Protein AF-0000000087107786 (afdb_homodimer)

Foldseek 3Di:
DDFLDPDPVVRVLLLQQVLLVVVLQDDPVLSVQLSVQDDPLDLQSLLVSLQVLLVVLQVQLVVCVVVVVLVSNLSSLNNNLNSLCRNNLLPFLLPPSNLVSLVSSVVSLVVSQVSDQFHKDWDWFDDDPQTKIKIKTAAHPVQAADDPDFAAEEEEFEAQEDELSSSCSQCVRVQSNNNHIYMGIADFNYGCSCSPVNGADDQLCLSVVVRVLVVVVVVCVVCVVSRYDQLRYAYEYAERSLLSQLSNLLQCVRRHAEYEREAYDAAQLVLVCVVDPVVVVVCVVVCVQPQVNVQVVQVVVVVVDSVSVSVQSSQCSRHVHDTSVVSSVSSRSNHQFDDPPDDHPCVVVCVVVVLGGSLCSRAHFYEYEHACPEPGDGCVNGVVVSVVSNVNYDPVRYYYYADDDLQQQNYGRSRSNSVNVNVVVVVSSCVSVVRDDDDD/DDFLDPDPVVRVLLLQQVLLVVVLQDDPVLSVQLSVQDDPLDLQSLLVSLQVLLVVLQVQLVVCVVVVVLVSNLSSLNNNLNSLCRNNLLPFLLPPSNLVSLVSSVVSNVVSQVSDQFHKDWDWFDDDPQTKIKIKTAAHPVQAADPPDFAAEEEEFEAQEDELSSSCSQCVRVQSNNNHIYMGIADFNYGCSCSPVNGADDQLCLSVVVRVLVVVVVVCVVCVVSRYDQLRYAYEYAERSLLSQLSNLLQCVRRHAEYEREAYDAAQLVLVCVVDDVVVVVCDVVCVQPQVNVQVVQVVVVVVDSVSVSVQSSQCSRHVHDTSVVSSVSSRSNHQFDDPPDDHPCVVVCVVVVLGGSLCSRAHFYEYEHACPEPGDHCVNGVVVSVVSNVNYDPVRYYYYADDDLQQQNYGRSRSNSVNVNVVVVVSSCVSVVRDDDDD

Organism: NCBI:txid702518

Nearest PDB structures (foldseek):
  3fnb-assembly1_A  TM=9.019E-01  e=5.948E-20  Streptococcus mutans UA159
  3fnb-assembly1_B  TM=9.003E-01  e=1.526E-18  Streptococcus mutans UA159
  8qbh-assembly1_A  TM=8.233E-01  e=2.320E-15  Photorhabdus laumondii subsp. laumondii TTO1
  3our-assembly1_A  TM=7.527E-01  e=6.608E-16  Vibrio vulnificus CMCP6
  8pba-assembly1_B  TM=6.554E-01  e=6.969E-10  Caenorhabditis elegans

Secondary structure (DSSP, 8-state):
---SSSSHHHHHHHHHHHTTGGGTS--HHHHHHHHHH--TT-HHHHHHHHHHHHHHHHHHHHHHHHTT-HHHHHHHHHHHHHHHHHGGGGS-TT-HHHHHHHHHHHHHHHHHHTT-SS-EEEEEEEETTEEEEEEEEPPPGGGS-STT--EEEEEEE--TT--HHHHIIIIITHHHHTT-EEEEE--TTSHHHHHTT-----S-THHHHHHHHHHHHHHHHH-GGG-EEEEEEEEEEETHHHHHHHHHHHH-TTT--EEEEES--SBHHHHHHHHS-HHHHHHHHTTSS-HHHHHHHHHHHHHH-HHHHHHHHHHHHHHT-SSHHHHHHHGGGSBSB--TT---TTHHHHHHTT--BGGGG--S-EEEE--TB-SS--GGGTHHHHHHH-TTS-GGGEEEE--SSGGGT-BGGGTT-HHHHHHHHHHHHHHHHT------/---SSSSHHHHHHHHHHHTTGGGTS--HHHHHHHHHH--TT-HHHHHHHHHHHHHHHHHHHHHHHHTT-HHHHHHHHHHHHHHHHHGGGGS-TT-HHHHHHHHHHHHHHHHHHTT-SS-EEEEEEEETTEEEEEEEEPPPGGGS-STT--EEEEEEE--TT--HHHHIIIIITHHHHTT-EEEEE--TTSHHHHHTT-----S-THHHHHHHHHHHHHHHHH-GGG-EEEEEEEEEEETHHHHHHHHHHHH-TTT--EEEEES--SBHHHHHHHHS-HHHHHHHHTTSS-HHHHHHHHHHHHHH-HHHHHHHHHHHHHHT-SSHHHHHHHGGGSBSB--TT---TTHHHHHHTT--BGGGG--S-EEEE--TB-SS--GGGTHHHHHHH-TTS-GGGEEEE--SSGGGT-BGGGTT-HHHHHHHHHHHHHHHHT------

Structure (mmCIF, N/CA/C/O backbone):
data_AF-0000000087107786-model_v1
#
loop_
_entity.id
_entity.type
_entity.pdbx_description
1 polymer 'Alpha beta hydrolase'
#
loop_
_atom_site.group_PDB
_atom_site.id
_atom_site.type_symbol
_atom_site.label_atom_id
_atom_site.label_alt_id
_atom_site.label_comp_id
_atom_site.label_asym_id
_atom_site.label_entity_id
_atom_site.label_seq_id
_atom_site.pdbx_PDB_ins_code
_atom_site.Cartn_x
_atom_site.Cartn_y
_atom_site.Cartn_z
_atom_site.occupancy
_atom_site.B_iso_or_equiv
_atom_site.auth_seq_id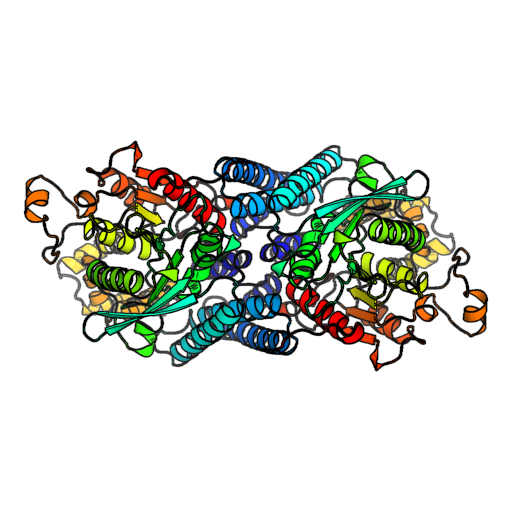
_atom_site.auth_comp_id
_atom_site.auth_asym_id
_atom_site.auth_atom_id
_atom_site.pdbx_PDB_model_num
ATOM 1 N N . MET A 1 1 ? -18.438 6.695 -2.324 1 91 1 MET A N 1
ATOM 2 C CA . MET A 1 1 ? -17.328 5.816 -2.008 1 91 1 MET A CA 1
ATOM 3 C C . MET A 1 1 ? -17.766 4.691 -1.076 1 91 1 MET A C 1
ATOM 5 O O . MET A 1 1 ? -18.797 4.793 -0.416 1 91 1 MET A O 1
ATOM 9 N N . HIS A 1 2 ? -16.953 3.648 -1.031 1 92.06 2 HIS A N 1
ATOM 10 C CA . HIS A 1 2 ? -17.203 2.559 -0.094 1 92.06 2 HIS A CA 1
ATOM 11 C C . HIS A 1 2 ? -16.859 2.969 1.333 1 92.06 2 HIS A C 1
ATOM 13 O O . HIS A 1 2 ? -15.859 3.65 1.562 1 92.06 2 HIS A O 1
ATOM 19 N N . HIS A 1 3 ? -17.719 2.518 2.287 1 92 3 HIS A N 1
ATOM 20 C CA . HIS A 1 3 ? -17.469 2.717 3.711 1 92 3 HIS A CA 1
ATOM 21 C C . HIS A 1 3 ? -17.281 1.384 4.426 1 92 3 HIS A C 1
ATOM 23 O O . HIS A 1 3 ? -18.047 0.443 4.215 1 92 3 HIS A O 1
ATOM 29 N N . PHE A 1 4 ? -16.188 1.304 5.281 1 89.81 4 PHE A N 1
ATOM 30 C CA . PHE A 1 4 ? -15.891 0.112 6.066 1 89.81 4 PHE A CA 1
ATOM 31 C C . PHE A 1 4 ? -16.859 -0.029 7.23 1 89.81 4 PHE A C 1
ATOM 33 O O . PHE A 1 4 ? -17.062 -1.13 7.746 1 89.81 4 PHE A O 1
ATOM 40 N N . PHE A 1 5 ? -17.312 1.065 7.621 1 86.88 5 PHE A N 1
ATOM 41 C CA . PHE A 1 5 ? -18.016 1.132 8.898 1 86.88 5 PHE A CA 1
ATOM 42 C C . PHE A 1 5 ? -19.156 2.135 8.836 1 86.88 5 PHE A C 1
ATOM 44 O O . PHE A 1 5 ? -19.078 3.137 8.117 1 86.88 5 PHE A O 1
ATOM 51 N N . THR A 1 6 ? -20.141 1.901 9.523 1 86.88 6 THR A N 1
ATOM 52 C CA . THR A 1 6 ? -21.344 2.734 9.492 1 86.88 6 THR A CA 1
ATOM 53 C C . THR A 1 6 ? -21.078 4.078 10.164 1 86.88 6 THR A C 1
ATOM 55 O O . THR A 1 6 ? -21.641 5.098 9.766 1 86.88 6 THR A O 1
ATOM 58 N N . SER A 1 7 ? -20.25 4.082 11.141 1 88.88 7 SER A N 1
ATOM 59 C CA . SER A 1 7 ? -19.859 5.324 11.797 1 88.88 7 SER A CA 1
ATOM 60 C C . SER A 1 7 ? -18.891 6.125 10.938 1 88.88 7 SER A C 1
ATOM 62 O O . SER A 1 7 ? -17.797 5.648 10.625 1 88.88 7 SER A O 1
ATOM 64 N N . PRO A 1 8 ? -19.234 7.359 10.586 1 88.75 8 PRO A N 1
ATOM 65 C CA . PRO A 1 8 ? -18.312 8.18 9.797 1 88.75 8 PRO A CA 1
ATOM 66 C C . PRO A 1 8 ? -16.984 8.406 10.492 1 88.75 8 PRO A C 1
ATOM 68 O O . PRO A 1 8 ? -15.938 8.469 9.836 1 88.75 8 PRO A O 1
ATOM 71 N N . PHE A 1 9 ? -17.047 8.5 11.758 1 90 9 PHE A N 1
ATOM 72 C CA . PHE A 1 9 ? -15.82 8.703 12.531 1 90 9 PHE A CA 1
ATOM 73 C C . PHE A 1 9 ? -14.906 7.488 12.422 1 90 9 PHE A C 1
ATOM 75 O O . PHE A 1 9 ? -13.727 7.625 12.102 1 90 9 PHE A O 1
ATOM 82 N N . TYR A 1 10 ? -15.445 6.309 12.656 1 92.62 10 TYR A N 1
ATOM 83 C CA . TYR A 1 10 ? -14.656 5.086 12.539 1 92.62 10 TYR A CA 1
ATOM 84 C C . TYR A 1 10 ? -14.188 4.875 11.109 1 92.62 10 TYR A C 1
ATOM 86 O O . TYR A 1 10 ? -13.039 4.473 10.875 1 92.62 10 TYR A O 1
ATOM 94 N N . ASN A 1 11 ? -15.078 5.199 10.219 1 93.81 11 ASN A N 1
ATOM 95 C CA . ASN A 1 11 ? -14.719 5.023 8.812 1 93.81 11 ASN A CA 1
ATOM 96 C C . ASN A 1 11 ? -13.547 5.918 8.414 1 93.81 11 ASN A C 1
ATOM 98 O O . ASN A 1 11 ? -12.656 5.496 7.672 1 93.81 11 ASN A O 1
ATOM 102 N N . PHE A 1 12 ? -13.539 7.125 8.891 1 93.75 12 PHE A N 1
ATOM 103 C CA . PHE A 1 12 ? -12.461 8.062 8.602 1 93.75 12 PHE A CA 1
ATOM 104 C C . PHE A 1 12 ? -11.133 7.551 9.156 1 93.75 12 PHE A C 1
ATOM 106 O O . PHE A 1 12 ? -10.125 7.543 8.445 1 93.75 12 PHE A O 1
ATOM 113 N N . GLU A 1 13 ? -11.156 7.125 10.344 1 95.44 13 GLU A N 1
ATOM 114 C CA . GLU A 1 13 ? -9.93 6.672 10.992 1 95.44 13 GLU A CA 1
ATOM 115 C C . GLU A 1 13 ? -9.406 5.391 10.352 1 95.44 13 GLU A C 1
ATOM 117 O O . GLU A 1 13 ? -8.188 5.199 10.234 1 95.44 13 GLU A O 1
ATOM 122 N N . LEU A 1 14 ? -10.336 4.551 9.977 1 97.25 14 LEU A N 1
ATOM 123 C CA . LEU A 1 14 ? -9.938 3.33 9.289 1 97.25 14 LEU A CA 1
ATOM 124 C C . LEU A 1 14 ? -9.344 3.648 7.918 1 97.25 14 LEU A C 1
ATOM 126 O O . LEU A 1 14 ? -8.344 3.049 7.516 1 97.25 14 LEU A O 1
ATOM 130 N N . THR A 1 15 ? -9.922 4.609 7.199 1 97.25 15 THR A N 1
ATOM 131 C CA . THR A 1 15 ? -9.383 5.043 5.918 1 97.25 15 THR A CA 1
ATOM 132 C C . THR A 1 15 ? -7.992 5.645 6.094 1 97.25 15 THR A C 1
ATOM 134 O O . THR A 1 15 ? -7.109 5.445 5.258 1 97.25 15 THR A O 1
ATOM 137 N N . ARG A 1 16 ? -7.801 6.363 7.164 1 97.12 16 ARG A N 1
ATOM 138 C CA . ARG A 1 16 ? -6.512 6.953 7.516 1 97.12 16 ARG A CA 1
ATOM 139 C C . ARG A 1 16 ? -5.449 5.875 7.695 1 97.12 16 ARG A C 1
ATOM 141 O O . ARG A 1 16 ? -4.34 5.996 7.172 1 97.12 16 ARG A O 1
ATOM 148 N N . ILE A 1 17 ? -5.789 4.809 8.391 1 98.38 17 ILE A N 1
ATOM 149 C CA . ILE A 1 17 ? -4.852 3.721 8.633 1 98.38 17 ILE A CA 1
ATOM 150 C C . ILE A 1 17 ? -4.555 2.986 7.328 1 98.38 17 ILE A C 1
ATOM 152 O O . ILE A 1 17 ? -3.391 2.799 6.965 1 98.38 17 ILE A O 1
ATOM 156 N N . LEU A 1 18 ? -5.582 2.648 6.574 1 98.5 18 LEU A N 1
ATOM 157 C CA . LEU A 1 18 ? -5.406 1.932 5.316 1 98.5 18 LEU A CA 1
ATOM 158 C C . LEU A 1 18 ? -4.648 2.785 4.305 1 98.5 18 LEU A C 1
ATOM 160 O O . LEU A 1 18 ? -3.873 2.26 3.502 1 98.5 18 LEU A O 1
ATOM 164 N N . GLY A 1 19 ? -4.852 4.059 4.398 1 98.12 19 GLY A N 1
ATOM 165 C CA . GLY A 1 19 ? -4.234 4.996 3.475 1 98.12 19 GLY A CA 1
ATOM 166 C C . GLY A 1 19 ? -2.721 5.02 3.566 1 98.12 19 GLY A C 1
ATOM 167 O O . GLY A 1 19 ? -2.047 5.531 2.672 1 98.12 19 GLY A O 1
ATOM 168 N N . THR A 1 20 ? -2.137 4.422 4.586 1 98.38 20 THR A N 1
ATOM 169 C CA . THR A 1 20 ? -0.688 4.406 4.758 1 98.38 20 THR A CA 1
ATOM 170 C C . THR A 1 20 ? -0.073 3.209 4.039 1 98.38 20 THR A C 1
ATOM 172 O O . THR A 1 20 ? 1.15 3.053 4.016 1 98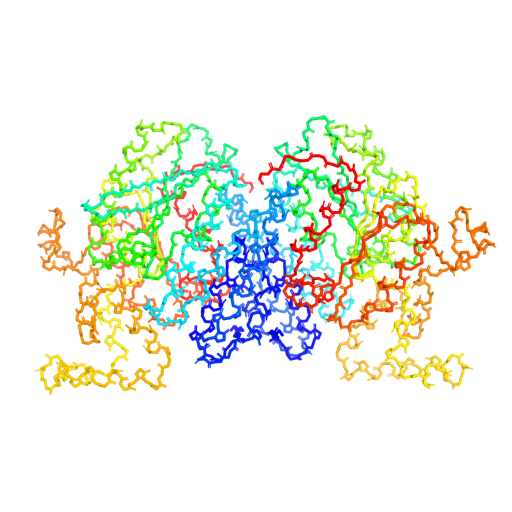.38 20 THR A O 1
ATOM 175 N N . THR A 1 21 ? -0.881 2.393 3.42 1 98.5 21 THR A N 1
ATOM 176 C CA . THR A 1 21 ? -0.417 1.125 2.869 1 98.5 21 THR A CA 1
ATOM 177 C C . THR A 1 21 ? 0.639 1.357 1.792 1 98.5 21 THR A C 1
ATOM 179 O O . THR A 1 21 ? 1.683 0.702 1.788 1 98.5 21 THR A O 1
ATOM 182 N N . ALA A 1 22 ? 0.411 2.309 0.92 1 96.81 22 ALA A N 1
ATOM 183 C CA . ALA A 1 22 ? 1.347 2.562 -0.173 1 96.81 22 ALA A CA 1
ATOM 184 C C . ALA A 1 22 ? 2.695 3.041 0.359 1 96.81 22 ALA A C 1
ATOM 186 O O . ALA A 1 22 ? 3.729 2.842 -0.283 1 96.81 22 ALA A O 1
ATOM 187 N N . ALA A 1 23 ? 2.66 3.584 1.563 1 97.44 23 ALA A N 1
ATOM 188 C CA . ALA A 1 23 ? 3.883 4.098 2.176 1 97.44 23 ALA A CA 1
ATOM 189 C C . ALA A 1 23 ? 4.453 3.105 3.182 1 97.44 23 ALA A C 1
ATOM 191 O O . ALA A 1 23 ? 5.445 3.396 3.857 1 97.44 23 ALA A O 1
ATOM 192 N N . GLY A 1 24 ? 3.816 1.962 3.348 1 97.25 24 GLY A N 1
ATOM 193 C CA . GLY A 1 24 ? 4.379 0.884 4.145 1 97.25 24 GLY A CA 1
ATOM 194 C C . GLY A 1 24 ? 3.775 0.796 5.535 1 97.25 24 GLY A C 1
ATOM 195 O O . GLY A 1 24 ? 4.227 0.004 6.367 1 97.25 24 GLY A O 1
ATOM 196 N N . GLY A 1 25 ? 2.715 1.557 5.777 1 98.44 25 GLY A N 1
ATOM 197 C CA . GLY A 1 25 ? 2.219 1.658 7.141 1 98.44 25 GLY A CA 1
ATOM 198 C C . GLY A 1 25 ? 1.123 0.657 7.453 1 98.44 25 GLY A C 1
ATOM 199 O O . GLY A 1 25 ? 0.653 0.578 8.594 1 98.44 25 GLY A O 1
ATOM 200 N N . CYS A 1 26 ? 0.717 -0.123 6.473 1 98.62 26 CYS A N 1
ATOM 201 C CA . CYS A 1 26 ? -0.386 -1.059 6.66 1 98.62 26 CYS A CA 1
ATOM 202 C C . CYS A 1 26 ? -0.32 -2.189 5.641 1 98.62 26 CYS A C 1
ATOM 204 O O . CYS A 1 26 ? 0.355 -2.068 4.617 1 98.62 26 CYS A O 1
ATOM 206 N N . ASP A 1 27 ? -0.831 -3.299 5.969 1 98.12 27 ASP A N 1
ATOM 207 C CA . ASP A 1 27 ? -1.084 -4.414 5.062 1 98.12 27 ASP A CA 1
ATOM 208 C C . ASP A 1 27 ? -2.578 -4.711 4.965 1 98.12 27 ASP A C 1
ATOM 210 O O . ASP A 1 27 ? -3.283 -4.719 5.977 1 98.12 27 ASP A O 1
ATOM 214 N N . VAL A 1 28 ? -3.049 -5.004 3.834 1 98.44 28 VAL A N 1
ATOM 215 C CA . VAL A 1 28 ? -4.48 -5.074 3.555 1 98.44 28 VAL A CA 1
ATOM 216 C C . VAL A 1 28 ? -5.105 -6.215 4.359 1 98.44 28 VAL A C 1
ATOM 218 O O . VAL A 1 28 ? -6.156 -6.035 4.98 1 98.44 28 VAL A O 1
ATOM 221 N N . ALA A 1 29 ? -4.465 -7.379 4.414 1 98.31 29 ALA A N 1
ATOM 222 C CA . ALA A 1 29 ? -5.035 -8.516 5.129 1 98.31 29 ALA A CA 1
ATOM 223 C C . ALA A 1 29 ? -5.094 -8.242 6.629 1 98.31 29 ALA A C 1
ATOM 225 O O . ALA A 1 29 ? -6.07 -8.602 7.293 1 98.31 29 ALA A O 1
ATOM 226 N N . GLU A 1 30 ? -4.062 -7.656 7.164 1 98.69 30 GLU A N 1
ATOM 227 C CA . GLU A 1 30 ? -4.051 -7.273 8.57 1 98.69 30 GLU A CA 1
ATOM 228 C C . GLU A 1 30 ? -5.16 -6.277 8.883 1 98.69 30 GLU A C 1
ATOM 230 O O . GLU A 1 30 ? -5.832 -6.383 9.914 1 98.69 30 GLU A O 1
ATOM 235 N N . PHE A 1 31 ? -5.34 -5.355 7.953 1 98.75 31 PHE A N 1
ATOM 236 C CA . PHE A 1 31 ? -6.387 -4.352 8.094 1 98.75 31 PHE A CA 1
ATOM 237 C C . PHE A 1 31 ? -7.766 -5.004 8.102 1 98.75 31 PHE A C 1
ATOM 239 O O . PHE A 1 31 ? -8.586 -4.723 8.977 1 98.75 31 PHE A O 1
ATOM 246 N N . LEU A 1 32 ? -8.008 -5.852 7.16 1 98.06 32 LEU A N 1
ATOM 247 C CA . LEU A 1 32 ? -9.32 -6.48 7.043 1 98.06 32 LEU A CA 1
ATOM 248 C C . LEU A 1 32 ? -9.633 -7.328 8.273 1 98.06 32 LEU A C 1
ATOM 250 O O . LEU A 1 32 ? -10.773 -7.371 8.734 1 98.06 32 LEU A O 1
ATOM 254 N N . GLU A 1 33 ? -8.641 -8.039 8.75 1 98.12 33 GLU A N 1
ATOM 255 C CA . GLU A 1 33 ? -8.836 -8.812 9.969 1 98.12 33 GLU A CA 1
ATOM 256 C C . GLU A 1 33 ? -9.188 -7.906 11.148 1 98.12 33 GLU A C 1
ATOM 258 O O . GLU A 1 33 ? -10.117 -8.188 11.898 1 98.12 33 GLU A O 1
ATOM 263 N N . ALA A 1 34 ? -8.469 -6.824 11.312 1 98.62 34 ALA A N 1
ATOM 264 C CA . ALA A 1 34 ? -8.711 -5.895 12.406 1 98.62 34 ALA A CA 1
ATOM 265 C C . ALA A 1 34 ? -10.125 -5.32 12.336 1 98.62 34 ALA A C 1
ATOM 267 O O . ALA A 1 34 ? -10.844 -5.316 13.336 1 98.62 34 ALA A O 1
ATOM 268 N N . VAL A 1 35 ? -10.508 -4.844 11.156 1 97.94 35 VAL A N 1
ATOM 269 C CA . VAL A 1 35 ? -11.812 -4.215 11 1 97.94 35 VAL A CA 1
ATOM 270 C C . VAL A 1 35 ? -12.914 -5.219 11.344 1 97.94 35 VAL A C 1
ATOM 272 O O . VAL A 1 35 ? -13.938 -4.852 11.922 1 97.94 35 VAL A O 1
ATOM 275 N N . GLY A 1 36 ? -12.68 -6.473 11.031 1 96.94 36 GLY A N 1
ATOM 276 C CA . GLY A 1 36 ? -13.656 -7.512 11.32 1 96.94 36 GLY A CA 1
ATOM 277 C C . GLY A 1 36 ? -13.859 -7.734 12.812 1 96.94 36 GLY A C 1
ATOM 278 O O . GLY A 1 36 ? -14.875 -8.297 13.227 1 96.94 36 GLY A O 1
ATOM 279 N N . GLU A 1 37 ? -13 -7.258 13.609 1 97.69 37 GLU A N 1
ATOM 280 C CA . GLU A 1 37 ? -13.047 -7.492 15.047 1 97.69 37 GLU A CA 1
ATOM 281 C C . GLU A 1 37 ? -13.523 -6.246 15.789 1 97.69 37 GLU A C 1
ATOM 283 O O . GLU A 1 37 ? -13.727 -6.285 17 1 97.69 37 GLU A O 1
ATOM 288 N N . ILE A 1 38 ? -13.68 -5.148 15.07 1 97.62 38 ILE A N 1
ATOM 289 C CA . ILE A 1 38 ? -14.023 -3.875 15.695 1 97.62 38 ILE A CA 1
ATOM 290 C C . ILE A 1 38 ? -15.547 -3.738 15.773 1 97.62 38 ILE A C 1
ATOM 292 O O . ILE A 1 38 ? -16.25 -4.023 14.812 1 97.62 38 ILE A O 1
ATOM 296 N N . LYS A 1 39 ? -16.016 -3.361 16.922 1 95.38 39 LYS A N 1
ATOM 297 C CA . LYS A 1 39 ? -17.422 -3.074 17.141 1 95.38 39 LYS A CA 1
ATOM 298 C C . LYS A 1 39 ? -17.672 -1.57 17.219 1 95.38 39 LYS A C 1
ATOM 300 O O . LYS A 1 39 ? -16.844 -0.818 17.719 1 95.38 39 LYS A O 1
ATOM 305 N N . LYS A 1 40 ? -18.781 -1.167 16.797 1 90.5 40 LYS A N 1
ATOM 306 C CA . LYS A 1 40 ? -19.141 0.248 16.734 1 90.5 40 LYS A CA 1
ATOM 307 C C . LYS A 1 40 ? -19.109 0.887 18.109 1 90.5 40 LYS A C 1
ATOM 309 O O . LYS A 1 40 ? -19.703 0.366 19.062 1 90.5 40 LYS A O 1
ATOM 314 N N . HIS A 1 41 ? -18.375 1.937 18.188 1 89.94 41 HIS A N 1
ATOM 315 C CA . HIS A 1 41 ? -18.281 2.766 19.391 1 89.94 41 HIS A CA 1
ATOM 316 C C . HIS A 1 41 ? -17.812 1.953 20.578 1 89.94 41 HIS A C 1
ATOM 318 O O . HIS A 1 41 ? -18.297 2.146 21.703 1 89.94 41 HIS A O 1
ATOM 324 N N . ASP A 1 42 ? -17.031 0.957 20.328 1 94.06 42 ASP A N 1
ATOM 325 C CA . ASP A 1 42 ? -16.375 0.163 21.359 1 94.06 42 ASP A CA 1
ATOM 326 C C . ASP A 1 42 ? -14.859 0.349 21.328 1 94.06 42 ASP A C 1
ATOM 328 O O . ASP A 1 42 ? -14.148 -0.428 20.703 1 94.06 42 ASP A O 1
ATOM 332 N N . PRO A 1 43 ? -14.398 1.259 22.109 1 95.31 43 PRO A N 1
ATOM 333 C CA . PRO A 1 43 ? -12.961 1.559 22.125 1 95.31 43 PRO A CA 1
ATOM 334 C C . PRO A 1 43 ? -12.109 0.338 22.453 1 95.31 43 PRO A C 1
ATOM 336 O O . PRO A 1 43 ? -10.992 0.21 21.953 1 95.31 43 PRO A O 1
ATOM 339 N N . GLU A 1 44 ? -12.625 -0.562 23.25 1 97.69 44 GLU A N 1
ATOM 340 C CA . GLU A 1 44 ? -11.844 -1.725 23.656 1 97.69 44 GLU A CA 1
ATOM 341 C C . GLU A 1 44 ? -11.656 -2.701 22.5 1 97.69 44 GLU A C 1
ATOM 343 O O . GLU A 1 44 ? -10.586 -3.287 22.344 1 97.69 44 GLU A O 1
ATOM 348 N N . SER A 1 45 ? -12.688 -2.904 21.75 1 98.19 45 SER A N 1
ATOM 349 C CA . SER A 1 45 ? -12.539 -3.775 20.578 1 98.19 45 SER A CA 1
ATOM 350 C C . SER A 1 45 ? -11.578 -3.178 19.562 1 98.19 45 SER A C 1
ATOM 352 O O . SER A 1 45 ? -10.812 -3.902 18.922 1 98.19 45 SER A O 1
ATOM 354 N N . TRP A 1 46 ? -11.617 -1.842 19.375 1 98.12 46 TRP A N 1
ATOM 355 C CA . TRP A 1 46 ? -10.656 -1.151 18.531 1 98.12 46 TRP A CA 1
ATOM 356 C C . TRP A 1 46 ? -9.234 -1.393 19 1 98.12 46 TRP A C 1
ATOM 358 O O . TRP A 1 46 ? -8.367 -1.784 18.219 1 98.12 46 TRP A O 1
ATOM 368 N N . TYR A 1 47 ? -9.023 -1.202 20.281 1 98.69 47 TYR A N 1
ATOM 369 C CA . TYR A 1 47 ? -7.703 -1.359 20.875 1 98.69 47 TYR A CA 1
ATOM 370 C C . TYR A 1 47 ? -7.18 -2.777 20.672 1 98.69 47 TYR A C 1
ATOM 372 O O . TYR A 1 47 ? -6.051 -2.971 20.219 1 98.69 47 TYR A O 1
ATOM 380 N N . ARG A 1 48 ? -7.973 -3.762 20.938 1 98.75 48 ARG A N 1
ATOM 381 C CA . ARG A 1 48 ? -7.551 -5.156 20.859 1 98.75 48 ARG A CA 1
ATOM 382 C C . ARG A 1 48 ? -7.219 -5.547 19.422 1 98.75 48 ARG A C 1
ATOM 384 O O . ARG A 1 48 ? -6.246 -6.262 19.188 1 98.75 48 ARG A O 1
ATOM 391 N N . ALA A 1 49 ? -8.039 -5.086 18.516 1 98.69 49 ALA A N 1
ATOM 392 C CA . ALA A 1 49 ? -7.844 -5.43 17.109 1 98.69 49 ALA A CA 1
ATOM 393 C C . ALA A 1 49 ? -6.5 -4.918 16.594 1 98.69 49 ALA A C 1
ATOM 395 O O . ALA A 1 49 ? -5.734 -5.672 15.984 1 98.69 49 ALA A O 1
ATOM 396 N N . TRP A 1 50 ? -6.203 -3.686 16.859 1 98.88 50 TRP A N 1
ATOM 397 C CA . TRP A 1 50 ? -4.977 -3.1 16.328 1 98.88 50 TRP A CA 1
ATOM 398 C C . TRP A 1 50 ? -3.766 -3.523 17.156 1 98.88 50 TRP A C 1
ATOM 400 O O . TRP A 1 50 ? -2.664 -3.67 16.609 1 98.88 50 TRP A O 1
ATOM 410 N N . TRP A 1 51 ? -3.947 -3.732 18.438 1 98.81 51 TRP A N 1
ATOM 411 C CA . TRP A 1 51 ? -2.863 -4.277 19.25 1 98.81 51 TRP A CA 1
ATOM 412 C C . TRP A 1 51 ? -2.426 -5.645 18.734 1 98.81 51 TRP A C 1
ATOM 414 O O . TRP A 1 51 ? -1.23 -5.934 18.656 1 98.81 51 TRP A O 1
ATOM 424 N N . LYS A 1 52 ? -3.361 -6.434 18.438 1 98.69 52 LYS A N 1
ATOM 425 C CA . LYS A 1 52 ? -3.082 -7.758 17.891 1 98.69 52 LYS A CA 1
ATOM 426 C C . LYS A 1 52 ? -2.238 -7.668 16.625 1 98.69 52 LYS A C 1
ATOM 428 O O . LYS A 1 52 ? -1.24 -8.375 16.484 1 98.69 52 LYS A O 1
ATOM 433 N N . GLN A 1 53 ? -2.609 -6.812 15.695 1 98.75 53 GLN A N 1
ATOM 434 C CA . GLN A 1 53 ? -1.852 -6.629 14.461 1 98.75 53 GLN A CA 1
ATOM 435 C C . GLN A 1 53 ? -0.469 -6.051 14.742 1 98.75 53 GLN A C 1
ATOM 437 O O . GLN A 1 53 ? 0.511 -6.426 14.102 1 98.75 53 GLN A O 1
ATOM 442 N N . ALA A 1 54 ? -0.4 -5.121 15.695 1 98.88 54 ALA A N 1
ATOM 443 C CA . ALA A 1 54 ? 0.879 -4.512 16.047 1 98.88 54 ALA A CA 1
ATOM 444 C C . ALA A 1 54 ? 1.85 -5.555 16.594 1 98.88 54 ALA A C 1
ATOM 446 O O . ALA A 1 54 ? 3.012 -5.605 16.188 1 98.88 54 ALA A O 1
ATOM 447 N N . SER A 1 55 ? 1.367 -6.352 17.469 1 98.69 55 SER A N 1
ATOM 448 C CA . SER A 1 55 ? 2.188 -7.391 18.078 1 98.69 55 SER A CA 1
ATOM 449 C C . SER A 1 55 ? 2.676 -8.398 17.031 1 98.69 55 SER A C 1
ATOM 451 O O . SER A 1 55 ? 3.836 -8.812 17.062 1 98.69 55 SER A O 1
ATOM 453 N N . ARG A 1 56 ? 1.839 -8.758 16.219 1 98.19 56 ARG A N 1
ATOM 454 C CA . ARG A 1 56 ? 2.197 -9.688 15.156 1 98.19 56 ARG A CA 1
ATOM 455 C C . ARG A 1 56 ? 3.24 -9.086 14.227 1 98.19 56 ARG A C 1
ATOM 457 O O . ARG A 1 56 ? 4.23 -9.734 13.883 1 98.19 56 ARG A O 1
ATOM 464 N N . ALA A 1 57 ? 2.975 -7.875 13.75 1 98.62 57 ALA A N 1
ATOM 465 C CA . ALA A 1 57 ? 3.93 -7.199 12.875 1 98.62 57 ALA A CA 1
ATOM 466 C C . ALA A 1 57 ? 5.285 -7.047 13.562 1 98.62 57 ALA A C 1
ATOM 468 O O . ALA A 1 57 ? 6.328 -7.137 12.906 1 98.62 57 ALA A O 1
ATOM 469 N N . SER A 1 58 ? 5.238 -6.773 14.859 1 98.81 58 SER A N 1
ATOM 470 C CA . SER A 1 58 ? 6.469 -6.664 15.641 1 98.81 58 SER A CA 1
ATOM 471 C C . SER A 1 58 ? 7.273 -7.961 15.578 1 98.81 58 SER A C 1
ATOM 473 O O . SER A 1 58 ? 8.484 -7.934 15.367 1 98.81 58 SER A O 1
ATOM 475 N N . GLN A 1 59 ? 6.629 -9.055 15.758 1 98.25 59 GLN A N 1
ATOM 476 C CA . GLN A 1 59 ? 7.301 -10.344 15.719 1 98.25 59 GLN A CA 1
ATOM 477 C C . GLN A 1 59 ? 7.848 -10.641 14.32 1 98.25 59 GLN A C 1
ATOM 479 O O . GLN A 1 59 ? 8.977 -11.117 14.18 1 98.25 59 GLN A O 1
ATOM 484 N N . VAL A 1 60 ? 7.066 -10.391 13.336 1 97.81 60 VAL A N 1
ATOM 485 C CA . VAL A 1 60 ? 7.496 -10.586 11.953 1 97.81 60 VAL A CA 1
ATOM 486 C C . VAL A 1 60 ? 8.742 -9.75 11.672 1 97.81 60 VAL A C 1
ATOM 488 O O . VAL A 1 60 ? 9.672 -10.219 11.016 1 97.81 60 VAL A O 1
ATOM 491 N N . ALA A 1 61 ? 8.727 -8.508 12.148 1 98.44 61 ALA A N 1
ATOM 492 C CA . ALA A 1 61 ? 9.852 -7.605 11.945 1 98.44 61 ALA A CA 1
ATOM 493 C C . ALA A 1 61 ? 11.125 -8.164 12.578 1 98.44 61 ALA A C 1
ATOM 495 O O . ALA A 1 61 ? 12.188 -8.148 11.961 1 98.44 61 ALA A O 1
ATOM 496 N N . THR A 1 62 ? 11.008 -8.633 13.773 1 97.88 62 THR A N 1
ATOM 497 C CA . THR A 1 62 ? 12.148 -9.188 14.492 1 97.88 62 THR A CA 1
ATOM 498 C C . THR A 1 62 ? 12.703 -10.414 13.773 1 97.88 62 THR A C 1
ATOM 500 O O . THR A 1 62 ? 13.914 -10.539 13.602 1 97.88 62 THR A O 1
ATOM 503 N N . ASP A 1 63 ? 11.836 -11.281 13.336 1 96.75 63 ASP A N 1
ATOM 504 C CA . ASP A 1 63 ? 12.25 -12.484 12.625 1 96.75 63 ASP A CA 1
ATOM 505 C C . ASP A 1 63 ? 12.938 -12.133 11.305 1 96.75 63 ASP A C 1
ATOM 507 O O . ASP A 1 63 ? 13.984 -12.695 10.977 1 96.75 63 ASP A O 1
ATOM 511 N N . ALA A 1 64 ? 12.328 -11.242 10.539 1 97.19 64 ALA A N 1
ATOM 512 C CA . ALA A 1 64 ? 12.906 -10.828 9.266 1 97.19 64 ALA A CA 1
ATOM 513 C C . ALA A 1 64 ? 14.273 -10.172 9.469 1 97.19 64 ALA A C 1
ATOM 515 O O . ALA A 1 64 ? 15.188 -10.375 8.672 1 97.19 64 ALA A O 1
ATOM 516 N N . SER A 1 65 ? 14.344 -9.367 10.508 1 97.12 65 SER A N 1
ATOM 517 C CA . SER A 1 65 ? 15.609 -8.734 10.836 1 97.12 65 SER A CA 1
ATOM 518 C C . SER A 1 65 ? 16.688 -9.773 11.133 1 97.12 65 SER A C 1
ATOM 520 O O . SER A 1 65 ? 17.812 -9.68 10.633 1 97.12 65 SER A O 1
ATOM 522 N N . ARG A 1 66 ? 16.359 -10.781 11.898 1 95.56 66 ARG A N 1
ATOM 523 C CA . ARG A 1 66 ? 17.281 -11.844 12.266 1 95.56 66 ARG A CA 1
ATOM 524 C C . ARG A 1 66 ? 17.719 -12.641 11.039 1 95.56 66 ARG A C 1
ATOM 526 O O . ARG A 1 66 ? 18.859 -13.117 10.969 1 95.56 66 ARG A O 1
ATOM 533 N N . GLN A 1 67 ? 16.906 -12.719 10.062 1 94.94 67 GLN A N 1
ATOM 534 C CA . GLN A 1 67 ? 17.156 -13.516 8.867 1 94.94 67 GLN A CA 1
ATOM 535 C C . GLN A 1 67 ? 17.844 -12.68 7.789 1 94.94 67 GLN A C 1
ATOM 537 O O . GLN A 1 67 ? 18.125 -13.188 6.699 1 94.94 67 GLN A O 1
ATOM 542 N N . GLY A 1 68 ? 18.031 -11.406 8.031 1 94.88 68 GLY A N 1
ATOM 543 C CA . GLY A 1 68 ? 18.734 -10.531 7.102 1 94.88 68 GLY A CA 1
ATOM 544 C C . GLY A 1 68 ? 17.859 -10.055 5.957 1 94.88 68 GLY A C 1
ATOM 545 O O . GLY A 1 68 ? 18.359 -9.602 4.93 1 94.88 68 GLY A O 1
ATOM 546 N N . LEU A 1 69 ? 16.562 -10.18 6.09 1 96.81 69 LEU A N 1
ATOM 547 C CA . LEU A 1 69 ? 15.625 -9.703 5.07 1 96.81 69 LEU A CA 1
ATOM 548 C C . LEU A 1 69 ? 15.273 -8.234 5.289 1 96.81 69 LEU A C 1
ATOM 550 O O . LEU A 1 69 ? 14.133 -7.906 5.625 1 96.81 69 LEU A O 1
ATOM 554 N N . ALA A 1 70 ? 16.188 -7.359 4.988 1 96.31 70 ALA A N 1
ATOM 555 C CA . ALA A 1 70 ? 16.188 -5.957 5.391 1 96.31 70 ALA A CA 1
ATOM 556 C C . ALA A 1 70 ? 14.914 -5.25 4.914 1 96.31 70 ALA A C 1
ATOM 558 O O . ALA A 1 70 ? 14.234 -4.59 5.703 1 96.31 70 ALA A O 1
ATOM 559 N N . PRO A 1 71 ? 14.539 -5.383 3.594 1 96.31 71 PRO A N 1
ATOM 560 C CA . PRO A 1 71 ? 13.344 -4.648 3.166 1 96.31 71 PRO A CA 1
ATOM 561 C C . PRO A 1 71 ? 12.07 -5.137 3.855 1 96.31 71 PRO A C 1
ATOM 563 O O . PRO A 1 71 ? 11.156 -4.344 4.109 1 96.31 71 PRO A O 1
ATOM 566 N N . LEU A 1 72 ? 11.977 -6.422 4.176 1 97.38 72 LEU A N 1
ATOM 567 C CA . LEU A 1 72 ? 10.797 -6.984 4.832 1 97.38 72 LEU A CA 1
ATOM 568 C C . LEU A 1 72 ? 10.781 -6.617 6.312 1 97.38 72 LEU A C 1
ATOM 570 O O . LEU A 1 72 ? 9.711 -6.41 6.891 1 97.38 72 LEU A O 1
ATOM 574 N N . ALA A 1 73 ? 11.961 -6.574 6.934 1 97.94 73 ALA A N 1
ATOM 575 C CA . ALA A 1 73 ? 12.055 -6.102 8.312 1 97.94 73 ALA A CA 1
ATOM 576 C C . ALA A 1 73 ? 11.586 -4.652 8.43 1 97.94 73 ALA A C 1
ATOM 578 O O . ALA A 1 73 ? 10.766 -4.324 9.289 1 97.94 73 ALA A O 1
ATOM 579 N N . LYS A 1 74 ? 12.07 -3.801 7.543 1 98.06 74 LYS A N 1
ATOM 580 C CA . LYS A 1 74 ? 11.648 -2.402 7.52 1 98.06 74 LYS A CA 1
ATOM 581 C C . LYS A 1 74 ? 10.133 -2.279 7.41 1 98.06 74 LYS A C 1
ATOM 583 O O . LYS A 1 74 ? 9.508 -1.557 8.188 1 98.06 74 LYS A O 1
ATOM 588 N N . ALA A 1 75 ? 9.609 -3.004 6.453 1 98.12 75 ALA A N 1
ATOM 589 C CA . ALA A 1 75 ? 8.164 -2.949 6.203 1 98.12 75 ALA A CA 1
ATOM 590 C C . ALA A 1 75 ? 7.383 -3.365 7.445 1 98.12 75 ALA A C 1
ATOM 592 O O . ALA A 1 75 ? 6.383 -2.73 7.797 1 98.12 75 ALA A O 1
ATOM 593 N N . ALA A 1 76 ? 7.809 -4.41 8.102 1 98.69 76 ALA A N 1
ATOM 594 C CA . ALA A 1 76 ? 7.09 -4.934 9.266 1 98.69 76 ALA A CA 1
ATOM 595 C C . ALA A 1 76 ? 7.227 -3.992 10.461 1 98.69 76 ALA A C 1
ATOM 597 O O . ALA A 1 76 ? 6.266 -3.783 11.203 1 98.69 76 ALA A O 1
ATOM 598 N N . TYR A 1 77 ? 8.398 -3.396 10.648 1 98.88 77 TYR A N 1
ATOM 599 C CA . TYR A 1 77 ? 8.578 -2.432 11.727 1 98.88 77 TYR A CA 1
ATOM 600 C C . TYR A 1 77 ? 7.703 -1.203 11.516 1 98.88 77 TYR A C 1
ATOM 602 O O . TYR A 1 77 ? 7.133 -0.668 12.469 1 98.88 77 TYR A O 1
ATOM 610 N N . LEU A 1 78 ? 7.613 -0.766 10.289 1 98.88 78 LEU A N 1
ATOM 611 C CA . LEU A 1 78 ? 6.773 0.388 9.992 1 98.88 78 LEU A CA 1
ATOM 612 C C . LEU A 1 78 ? 5.309 0.088 10.289 1 98.88 78 LEU A C 1
ATOM 614 O O . LEU A 1 78 ? 4.609 0.917 10.883 1 98.88 78 LEU A O 1
ATOM 618 N N . ARG A 1 79 ? 4.824 -1.09 9.906 1 98.88 79 ARG A N 1
ATOM 619 C CA . ARG A 1 79 ? 3.445 -1.469 10.195 1 98.88 79 ARG A CA 1
ATOM 620 C C . ARG A 1 79 ? 3.207 -1.564 11.703 1 98.88 79 ARG A C 1
ATOM 622 O O . ARG A 1 79 ? 2.199 -1.069 12.203 1 98.88 79 ARG A O 1
ATOM 629 N N . ALA A 1 80 ? 4.188 -2.195 12.375 1 98.94 80 ALA A N 1
ATOM 630 C CA . ALA A 1 80 ? 4.062 -2.293 13.828 1 98.94 80 ALA A CA 1
ATOM 631 C C . ALA A 1 80 ? 3.959 -0.91 14.461 1 98.94 80 ALA A C 1
ATOM 633 O O . ALA A 1 80 ? 3.09 -0.668 15.305 1 98.94 80 ALA A O 1
ATOM 634 N N . SER A 1 81 ? 4.832 -0.053 14.062 1 98.94 81 SER A N 1
ATOM 635 C CA . SER A 1 81 ? 4.816 1.312 14.578 1 98.94 81 SER A CA 1
ATOM 636 C C . SER A 1 81 ? 3.451 1.964 14.375 1 98.94 81 SER A C 1
ATOM 638 O O . SER A 1 81 ? 2.891 2.543 15.312 1 98.94 81 SER A O 1
ATOM 640 N N . ASN A 1 82 ? 2.92 1.866 13.203 1 98.88 82 ASN A N 1
ATOM 641 C CA . ASN A 1 82 ? 1.66 2.525 12.875 1 98.88 82 ASN A CA 1
ATOM 642 C C . ASN A 1 82 ? 0.486 1.888 13.609 1 98.88 82 ASN A C 1
ATOM 644 O O . ASN A 1 82 ? -0.454 2.578 14.008 1 98.88 82 ASN A O 1
ATOM 648 N N . TYR A 1 83 ? 0.525 0.558 13.766 1 98.94 83 TYR A N 1
ATOM 649 C CA . TYR A 1 83 ? -0.545 -0.135 14.477 1 98.94 83 TYR A CA 1
ATOM 650 C C . TYR A 1 83 ? -0.508 0.18 15.969 1 98.94 83 TYR A C 1
ATOM 652 O O . TYR A 1 83 ? -1.555 0.333 16.609 1 98.94 83 TYR A O 1
ATOM 660 N N . TYR A 1 84 ? 0.669 0.284 16.531 1 98.94 84 TYR A N 1
ATOM 661 C CA . TYR A 1 84 ? 0.776 0.701 17.922 1 98.94 84 TYR A CA 1
ATOM 662 C C . TYR A 1 84 ? 0.252 2.119 18.109 1 98.94 84 TYR A C 1
ATOM 664 O O . TYR A 1 84 ? -0.325 2.443 19.141 1 98.94 84 TYR A O 1
ATOM 672 N N . ARG A 1 85 ? 0.47 2.975 17.156 1 98.5 85 ARG A N 1
ATOM 673 C CA . ARG A 1 85 ? -0.1 4.316 17.188 1 98.5 85 ARG A CA 1
ATOM 674 C C . ARG A 1 85 ? -1.622 4.27 17.109 1 98.5 85 ARG A C 1
ATOM 676 O O . ARG A 1 85 ? -2.307 5.031 17.797 1 98.5 85 ARG A O 1
ATOM 683 N N . ALA A 1 86 ? -2.156 3.408 16.281 1 98.5 86 ALA A N 1
ATOM 684 C CA . ALA A 1 86 ? -3.59 3.32 16.016 1 98.5 86 ALA A CA 1
ATOM 685 C C . ALA A 1 86 ? -4.332 2.697 17.188 1 98.5 86 ALA A C 1
ATOM 687 O O . ALA A 1 86 ? -5.477 3.059 17.469 1 98.5 86 ALA A O 1
ATOM 688 N N . ALA A 1 87 ? -3.752 1.785 17.875 1 98.75 87 ALA A N 1
ATOM 689 C CA . ALA A 1 87 ? -4.414 0.938 18.875 1 98.75 87 ALA A CA 1
ATOM 690 C C . ALA A 1 87 ? -5.066 1.777 19.969 1 98.75 87 ALA A C 1
ATOM 692 O O . ALA A 1 87 ? -6.258 1.625 20.25 1 98.75 87 ALA A O 1
ATOM 693 N N . PRO A 1 88 ? -4.406 2.717 20.578 1 97.81 88 PRO A N 1
ATOM 694 C CA . PRO A 1 88 ? -5.016 3.428 21.703 1 97.81 88 PRO A CA 1
ATOM 695 C C . PRO A 1 88 ? -5.883 4.602 21.266 1 97.81 88 PRO A C 1
ATOM 697 O O . PRO A 1 88 ? -6.422 5.328 22.094 1 97.81 88 PRO A O 1
ATOM 700 N N . TYR A 1 89 ? -6.039 4.809 20 1 96.69 89 TYR A N 1
ATOM 701 C CA . TYR A 1 89 ? -6.57 6.055 19.453 1 96.69 89 TYR A CA 1
ATOM 702 C C . TYR A 1 89 ? -7.969 6.332 20 1 96.69 89 TYR A C 1
ATOM 704 O O . TYR A 1 89 ? -8.344 7.488 20.203 1 96.69 89 TYR A O 1
ATOM 712 N N . MET A 1 90 ? -8.781 5.246 20.234 1 95.62 90 MET A N 1
ATOM 713 C CA . MET A 1 90 ? -10.164 5.426 20.656 1 95.62 90 MET A CA 1
ATOM 714 C C . MET A 1 90 ? -10.273 5.438 22.172 1 95.62 90 MET A C 1
ATOM 716 O O . MET A 1 90 ? -11.344 5.719 22.719 1 95.62 90 MET A O 1
ATOM 720 N N . LEU A 1 91 ? -9.211 5.234 22.891 1 95.19 91 LEU A N 1
ATOM 721 C CA . LEU A 1 91 ? -9.211 5.211 24.344 1 95.19 91 LEU A CA 1
ATOM 722 C C . LEU A 1 91 ? -9.188 6.629 24.906 1 95.19 91 LEU A C 1
ATOM 724 O O . LEU A 1 91 ? -8.797 7.57 24.219 1 95.19 91 LEU A O 1
ATOM 728 N N . PRO A 1 92 ? -9.602 6.703 26.172 1 90 92 PRO A N 1
ATOM 729 C CA . PRO A 1 92 ? -9.422 8 26.828 1 90 92 PRO A CA 1
ATOM 730 C C . PRO A 1 92 ? -7.965 8.445 26.875 1 90 92 PRO A C 1
ATOM 732 O O . PRO A 1 92 ? -7.07 7.621 27.078 1 90 92 PRO A O 1
ATOM 735 N N . ALA A 1 93 ? -7.754 9.688 26.812 1 85.69 93 ALA A N 1
ATOM 736 C CA . ALA A 1 93 ? -6.426 10.273 26.641 1 85.69 93 ALA A CA 1
ATOM 737 C C . ALA A 1 93 ? -5.52 9.906 27.812 1 85.69 93 ALA A C 1
ATOM 739 O O . ALA A 1 93 ? -4.305 9.758 27.656 1 85.69 93 ALA A O 1
ATOM 740 N N . LEU A 1 94 ? -6.121 9.703 28.969 1 87 94 LEU A N 1
ATOM 741 C CA . LEU A 1 94 ? -5.305 9.484 30.156 1 87 94 LEU A CA 1
ATOM 742 C C . LEU A 1 94 ? -5.156 7.992 30.453 1 87 94 LEU A C 1
ATOM 744 O O . LEU A 1 94 ? -4.5 7.609 31.422 1 87 94 LEU A O 1
ATOM 748 N N . ASP A 1 95 ? -5.707 7.18 29.578 1 94.19 95 ASP A N 1
ATOM 749 C CA . ASP A 1 95 ? -5.484 5.742 29.719 1 94.19 95 ASP A CA 1
ATOM 750 C C . ASP A 1 95 ? -3.998 5.406 29.625 1 94.19 95 ASP A C 1
ATOM 752 O O . ASP A 1 95 ? -3.293 5.906 28.75 1 94.19 95 ASP A O 1
ATOM 756 N N . ARG A 1 96 ? -3.475 4.578 30.5 1 95.5 96 ARG A N 1
ATOM 757 C CA . ARG A 1 96 ? -2.057 4.242 30.578 1 95.5 96 ARG A CA 1
ATOM 758 C C . ARG A 1 96 ? -1.58 3.582 29.281 1 95.5 96 ARG A C 1
ATOM 760 O O . ARG A 1 96 ? -0.411 3.705 28.922 1 95.5 96 ARG A O 1
ATOM 767 N N . ARG A 1 97 ? -2.48 3.012 28.672 1 97.5 97 ARG A N 1
ATOM 768 C CA . ARG A 1 97 ? -2.135 2.324 27.438 1 97.5 97 ARG A CA 1
ATOM 769 C C . ARG A 1 97 ? -1.762 3.32 26.344 1 97.5 97 ARG A C 1
ATOM 771 O O . ARG A 1 97 ? -1.095 2.961 25.375 1 97.5 97 ARG A O 1
ATOM 778 N N . VAL A 1 98 ? -2.205 4.516 26.359 1 97.12 98 VAL A N 1
ATOM 779 C CA . VAL A 1 98 ? -1.924 5.539 25.344 1 97.12 98 VAL A CA 1
ATOM 780 C C . VAL A 1 98 ? -0.429 5.848 25.328 1 97.12 98 VAL A C 1
ATOM 782 O O . VAL A 1 98 ? 0.205 5.824 24.281 1 97.12 98 VAL A O 1
ATOM 785 N N . LEU A 1 99 ? 0.17 6.102 26.5 1 97.31 99 LEU A N 1
ATOM 786 C CA . LEU A 1 99 ? 1.6 6.387 26.578 1 97.31 99 LEU A CA 1
ATOM 787 C C . LEU A 1 99 ? 2.414 5.156 26.188 1 97.31 99 LEU A C 1
ATOM 789 O O . LEU A 1 99 ? 3.369 5.262 25.406 1 97.31 99 LEU A O 1
ATOM 793 N N . LYS A 1 100 ? 2.051 4.02 26.672 1 98.31 100 LYS A N 1
ATOM 794 C CA . LYS A 1 100 ? 2.771 2.787 26.359 1 98.31 100 LYS A CA 1
ATOM 795 C C . LYS A 1 100 ? 2.805 2.535 24.859 1 98.31 100 LYS A C 1
ATOM 797 O O . LYS A 1 100 ? 3.859 2.232 24.297 1 98.31 100 LYS A O 1
ATOM 802 N N . CYS A 1 101 ? 1.678 2.672 24.219 1 98.5 101 CYS A N 1
ATOM 803 C CA . CYS A 1 101 ? 1.59 2.457 22.781 1 98.5 101 CYS A CA 1
ATOM 804 C C . CYS A 1 101 ? 2.385 3.516 22.031 1 98.5 101 CYS A C 1
ATOM 806 O O . CYS A 1 101 ? 2.99 3.221 20.984 1 98.5 101 CYS A O 1
ATOM 808 N N . GLY A 1 102 ? 2.334 4.762 22.531 1 98.12 102 GLY A N 1
ATOM 809 C CA . GLY A 1 102 ? 3.15 5.797 21.922 1 98.12 102 GLY A CA 1
ATOM 810 C C . GLY A 1 102 ? 4.633 5.48 21.953 1 98.12 102 GLY A C 1
ATOM 811 O O . GLY A 1 102 ? 5.332 5.691 20.953 1 98.12 102 GLY A O 1
ATOM 812 N N . GLU A 1 103 ? 5.094 4.953 23.016 1 98.56 103 GLU A N 1
ATOM 813 C CA . GLU A 1 103 ? 6.5 4.582 23.172 1 98.56 103 GLU A CA 1
ATOM 814 C C . GLU A 1 103 ? 6.855 3.406 22.266 1 98.56 103 GLU A C 1
ATOM 816 O O . GLU A 1 103 ? 7.914 3.4 21.625 1 98.56 103 GLU A O 1
ATOM 821 N N . LEU A 1 104 ? 5.973 2.434 22.203 1 98.81 104 LEU A N 1
ATOM 822 C CA . LEU A 1 104 ? 6.195 1.284 21.328 1 98.81 104 LEU A CA 1
ATOM 823 C C . LEU A 1 104 ? 6.219 1.71 19.859 1 98.81 104 LEU A C 1
ATOM 825 O O . LEU A 1 104 ? 7.031 1.21 19.078 1 98.81 104 LEU A O 1
ATOM 829 N N . SER A 1 105 ? 5.285 2.604 19.516 1 98.88 105 SER A N 1
ATOM 830 C CA . SER A 1 105 ? 5.262 3.133 18.156 1 98.88 105 SER A CA 1
ATOM 831 C C . SER A 1 105 ? 6.586 3.795 17.797 1 98.88 105 SER A C 1
ATOM 833 O O . SER A 1 105 ? 7.16 3.51 16.734 1 98.88 105 SER A O 1
ATOM 835 N N . ALA A 1 106 ? 7.07 4.629 18.672 1 98.62 106 ALA A N 1
ATOM 836 C CA . ALA A 1 106 ? 8.328 5.336 18.453 1 98.62 106 ALA A CA 1
ATOM 837 C C . ALA A 1 106 ? 9.5 4.359 18.359 1 98.62 106 ALA A C 1
ATOM 839 O O . ALA A 1 106 ? 10.391 4.516 17.516 1 98.62 106 ALA A O 1
ATOM 840 N N . GLU A 1 107 ? 9.516 3.4 19.25 1 98.69 107 GLU A N 1
ATOM 841 C CA . GLU A 1 107 ? 10.586 2.408 19.281 1 98.69 107 GLU A CA 1
ATOM 842 C C . GLU A 1 107 ? 10.648 1.611 17.984 1 98.69 107 GLU A C 1
ATOM 844 O O . GLU A 1 107 ? 11.734 1.397 17.438 1 98.69 107 GLU A O 1
ATOM 849 N N . HIS A 1 108 ? 9.539 1.159 17.531 1 98.88 108 HIS A N 1
ATOM 850 C CA . HIS A 1 108 ? 9.508 0.359 16.312 1 98.88 108 HIS A CA 1
ATOM 851 C C . HIS A 1 108 ? 9.852 1.205 15.086 1 98.88 108 HIS A C 1
ATOM 853 O O . HIS A 1 108 ? 10.453 0.71 14.133 1 98.88 108 HIS A O 1
ATOM 859 N N . PHE A 1 109 ? 9.445 2.455 15.109 1 98.88 109 PHE A N 1
ATOM 860 C CA . PHE A 1 109 ? 9.844 3.342 14.023 1 98.88 109 PHE A CA 1
ATOM 861 C C . PHE A 1 109 ? 11.359 3.52 13.992 1 98.88 109 PHE A C 1
ATOM 863 O O . PHE A 1 109 ? 11.977 3.51 12.922 1 98.88 109 PHE A O 1
ATOM 870 N N . GLU A 1 110 ? 11.93 3.701 15.164 1 98.62 110 GLU A N 1
ATOM 871 C CA . GLU A 1 110 ? 13.375 3.822 15.258 1 98.62 110 GLU A CA 1
ATOM 872 C C . GLU A 1 110 ? 14.07 2.604 14.656 1 98.62 110 GLU A C 1
ATOM 874 O O . GLU A 1 110 ? 15.055 2.74 13.93 1 98.62 110 GLU A O 1
ATOM 879 N N . LYS A 1 111 ? 13.602 1.462 14.945 1 98.44 111 LYS A N 1
ATOM 880 C CA . LYS A 1 111 ? 14.164 0.241 14.375 1 98.44 111 LYS A CA 1
ATOM 881 C C . LYS A 1 111 ? 14.023 0.228 12.852 1 98.44 111 LYS A C 1
ATOM 883 O O . LYS A 1 111 ? 14.93 -0.215 12.148 1 98.44 111 LYS A O 1
ATOM 888 N N . ALA A 1 112 ? 12.875 0.674 12.367 1 98.69 112 ALA A N 1
ATOM 889 C CA . ALA A 1 112 ? 12.664 0.729 10.922 1 98.69 112 ALA A CA 1
ATOM 890 C C . ALA A 1 112 ? 13.703 1.619 10.242 1 98.69 112 ALA A C 1
ATOM 892 O O . ALA A 1 112 ? 14.156 1.329 9.133 1 98.69 112 ALA A O 1
ATOM 893 N N . THR A 1 113 ? 14.117 2.727 10.922 1 98.19 113 THR A N 1
ATOM 894 C CA . THR A 1 113 ? 15.039 3.68 10.32 1 98.19 113 THR A CA 1
ATOM 895 C C . THR A 1 113 ? 16.391 3.029 10.062 1 98.19 113 THR A C 1
ATOM 897 O O . THR A 1 113 ? 17.109 3.428 9.141 1 98.19 113 THR A O 1
ATOM 900 N N . GLU A 1 114 ? 16.734 2.002 10.773 1 96.5 114 GLU A N 1
ATOM 901 C CA . GLU A 1 114 ? 18 1.293 10.609 1 96.5 114 GLU A CA 1
ATOM 902 C C . GLU A 1 114 ? 18.062 0.592 9.258 1 96.5 114 GLU A C 1
ATOM 904 O O . GLU A 1 114 ? 19.141 0.277 8.766 1 96.5 114 GLU A O 1
ATOM 909 N N . PHE A 1 115 ? 16.938 0.403 8.695 1 96.38 115 PHE A N 1
ATOM 910 C CA . PHE A 1 115 ? 16.875 -0.336 7.441 1 96.38 115 PHE A CA 1
ATOM 911 C C . PHE A 1 115 ? 16.641 0.608 6.27 1 96.38 115 PHE A C 1
ATOM 913 O O . PHE A 1 115 ? 16.5 0.164 5.129 1 96.38 115 PHE A O 1
ATOM 920 N N . MET A 1 116 ? 16.562 1.923 6.48 1 96.44 116 MET A N 1
ATOM 921 C CA . MET A 1 116 ? 16.344 2.896 5.418 1 96.44 116 MET A CA 1
ATOM 922 C C . MET A 1 116 ? 17.641 3.199 4.672 1 96.44 116 MET A C 1
ATOM 924 O O . MET A 1 116 ? 18.719 3.172 5.262 1 96.44 116 MET A O 1
ATOM 928 N N . GLU A 1 117 ? 17.547 3.479 3.398 1 93.5 117 GLU A N 1
ATOM 929 C CA . GLU A 1 117 ? 18.719 3.758 2.568 1 93.5 117 GLU A CA 1
ATOM 930 C C . GLU A 1 117 ? 19.266 5.152 2.848 1 93.5 117 GLU A C 1
ATOM 932 O O . GLU A 1 117 ? 20.484 5.34 2.904 1 93.5 117 GLU A O 1
ATOM 937 N N . GLY A 1 118 ? 18.359 6.094 2.941 1 96.06 118 GLY A N 1
ATOM 938 C CA . GLY A 1 118 ? 18.797 7.426 3.33 1 96.06 118 GLY A CA 1
ATOM 939 C C . GLY A 1 118 ? 19.094 7.547 4.812 1 96.06 118 GLY A C 1
ATOM 940 O O . GLY A 1 118 ? 18.391 6.953 5.641 1 96.06 118 GLY A O 1
ATOM 941 N N . ARG A 1 119 ? 20.125 8.328 5.09 1 96.25 119 ARG A N 1
ATOM 942 C CA . ARG A 1 119 ? 20.453 8.547 6.496 1 96.25 119 ARG A CA 1
ATOM 943 C C . ARG A 1 119 ? 19.328 9.289 7.215 1 96.25 119 ARG A C 1
ATOM 945 O O . ARG A 1 119 ? 18.734 10.211 6.656 1 96.25 119 ARG A O 1
ATOM 952 N N . VAL A 1 120 ? 19.047 8.859 8.43 1 98.44 120 VAL A N 1
ATOM 953 C CA . VAL A 1 120 ? 18.109 9.539 9.312 1 98.44 120 VAL A CA 1
ATOM 954 C C . VAL A 1 120 ? 18.859 10.148 10.5 1 98.44 120 VAL A C 1
ATOM 956 O O . VAL A 1 120 ? 19.531 9.438 11.242 1 98.44 120 VAL A O 1
ATOM 959 N N . LEU A 1 121 ? 18.75 11.43 10.633 1 97.88 121 LEU A N 1
ATOM 960 C CA . LEU A 1 121 ? 19.406 12.109 11.75 1 97.88 121 LEU A CA 1
ATOM 961 C C . LEU A 1 121 ? 18.406 12.438 12.852 1 97.88 121 LEU A C 1
ATOM 963 O O . LEU A 1 121 ? 17.422 13.141 12.609 1 97.88 121 LEU A O 1
ATOM 967 N N . ASN A 1 122 ? 18.641 11.914 14 1 96.88 122 ASN A N 1
ATOM 968 C CA . ASN A 1 122 ? 17.844 12.297 15.164 1 96.88 122 ASN A CA 1
ATOM 969 C C . ASN A 1 122 ? 18.281 13.656 15.719 1 96.88 122 ASN A C 1
ATOM 971 O O . ASN A 1 122 ? 19.469 13.914 15.867 1 96.88 122 ASN A O 1
ATOM 975 N N . MET A 1 123 ? 17.266 14.43 15.914 1 96.06 123 MET A N 1
ATOM 976 C CA . MET A 1 123 ? 17.531 15.781 16.422 1 96.06 123 MET A CA 1
ATOM 977 C C . MET A 1 123 ? 16.703 16.062 17.656 1 96.06 123 MET A C 1
ATOM 979 O O . MET A 1 123 ? 15.688 15.406 17.906 1 96.06 123 MET A O 1
ATOM 983 N N . THR A 1 124 ? 17.188 17 18.406 1 97.31 124 THR A N 1
ATOM 984 C CA . THR A 1 124 ? 16.422 17.578 19.516 1 97.31 124 THR A CA 1
ATOM 985 C C . THR A 1 124 ? 16.5 19.109 19.484 1 97.31 124 THR A C 1
ATOM 987 O O . THR A 1 124 ? 17.594 19.672 19.547 1 97.31 124 THR A O 1
ATOM 990 N N . PHE A 1 125 ? 15.414 19.688 19.391 1 97.62 125 PHE A N 1
ATOM 991 C CA . PHE A 1 125 ? 15.305 21.141 19.484 1 97.62 125 PHE A CA 1
ATOM 992 C C . PHE A 1 125 ? 14.82 21.562 20.859 1 97.62 125 PHE A C 1
ATOM 994 O O . PHE A 1 125 ? 14.227 20.766 21.594 1 97.62 125 PHE A O 1
ATOM 1001 N N . HIS A 1 126 ? 15.141 22.812 21.234 1 95.94 126 HIS A N 1
ATOM 1002 C CA . HIS A 1 126 ? 14.766 23.281 22.562 1 95.94 126 HIS A CA 1
ATOM 1003 C C . HIS A 1 126 ? 13.969 24.578 22.469 1 95.94 126 HIS A C 1
ATOM 1005 O O . HIS A 1 126 ? 14.461 25.594 21.969 1 95.94 126 HIS A O 1
ATOM 1011 N N . PHE A 1 127 ? 12.82 24.484 22.906 1 96.94 127 PHE A N 1
ATOM 1012 C CA . PHE A 1 127 ? 11.969 25.656 23.109 1 96.94 127 PHE A CA 1
ATOM 1013 C C . PHE A 1 127 ? 11.781 25.938 24.594 1 96.94 127 PHE A C 1
ATOM 1015 O O . PHE A 1 127 ? 10.891 25.375 25.234 1 96.94 127 PHE A O 1
ATOM 1022 N N . GLY A 1 128 ? 12.594 26.828 25.109 1 95.38 128 GLY A N 1
ATOM 1023 C CA . GLY A 1 128 ? 12.68 26.922 26.547 1 95.38 128 GLY A CA 1
ATOM 1024 C C . GLY A 1 128 ? 13.086 25.625 27.219 1 95.38 128 GLY A C 1
ATOM 1025 O O . GLY A 1 128 ? 14.117 25.031 26.859 1 95.38 128 GLY A O 1
ATOM 1026 N N . ASN A 1 129 ? 12.281 25.141 28.031 1 95.06 129 ASN A N 1
ATOM 1027 C CA . ASN A 1 129 ? 12.586 23.891 28.734 1 95.06 129 ASN A CA 1
ATOM 1028 C C . ASN A 1 129 ? 11.945 22.688 28.047 1 95.06 129 ASN A C 1
ATOM 1030 O O . ASN A 1 129 ? 12.125 21.547 28.469 1 95.06 129 ASN A O 1
ATOM 1034 N N . ILE A 1 130 ? 11.312 22.953 26.953 1 97.06 130 ILE A N 1
ATOM 1035 C CA . ILE A 1 130 ? 10.633 21.875 26.25 1 97.06 130 ILE A CA 1
ATOM 1036 C C . ILE A 1 130 ? 11.562 21.266 25.203 1 97.06 130 ILE A C 1
ATOM 1038 O O . ILE A 1 130 ? 12.109 21.984 24.359 1 97.06 130 ILE A O 1
ATOM 1042 N N . GLU A 1 131 ? 11.727 19.984 25.281 1 96.88 131 GLU A N 1
ATOM 1043 C CA . GLU A 1 131 ? 12.477 19.25 24.266 1 96.88 131 GLU A CA 1
ATOM 1044 C C . GLU A 1 131 ? 11.578 18.828 23.109 1 96.88 131 GLU A C 1
ATOM 1046 O O . GLU A 1 131 ? 10.5 18.266 23.328 1 96.88 131 GLU A O 1
ATOM 1051 N N . ILE A 1 132 ? 12.008 19.156 21.938 1 97.81 132 ILE A N 1
ATOM 1052 C CA . ILE A 1 132 ? 11.281 18.828 20.719 1 97.81 132 ILE A CA 1
ATOM 1053 C C . ILE A 1 132 ? 12.07 17.812 19.906 1 97.81 132 ILE A C 1
ATOM 1055 O O . ILE A 1 132 ? 12.984 18.172 19.172 1 97.81 132 ILE A O 1
ATOM 1059 N N . PRO A 1 133 ? 11.68 16.562 20.047 1 98 133 PRO A N 1
ATOM 1060 C CA . PRO A 1 133 ? 12.367 15.562 19.234 1 98 133 PRO A CA 1
ATOM 1061 C C . PRO A 1 133 ? 12.031 15.68 17.75 1 98 133 PRO A C 1
ATOM 1063 O O . PRO A 1 133 ? 10.906 16.031 17.391 1 98 133 PRO A O 1
ATOM 1066 N N . GLY A 1 134 ? 13.008 15.406 16.891 1 98 134 GLY A N 1
ATOM 1067 C CA . GLY A 1 134 ? 12.812 15.43 15.453 1 98 134 GLY A CA 1
ATOM 1068 C C . GLY A 1 134 ? 13.656 14.398 14.734 1 98 134 GLY A C 1
ATOM 1069 O O . GLY A 1 134 ? 14.609 13.859 15.297 1 98 134 GLY A O 1
ATOM 1070 N N . ARG A 1 135 ? 13.219 14 13.594 1 98.31 135 ARG A N 1
ATOM 1071 C CA . ARG A 1 135 ? 13.945 13.125 12.672 1 98.31 135 ARG A CA 1
ATOM 1072 C C . ARG A 1 135 ? 14.078 13.766 11.297 1 98.31 135 ARG A C 1
ATOM 1074 O O . ARG A 1 135 ? 13.078 14.125 10.672 1 98.31 135 ARG A O 1
ATOM 1081 N N . LEU A 1 136 ? 15.32 13.945 10.891 1 98.69 136 LEU A N 1
ATOM 1082 C CA . LEU A 1 136 ? 15.609 14.453 9.555 1 98.69 136 LEU A CA 1
ATOM 1083 C C . LEU A 1 136 ? 15.938 13.32 8.594 1 98.69 136 LEU A C 1
ATOM 1085 O O . LEU A 1 136 ? 16.953 12.641 8.758 1 98.69 136 LEU A O 1
ATOM 1089 N N . PHE A 1 137 ? 15.102 13.109 7.621 1 98.75 137 PHE A N 1
ATOM 1090 C CA . PHE A 1 137 ? 15.312 12.102 6.59 1 98.75 137 PHE A CA 1
ATOM 1091 C C . PHE A 1 137 ? 16.062 12.688 5.402 1 98.75 137 PHE A C 1
ATOM 1093 O O . PHE A 1 137 ? 15.547 13.555 4.699 1 98.75 137 PHE A O 1
ATOM 1100 N N . LEU A 1 138 ? 17.25 12.234 5.172 1 98.56 138 LEU A N 1
ATOM 1101 C CA . LEU A 1 138 ? 18.047 12.703 4.043 1 98.56 138 LEU A CA 1
ATOM 1102 C C . LEU A 1 138 ? 17.828 11.812 2.824 1 98.56 138 LEU A C 1
ATOM 1104 O O . LEU A 1 138 ? 17.594 10.609 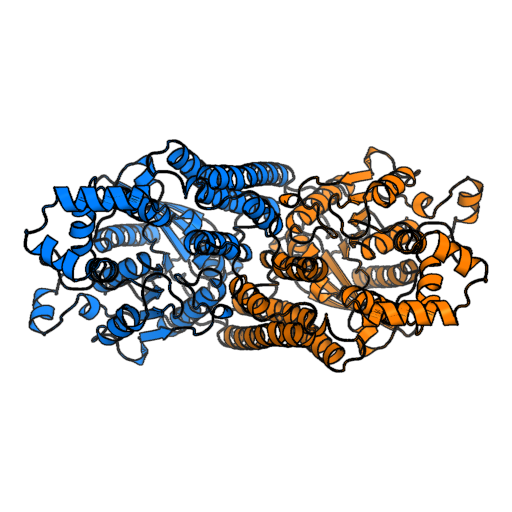2.963 1 98.56 138 LEU A O 1
ATOM 1108 N N . PRO A 1 139 ? 17.828 12.422 1.635 1 98.06 139 PRO A N 1
ATOM 1109 C CA . PRO A 1 139 ? 17.812 11.555 0.452 1 98.06 139 PRO A CA 1
ATOM 1110 C C . PRO A 1 139 ? 19.031 10.648 0.365 1 98.06 139 PRO A C 1
ATOM 1112 O O . PRO A 1 139 ? 20.141 11.062 0.719 1 98.06 139 PRO A O 1
ATOM 1115 N N . PRO A 1 140 ? 18.766 9.391 -0.047 1 95.75 140 PRO A N 1
ATOM 1116 C CA . PRO A 1 140 ? 19.953 8.586 -0.365 1 95.75 140 PRO A CA 1
ATOM 1117 C C . PRO A 1 140 ? 20.844 9.242 -1.413 1 95.75 140 PRO A C 1
ATOM 1119 O O . PRO A 1 140 ? 20.375 10.07 -2.197 1 95.75 140 PRO A O 1
ATOM 1122 N N . GLU A 1 141 ? 22.062 8.859 -1.421 1 93.62 141 GLU A N 1
ATOM 1123 C CA . GLU A 1 141 ? 23.031 9.477 -2.312 1 93.62 141 GLU A CA 1
ATOM 1124 C C . GLU A 1 141 ? 22.562 9.422 -3.764 1 93.62 141 GLU A C 1
ATOM 1126 O O . GLU A 1 141 ? 22.672 10.414 -4.492 1 93.62 141 GLU A O 1
ATOM 1131 N N . ALA A 1 142 ? 21.984 8.32 -4.082 1 91.62 142 ALA A N 1
ATOM 1132 C CA . ALA A 1 142 ? 21.594 8.109 -5.473 1 91.62 142 ALA A CA 1
ATOM 1133 C C . ALA A 1 142 ? 20.391 8.969 -5.84 1 91.62 142 ALA A C 1
ATOM 1135 O O . ALA A 1 142 ? 20.078 9.156 -7.02 1 91.62 142 ALA A O 1
ATOM 1136 N N . LYS A 1 143 ? 19.734 9.578 -4.84 1 95 143 LYS A N 1
ATOM 1137 C CA . LYS A 1 143 ? 18.516 10.328 -5.078 1 95 143 LYS A CA 1
ATOM 1138 C C . LYS A 1 143 ? 18.75 11.828 -4.887 1 95 143 LYS A C 1
ATOM 1140 O O . LYS A 1 143 ? 17.828 12.633 -5.105 1 95 143 LYS A O 1
ATOM 1145 N N . ARG A 1 144 ? 19.922 12.211 -4.488 1 95.5 144 ARG A N 1
ATOM 1146 C CA . ARG A 1 144 ? 20.234 13.625 -4.324 1 95.5 144 ARG A CA 1
ATOM 1147 C C . ARG A 1 144 ? 20.156 14.359 -5.66 1 95.5 144 ARG A C 1
ATOM 1149 O O . ARG A 1 144 ? 20.438 13.773 -6.711 1 95.5 144 ARG A O 1
ATOM 1156 N N . LEU A 1 145 ? 19.75 15.578 -5.539 1 95.75 145 LEU A N 1
ATOM 1157 C CA . LEU A 1 145 ? 19.656 16.375 -6.75 1 95.75 145 LEU A CA 1
ATOM 1158 C C . LEU A 1 145 ? 21.016 16.516 -7.426 1 95.75 145 LEU A C 1
ATOM 1160 O O . LEU A 1 145 ? 22.062 16.516 -6.754 1 95.75 145 LEU A O 1
ATOM 1164 N N . ARG A 1 146 ? 20.984 16.688 -8.719 1 91.31 146 ARG A N 1
ATOM 1165 C CA . ARG A 1 146 ? 22.203 16.703 -9.516 1 91.31 146 ARG A CA 1
ATOM 1166 C C . ARG A 1 146 ? 22.609 18.141 -9.859 1 91.31 146 ARG A C 1
ATOM 1168 O O . ARG A 1 146 ? 21.953 19.094 -9.422 1 91.31 146 ARG A O 1
ATOM 1175 N N . ASN A 1 147 ? 23.719 18.234 -10.562 1 91 147 ASN A N 1
ATOM 1176 C CA . ASN A 1 147 ? 24.219 19.5 -11.07 1 91 147 ASN A CA 1
ATOM 1177 C C . ASN A 1 147 ? 24.5 20.484 -9.938 1 91 147 ASN A C 1
ATOM 1179 O O . ASN A 1 147 ? 24.078 21.641 -10 1 91 147 ASN A O 1
ATOM 1183 N N . GLU A 1 148 ? 24.984 20.031 -8.859 1 89 148 GLU A N 1
ATOM 1184 C CA . GLU A 1 148 ? 25.5 20.812 -7.742 1 89 148 GLU A CA 1
ATOM 1185 C C . GLU A 1 148 ? 24.375 21.469 -6.961 1 89 148 GLU A C 1
ATOM 1187 O O . GLU A 1 148 ? 24.609 22.406 -6.203 1 89 148 GLU A O 1
ATOM 1192 N N . GLN A 1 149 ? 23.281 20.938 -7.258 1 94.5 149 GLN A N 1
ATOM 1193 C CA . GLN A 1 149 ? 22.172 21.438 -6.438 1 94.5 149 GLN A CA 1
ATOM 1194 C C . GLN A 1 149 ? 22.266 20.891 -5.012 1 94.5 149 GLN A C 1
ATOM 1196 O O . GLN A 1 149 ? 22.625 19.734 -4.801 1 94.5 149 GLN A O 1
ATOM 1201 N N . LYS A 1 150 ? 22 21.766 -4.102 1 97.44 150 LYS A N 1
ATOM 1202 C CA . LYS A 1 150 ? 21.953 21.359 -2.699 1 97.44 150 LYS A CA 1
ATOM 1203 C C . LYS A 1 150 ? 20.641 20.672 -2.371 1 97.44 150 LYS A C 1
ATOM 1205 O O . LYS A 1 150 ? 19.797 20.469 -3.252 1 97.44 150 LYS A O 1
ATOM 1210 N N . THR A 1 151 ? 20.5 20.188 -1.146 1 98.31 151 THR A N 1
ATOM 1211 C CA . THR A 1 151 ? 19.328 19.438 -0.729 1 98.31 151 THR A CA 1
ATOM 1212 C C . THR A 1 151 ? 18.25 20.359 -0.153 1 98.31 151 THR A C 1
ATOM 1214 O O . THR A 1 151 ? 18.406 20.875 0.957 1 98.31 151 THR A O 1
ATOM 1217 N N . PRO A 1 152 ? 17.188 20.578 -0.912 1 98.69 152 PRO A N 1
ATOM 1218 C CA . PRO A 1 152 ? 16.094 21.344 -0.31 1 98.69 152 PRO A CA 1
ATOM 1219 C C . PRO A 1 152 ? 15.469 20.641 0.89 1 98.69 152 PRO A C 1
ATOM 1221 O O . PRO A 1 152 ? 15.617 19.422 1.041 1 98.69 152 PRO A O 1
ATOM 1224 N N . LEU A 1 153 ? 14.797 21.438 1.729 1 98.81 153 LEU A N 1
ATOM 1225 C CA . LEU A 1 153 ? 14.273 20.891 2.975 1 98.81 153 LEU A CA 1
ATOM 1226 C C . LEU A 1 153 ? 12.773 21.141 3.086 1 98.81 153 LEU A C 1
ATOM 1228 O O . LEU A 1 153 ? 12.312 22.266 2.846 1 98.81 153 LEU A O 1
ATOM 1232 N N . LEU A 1 154 ? 12.039 20.109 3.393 1 98.88 154 LEU A N 1
ATOM 1233 C CA . LEU A 1 154 ? 10.625 20.219 3.74 1 98.88 154 LEU A CA 1
ATOM 1234 C C . LEU A 1 154 ? 10.406 19.922 5.219 1 98.88 154 LEU A C 1
ATOM 1236 O O . LEU A 1 154 ? 10.688 18.828 5.684 1 98.88 154 LEU A O 1
ATOM 1240 N N . ILE A 1 155 ? 9.969 20.875 5.953 1 98.81 155 ILE A N 1
ATOM 1241 C CA . ILE A 1 155 ? 9.586 20.703 7.352 1 98.81 155 ILE A CA 1
ATOM 1242 C C . ILE A 1 155 ? 8.109 20.344 7.438 1 98.81 155 ILE A C 1
ATOM 1244 O O . ILE A 1 155 ? 7.242 21.141 7.082 1 98.81 155 ILE A O 1
ATOM 1248 N N . ASN A 1 156 ? 7.844 19.141 7.891 1 98.19 156 ASN A N 1
ATOM 1249 C CA . ASN A 1 156 ? 6.484 18.625 7.996 1 98.19 156 ASN A CA 1
ATOM 1250 C C . ASN A 1 156 ? 5.848 19 9.336 1 98.19 156 ASN A C 1
ATOM 1252 O O . ASN A 1 156 ? 6.195 18.422 10.367 1 98.19 156 ASN A O 1
ATOM 1256 N N . CYS A 1 157 ? 4.859 19.828 9.312 1 95.25 157 CYS A N 1
ATOM 1257 C CA . CYS A 1 157 ? 4.18 20.297 10.516 1 95.25 157 CYS A CA 1
ATOM 1258 C C . CYS A 1 157 ? 3.018 19.375 10.875 1 95.25 157 CYS A C 1
ATOM 1260 O O . CYS A 1 157 ? 2.057 19.25 10.117 1 95.25 157 CYS A O 1
ATOM 1262 N N . GLY A 1 158 ? 3.098 18.797 12 1 93.81 158 GLY A N 1
ATOM 1263 C CA . GLY A 1 158 ? 2.039 17.906 12.461 1 93.81 158 GLY A CA 1
ATOM 1264 C C . GLY A 1 158 ? 0.804 18.656 12.938 1 93.81 158 GLY A C 1
ATOM 1265 O O . GLY A 1 158 ? 0.905 19.766 13.453 1 93.81 158 GLY A O 1
ATOM 1266 N N . GLY A 1 159 ? -0.304 18.047 12.758 1 89.94 159 GLY A N 1
ATOM 1267 C CA . GLY A 1 159 ? -1.551 18.578 13.273 1 89.94 159 GLY A CA 1
ATOM 1268 C C . GLY A 1 159 ? -1.832 18.172 14.711 1 89.94 159 GLY A C 1
ATOM 1269 O O . GLY A 1 159 ? -0.911 17.844 15.453 1 89.94 159 GLY A O 1
ATOM 1270 N N . ALA A 1 160 ? -3.115 18.203 15.156 1 84.12 160 ALA A N 1
ATOM 1271 C CA . ALA A 1 160 ? -3.52 18.047 16.547 1 84.12 160 ALA A CA 1
ATOM 1272 C C . ALA A 1 160 ? -3.238 16.625 17.031 1 84.12 160 ALA A C 1
ATOM 1274 O O . ALA A 1 160 ? -2.803 16.422 18.172 1 84.12 160 ALA A O 1
ATOM 1275 N N . ASP A 1 161 ? -3.477 15.641 16.234 1 87.31 161 ASP A N 1
ATOM 1276 C CA . ASP A 1 161 ? -3.322 14.273 16.734 1 87.31 161 ASP A CA 1
ATOM 1277 C C . ASP A 1 161 ? -2.271 13.516 15.922 1 87.31 161 ASP A C 1
ATOM 1279 O O . ASP A 1 161 ? -2.275 12.281 15.891 1 87.31 161 ASP A O 1
ATOM 1283 N N . SER A 1 162 ? -1.402 14.281 15.398 1 91.5 162 SER A N 1
ATOM 1284 C CA . SER A 1 162 ? -0.357 13.672 14.586 1 91.5 162 SER A CA 1
ATOM 1285 C C . SER A 1 162 ? 0.833 13.25 15.445 1 91.5 162 SER A C 1
ATOM 1287 O O . SER A 1 162 ? 1.011 13.75 16.562 1 91.5 162 SER A O 1
ATOM 1289 N N . THR A 1 163 ? 1.612 12.336 15 1 97.12 163 THR A N 1
ATOM 1290 C CA . THR A 1 163 ? 2.926 11.977 15.523 1 97.12 163 THR A CA 1
ATOM 1291 C C . THR A 1 163 ? 3.984 12.047 14.43 1 97.12 163 THR A C 1
ATOM 1293 O O . THR A 1 163 ? 3.67 11.914 13.242 1 97.12 163 THR A O 1
ATOM 1296 N N . MET A 1 164 ? 5.223 12.297 14.852 1 97.06 164 MET A N 1
ATOM 1297 C CA . MET A 1 164 ? 6.281 12.398 13.852 1 97.06 164 MET A CA 1
ATOM 1298 C C . MET A 1 164 ? 6.434 11.094 13.086 1 97.06 164 MET A C 1
ATOM 1300 O O . MET A 1 164 ? 6.801 11.102 11.906 1 97.06 164 MET A O 1
ATOM 1304 N N . GLU A 1 165 ? 6.031 9.945 13.719 1 98.06 165 GLU A N 1
ATOM 1305 C CA . GLU A 1 165 ? 6.09 8.656 13.039 1 98.06 165 GLU A CA 1
ATOM 1306 C C . GLU A 1 165 ? 5.051 8.562 11.93 1 98.06 165 GLU A C 1
ATOM 1308 O O . GLU A 1 165 ? 5.352 8.102 10.82 1 98.06 165 GLU A O 1
ATOM 1313 N N . GLU A 1 166 ? 3.863 9.039 12.203 1 97.44 166 GLU A N 1
ATOM 1314 C CA . GLU A 1 166 ? 2.805 8.992 11.203 1 97.44 166 GLU A CA 1
ATOM 1315 C C . GLU A 1 166 ? 3.111 9.922 10.031 1 97.44 166 GLU A C 1
ATOM 1317 O O . GLU A 1 166 ? 2.789 9.609 8.883 1 97.44 166 GLU A O 1
ATOM 1322 N N . LEU A 1 167 ? 3.693 11.055 10.328 1 97.81 167 LEU A N 1
ATOM 1323 C CA . LEU A 1 167 ? 3.992 12.047 9.305 1 97.81 167 LEU A CA 1
ATOM 1324 C C . LEU A 1 167 ? 4.934 11.477 8.242 1 97.81 167 LEU A C 1
ATOM 1326 O O . LEU A 1 167 ? 4.973 11.961 7.113 1 97.81 167 LEU A O 1
ATOM 1330 N N . TYR A 1 168 ? 5.707 10.469 8.648 1 98.44 168 TYR A N 1
ATOM 1331 C CA . TYR A 1 168 ? 6.602 9.797 7.715 1 98.44 168 TYR A CA 1
ATOM 1332 C C . TYR A 1 168 ? 5.836 9.289 6.504 1 98.44 168 TYR A C 1
ATOM 1334 O O . TYR A 1 168 ? 6.336 9.344 5.375 1 98.44 168 TYR A O 1
ATOM 1342 N N . PHE A 1 169 ? 4.652 8.805 6.652 1 97.69 169 PHE A N 1
ATOM 1343 C CA . PHE A 1 169 ? 3.896 8.141 5.598 1 97.69 169 PHE A CA 1
ATOM 1344 C C . PHE A 1 169 ? 3.328 9.156 4.617 1 97.69 169 PHE A C 1
ATOM 1346 O O . PHE A 1 169 ? 2.857 8.797 3.537 1 97.69 169 PHE A O 1
ATOM 1353 N N . VAL A 1 170 ? 3.367 10.461 4.918 1 95.62 170 VAL A N 1
ATOM 1354 C CA . VAL A 1 170 ? 2.818 11.5 4.051 1 95.62 170 VAL A CA 1
ATOM 1355 C C . VAL A 1 170 ? 3.908 12.023 3.119 1 95.62 170 VAL A C 1
ATOM 1357 O O . VAL A 1 170 ? 3.883 11.766 1.914 1 95.62 170 VAL A O 1
ATOM 1360 N N . PHE A 1 171 ? 4.977 12.633 3.732 1 97.19 171 PHE A N 1
ATOM 1361 C CA . PHE A 1 171 ? 6.027 13.227 2.914 1 97.19 171 PHE A CA 1
ATOM 1362 C C . PHE A 1 171 ? 7.363 12.539 3.164 1 97.19 171 PHE A C 1
ATOM 1364 O O . PHE A 1 171 ? 8.289 12.656 2.357 1 97.19 171 PHE A O 1
ATOM 1371 N N . GLY A 1 172 ? 7.492 11.82 4.25 1 97.19 172 GLY A N 1
ATOM 1372 C CA . GLY A 1 172 ? 8.766 11.25 4.664 1 97.19 172 GLY A CA 1
ATOM 1373 C C . GLY A 1 172 ? 9.242 10.133 3.754 1 97.19 172 GLY A C 1
ATOM 1374 O O . GLY A 1 172 ? 10.453 9.898 3.641 1 97.19 172 GLY A O 1
ATOM 1375 N N . THR A 1 173 ? 8.328 9.453 3.119 1 96.81 173 THR A N 1
ATOM 1376 C CA . THR A 1 173 ? 8.688 8.359 2.23 1 96.81 173 THR A CA 1
ATOM 1377 C C . THR A 1 173 ? 9.086 8.883 0.855 1 96.81 173 THR A C 1
ATOM 1379 O O . THR A 1 173 ? 10.094 8.445 0.286 1 96.81 173 THR A O 1
ATOM 1382 N N . LEU A 1 174 ? 8.406 9.891 0.343 1 97.19 174 LEU A N 1
ATOM 1383 C CA . LEU A 1 174 ? 8.555 10.281 -1.054 1 97.19 174 LEU A CA 1
ATOM 1384 C C . LEU A 1 174 ? 9.5 11.477 -1.183 1 97.19 174 LEU A C 1
ATOM 1386 O O . LEU A 1 174 ? 10.195 11.617 -2.189 1 97.19 174 LEU A O 1
ATOM 1390 N N . GLY A 1 175 ? 9.539 12.336 -0.211 1 98.38 175 GLY A N 1
ATOM 1391 C CA . GLY A 1 175 ? 10.422 13.484 -0.264 1 98.38 175 GLY A CA 1
ATOM 1392 C C . GLY A 1 175 ? 11.875 13.117 -0.532 1 98.38 175 GLY A C 1
ATOM 1393 O O . GLY A 1 175 ? 12.453 13.555 -1.528 1 98.38 175 GLY A O 1
ATOM 1394 N N . PRO A 1 176 ? 12.43 12.266 0.298 1 98.38 176 PRO A N 1
ATOM 1395 C CA . PRO A 1 176 ? 13.82 11.859 0.09 1 98.38 176 PRO A CA 1
ATOM 1396 C C . PRO A 1 176 ? 14.039 11.164 -1.255 1 98.38 176 PRO A C 1
ATOM 1398 O O . PRO A 1 176 ? 15.102 11.328 -1.871 1 98.38 176 PRO A O 1
ATOM 1401 N N . GLU A 1 177 ? 13.031 10.453 -1.733 1 97.06 177 GLU A N 1
ATOM 1402 C CA . GLU A 1 177 ? 13.133 9.805 -3.039 1 97.06 177 GLU A CA 1
ATOM 1403 C C . GLU A 1 177 ? 13.188 10.836 -4.16 1 97.06 177 GLU A C 1
ATOM 1405 O O . GLU A 1 177 ? 13.641 10.531 -5.27 1 97.06 177 GLU A O 1
ATOM 1410 N N . LEU A 1 178 ? 12.742 12.023 -3.844 1 97.56 178 LEU A N 1
ATOM 1411 C CA . LEU A 1 178 ? 12.719 13.094 -4.828 1 97.56 178 LEU A CA 1
ATOM 1412 C C . LEU A 1 178 ? 13.859 14.078 -4.59 1 97.56 178 LEU A C 1
ATOM 1414 O O . LEU A 1 178 ? 13.906 15.148 -5.203 1 97.56 178 LEU A O 1
ATOM 1418 N N . GLY A 1 179 ? 14.711 13.773 -3.617 1 97.69 179 GLY A N 1
ATOM 1419 C CA . GLY A 1 179 ? 15.914 14.57 -3.4 1 97.69 179 GLY A CA 1
ATOM 1420 C C . GLY A 1 179 ? 15.734 15.641 -2.336 1 97.69 179 GLY A C 1
ATOM 1421 O O . GLY A 1 179 ? 16.625 16.469 -2.131 1 97.69 179 GLY A O 1
ATOM 1422 N N . TYR A 1 180 ? 14.594 15.625 -1.669 1 98.62 180 TYR A N 1
ATOM 1423 C CA . TYR A 1 180 ? 14.352 16.531 -0.558 1 98.62 180 TYR A CA 1
ATOM 1424 C C . TYR A 1 180 ? 14.75 15.898 0.768 1 98.62 180 TYR A C 1
ATOM 1426 O O . TYR A 1 180 ? 14.594 14.695 0.958 1 98.62 180 TYR A O 1
ATOM 1434 N N . ALA A 1 181 ? 15.281 16.641 1.656 1 98.81 181 ALA A N 1
ATOM 1435 C CA . ALA A 1 181 ? 15.25 16.266 3.064 1 98.81 181 ALA A CA 1
ATOM 1436 C C . ALA A 1 181 ? 13.891 16.562 3.686 1 98.81 181 ALA A C 1
ATOM 1438 O O . ALA A 1 181 ? 13.227 17.531 3.307 1 98.81 181 ALA A O 1
ATOM 1439 N N . VAL A 1 182 ? 13.461 15.727 4.594 1 98.81 182 VAL A N 1
ATOM 1440 C CA . VAL A 1 182 ? 12.188 15.93 5.27 1 98.81 182 VAL A CA 1
ATOM 1441 C C . VAL A 1 182 ? 12.383 15.859 6.781 1 98.81 182 VAL A C 1
ATOM 1443 O O . VAL A 1 182 ? 12.961 14.898 7.293 1 98.81 182 VAL A O 1
ATOM 1446 N N . LEU A 1 183 ? 11.938 16.844 7.43 1 98.88 183 LEU A N 1
ATOM 1447 C CA . LEU A 1 183 ? 12.008 16.875 8.883 1 98.88 183 LEU A CA 1
ATOM 1448 C C . LEU A 1 183 ? 10.633 16.656 9.5 1 98.88 183 LEU A C 1
ATOM 1450 O O . LEU A 1 183 ? 9.688 17.375 9.203 1 98.88 183 LEU A O 1
ATOM 1454 N N . ASN A 1 184 ? 10.5 15.641 10.281 1 98.62 184 ASN A N 1
ATOM 1455 C CA . ASN A 1 184 ? 9.359 15.438 11.172 1 98.62 184 ASN A CA 1
ATOM 1456 C C . ASN A 1 184 ? 9.727 15.719 12.625 1 98.62 184 ASN A C 1
ATOM 1458 O O . ASN A 1 184 ? 10.844 15.43 13.055 1 98.62 184 ASN A O 1
ATOM 1462 N N . PHE A 1 185 ? 8.797 16.25 13.375 1 98.25 185 PHE A N 1
ATOM 1463 C CA . PHE A 1 185 ? 9.055 16.531 14.781 1 98.25 185 PHE A CA 1
ATOM 1464 C C . PHE A 1 185 ? 7.758 16.547 15.578 1 98.25 185 PHE A C 1
ATOM 1466 O O . PHE A 1 185 ? 6.668 16.609 15 1 98.25 185 PHE A O 1
ATOM 1473 N N . ASP A 1 186 ? 7.879 16.422 16.859 1 97.94 186 ASP A N 1
ATOM 1474 C CA . ASP A 1 186 ? 6.762 16.578 17.797 1 97.94 186 ASP A CA 1
ATOM 1475 C C . ASP A 1 186 ? 7.004 17.734 18.75 1 97.94 186 ASP A C 1
ATOM 1477 O O . ASP A 1 186 ? 7.883 17.656 19.609 1 97.94 186 ASP A O 1
ATOM 1481 N N . GLY A 1 187 ? 6.238 18.766 18.547 1 97.19 187 GLY A N 1
ATOM 1482 C CA . GLY A 1 187 ? 6.262 19.875 19.484 1 97.19 187 GLY A CA 1
ATOM 1483 C C . GLY A 1 187 ? 5.168 19.797 20.531 1 97.19 187 GLY A C 1
ATOM 1484 O O . GLY A 1 187 ? 4.547 18.75 20.719 1 97.19 187 GLY A O 1
ATOM 1485 N N . PRO A 1 188 ? 5 20.906 21.266 1 97 188 PRO A N 1
ATOM 1486 C CA . PRO A 1 188 ? 3.91 20.953 22.25 1 97 188 PRO A CA 1
ATOM 1487 C C . PRO A 1 188 ? 2.568 20.531 21.641 1 97 188 PRO A C 1
ATOM 1489 O O . PRO A 1 188 ? 2.193 21.016 20.578 1 97 188 PRO A O 1
ATOM 1492 N N . GLY A 1 189 ? 1.905 19.641 22.375 1 96.44 189 GLY A N 1
ATOM 1493 C CA . GLY A 1 189 ? 0.597 19.188 21.938 1 96.44 189 GLY A CA 1
ATOM 1494 C C . GLY A 1 189 ? 0.663 17.984 21.016 1 96.44 189 GLY A C 1
ATOM 1495 O O . GLY A 1 189 ? -0.371 17.453 20.609 1 96.44 189 GLY A O 1
ATOM 1496 N N . GLN A 1 190 ? 1.919 17.469 20.781 1 96.5 190 GLN A N 1
ATOM 1497 C CA . GLN A 1 190 ? 2.049 16.438 19.75 1 96.5 190 GLN A CA 1
ATOM 1498 C C . GLN A 1 190 ? 2.869 15.258 20.25 1 96.5 190 GLN A C 1
ATOM 1500 O O . GLN A 1 190 ? 3.838 15.445 21 1 96.5 190 GLN A O 1
ATOM 1505 N N . GLY A 1 191 ? 2.469 14.062 19.859 1 96 191 GLY A N 1
ATOM 1506 C CA . GLY A 1 191 ? 3.256 12.859 20.078 1 96 191 GLY A CA 1
ATOM 1507 C C . GLY A 1 191 ? 3.635 12.648 21.531 1 96 191 GLY A C 1
ATOM 1508 O O . GLY A 1 191 ? 2.809 12.844 22.422 1 96 191 GLY A O 1
ATOM 1509 N N . LEU A 1 192 ? 4.867 12.242 21.75 1 96 192 LEU A N 1
ATOM 1510 C CA . LEU A 1 192 ? 5.348 11.922 23.094 1 96 192 LEU A CA 1
ATOM 1511 C C . LEU A 1 192 ? 5.613 13.188 23.891 1 96 192 LEU A C 1
ATOM 1513 O O . LEU A 1 192 ? 5.633 13.156 25.125 1 96 192 LEU A O 1
ATOM 1517 N N . THR A 1 193 ? 5.809 14.297 23.188 1 97.12 193 THR A N 1
ATOM 1518 C CA . THR A 1 193 ? 5.957 15.57 23.875 1 97.12 193 THR A CA 1
ATOM 1519 C C . THR A 1 193 ? 4.699 15.898 24.672 1 97.12 193 THR A C 1
ATOM 1521 O O . THR A 1 193 ? 4.781 16.469 25.766 1 97.12 193 THR A O 1
ATOM 1524 N N . LEU A 1 194 ? 3.586 15.531 24.156 1 96.44 194 LEU A N 1
ATOM 1525 C CA . LEU A 1 194 ? 2.33 15.672 24.891 1 96.44 194 LEU A CA 1
ATOM 1526 C C . LEU A 1 194 ? 2.115 14.492 25.828 1 96.44 194 LEU A C 1
ATOM 1528 O O . LEU A 1 194 ? 1.977 14.672 27.047 1 96.44 194 LEU A O 1
ATOM 1532 N N . LYS A 1 195 ? 2.133 13.25 25.297 1 95.38 195 LYS A N 1
ATOM 1533 C CA . LYS A 1 195 ? 1.705 12.047 26 1 95.38 195 LYS A CA 1
ATOM 1534 C C . LYS A 1 195 ? 2.635 11.734 27.156 1 95.38 195 LYS A C 1
ATOM 1536 O O . LYS A 1 195 ? 2.188 11.258 28.203 1 95.38 195 LYS A O 1
ATOM 1541 N N . ARG A 1 196 ? 3.863 11.961 26.969 1 96 196 ARG A N 1
ATOM 1542 C CA . ARG A 1 196 ? 4.859 11.602 27.984 1 96 196 ARG A CA 1
ATOM 1543 C C . ARG A 1 196 ? 5.242 12.812 28.828 1 96 196 ARG A C 1
ATOM 1545 O O . ARG A 1 196 ? 5.312 12.719 30.047 1 96 196 ARG A O 1
ATOM 1552 N N . ASP A 1 197 ? 5.41 13.984 28.203 1 96.12 197 ASP A N 1
ATOM 1553 C CA . ASP A 1 197 ? 5.977 15.141 28.891 1 96.12 197 ASP A CA 1
ATOM 1554 C C . ASP A 1 197 ? 4.883 16.109 29.344 1 96.12 197 ASP A C 1
ATOM 1556 O O . ASP A 1 197 ? 5.133 17 30.141 1 96.12 197 ASP A O 1
ATOM 1560 N N . GLY A 1 198 ? 3.734 16.016 28.766 1 94.94 198 GLY A N 1
ATOM 1561 C CA . GLY A 1 198 ? 2.584 16.766 29.234 1 94.94 198 GLY A CA 1
ATOM 1562 C C . GLY A 1 198 ? 2.543 18.188 28.719 1 94.94 198 GLY A C 1
ATOM 1563 O O . GLY A 1 198 ? 1.912 19.062 29.328 1 94.94 198 GLY A O 1
ATOM 1564 N N . GLU A 1 199 ? 3.24 18.453 27.641 1 96.88 199 GLU A N 1
ATOM 1565 C CA . GLU A 1 199 ? 3.268 19.797 27.078 1 96.88 199 GLU A CA 1
ATOM 1566 C C . GLU A 1 199 ? 2.092 20.031 26.141 1 96.88 199 GLU A C 1
ATOM 1568 O O . GLU A 1 199 ? 2.039 19.438 25.047 1 96.88 199 GLU A O 1
ATOM 1573 N N . PRO A 1 200 ? 1.166 20.906 26.406 1 96.12 200 PRO A N 1
ATOM 1574 C CA . PRO A 1 200 ? -0.014 21.094 25.562 1 96.12 200 PRO A CA 1
ATOM 1575 C C . PRO A 1 200 ? 0.282 21.938 24.312 1 96.12 200 PRO A C 1
ATOM 1577 O O . PRO A 1 200 ? 1.308 22.609 24.266 1 96.12 200 PRO A O 1
ATOM 1580 N N . MET A 1 201 ? -0.625 21.906 23.453 1 96.19 201 MET A N 1
ATOM 1581 C CA . MET A 1 201 ? -0.513 22.672 22.219 1 96.19 201 MET A CA 1
ATOM 1582 C C . MET A 1 201 ? -0.61 24.172 22.5 1 96.19 201 MET A C 1
ATOM 1584 O O . MET A 1 201 ? -1.256 24.578 23.469 1 96.19 201 MET A O 1
ATOM 1588 N N . ARG A 1 202 ? 0.005 24.906 21.703 1 94.19 202 ARG A N 1
ATOM 1589 C CA . ARG A 1 202 ? -0.05 26.359 21.797 1 94.19 202 ARG A CA 1
ATOM 1590 C C . ARG A 1 202 ? -0.508 26.984 20.484 1 94.19 202 ARG A C 1
ATOM 1592 O O . ARG A 1 202 ? -0.196 26.469 19.406 1 94.19 202 ARG A O 1
ATOM 1599 N N . PRO A 1 203 ? -1.212 28.094 20.531 1 92.88 203 PRO A N 1
ATOM 1600 C CA . PRO A 1 203 ? -1.755 28.719 19.328 1 92.88 203 PRO A CA 1
ATOM 1601 C C . PRO A 1 203 ? -0.687 29.422 18.5 1 92.88 203 PRO A C 1
ATOM 1603 O O . PRO A 1 203 ? -0.838 29.562 17.281 1 92.88 203 PRO A O 1
ATOM 1606 N N . ASP A 1 204 ? 0.406 29.922 19.156 1 94.38 204 ASP A N 1
ATOM 1607 C CA . ASP A 1 204 ? 1.479 30.625 18.453 1 94.38 204 ASP A CA 1
ATOM 1608 C C . ASP A 1 204 ? 2.602 29.656 18.062 1 94.38 204 ASP A C 1
ATOM 1610 O O . ASP A 1 204 ? 3.773 29.922 18.359 1 94.38 204 ASP A O 1
ATOM 1614 N N . TYR A 1 205 ? 2.195 28.656 17.344 1 95.69 205 TYR A N 1
ATOM 1615 C CA . TYR A 1 205 ? 3.105 27.547 17.031 1 95.69 205 TYR A CA 1
ATOM 1616 C C . TYR A 1 205 ? 4.266 28.031 16.172 1 95.69 205 TYR A C 1
ATOM 1618 O O . TYR A 1 205 ? 5.285 27.344 16.062 1 95.69 205 TYR A O 1
ATOM 1626 N N . GLU A 1 206 ? 4.195 29.234 15.492 1 96.56 206 GLU A N 1
ATOM 1627 C CA . GLU A 1 206 ? 5.301 29.797 14.734 1 96.56 206 GLU A CA 1
ATOM 1628 C C . GLU A 1 206 ? 6.527 30.016 15.617 1 96.56 206 GLU A C 1
ATOM 1630 O O . GLU A 1 206 ? 7.66 29.969 15.133 1 96.56 206 GLU A O 1
ATOM 1635 N N . LYS A 1 207 ? 6.312 30.203 16.906 1 96.25 207 LYS A N 1
ATOM 1636 C CA . LYS A 1 207 ? 7.441 30.359 17.812 1 96.25 207 LYS A CA 1
ATOM 1637 C C . LYS A 1 207 ? 8.211 29.047 17.953 1 96.25 207 LYS A C 1
ATOM 1639 O O . LYS A 1 207 ? 9.445 29.047 18.031 1 96.25 207 LYS A O 1
ATOM 1644 N N . VAL A 1 208 ? 7.461 28 18.016 1 97.19 208 VAL A N 1
ATOM 1645 C CA . VAL A 1 208 ? 8.078 26.672 18.062 1 97.19 208 VAL A CA 1
ATOM 1646 C C . VAL A 1 208 ? 8.875 26.422 16.781 1 97.19 208 VAL A C 1
ATOM 1648 O O . VAL A 1 208 ? 10.016 25.969 16.828 1 97.19 208 VAL A O 1
ATOM 1651 N N . LEU A 1 209 ? 8.273 26.766 15.648 1 97.88 209 LEU A N 1
ATOM 1652 C CA . LEU A 1 209 ? 8.93 26.516 14.367 1 97.88 209 LEU A CA 1
ATOM 1653 C C . LEU A 1 209 ? 10.141 27.438 14.195 1 97.88 209 LEU A C 1
ATOM 1655 O O . LEU A 1 209 ? 11.125 27.047 13.562 1 97.88 209 LEU A O 1
ATOM 1659 N N . SER A 1 210 ? 10.078 28.672 14.758 1 97.25 210 SER A N 1
ATOM 1660 C CA . SER A 1 210 ? 11.266 29.516 14.742 1 97.25 210 SER A CA 1
ATOM 1661 C C . SER A 1 210 ? 12.438 28.828 15.43 1 97.25 210 SER A C 1
ATOM 1663 O O . SER A 1 210 ? 13.57 28.906 14.953 1 97.25 210 SER A O 1
ATOM 1665 N N . CYS A 1 211 ? 12.141 28.172 16.5 1 97.5 211 CYS A N 1
ATOM 1666 C CA . CYS A 1 211 ? 13.172 27.422 17.219 1 97.5 211 CYS A CA 1
ATOM 1667 C C . CYS A 1 211 ? 13.68 26.25 16.391 1 97.5 211 CYS A C 1
ATOM 1669 O O . CYS A 1 211 ? 14.875 25.969 16.359 1 97.5 211 CYS A O 1
ATOM 1671 N N . VAL A 1 212 ? 12.781 25.547 15.773 1 98.38 212 VAL A N 1
ATOM 1672 C CA . VAL A 1 212 ? 13.133 24.438 14.906 1 98.38 212 VAL A CA 1
ATOM 1673 C C . VAL A 1 212 ? 14.023 24.938 13.766 1 98.38 212 VAL A C 1
ATOM 1675 O O . VAL A 1 212 ? 15.031 24.297 13.438 1 98.38 212 VAL A O 1
ATOM 1678 N N . LEU A 1 213 ? 13.664 26.062 13.148 1 98.44 213 LEU A N 1
ATOM 1679 C CA . LEU A 1 213 ? 14.453 26.656 12.07 1 98.44 213 LEU A CA 1
ATOM 1680 C C . LEU A 1 213 ? 15.852 27.031 12.562 1 98.44 213 LEU A C 1
ATOM 1682 O O . LEU A 1 213 ? 16.844 26.812 11.867 1 98.44 213 LEU A O 1
ATOM 1686 N N . ASP A 1 214 ? 15.93 27.625 13.789 1 98.25 214 ASP A N 1
ATOM 1687 C CA . ASP A 1 214 ? 17.234 27.906 14.375 1 98.25 214 ASP A CA 1
ATOM 1688 C C . ASP A 1 214 ? 18.094 26.641 14.438 1 98.25 214 ASP A C 1
ATOM 1690 O O . ASP A 1 214 ? 19.281 26.672 14.125 1 98.25 214 ASP A O 1
ATOM 1694 N N . GLY A 1 215 ? 17.438 25.609 14.852 1 97.88 215 GLY A N 1
ATOM 1695 C CA . GLY A 1 215 ? 18.141 24.344 14.945 1 97.88 215 GLY A CA 1
ATOM 1696 C C . GLY A 1 215 ? 18.609 23.828 13.602 1 97.88 215 GLY A C 1
ATOM 1697 O O . GLY A 1 215 ? 19.688 23.234 13.5 1 97.88 215 GLY A O 1
ATOM 1698 N N . ILE A 1 216 ? 17.875 24.016 12.57 1 98.06 216 ILE A N 1
ATOM 1699 C CA . ILE A 1 216 ? 18.219 23.578 11.227 1 98.06 216 ILE A CA 1
ATOM 1700 C C . ILE A 1 216 ? 19.422 24.375 10.727 1 98.06 216 ILE A C 1
ATOM 1702 O O . ILE A 1 216 ? 20.328 23.812 10.102 1 98.06 216 ILE A O 1
ATOM 1706 N N . TRP A 1 217 ? 19.406 25.688 10.945 1 97.94 217 TRP A N 1
ATOM 1707 C CA . TRP A 1 217 ? 20.547 26.516 10.57 1 97.94 217 TRP A CA 1
ATOM 1708 C C . TRP A 1 217 ? 21.812 26.062 11.273 1 97.94 217 TRP A C 1
ATOM 1710 O O . TRP A 1 217 ? 22.891 26.016 10.672 1 97.94 217 TRP A O 1
ATOM 1720 N N . ALA A 1 218 ? 21.672 25.719 12.531 1 97.69 218 ALA A N 1
ATOM 1721 C CA . ALA A 1 218 ? 22.812 25.203 13.281 1 97.69 218 ALA A CA 1
ATOM 1722 C C . ALA A 1 218 ? 23.281 23.859 12.734 1 97.69 218 ALA A C 1
ATOM 1724 O O . ALA A 1 218 ? 24.484 23.625 12.602 1 97.69 218 ALA A O 1
ATOM 1725 N N . LEU A 1 219 ? 22.344 23.031 12.422 1 96.94 219 LEU A N 1
ATOM 1726 C CA . LEU A 1 219 ? 22.641 21.703 11.898 1 96.94 219 LEU A CA 1
ATOM 1727 C C . LEU A 1 219 ? 23.375 21.797 10.57 1 96.94 219 LEU A C 1
ATOM 1729 O O . LEU A 1 219 ? 24.297 21.016 10.305 1 96.94 219 LEU A O 1
ATOM 1733 N N . ALA A 1 220 ? 22.891 22.688 9.719 1 96.94 220 ALA A N 1
ATOM 1734 C CA . ALA A 1 220 ? 23.516 22.844 8.406 1 96.94 220 ALA A CA 1
ATOM 1735 C C . ALA A 1 220 ? 25 23.172 8.531 1 96.94 220 ALA A C 1
ATOM 1737 O O . ALA A 1 220 ? 25.797 22.75 7.703 1 96.94 220 ALA A O 1
ATOM 1738 N N . LYS A 1 221 ? 25.344 23.906 9.547 1 96.75 221 LYS A N 1
ATOM 1739 C CA . LYS A 1 221 ? 26.75 24.25 9.812 1 96.75 221 LYS A CA 1
ATOM 1740 C C . LYS A 1 221 ? 27.5 23.047 10.367 1 96.75 221 LYS A C 1
ATOM 1742 O O . LYS A 1 221 ? 28.672 22.828 10.008 1 96.75 221 LYS A O 1
ATOM 1747 N N . GLU A 1 222 ? 26.891 22.344 11.195 1 96.62 222 GLU A N 1
ATOM 1748 C CA . GLU A 1 222 ? 27.516 21.219 11.891 1 96.62 222 GLU A CA 1
ATOM 1749 C C . GLU A 1 222 ? 27.656 20.016 10.969 1 96.62 222 GLU A C 1
ATOM 1751 O O . GLU A 1 222 ? 28.562 19.188 11.148 1 96.62 222 GLU A O 1
ATOM 1756 N N . ARG A 1 223 ? 26.75 19.922 10.07 1 95.88 223 ARG A N 1
ATOM 1757 C CA . ARG A 1 223 ? 26.719 18.75 9.188 1 95.88 223 ARG A CA 1
ATOM 1758 C C . ARG A 1 223 ? 26.688 19.172 7.723 1 95.88 223 ARG A C 1
ATOM 1760 O O . ARG A 1 223 ? 25.688 18.969 7.031 1 95.88 223 ARG A O 1
ATOM 1767 N N . PRO A 1 224 ? 27.812 19.562 7.23 1 95.19 224 PRO A N 1
ATOM 1768 C CA . PRO A 1 224 ? 27.859 19.984 5.824 1 95.19 224 PRO A CA 1
ATOM 1769 C C . PRO A 1 224 ? 27.609 18.828 4.859 1 95.19 224 PRO A C 1
ATOM 1771 O O . PRO A 1 224 ? 27.219 19.062 3.709 1 95.19 224 PRO A O 1
ATOM 1774 N N . ASP A 1 225 ? 27.719 17.656 5.383 1 93.69 225 ASP A N 1
ATOM 1775 C CA . ASP A 1 225 ? 27.5 16.469 4.559 1 93.69 225 ASP A CA 1
ATOM 1776 C C . ASP A 1 225 ? 26.031 16.297 4.211 1 93.69 225 ASP A C 1
ATOM 1778 O O . ASP A 1 225 ? 25.688 15.625 3.238 1 93.69 225 ASP A O 1
ATOM 1782 N N . ALA A 1 226 ? 25.172 16.922 4.961 1 95.88 226 ALA A N 1
ATOM 1783 C CA . ALA A 1 226 ? 23.734 16.891 4.637 1 95.88 226 ALA A CA 1
ATOM 1784 C C . ALA A 1 226 ? 23.438 17.781 3.434 1 95.88 226 ALA A C 1
ATOM 1786 O O . ALA A 1 226 ? 22.406 17.609 2.775 1 95.88 226 ALA A O 1
ATOM 1787 N N . ASN A 1 227 ? 24.297 18.734 3.213 1 97.25 227 ASN A N 1
ATOM 1788 C CA . ASN A 1 227 ? 24.234 19.625 2.064 1 97.25 227 ASN A CA 1
ATOM 1789 C C . ASN A 1 227 ? 22.875 20.328 1.974 1 97.25 227 ASN A C 1
ATOM 1791 O O . ASN A 1 227 ? 22.297 20.422 0.892 1 97.25 227 ASN A O 1
ATOM 1795 N N . LEU A 1 228 ? 22.375 20.734 3.094 1 98.31 228 LEU A N 1
ATOM 1796 C CA . LEU A 1 228 ? 21.062 21.359 3.143 1 98.31 228 LEU A CA 1
ATOM 1797 C C . LEU A 1 228 ? 21.078 22.719 2.439 1 98.31 228 LEU A C 1
ATOM 1799 O O . LEU A 1 228 ? 22.047 23.469 2.574 1 98.31 228 LEU A O 1
ATOM 1803 N N . ASP A 1 229 ? 20.078 22.969 1.671 1 98.44 229 ASP A N 1
ATOM 1804 C CA . ASP A 1 229 ? 19.906 24.25 1.009 1 98.44 229 ASP A CA 1
ATOM 1805 C C . ASP A 1 229 ? 19.062 25.203 1.859 1 98.44 229 ASP A C 1
ATOM 1807 O O . ASP A 1 229 ? 17.828 25.156 1.814 1 98.44 229 ASP A O 1
ATOM 1811 N N . LEU A 1 230 ? 19.656 26.094 2.504 1 98.31 230 LEU A N 1
ATOM 1812 C CA . LEU A 1 230 ? 18.969 26.969 3.443 1 98.31 230 LEU A CA 1
ATOM 1813 C C . LEU A 1 230 ? 18.172 28.031 2.703 1 98.31 230 LEU A C 1
ATOM 1815 O O . LEU A 1 230 ? 17.328 28.719 3.301 1 98.31 230 LEU A O 1
ATOM 1819 N N . ASP A 1 231 ? 18.328 28.172 1.4 1 98 231 ASP A N 1
ATOM 1820 C CA . ASP A 1 231 ? 17.516 29.078 0.593 1 98 231 ASP A CA 1
ATOM 1821 C C . ASP A 1 231 ? 16.25 28.406 0.094 1 98 231 ASP A C 1
ATOM 1823 O O . ASP A 1 231 ? 15.359 29.062 -0.445 1 98 231 ASP A O 1
ATOM 1827 N N . ARG A 1 232 ? 16.156 27.125 0.254 1 98.5 232 ARG A N 1
ATOM 1828 C CA . ARG A 1 232 ? 15.008 26.359 -0.218 1 98.5 232 ARG A CA 1
ATOM 1829 C C . ARG A 1 232 ? 14.414 25.516 0.906 1 98.5 232 ARG A C 1
ATOM 1831 O O . ARG A 1 232 ? 14.227 24.297 0.745 1 98.5 232 ARG A O 1
ATOM 1838 N N . VAL A 1 233 ? 14.094 26.156 1.992 1 98.81 233 VAL A N 1
ATOM 1839 C CA . VAL A 1 233 ? 13.414 25.562 3.143 1 98.81 233 VAL A CA 1
ATOM 1840 C C . VAL A 1 233 ? 11.914 25.797 3.039 1 98.81 233 VAL A C 1
ATOM 1842 O O . VAL A 1 233 ? 11.461 26.938 2.945 1 98.81 233 VAL A O 1
ATOM 1845 N N . CYS A 1 234 ? 11.141 24.703 3.059 1 98.81 234 CYS A N 1
ATOM 1846 C CA . CYS A 1 234 ? 9.688 24.766 2.918 1 98.81 234 CYS A CA 1
ATOM 1847 C C . CYS A 1 234 ? 8.992 24.203 4.152 1 98.81 234 CYS A C 1
ATOM 1849 O O . CYS A 1 234 ? 9.57 23.391 4.875 1 98.81 234 CYS A O 1
ATOM 1851 N N . VAL A 1 235 ? 7.781 24.672 4.383 1 98.88 235 VAL A N 1
ATOM 1852 C CA . VAL A 1 235 ? 6.949 24.125 5.449 1 98.88 235 VAL A CA 1
ATOM 1853 C C . VAL A 1 235 ? 5.668 23.547 4.855 1 98.88 235 VAL A C 1
ATOM 1855 O O . VAL A 1 235 ? 5.125 24.078 3.887 1 98.88 235 VAL A O 1
ATOM 1858 N N . ALA A 1 236 ? 5.254 22.422 5.395 1 98.81 236 ALA A N 1
ATOM 1859 C CA . ALA A 1 236 ? 4.027 21.75 4.953 1 98.81 236 ALA A CA 1
ATOM 1860 C C . ALA A 1 236 ? 3.254 21.188 6.137 1 98.81 236 ALA A C 1
ATOM 1862 O O . ALA A 1 236 ? 3.848 20.812 7.152 1 98.81 236 ALA A O 1
ATOM 1863 N N . GLY A 1 237 ? 1.974 21.125 5.969 1 97.94 237 GLY A N 1
ATOM 1864 C CA . GLY A 1 237 ? 1.154 20.5 6.996 1 97.94 237 GLY A CA 1
ATOM 1865 C C . GLY A 1 237 ? -0.272 20.234 6.547 1 97.94 237 GLY A C 1
ATOM 1866 O O . GLY A 1 237 ? -0.724 20.797 5.547 1 97.94 237 GLY A O 1
ATOM 1867 N N . ILE A 1 238 ? -0.921 19.344 7.25 1 96.56 238 ILE A N 1
ATOM 1868 C CA . ILE A 1 238 ? -2.299 18.969 6.965 1 96.56 238 ILE A CA 1
ATOM 1869 C C . ILE A 1 238 ? -3.205 19.391 8.117 1 96.56 238 ILE A C 1
ATOM 1871 O O . ILE A 1 238 ? -2.871 19.203 9.289 1 96.56 238 ILE A O 1
ATOM 1875 N N . SER A 1 239 ? -4.398 19.953 7.82 1 94.31 239 SER A N 1
ATOM 1876 C CA . SER A 1 239 ? -5.391 20.359 8.805 1 94.31 239 SER A CA 1
ATOM 1877 C C . SER A 1 239 ? -4.816 21.375 9.781 1 94.31 239 SER A C 1
ATOM 1879 O O . SER A 1 239 ? -4.305 22.422 9.367 1 94.31 239 SER A O 1
ATOM 1881 N N . MET A 1 240 ? -4.734 21.031 11.047 1 94.38 240 MET A N 1
ATOM 1882 C CA . MET A 1 240 ? -4.086 21.922 12 1 94.38 240 MET A CA 1
ATOM 1883 C C . MET A 1 240 ? -2.633 22.188 11.609 1 94.38 240 MET A C 1
ATOM 1885 O O . MET A 1 240 ? -2.109 23.281 11.82 1 94.38 240 MET A O 1
ATOM 1889 N N . GLY A 1 241 ? -2.039 21.188 10.992 1 96.75 241 GLY A N 1
ATOM 1890 C CA . GLY A 1 241 ? -0.697 21.375 10.461 1 96.75 241 GLY A CA 1
ATOM 1891 C C . GLY A 1 241 ? -0.628 22.422 9.359 1 96.75 241 GLY A C 1
ATOM 1892 O O . GLY A 1 241 ? 0.375 23.125 9.227 1 96.75 241 GLY A O 1
ATOM 1893 N N . GLY A 1 242 ? -1.687 22.453 8.539 1 97.06 242 GLY A N 1
ATOM 1894 C CA . GLY A 1 242 ? -1.768 23.5 7.531 1 97.06 242 GLY A CA 1
ATOM 1895 C C . GLY A 1 242 ? -1.859 24.906 8.125 1 97.06 242 GLY A C 1
ATOM 1896 O O . GLY A 1 242 ? -1.272 25.844 7.594 1 97.06 242 GLY A O 1
ATOM 1897 N N . TYR A 1 243 ? -2.592 25.047 9.234 1 96.06 243 TYR A N 1
ATOM 1898 C CA . TYR A 1 243 ? -2.654 26.281 10.016 1 96.06 243 TYR A CA 1
ATOM 1899 C C . TYR A 1 243 ? -1.273 26.672 10.523 1 96.06 243 TYR A C 1
ATOM 1901 O O . TYR A 1 243 ? -0.856 27.812 10.375 1 96.06 243 TYR A O 1
ATOM 1909 N N . ILE A 1 244 ? -0.587 25.719 11.023 1 97.38 244 ILE A N 1
ATOM 1910 C CA . ILE A 1 244 ? 0.739 25.938 11.586 1 97.38 244 ILE A CA 1
ATOM 1911 C C . ILE A 1 244 ? 1.709 26.359 10.484 1 97.38 244 ILE A C 1
ATOM 1913 O O . ILE A 1 244 ? 2.516 27.266 10.68 1 97.38 244 ILE A O 1
ATOM 1917 N N . ALA A 1 245 ? 1.613 25.719 9.367 1 98.56 245 ALA A N 1
ATOM 1918 C CA . ALA A 1 245 ? 2.488 26.031 8.242 1 98.56 245 ALA A CA 1
ATOM 1919 C C . ALA A 1 245 ? 2.301 27.484 7.793 1 98.56 245 ALA A C 1
ATOM 1921 O O . ALA A 1 245 ? 3.277 28.203 7.559 1 98.56 245 ALA A O 1
ATOM 1922 N N . LEU A 1 246 ? 1.067 27.906 7.699 1 98.12 246 LEU A N 1
ATOM 1923 C CA . LEU A 1 246 ? 0.772 29.266 7.258 1 98.12 246 LEU A CA 1
ATOM 1924 C C . LEU A 1 246 ? 1.28 30.281 8.266 1 98.12 246 LEU A C 1
ATOM 1926 O O . LEU A 1 246 ? 1.866 31.297 7.887 1 98.12 246 LEU A O 1
ATOM 1930 N N . ARG A 1 247 ? 1.065 30.047 9.508 1 97.19 247 ARG A N 1
ATOM 1931 C CA . ARG A 1 247 ? 1.55 30.953 10.531 1 97.19 247 ARG A CA 1
ATOM 1932 C C . ARG A 1 247 ? 3.072 31.031 10.531 1 97.19 247 ARG A C 1
ATOM 1934 O O . ARG A 1 247 ? 3.65 32.094 10.742 1 97.19 247 ARG A O 1
ATOM 1941 N N . THR A 1 248 ? 3.684 29.906 10.297 1 97.88 248 THR A N 1
ATOM 1942 C CA . THR A 1 248 ? 5.141 29.859 10.227 1 97.88 248 THR A CA 1
ATOM 1943 C C . THR A 1 248 ? 5.648 30.672 9.039 1 97.88 248 THR A C 1
ATOM 1945 O O . THR A 1 248 ? 6.602 31.438 9.164 1 97.88 248 THR A O 1
ATOM 1948 N N . ALA A 1 249 ? 5.035 30.484 7.887 1 98.19 249 ALA A N 1
ATOM 1949 C CA . ALA A 1 249 ? 5.418 31.234 6.695 1 98.19 249 ALA A CA 1
ATOM 1950 C C . ALA A 1 249 ? 5.273 32.75 6.93 1 98.19 249 ALA A C 1
ATOM 1952 O O . ALA A 1 249 ? 6.086 33.531 6.441 1 98.19 249 ALA A O 1
ATOM 1953 N N . ALA A 1 250 ? 4.281 33.125 7.656 1 96.5 250 ALA A N 1
ATOM 1954 C CA . ALA A 1 250 ? 4.047 34.531 7.973 1 96.5 250 ALA A CA 1
ATOM 1955 C C . ALA A 1 250 ? 5.117 35.062 8.914 1 96.5 250 ALA A C 1
ATOM 1957 O O . ALA A 1 250 ? 5.582 36.219 8.758 1 96.5 250 ALA A O 1
ATOM 1958 N N . ALA A 1 251 ? 5.52 34.281 9.844 1 95.81 251 ALA A N 1
ATOM 1959 C CA . ALA A 1 251 ? 6.43 34.719 10.898 1 95.81 251 ALA A CA 1
ATOM 1960 C C . ALA A 1 251 ? 7.879 34.688 10.406 1 95.81 251 ALA A C 1
ATOM 1962 O O . ALA A 1 251 ? 8.727 35.406 10.938 1 95.81 251 ALA A O 1
ATOM 1963 N N . GLU A 1 252 ? 8.141 33.844 9.398 1 96.69 252 GLU A N 1
ATOM 1964 C CA . GLU A 1 252 ? 9.516 33.656 8.953 1 96.69 252 GLU A CA 1
ATOM 1965 C C . GLU A 1 252 ? 9.648 33.906 7.453 1 96.69 252 GLU A C 1
ATOM 1967 O O . GLU A 1 252 ? 10.109 33.031 6.719 1 96.69 252 GLU A O 1
ATOM 1972 N N . PRO A 1 253 ? 9.336 35.094 6.988 1 95 253 PRO A N 1
ATOM 1973 C CA . PRO A 1 253 ? 9.312 35.344 5.547 1 95 253 PRO A CA 1
ATOM 1974 C C . PRO A 1 253 ? 10.695 35.25 4.91 1 95 253 PRO A C 1
ATOM 1976 O O . PRO A 1 253 ? 10.812 34.969 3.711 1 95 253 PRO A O 1
ATOM 1979 N N . SER A 1 254 ? 11.773 35.438 5.691 1 96.31 254 SER A N 1
ATOM 1980 C CA . SER A 1 254 ? 13.125 35.406 5.129 1 96.31 254 SER A CA 1
ATOM 1981 C C . SER A 1 254 ? 13.664 33.969 5.066 1 96.31 254 SER A C 1
ATOM 1983 O O . SER A 1 254 ? 14.578 33.688 4.285 1 96.31 254 SER A O 1
ATOM 1985 N N . ARG A 1 255 ? 13.086 33.062 5.852 1 98.25 255 ARG A N 1
ATOM 1986 C CA . ARG A 1 255 ? 13.68 31.734 5.945 1 98.25 255 ARG A CA 1
ATOM 1987 C C . ARG A 1 255 ? 12.812 30.688 5.254 1 98.25 255 ARG A C 1
ATOM 1989 O O . ARG A 1 255 ? 13.305 29.641 4.84 1 98.25 255 ARG A O 1
ATOM 1996 N N . VAL A 1 256 ? 11.508 30.938 5.145 1 98.62 256 VAL A N 1
ATOM 1997 C CA . VAL A 1 256 ? 10.609 29.984 4.512 1 98.62 256 VAL A CA 1
ATOM 1998 C C . VAL A 1 256 ? 10.445 30.328 3.031 1 98.62 256 VAL A C 1
ATOM 2000 O O . VAL A 1 256 ? 9.938 31.391 2.684 1 98.62 256 VAL A O 1
ATOM 2003 N N . ALA A 1 257 ? 10.828 29.359 2.219 1 98.81 257 ALA A N 1
ATOM 2004 C CA . ALA A 1 257 ? 10.883 29.609 0.782 1 98.81 257 ALA A CA 1
ATOM 2005 C C . ALA A 1 257 ? 9.562 29.25 0.108 1 98.81 257 ALA A C 1
ATOM 2007 O O . ALA A 1 257 ? 9.266 29.734 -0.987 1 98.81 257 ALA A O 1
ATOM 2008 N N . ALA A 1 258 ? 8.773 28.406 0.683 1 98.88 258 ALA A N 1
ATOM 2009 C CA . ALA A 1 258 ? 7.465 28 0.178 1 98.88 258 ALA A CA 1
ATOM 2010 C C . ALA A 1 258 ? 6.633 27.328 1.274 1 98.88 258 ALA A C 1
ATOM 2012 O O . ALA A 1 258 ? 7.18 26.844 2.266 1 98.88 258 ALA A O 1
ATOM 2013 N N . CYS A 1 259 ? 5.312 27.328 1.063 1 98.88 259 CYS A N 1
ATOM 2014 C CA . CYS A 1 259 ? 4.395 26.797 2.068 1 98.88 259 CYS A CA 1
ATOM 2015 C C . CYS A 1 259 ? 3.32 25.922 1.423 1 98.88 259 CYS A C 1
ATOM 2017 O O . CYS A 1 259 ? 2.689 26.328 0.447 1 98.88 259 CYS A O 1
ATOM 2019 N N . ILE A 1 260 ? 3.174 24.719 1.921 1 98.88 260 ILE A N 1
ATOM 2020 C CA . ILE A 1 260 ? 2.088 23.828 1.549 1 98.88 260 ILE A CA 1
ATOM 2021 C C . ILE A 1 260 ? 1.093 23.719 2.701 1 98.88 260 ILE A C 1
ATOM 2023 O O . ILE A 1 260 ? 1.42 23.172 3.764 1 98.88 260 ILE A O 1
ATOM 2027 N N . SER A 1 261 ? -0.066 24.156 2.5 1 98.44 261 SER A N 1
ATOM 2028 C CA . SER A 1 261 ? -1.133 24.094 3.494 1 98.44 261 SER A CA 1
ATOM 2029 C C . SER A 1 261 ? -2.281 23.203 3.008 1 98.44 261 SER A C 1
ATOM 2031 O O . SER A 1 261 ? -3.164 23.672 2.287 1 98.44 261 SER A O 1
ATOM 2033 N N . ALA A 1 262 ? -2.326 22 3.551 1 97.06 262 ALA A N 1
ATOM 2034 C CA . ALA A 1 262 ? -3.314 21.031 3.084 1 97.06 262 ALA A CA 1
ATOM 2035 C C . ALA A 1 262 ? -4.547 21.016 3.986 1 97.06 262 ALA A C 1
ATOM 2037 O O . ALA A 1 262 ? -4.457 20.672 5.164 1 97.06 262 ALA A O 1
ATOM 2038 N N . ASP A 1 263 ? -5.648 21.406 3.457 1 95.25 263 ASP A N 1
ATOM 2039 C CA . ASP A 1 263 ? -6.938 21.406 4.145 1 95.25 263 ASP A CA 1
ATOM 2040 C C . ASP A 1 263 ? -6.844 22.141 5.484 1 95.25 263 ASP A C 1
ATOM 2042 O O . ASP A 1 263 ? -7.238 21.594 6.52 1 95.25 263 ASP A O 1
ATOM 2046 N N . PRO A 1 264 ? -6.438 23.344 5.461 1 95.19 264 PRO A N 1
ATOM 2047 C CA . PRO A 1 264 ? -6.176 24.062 6.715 1 95.19 264 PRO A CA 1
ATOM 2048 C C . PRO A 1 264 ? -7.457 24.531 7.402 1 95.19 264 PRO A C 1
ATOM 2050 O O . PRO A 1 264 ? -8.5 24.641 6.758 1 95.19 264 PRO A O 1
ATOM 2053 N N . LEU A 1 265 ? -7.262 24.766 8.672 1 90.94 265 LEU A N 1
ATOM 2054 C CA . LEU A 1 265 ? -8.273 25.5 9.414 1 90.94 265 LEU A CA 1
ATOM 2055 C C . LEU A 1 265 ? -8.008 27 9.367 1 90.94 265 LEU A C 1
ATOM 2057 O O . LEU A 1 265 ? -6.852 27.422 9.406 1 90.94 265 LEU A O 1
ATOM 2061 N N . TYR A 1 266 ? -9.07 27.734 9.234 1 93.25 266 TYR A N 1
ATOM 2062 C CA . TYR A 1 266 ? -8.953 29.188 9.219 1 93.25 266 TYR A CA 1
ATOM 2063 C C . TYR A 1 266 ? -9.117 29.766 10.617 1 93.25 266 TYR A C 1
ATOM 2065 O O . TYR A 1 266 ? -8.305 30.594 11.055 1 93.25 266 TYR A O 1
ATOM 2073 N N . ASP A 1 267 ? -10.133 29.328 11.258 1 92.31 267 ASP A N 1
ATOM 2074 C CA . ASP A 1 267 ? -10.5 29.781 12.594 1 92.31 267 ASP A CA 1
ATOM 2075 C C . ASP A 1 267 ? -11.234 28.672 13.359 1 92.31 267 ASP A C 1
ATOM 2077 O O . ASP A 1 267 ? -12.367 28.312 13.008 1 92.31 267 ASP A O 1
ATOM 2081 N N . MET A 1 268 ? -10.602 28.266 14.453 1 90.88 268 MET A N 1
ATOM 2082 C CA . MET A 1 268 ? -11.156 27.125 15.172 1 90.88 268 MET A CA 1
ATOM 2083 C C . MET A 1 268 ? -12.43 27.516 15.906 1 90.88 268 MET A C 1
ATOM 2085 O O . MET A 1 268 ? -13.336 26.688 16.062 1 90.88 268 MET A O 1
ATOM 2089 N N . TRP A 1 269 ? -12.461 28.688 16.375 1 88.06 269 TRP A N 1
ATOM 2090 C CA . TRP A 1 269 ? -13.672 29.172 17.047 1 88.06 269 TRP A CA 1
ATOM 2091 C C . TRP A 1 269 ? -14.852 29.172 16.078 1 88.06 269 TRP A C 1
ATOM 2093 O O . TRP A 1 269 ? -15.93 28.672 16.391 1 88.06 269 TRP A O 1
ATOM 2103 N N . GLU A 1 270 ? -14.617 29.719 14.945 1 84.62 270 GLU A N 1
ATOM 2104 C CA . GLU A 1 270 ? -15.672 29.75 13.93 1 84.62 270 GLU A CA 1
ATOM 2105 C C . GLU A 1 270 ? -16.125 28.328 13.57 1 84.62 270 GLU A C 1
ATOM 2107 O O . GLU A 1 270 ? -17.328 28.094 13.391 1 84.62 270 GLU A O 1
ATOM 2112 N N . LEU A 1 271 ? -15.172 27.469 13.445 1 83.25 271 LEU A N 1
ATOM 2113 C CA . LEU A 1 271 ? -15.477 26.078 13.125 1 83.25 271 LEU A CA 1
ATOM 2114 C C . LEU A 1 271 ? -16.328 25.438 14.227 1 83.25 271 LEU A C 1
ATOM 2116 O O . LEU A 1 271 ? -17.297 24.75 13.938 1 83.25 271 LEU A O 1
ATOM 2120 N N . ALA A 1 272 ? -16 25.672 15.43 1 83.25 272 ALA A N 1
ATOM 2121 C CA . ALA A 1 272 ? -16.719 25.109 16.578 1 83.25 272 ALA A CA 1
ATOM 2122 C C . ALA A 1 272 ? -18.141 25.688 16.656 1 83.25 272 ALA A C 1
ATOM 2124 O O . ALA A 1 272 ? -19.078 24.969 17 1 83.25 272 ALA A O 1
ATOM 2125 N N . MET A 1 273 ? -18.281 26.875 16.359 1 80.69 273 MET A N 1
ATOM 2126 C CA . MET A 1 273 ? -19.578 27.547 16.484 1 80.69 273 MET A CA 1
ATOM 2127 C C . MET A 1 273 ? -20.547 27 15.438 1 80.69 273 MET A C 1
ATOM 2129 O O . MET A 1 273 ? -21.766 26.984 15.672 1 80.69 273 MET A O 1
ATOM 2133 N N . THR A 1 274 ? -19.969 26.625 14.336 1 75.62 274 THR A N 1
ATOM 2134 C CA . THR A 1 274 ? -20.844 26.094 13.297 1 75.62 274 THR A CA 1
ATOM 2135 C C . THR A 1 274 ? -21.406 24.734 13.703 1 75.62 274 THR A C 1
ATOM 2137 O O . THR A 1 274 ? -22.422 24.281 13.164 1 75.62 274 THR A O 1
ATOM 2140 N N . ARG A 1 275 ? -20.812 24.109 14.672 1 75.88 275 ARG A N 1
ATOM 2141 C CA . ARG A 1 275 ? -21.25 22.781 15.086 1 75.88 275 ARG A CA 1
ATOM 2142 C C . ARG A 1 275 ? -22.219 22.844 16.25 1 75.88 275 ARG A C 1
ATOM 2144 O O . ARG A 1 275 ? -22.812 21.828 16.641 1 75.88 275 ARG A O 1
ATOM 2151 N N . LEU A 1 276 ? -22.359 24.031 16.812 1 76.19 276 LEU A N 1
ATOM 2152 C CA . LEU A 1 276 ? -23.297 24.266 17.891 1 76.19 276 LEU A CA 1
ATOM 2153 C C . LEU A 1 276 ? -24.484 25.094 17.422 1 76.19 276 LEU A C 1
ATOM 2155 O O . LEU A 1 276 ? -24.328 25.922 16.516 1 76.19 276 LEU A O 1
ATOM 2159 N N . PRO A 1 277 ? -25.656 24.766 18.016 1 75.25 277 PRO A N 1
ATOM 2160 C CA . PRO A 1 277 ? -26.766 25.625 17.656 1 75.25 277 PRO A CA 1
ATOM 2161 C C . PRO A 1 277 ? -26.516 27.094 17.969 1 75.25 277 PRO A C 1
ATOM 2163 O O . PRO A 1 277 ? -25.984 27.422 19.047 1 75.25 277 PRO A O 1
ATOM 2166 N N . GLY A 1 278 ? -26.797 27.906 17 1 77.12 278 GLY A N 1
ATOM 2167 C CA . GLY A 1 278 ? -26.516 29.312 17.109 1 77.12 278 GLY A CA 1
ATOM 2168 C C . GLY A 1 278 ? -27.109 29.953 18.359 1 77.12 278 GLY A C 1
ATOM 2169 O O . GLY A 1 278 ? -26.453 30.734 19.031 1 77.12 278 GLY A O 1
ATOM 2170 N N . TRP A 1 279 ? -28.297 29.625 18.594 1 78.56 279 TRP A N 1
ATOM 2171 C CA . TRP A 1 279 ? -28.969 30.188 19.766 1 78.56 279 TRP A CA 1
ATOM 2172 C C . TRP A 1 279 ? -28.234 29.781 21.047 1 78.56 279 TRP A C 1
ATOM 2174 O O . TRP A 1 279 ? -28.141 30.562 21.984 1 78.56 279 TRP A O 1
ATOM 2184 N N . TYR A 1 280 ? -27.75 28.656 21.094 1 81.12 280 TYR A N 1
ATOM 2185 C CA . TYR A 1 280 ? -27.047 28.141 22.25 1 81.12 280 TYR A CA 1
ATOM 2186 C C . TYR A 1 280 ? -25.719 28.859 22.469 1 81.12 280 TYR A C 1
ATOM 2188 O O . TYR A 1 280 ? -25.391 29.234 23.594 1 81.12 280 TYR A O 1
ATOM 2196 N N . VAL A 1 281 ? -25.109 29.094 21.406 1 80.62 281 VAL A N 1
ATOM 2197 C CA . VAL A 1 281 ? -23.828 29.812 21.438 1 80.62 281 VAL A CA 1
ATOM 2198 C C . VAL A 1 281 ? -24.047 31.234 21.922 1 80.62 281 VAL A C 1
ATOM 2200 O O . VAL A 1 281 ? -23.297 31.734 22.766 1 80.62 281 VAL A O 1
ATOM 2203 N N . ARG A 1 282 ? -25.016 31.812 21.375 1 79.38 282 ARG A N 1
ATOM 2204 C CA . ARG A 1 282 ? -25.312 33.188 21.75 1 79.38 282 ARG A CA 1
ATOM 2205 C C . ARG A 1 282 ? -25.656 33.281 23.234 1 79.38 282 ARG A C 1
ATOM 2207 O O . ARG A 1 282 ? -25.203 34.219 23.906 1 79.38 282 ARG A O 1
ATOM 2214 N N . MET A 1 283 ? -26.391 32.438 23.672 1 82.81 283 MET A N 1
ATOM 2215 C CA . MET A 1 283 ? -26.812 32.438 25.062 1 82.81 283 MET A CA 1
ATOM 2216 C C . MET A 1 283 ? -25.641 32.188 25.984 1 82.81 283 MET A C 1
ATOM 2218 O O . MET A 1 283 ? -25.562 32.75 27.094 1 82.81 283 MET A O 1
ATOM 2222 N N . TRP A 1 284 ? -24.797 31.422 25.578 1 85.75 284 TRP A N 1
ATOM 2223 C CA . TRP A 1 284 ? -23.625 31.109 26.375 1 85.75 284 TRP A CA 1
ATOM 2224 C C . TRP A 1 284 ? -22.672 32.312 26.422 1 85.75 284 TRP A C 1
ATOM 2226 O O . TRP A 1 284 ? -22.203 32.688 27.5 1 85.75 284 TRP A O 1
ATOM 2236 N N . LEU A 1 285 ? -22.453 32.938 25.328 1 81.19 285 LEU A N 1
ATOM 2237 C CA . LEU A 1 285 ? -21.531 34.062 25.219 1 81.19 285 LEU A CA 1
ATOM 2238 C C . LEU A 1 285 ? -22.078 35.281 25.938 1 81.19 285 LEU A C 1
ATOM 2240 O O . LEU A 1 285 ? -21.312 36.125 26.438 1 81.19 285 LEU A O 1
ATOM 2244 N N . SER A 1 286 ? -23.359 35.312 25.953 1 84.25 286 SER A N 1
ATOM 2245 C CA . SER A 1 286 ? -23.984 36.438 26.625 1 84.25 286 SER A CA 1
ATOM 2246 C C . SER A 1 286 ? -24.047 36.25 28.125 1 84.25 286 SER A C 1
ATOM 2248 O O . SER A 1 286 ? -24.406 37.156 28.875 1 84.25 286 SER A O 1
ATOM 2250 N N . GLY A 1 287 ? -23.719 35.094 28.531 1 83.69 287 GLY A N 1
ATOM 2251 C CA . GLY A 1 287 ? -23.672 34.812 29.953 1 83.69 287 GLY A CA 1
ATOM 2252 C C . GLY A 1 287 ? -24.969 34.25 30.5 1 83.69 287 GLY A C 1
ATOM 2253 O O . GLY A 1 287 ? -25.062 33.906 31.672 1 83.69 287 GLY A O 1
ATOM 2254 N N . TRP A 1 288 ? -25.922 34.156 29.672 1 84.88 288 TRP A N 1
ATOM 2255 C CA . TRP A 1 288 ? -27.203 33.594 30.109 1 84.88 288 TRP A CA 1
ATOM 2256 C C . TRP A 1 288 ? -27.078 32.125 30.453 1 84.88 288 TRP A C 1
ATOM 2258 O O . TRP A 1 288 ? -27.797 31.609 31.312 1 84.88 288 TRP A O 1
ATOM 2268 N N . ILE A 1 289 ? -26.312 31.547 29.688 1 84.06 289 ILE A N 1
ATOM 2269 C CA . ILE A 1 289 ? -25.938 30.172 30 1 84.06 289 ILE A CA 1
ATOM 2270 C C . ILE A 1 289 ? -24.578 30.156 30.688 1 84.06 289 ILE A C 1
ATOM 2272 O O . ILE A 1 289 ? -23.594 30.672 30.141 1 84.06 289 ILE A O 1
ATOM 2276 N N . SER A 1 290 ? -24.531 29.641 31.859 1 86.56 290 SER A N 1
ATOM 2277 C CA . SER A 1 290 ? -23.281 29.609 32.625 1 86.56 290 SER A CA 1
ATOM 2278 C C . SER A 1 290 ? -22.328 28.562 32.094 1 86.56 290 SER A C 1
ATOM 2280 O O . SER A 1 290 ? -22.75 27.625 31.391 1 86.56 290 SER A O 1
ATOM 2282 N N . ASP A 1 291 ? -21.094 28.75 32.406 1 87.31 291 ASP A N 1
ATOM 2283 C CA . ASP A 1 291 ? -20.094 27.75 32.062 1 87.31 291 ASP A CA 1
ATOM 2284 C C . ASP A 1 291 ? -20.453 26.391 32.625 1 87.31 291 ASP A C 1
ATOM 2286 O O . ASP A 1 291 ? -20.219 25.359 32 1 87.31 291 ASP A O 1
ATOM 2290 N N . GLY A 1 292 ? -20.953 26.422 33.844 1 87.12 292 GLY A N 1
ATOM 2291 C CA . GLY A 1 292 ? -21.359 25.172 34.469 1 87.12 292 GLY A CA 1
ATOM 2292 C C . GLY A 1 292 ? -22.406 24.422 33.688 1 87.12 292 GLY A C 1
ATOM 2293 O O . GLY A 1 292 ? -22.328 23.203 33.562 1 87.12 292 GLY A O 1
ATOM 2294 N N . PHE A 1 293 ? -23.344 25.172 33.281 1 86.75 293 PHE A N 1
ATOM 2295 C CA . PHE A 1 293 ? -24.406 24.547 32.5 1 86.75 293 PHE A CA 1
ATOM 2296 C C . PHE A 1 293 ? -23.875 24.062 31.141 1 86.75 293 PHE A C 1
ATOM 2298 O O . PHE A 1 293 ? -24.266 23 30.656 1 86.75 293 PHE A O 1
ATOM 2305 N N . PHE A 1 294 ? -23.125 24.875 30.547 1 87.5 294 PHE A N 1
ATOM 2306 C CA . PHE A 1 294 ? -22.484 24.469 29.297 1 87.5 294 PHE A CA 1
ATOM 2307 C C . PHE A 1 294 ? -21.703 23.188 29.484 1 87.5 294 PHE A C 1
ATOM 2309 O O . PHE A 1 294 ? -21.828 22.25 28.672 1 87.5 294 PHE A O 1
ATOM 2316 N N . ASP A 1 295 ? -20.953 23.125 30.484 1 89.88 295 ASP A N 1
ATOM 2317 C CA . ASP A 1 295 ? -20.156 21.938 30.797 1 89.88 295 ASP A CA 1
ATOM 2318 C C . ASP A 1 295 ? -21.047 20.719 31.016 1 89.88 295 ASP A C 1
ATOM 2320 O O . ASP A 1 295 ? -20.75 19.625 30.531 1 89.88 295 ASP A O 1
ATOM 2324 N N . TRP A 1 296 ? -22.016 20.984 31.75 1 86.62 296 TRP A N 1
ATOM 2325 C CA . TRP A 1 296 ? -22.953 19.891 32.031 1 86.62 296 TRP A CA 1
ATOM 2326 C C . TRP A 1 296 ? -23.594 19.391 30.734 1 86.62 296 TRP A C 1
ATOM 2328 O O . TRP A 1 296 ? -23.703 18.172 30.531 1 86.62 296 TRP A O 1
ATOM 2338 N N . SER A 1 297 ? -24.031 20.266 29.922 1 86.62 297 SER A N 1
ATOM 2339 C CA . SER A 1 297 ? -24.656 19.906 28.656 1 86.62 297 SER A CA 1
ATOM 2340 C C . SER A 1 297 ? -23.703 19.125 27.75 1 86.62 297 SER A C 1
ATOM 2342 O O . SER A 1 297 ? -24.094 18.141 27.125 1 86.62 297 SER A O 1
ATOM 2344 N N . CYS A 1 298 ? -22.516 19.594 27.703 1 84.81 298 CYS A N 1
ATOM 2345 C CA . CYS A 1 298 ? -21.5 18.906 26.906 1 84.81 298 CYS A CA 1
ATOM 2346 C C . CYS A 1 298 ? -21.219 17.516 27.469 1 84.81 298 CYS A C 1
ATOM 2348 O O . CYS A 1 298 ? -21.156 16.547 26.719 1 84.81 298 CYS A O 1
ATOM 2350 N N . ASN A 1 299 ? -21.094 17.484 28.734 1 87.19 299 ASN A N 1
ATOM 2351 C CA . ASN A 1 299 ? -20.828 16.203 29.391 1 87.19 299 ASN A CA 1
ATOM 2352 C C . ASN A 1 299 ? -21.969 15.211 29.156 1 87.19 299 ASN A C 1
ATOM 2354 O O . ASN A 1 299 ? -21.734 14.016 28.984 1 87.19 299 ASN A O 1
ATOM 2358 N N . SER A 1 300 ? -23.141 15.719 29.141 1 87 300 SER A N 1
ATOM 2359 C CA . SER A 1 300 ? -24.297 14.875 28.875 1 87 300 SER A CA 1
ATOM 2360 C C . SER A 1 300 ? -24.266 14.336 27.453 1 87 300 SER A C 1
ATOM 2362 O O . SER A 1 300 ? -24.547 13.156 27.219 1 87 300 SER A O 1
ATOM 2364 N N . HIS A 1 301 ? -24 15.188 26.578 1 84.69 301 HIS A N 1
ATOM 2365 C CA . HIS A 1 301 ? -23.906 14.766 25.188 1 84.69 301 HIS A CA 1
ATOM 2366 C C . HIS A 1 301 ? -22.766 13.773 24.969 1 84.69 301 HIS A C 1
ATOM 2368 O O . HIS A 1 301 ? -22.906 12.82 24.203 1 84.69 301 HIS A O 1
ATOM 2374 N N . MET A 1 302 ? -21.734 14.023 25.609 1 84.44 302 MET A N 1
ATOM 2375 C CA . MET A 1 302 ? -20.562 13.141 25.531 1 84.44 302 MET A CA 1
ATOM 2376 C C . MET A 1 302 ? -20.906 11.75 26.031 1 84.44 302 MET A C 1
ATOM 2378 O O . MET A 1 302 ? -20.391 10.75 25.531 1 84.44 302 MET A O 1
ATOM 2382 N N . SER A 1 303 ? -21.719 11.703 26.984 1 85.38 303 SER A N 1
ATOM 2383 C CA . SER A 1 303 ? -22.094 10.414 27.547 1 85.38 303 SER A CA 1
ATOM 2384 C C . SER A 1 303 ? -22.953 9.609 26.578 1 85.38 303 SER A C 1
ATOM 2386 O O . SER A 1 303 ? -23.031 8.383 26.672 1 85.38 303 SER A O 1
ATOM 2388 N N . LEU A 1 304 ? -23.547 10.312 25.578 1 84.62 304 LEU A N 1
ATOM 2389 C CA . LEU A 1 304 ? -24.5 9.664 24.688 1 84.62 304 LEU A CA 1
ATOM 2390 C C . LEU A 1 304 ? -23.891 9.445 23.297 1 84.62 304 LEU A C 1
ATOM 2392 O O . LEU A 1 304 ? -24.422 8.664 22.5 1 84.62 304 LEU A O 1
ATOM 2396 N N . ASP A 1 305 ? -22.812 10.117 23.109 1 87.31 305 ASP A N 1
ATOM 2397 C CA . ASP A 1 305 ? -22.25 10.094 21.75 1 87.31 305 ASP A CA 1
ATOM 2398 C C . ASP A 1 305 ? -20.734 9.93 21.812 1 87.31 305 ASP A C 1
ATOM 2400 O O . ASP A 1 305 ? -20 10.883 22.094 1 87.31 305 ASP A O 1
ATOM 2404 N N . PHE A 1 306 ? -20.266 8.859 21.297 1 88.12 306 PHE A N 1
ATOM 2405 C CA . PHE A 1 306 ? -18.859 8.5 21.422 1 88.12 306 PHE A CA 1
ATOM 2406 C C . PHE A 1 306 ? -17.984 9.461 20.625 1 88.12 306 PHE A C 1
ATOM 2408 O O . PHE A 1 306 ? -17 9.977 21.156 1 88.12 306 PHE A O 1
ATOM 2415 N N . PRO A 1 307 ? -18.328 9.781 19.406 1 85.38 307 PRO A N 1
ATOM 2416 C CA . PRO A 1 307 ? -17.469 10.703 18.656 1 85.38 307 PRO A CA 1
ATOM 2417 C C . PRO A 1 307 ? -17.297 12.047 19.359 1 85.38 307 PRO A C 1
ATOM 2419 O O . PRO A 1 307 ? -16.188 12.586 19.406 1 85.38 307 PRO A O 1
ATOM 2422 N N . THR A 1 308 ? -18.344 12.516 19.875 1 86 308 THR A N 1
ATOM 2423 C CA . THR A 1 308 ? -18.281 13.781 20.609 1 86 308 THR A CA 1
ATOM 2424 C C . THR A 1 308 ? -17.406 13.641 21.859 1 86 308 THR A C 1
ATOM 2426 O O . THR A 1 308 ? -16.625 14.539 22.172 1 86 308 THR A O 1
ATOM 2429 N N . LYS A 1 309 ? -17.609 12.602 22.547 1 87.88 309 LYS A N 1
ATOM 2430 C CA . LYS A 1 309 ? -16.797 12.344 23.734 1 87.88 309 LYS A CA 1
ATOM 2431 C C . LYS A 1 309 ? -15.312 12.305 23.359 1 87.88 309 LYS A C 1
ATOM 2433 O O . LYS A 1 309 ? -14.484 12.93 24.031 1 87.88 309 LYS A O 1
ATOM 2438 N N . TRP A 1 310 ? -15.023 11.602 22.344 1 89.44 310 TRP A N 1
ATOM 2439 C CA . TRP A 1 310 ? -13.641 11.477 21.906 1 89.44 310 TRP A CA 1
ATOM 2440 C C . TRP A 1 310 ? -13.07 12.836 21.5 1 89.44 310 TRP A C 1
ATOM 2442 O O . TRP A 1 310 ? -11.953 13.188 21.906 1 89.44 310 TRP A O 1
ATOM 2452 N N . GLU A 1 311 ? -13.781 13.617 20.75 1 86.31 311 GLU A N 1
ATOM 2453 C CA . GLU A 1 311 ? -13.328 14.914 20.266 1 86.31 311 GLU A CA 1
ATOM 2454 C C . GLU A 1 311 ? -13.031 15.875 21.406 1 86.31 311 GLU A C 1
ATOM 2456 O O . GLU A 1 311 ? -11.992 16.531 21.422 1 86.31 311 GLU A O 1
ATOM 2461 N N . PHE A 1 312 ? -13.914 15.883 22.344 1 86 312 PHE A N 1
ATOM 2462 C CA . PHE A 1 312 ? -13.75 16.812 23.453 1 86 312 PHE A CA 1
ATOM 2463 C C . PHE A 1 312 ? -12.617 16.359 24.375 1 86 312 PHE A C 1
ATOM 2465 O O . PHE A 1 312 ? -11.789 17.172 24.797 1 86 312 PHE A O 1
ATOM 2472 N N . THR A 1 313 ? -12.586 15.117 24.641 1 87.69 313 THR A N 1
ATOM 2473 C CA . THR A 1 313 ? -11.562 14.633 25.562 1 87.69 313 THR A CA 1
ATOM 2474 C C . THR A 1 313 ? -10.18 14.75 24.938 1 87.69 313 THR A C 1
ATOM 2476 O O . THR A 1 313 ? -9.211 15.117 25.625 1 87.69 313 THR A O 1
ATOM 2479 N N . THR A 1 314 ? -10.133 14.484 23.703 1 89.81 314 THR A N 1
ATOM 2480 C CA . THR A 1 314 ? -8.859 14.602 23 1 89.81 314 THR A CA 1
ATOM 2481 C C . THR A 1 314 ? -8.414 16.062 22.906 1 89.81 314 THR A C 1
ATOM 2483 O O . THR A 1 314 ? -7.25 16.375 23.156 1 89.81 314 THR A O 1
ATOM 2486 N N . THR A 1 315 ? -9.344 16.859 22.578 1 90.88 315 THR A N 1
ATOM 2487 C CA . THR A 1 315 ? -9.016 18.281 22.453 1 90.88 315 THR A CA 1
ATOM 2488 C C . THR A 1 315 ? -8.617 18.859 23.797 1 90.88 315 THR A C 1
ATOM 2490 O O . THR A 1 315 ? -7.699 19.688 23.875 1 90.88 315 THR A O 1
ATOM 2493 N N . MET A 1 316 ? -9.312 18.484 24.844 1 91.38 316 MET A N 1
ATOM 2494 C CA . MET A 1 316 ? -8.961 18.922 26.188 1 91.38 316 MET A CA 1
ATOM 2495 C C . MET A 1 316 ? -7.535 18.5 26.547 1 91.38 316 MET A C 1
ATOM 2497 O O . MET A 1 316 ? -6.773 19.281 27.109 1 91.38 316 MET A O 1
ATOM 2501 N N . HIS A 1 317 ? -7.242 17.328 26.141 1 92.56 317 HIS A N 1
ATOM 2502 C CA . HIS A 1 317 ? -5.902 16.828 26.406 1 92.56 317 HIS A CA 1
ATOM 2503 C C . HIS A 1 317 ? -4.852 17.578 25.609 1 92.56 317 HIS A C 1
ATOM 2505 O O . HIS A 1 317 ? -3.842 18.031 26.156 1 92.56 317 HIS A O 1
ATOM 2511 N N . VAL A 1 318 ? -5.066 17.797 24.344 1 93.94 318 VAL A N 1
ATOM 2512 C CA . VAL A 1 318 ? -4.117 18.438 23.438 1 93.94 318 VAL A CA 1
ATOM 2513 C C . VAL A 1 318 ? -3.902 19.891 23.844 1 93.94 318 VAL A C 1
ATOM 2515 O O . VAL A 1 318 ? -2.777 20.391 23.797 1 93.94 318 VAL A O 1
ATOM 2518 N N . MET A 1 319 ? -4.969 20.484 24.312 1 93.38 319 MET A N 1
ATOM 2519 C CA . MET A 1 319 ? -4.891 21.922 24.594 1 93.38 319 MET A CA 1
ATOM 2520 C C . MET A 1 319 ? -4.676 22.156 26.094 1 93.38 319 MET A C 1
ATOM 2522 O O . MET A 1 319 ? -4.59 23.312 26.531 1 93.38 319 MET A O 1
ATOM 2526 N N . GLY A 1 320 ? -4.648 21.094 26.891 1 92.88 320 GLY A N 1
ATOM 2527 C CA . GLY A 1 320 ? -4.371 21.219 28.312 1 92.88 320 GLY A CA 1
ATOM 2528 C C . GLY A 1 320 ? -5.504 21.875 29.078 1 92.88 320 GLY A C 1
ATOM 2529 O O . GLY A 1 320 ? -5.262 22.672 30 1 92.88 320 GLY A O 1
ATOM 2530 N N . GLN A 1 321 ? -6.684 21.609 28.625 1 91.5 321 GLN A N 1
ATOM 2531 C CA . GLN A 1 321 ? -7.859 22.141 29.312 1 91.5 321 GLN A CA 1
ATOM 2532 C C . GLN A 1 321 ? -8.617 21.031 30.031 1 91.5 321 GLN A C 1
ATOM 2534 O O . GLN A 1 321 ? -8.469 19.859 29.703 1 91.5 321 GLN A O 1
ATOM 2539 N N . ARG A 1 322 ? -9.414 21.406 31 1 90.44 322 ARG A N 1
ATOM 2540 C CA . ARG A 1 322 ? -10.07 20.391 31.828 1 90.44 322 ARG A CA 1
ATOM 2541 C C . ARG A 1 322 ? -11.578 20.406 31.594 1 90.44 322 ARG A C 1
ATOM 2543 O O . ARG A 1 322 ? -12.258 19.406 31.859 1 90.44 322 ARG A O 1
ATOM 2550 N N . LYS A 1 323 ? -12.07 21.562 31.109 1 91.94 323 LYS A N 1
ATOM 2551 C CA . LYS A 1 323 ? -13.516 21.703 30.953 1 91.94 323 LYS A CA 1
ATOM 2552 C C . LYS A 1 323 ? -13.875 22.062 29.516 1 91.94 323 LYS A C 1
ATOM 2554 O O . LYS A 1 323 ? -13.125 22.797 28.844 1 91.94 323 LYS A O 1
ATOM 2559 N N . PRO A 1 324 ? -15.07 21.594 29.078 1 89.25 324 PRO A N 1
ATOM 2560 C CA . PRO A 1 324 ? -15.508 21.891 27.703 1 89.25 324 PRO A CA 1
ATOM 2561 C C . PRO A 1 324 ? -15.594 23.391 27.438 1 89.25 324 PRO A C 1
ATOM 2563 O O . PRO A 1 324 ? -15.188 23.844 26.359 1 89.25 324 PRO A O 1
ATOM 2566 N N . ALA A 1 325 ? -16.062 24.094 28.328 1 88.19 325 ALA A N 1
ATOM 2567 C CA . ALA A 1 325 ? -16.203 25.531 28.141 1 88.19 325 ALA A CA 1
ATOM 2568 C C . ALA A 1 325 ? -14.836 26.188 27.922 1 88.19 325 ALA A C 1
ATOM 2570 O O . ALA A 1 325 ? -14.695 27.094 27.109 1 88.19 325 ALA A O 1
ATOM 2571 N N . ASP A 1 326 ? -13.891 25.75 28.672 1 90.69 326 ASP A N 1
ATOM 2572 C CA . ASP A 1 326 ? -12.539 26.281 28.547 1 90.69 326 ASP A CA 1
ATOM 2573 C C . ASP A 1 326 ? -11.93 25.938 27.188 1 90.69 326 ASP A C 1
ATOM 2575 O O . ASP A 1 326 ? -11.203 26.734 26.594 1 90.69 326 ASP A O 1
ATOM 2579 N N . VAL A 1 327 ? -12.227 24.781 26.703 1 89.56 327 VAL A N 1
ATOM 2580 C CA . VAL A 1 327 ? -11.719 24.359 25.406 1 89.56 327 VAL A CA 1
ATOM 2581 C C . VAL A 1 327 ? -12.289 25.25 24.297 1 89.56 327 VAL A C 1
ATOM 2583 O O . VAL A 1 327 ? -11.555 25.703 23.422 1 89.56 327 VAL A O 1
ATOM 2586 N N . VAL A 1 328 ? -13.508 25.438 24.359 1 87.56 328 VAL A N 1
ATOM 2587 C CA . VAL A 1 328 ? -14.164 26.234 23.328 1 87.56 328 VAL A CA 1
ATOM 2588 C C . VAL A 1 328 ? -13.633 27.672 23.359 1 87.56 328 VAL A C 1
ATOM 2590 O O . VAL A 1 328 ? -13.438 28.281 22.312 1 87.56 328 VAL A O 1
ATOM 2593 N N . ARG A 1 329 ? -13.383 28.172 24.516 1 88.38 329 ARG A N 1
ATOM 2594 C CA . ARG A 1 329 ? -12.789 29.5 24.625 1 88.38 329 ARG A CA 1
ATOM 2595 C C . ARG A 1 329 ? -11.367 29.516 24.078 1 88.38 329 A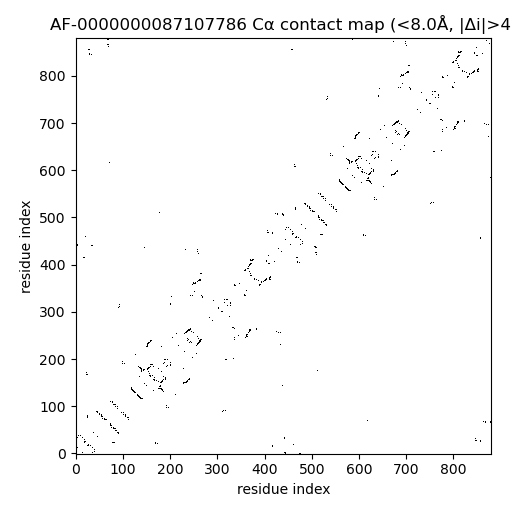RG A C 1
ATOM 2597 O O . ARG A 1 329 ? -10.945 30.5 23.469 1 88.38 329 ARG A O 1
ATOM 2604 N N . GLU A 1 330 ? -10.68 28.422 24.375 1 91 330 GLU A N 1
ATOM 2605 C CA . GLU A 1 330 ? -9.312 28.297 23.891 1 91 330 GLU A CA 1
ATOM 2606 C C . GLU A 1 330 ? -9.273 28.312 22.359 1 91 330 GLU A C 1
ATOM 2608 O O . GLU A 1 330 ? -8.305 28.781 21.766 1 91 330 GLU A O 1
ATOM 2613 N N . PHE A 1 331 ? -10.328 27.891 21.672 1 92.06 331 PHE A N 1
ATOM 2614 C CA . PHE A 1 331 ? -10.406 27.844 20.219 1 92.06 331 PHE A CA 1
ATOM 2615 C C . PHE A 1 331 ? -10.25 29.25 19.625 1 92.06 331 PHE A C 1
ATOM 2617 O O . PHE A 1 331 ? -9.766 29.406 18.5 1 92.06 331 PHE A O 1
ATOM 2624 N N . ARG A 1 332 ? -10.586 30.234 20.375 1 89.31 332 ARG A N 1
ATOM 2625 C CA . ARG A 1 332 ? -10.508 31.609 19.891 1 89.31 332 ARG A CA 1
ATOM 2626 C C . ARG A 1 332 ? -9.062 32 19.609 1 89.31 332 ARG A C 1
ATOM 2628 O O . ARG A 1 332 ? -8.812 32.906 18.797 1 89.31 332 ARG A O 1
ATOM 2635 N N . ARG A 1 333 ? -8.234 31.281 20.266 1 93.19 333 ARG A N 1
ATOM 2636 C CA . ARG A 1 333 ? -6.824 31.641 20.125 1 93.19 333 ARG A CA 1
ATOM 2637 C C . ARG A 1 333 ? -6.203 30.984 18.906 1 93.19 333 ARG A C 1
ATOM 2639 O O . ARG A 1 333 ? -5.109 31.359 18.469 1 93.19 333 ARG A O 1
ATOM 2646 N N . TYR A 1 334 ? -6.852 30.078 18.266 1 93.88 334 TYR A N 1
ATOM 2647 C CA . TYR A 1 334 ? -6.371 29.391 17.078 1 93.88 334 TYR A CA 1
ATOM 2648 C C . TYR A 1 334 ? -7.027 29.953 15.82 1 93.88 334 TYR A C 1
ATOM 2650 O O . TYR A 1 334 ? -7.988 29.391 15.305 1 93.88 334 TYR A O 1
ATOM 2658 N N . SER A 1 335 ? -6.465 31.016 15.359 1 93 335 SER A N 1
ATOM 2659 C CA . SER A 1 335 ? -7.031 31.75 14.242 1 93 335 SER A CA 1
ATOM 2660 C C . SER A 1 335 ? -5.938 32.344 13.352 1 93 335 SER A C 1
ATOM 2662 O O . SER A 1 335 ? -4.852 32.656 13.836 1 93 335 SER A O 1
ATOM 2664 N N . LEU A 1 336 ? -6.238 32.469 12.078 1 94.69 336 LEU A N 1
ATOM 2665 C CA . LEU A 1 336 ? -5.336 33.156 11.156 1 94.69 336 LEU A CA 1
ATOM 2666 C C . LEU A 1 336 ? -5.605 34.656 11.133 1 94.69 336 LEU A C 1
ATOM 2668 O O . LEU A 1 336 ? -4.914 35.406 10.445 1 94.69 336 LEU A O 1
ATOM 2672 N N . ARG A 1 337 ? -6.535 35.031 11.977 1 90.44 337 ARG A N 1
ATOM 2673 C CA . ARG A 1 337 ? -6.773 36.469 12.18 1 90.44 337 ARG A CA 1
ATOM 2674 C C . ARG A 1 337 ? -5.766 37.062 13.164 1 90.44 337 ARG A C 1
ATOM 2676 O O . ARG A 1 337 ? -5.191 36.312 13.984 1 90.44 337 ARG A O 1
ATOM 2683 N N . TRP A 1 338 ? -5.652 38.312 13.07 1 87.25 338 TRP A N 1
ATOM 2684 C CA . TRP A 1 338 ? -4.797 39 14.039 1 87.25 338 TRP A CA 1
ATOM 2685 C C . TRP A 1 338 ? -5.352 38.844 15.453 1 87.25 338 TRP A C 1
ATOM 2687 O O . TRP A 1 338 ? -6.559 38.969 15.664 1 87.25 338 TRP A O 1
ATOM 2697 N N . ARG A 1 339 ? -4.449 38.5 16.328 1 82.31 339 ARG A N 1
ATOM 2698 C CA . ARG A 1 339 ? -4.781 38.469 17.75 1 82.31 339 ARG A CA 1
ATOM 2699 C C . ARG A 1 339 ? -3.988 39.531 18.5 1 82.31 339 ARG A C 1
ATOM 2701 O O . ARG A 1 339 ? -2.881 39.875 18.109 1 82.31 339 ARG A O 1
ATOM 2708 N N . PRO A 1 340 ? -4.566 39.906 19.609 1 76.06 340 PRO A N 1
ATOM 2709 C CA . PRO A 1 340 ? -3.846 40.938 20.391 1 76.06 340 PRO A CA 1
ATOM 2710 C C . PRO A 1 340 ? -2.461 40.438 20.828 1 76.06 340 PRO A C 1
ATOM 2712 O O . PRO A 1 340 ? -1.521 41.25 20.875 1 76.06 340 PRO A O 1
ATOM 2715 N N . ASP A 1 341 ? -2.307 39.156 21 1 76.44 341 ASP A N 1
ATOM 2716 C CA . ASP A 1 341 ? -1.056 38.625 21.531 1 76.44 341 ASP A CA 1
ATOM 2717 C C . ASP A 1 341 ? -0.112 38.188 20.406 1 76.44 341 ASP A C 1
ATOM 2719 O O . ASP A 1 341 ? 0.996 37.719 20.672 1 76.44 341 ASP A O 1
ATOM 2723 N N . ASP A 1 342 ? -0.488 38.469 19.219 1 78.38 342 ASP A N 1
ATOM 2724 C CA . ASP A 1 342 ? 0.381 38.125 18.094 1 78.38 342 ASP A CA 1
ATOM 2725 C C . ASP A 1 342 ? 1.59 39.031 18.031 1 78.38 342 ASP A C 1
ATOM 2727 O O . ASP A 1 342 ? 1.449 40.25 18.125 1 78.38 342 ASP A O 1
ATOM 2731 N N . ASP A 1 343 ? 2.775 38.469 18.094 1 73.94 343 ASP A N 1
ATOM 2732 C CA . ASP A 1 343 ? 4.02 39.219 1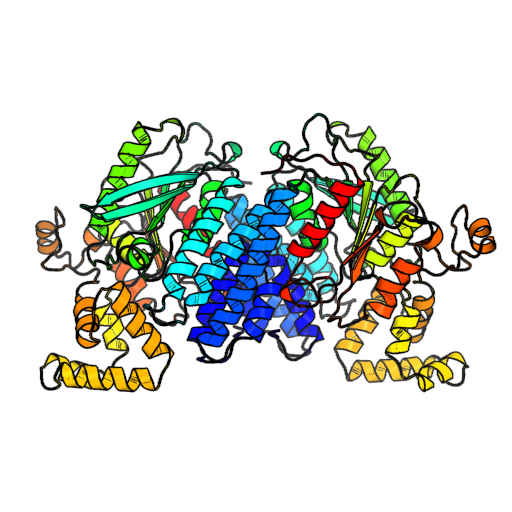8.016 1 73.94 343 ASP A CA 1
ATOM 2733 C C . ASP A 1 343 ? 4.707 39.031 16.672 1 73.94 343 ASP A C 1
ATOM 2735 O O . ASP A 1 343 ? 5.613 38.219 16.531 1 73.94 343 ASP A O 1
ATOM 2739 N N . PHE A 1 344 ? 4.199 39.656 15.688 1 74.88 344 PHE A N 1
ATOM 2740 C CA . PHE A 1 344 ? 4.801 39.656 14.359 1 74.88 344 PHE A CA 1
ATOM 2741 C C . PHE A 1 344 ? 5.453 41 14.047 1 74.88 344 PHE A C 1
ATOM 2743 O O . PHE A 1 344 ? 4.961 42.031 14.477 1 74.88 344 PHE A O 1
ATOM 2750 N N . LYS A 1 345 ? 6.711 41 13.633 1 65.31 345 LYS A N 1
ATOM 2751 C CA . LYS A 1 345 ? 7.527 42.188 13.453 1 65.31 345 LYS A CA 1
ATOM 2752 C C . LYS A 1 345 ? 6.73 43.312 12.773 1 65.31 345 LYS A C 1
ATOM 2754 O O . LYS A 1 345 ? 6.77 44.469 13.211 1 65.31 345 LYS A O 1
ATOM 2759 N N . ASP A 1 346 ? 6.023 43.094 11.695 1 61.81 346 ASP A N 1
ATOM 2760 C CA . ASP A 1 346 ? 5.398 44.156 10.906 1 61.81 346 ASP A CA 1
ATOM 2761 C C . ASP A 1 346 ? 3.887 44.188 11.125 1 61.81 346 ASP A C 1
ATOM 2763 O O . ASP A 1 346 ? 3.141 44.625 10.258 1 61.81 346 ASP A O 1
ATOM 2767 N N . LYS A 1 347 ? 3.5 43.719 12.203 1 68.25 347 LYS A N 1
ATOM 2768 C CA . LYS A 1 347 ? 2.068 43.625 12.469 1 68.25 347 LYS A CA 1
ATOM 2769 C C . LYS A 1 347 ? 1.407 45 12.406 1 68.25 347 LYS A C 1
ATOM 2771 O O . LYS A 1 347 ? 0.384 45.156 11.734 1 68.25 347 LYS A O 1
ATOM 2776 N N . ASP A 1 348 ? 1.94 45.906 13.109 1 58.09 348 ASP A N 1
ATOM 2777 C CA . ASP A 1 348 ? 1.33 47.25 13.242 1 58.09 348 ASP A CA 1
ATOM 2778 C C . ASP A 1 348 ? 1.222 47.938 11.891 1 58.09 348 ASP A C 1
ATOM 2780 O O . ASP A 1 348 ? 0.185 48.5 11.562 1 58.09 348 ASP A O 1
ATOM 2784 N N . VAL A 1 349 ? 2.275 47.719 11.195 1 58.59 349 VAL A N 1
ATOM 2785 C CA . VAL A 1 349 ? 2.301 48.344 9.883 1 58.59 349 VAL A CA 1
ATOM 2786 C C . VAL A 1 349 ? 1.257 47.688 8.977 1 58.59 349 VAL A C 1
ATOM 2788 O O . VAL A 1 349 ? 0.559 48.375 8.227 1 58.59 349 VAL A O 1
ATOM 2791 N N . ASP A 1 350 ? 1.108 46.469 9.094 1 63.47 350 ASP A N 1
ATOM 2792 C CA . ASP A 1 350 ? 0.185 45.719 8.25 1 63.47 350 ASP A CA 1
ATOM 2793 C C . ASP A 1 350 ? -1.264 45.969 8.656 1 63.47 350 ASP A C 1
ATOM 2795 O O . ASP A 1 350 ? -2.143 46.094 7.805 1 63.47 350 ASP A O 1
ATOM 2799 N N . GLU A 1 351 ? -1.405 46 9.875 1 60.84 351 GLU A N 1
ATOM 2800 C CA . GLU A 1 351 ? -2.754 46.312 10.352 1 60.84 351 GLU A CA 1
ATOM 2801 C C . GLU A 1 351 ? -3.209 47.688 9.891 1 60.84 351 GLU A C 1
ATOM 2803 O O . GLU A 1 351 ? -4.355 47.875 9.477 1 60.84 351 GLU A O 1
ATOM 2808 N N . GLU A 1 352 ? -2.271 48.5 10.008 1 56.03 352 GLU A N 1
ATOM 2809 C CA . GLU A 1 352 ? -2.555 49.875 9.578 1 56.03 352 GLU A CA 1
ATOM 2810 C C . GLU A 1 352 ? -2.869 49.938 8.086 1 56.03 352 GLU A C 1
ATOM 2812 O O . GLU A 1 352 ? -3.682 50.75 7.645 1 56.03 352 GLU A O 1
ATOM 2817 N N . ARG A 1 353 ? -2.178 49.062 7.43 1 56.56 353 ARG A N 1
ATOM 2818 C CA . ARG A 1 353 ? -2.352 49.062 5.98 1 56.56 353 ARG A CA 1
ATOM 2819 C C . ARG A 1 353 ? -3.572 48.25 5.574 1 56.56 353 ARG A C 1
ATOM 2821 O O . ARG A 1 353 ? -3.773 47.969 4.391 1 56.56 353 ARG A O 1
ATOM 2828 N N . GLY A 1 354 ? -4.281 47.781 6.602 1 56.84 354 GLY A N 1
ATOM 2829 C CA . GLY A 1 354 ? -5.531 47.094 6.301 1 56.84 354 GLY A CA 1
ATOM 2830 C C . GLY A 1 354 ? -5.391 45.562 6.277 1 56.84 354 GLY A C 1
ATOM 2831 O O . GLY A 1 354 ? -6.277 44.875 5.785 1 56.84 354 GLY A O 1
ATOM 2832 N N . GLY A 1 355 ? -4.191 45.219 6.668 1 61.28 355 GLY A N 1
ATOM 2833 C CA . GLY A 1 355 ? -4.059 43.75 6.684 1 61.28 355 GLY A CA 1
ATOM 2834 C C . GLY A 1 355 ? -4.855 43.094 7.789 1 61.28 355 GLY A C 1
ATOM 2835 O O . GLY A 1 355 ? -4.59 43.312 8.977 1 61.28 355 GLY A O 1
ATOM 2836 N N . ALA A 1 356 ? -5.977 42.438 7.422 1 66.38 356 ALA A N 1
ATOM 2837 C CA . ALA A 1 356 ? -6.973 41.969 8.375 1 66.38 356 ALA A CA 1
ATOM 2838 C C . ALA A 1 356 ? -6.527 40.656 9.016 1 66.38 356 ALA A C 1
ATOM 2840 O O . ALA A 1 356 ? -6.98 40.312 10.109 1 66.38 356 ALA A O 1
ATOM 2841 N N . THR A 1 357 ? -5.375 40.062 8.414 1 90.5 357 THR A N 1
ATOM 2842 C CA . THR A 1 357 ? -5.043 38.75 8.953 1 90.5 357 THR A CA 1
ATOM 2843 C C . THR A 1 357 ? -3.541 38.5 8.875 1 90.5 357 THR A C 1
ATOM 2845 O O . THR A 1 357 ? -2.807 39.281 8.258 1 90.5 357 THR A O 1
ATOM 2848 N N . ILE A 1 358 ? -3.062 37.562 9.547 1 92.75 358 ILE A N 1
ATOM 2849 C CA . ILE A 1 358 ? -1.651 37.188 9.57 1 92.75 358 ILE A CA 1
ATOM 2850 C C . ILE A 1 358 ? -1.199 36.781 8.172 1 92.75 358 ILE A C 1
ATOM 2852 O O . ILE A 1 358 ? -0.006 36.812 7.863 1 92.75 358 ILE A O 1
ATOM 2856 N N . LEU A 1 359 ? -2.102 36.469 7.285 1 95.31 359 LEU A N 1
ATOM 2857 C CA . LEU A 1 359 ? -1.802 35.969 5.941 1 95.31 359 LEU A CA 1
ATOM 2858 C C . LEU A 1 359 ? -1.184 37.062 5.086 1 95.31 359 LEU A C 1
ATOM 2860 O O . LEU A 1 359 ? -0.52 36.781 4.09 1 95.31 359 LEU A O 1
ATOM 2864 N N . SER A 1 360 ? -1.402 38.312 5.445 1 92.5 360 SER A N 1
ATOM 2865 C CA . SER A 1 360 ? -0.81 39.438 4.727 1 92.5 360 SER A CA 1
ATOM 2866 C C . SER A 1 360 ? 0.702 39.469 4.922 1 92.5 360 SER A C 1
ATOM 2868 O O . SER A 1 360 ? 1.41 40.156 4.168 1 92.5 360 SER A O 1
ATOM 2870 N N . GLN A 1 361 ? 1.185 38.688 5.926 1 93.31 361 GLN A N 1
ATOM 2871 C CA . GLN A 1 361 ? 2.617 38.688 6.203 1 93.31 361 GLN A CA 1
ATOM 2872 C C . GLN A 1 361 ? 3.322 37.594 5.398 1 93.31 361 GLN A C 1
ATOM 2874 O O . GLN A 1 361 ? 4.555 37.531 5.387 1 93.31 361 GLN A O 1
ATOM 2879 N N . VAL A 1 362 ? 2.602 36.75 4.75 1 96.25 362 VAL A N 1
ATOM 2880 C CA . VAL A 1 362 ? 3.188 35.688 3.957 1 96.25 362 VAL A CA 1
ATOM 2881 C C . VAL A 1 362 ? 3.746 36.25 2.652 1 96.25 362 VAL A C 1
ATOM 2883 O O . VAL A 1 362 ? 3.072 37 1.965 1 96.25 362 VAL A O 1
ATOM 2886 N N . ARG A 1 363 ? 4.977 35.844 2.32 1 95.44 363 ARG A N 1
ATOM 2887 C CA . ARG A 1 363 ? 5.645 36.375 1.134 1 95.44 363 ARG A CA 1
ATOM 2888 C C . ARG A 1 363 ? 6.039 35.25 0.184 1 95.44 363 ARG A C 1
ATOM 2890 O O . ARG A 1 363 ? 6.223 35.469 -1.014 1 95.44 363 ARG A O 1
ATOM 2897 N N . CYS A 1 364 ? 6.191 34.062 0.675 1 98.25 364 CYS A N 1
ATOM 2898 C CA . CYS A 1 364 ? 6.652 32.938 -0.119 1 98.25 364 CYS A CA 1
ATOM 2899 C C . CYS A 1 364 ? 5.504 32.344 -0.922 1 98.25 364 CYS A C 1
ATOM 2901 O O . CYS A 1 364 ? 4.336 32.625 -0.662 1 98.25 364 CYS A O 1
ATOM 2903 N N . PRO A 1 365 ? 5.797 31.516 -1.99 1 98.75 365 PRO A N 1
ATOM 2904 C CA . PRO A 1 365 ? 4.746 30.781 -2.697 1 98.75 365 PRO A CA 1
ATOM 2905 C C . PRO A 1 365 ? 3.957 29.859 -1.778 1 98.75 365 PRO A C 1
ATOM 2907 O O . PRO A 1 365 ? 4.523 29.25 -0.861 1 98.75 365 PRO A O 1
ATOM 2910 N N . VAL A 1 366 ? 2.613 29.734 -2.088 1 98.88 366 VAL A N 1
ATOM 2911 C CA . VAL A 1 366 ? 1.755 28.938 -1.211 1 98.88 366 VAL A CA 1
ATOM 2912 C C . VAL A 1 366 ? 0.844 28.047 -2.047 1 98.88 366 VAL A C 1
ATOM 2914 O O . VAL A 1 366 ? 0.225 28.516 -3.01 1 98.88 366 VAL A O 1
ATOM 2917 N N . LEU A 1 367 ? 0.819 26.766 -1.74 1 98.81 367 LEU A N 1
ATOM 2918 C CA . LEU A 1 367 ? -0.214 25.844 -2.203 1 98.81 367 LEU A CA 1
ATOM 2919 C C . LEU A 1 367 ? -1.231 25.578 -1.101 1 98.81 367 LEU A C 1
ATOM 2921 O O . LEU A 1 367 ? -0.867 25.125 -0.011 1 98.81 367 LEU A O 1
ATOM 2925 N N . VAL A 1 368 ? -2.463 25.875 -1.323 1 98.38 368 VAL A N 1
ATOM 2926 C CA . VAL A 1 368 ? -3.537 25.578 -0.383 1 98.38 368 VAL A CA 1
ATOM 2927 C C . VAL A 1 368 ? -4.484 24.547 -0.994 1 98.38 368 VAL A C 1
ATOM 2929 O O . VAL A 1 368 ? -4.898 24.688 -2.148 1 98.38 368 VAL A O 1
ATOM 2932 N N . THR A 1 369 ? -4.762 23.5 -0.238 1 97.62 369 THR A N 1
ATOM 2933 C CA . THR A 1 369 ? -5.711 22.516 -0.742 1 97.62 369 THR A CA 1
ATOM 2934 C C . THR A 1 369 ? -6.992 22.531 0.087 1 97.62 369 THR A C 1
ATOM 2936 O O . THR A 1 369 ? -7.02 23.062 1.192 1 97.62 369 THR A O 1
ATOM 2939 N N . GLY A 1 370 ? -8.039 21.984 -0.492 1 95.88 370 GLY A N 1
ATOM 2940 C CA . GLY A 1 370 ? -9.312 21.812 0.192 1 95.88 370 GLY A CA 1
ATOM 2941 C C . GLY A 1 370 ? -9.922 20.438 -0.013 1 95.88 370 GLY A C 1
ATOM 2942 O O . GLY A 1 370 ? -9.609 19.766 -0.994 1 95.88 370 GLY A O 1
ATOM 2943 N N . ALA A 1 371 ? -10.711 20.031 0.952 1 93.94 371 ALA A N 1
ATOM 2944 C CA . ALA A 1 371 ? -11.445 18.766 0.872 1 93.94 371 ALA A CA 1
ATOM 2945 C C . ALA A 1 371 ? -12.906 19.016 0.508 1 93.94 371 ALA A C 1
ATOM 2947 O O . ALA A 1 371 ? -13.688 19.5 1.332 1 93.94 371 ALA A O 1
ATOM 2948 N N . SER A 1 372 ? -13.312 18.578 -0.64 1 92.69 372 SER A N 1
ATOM 2949 C CA . SER A 1 372 ? -14.68 18.812 -1.088 1 92.69 372 SER A CA 1
ATOM 2950 C C . SER A 1 372 ? -15.664 17.875 -0.394 1 92.69 372 SER A C 1
ATOM 2952 O O . SER A 1 372 ? -16.859 18.141 -0.359 1 92.69 372 SER A O 1
ATOM 2954 N N . GLN A 1 373 ? -15.18 16.828 0.126 1 89.38 373 GLN A N 1
ATOM 2955 C CA . GLN A 1 373 ? -15.984 15.898 0.903 1 89.38 373 GLN A CA 1
ATOM 2956 C C . GLN A 1 373 ? -15.461 15.773 2.33 1 89.38 373 GLN A C 1
ATOM 2958 O O . GLN A 1 373 ? -15.227 14.664 2.814 1 89.38 373 GLN A O 1
ATOM 2963 N N . ALA A 1 374 ? -15.461 16.922 2.928 1 79.81 374 ALA A N 1
ATOM 2964 C CA . ALA A 1 374 ? -14.875 17.016 4.262 1 79.81 374 ALA A CA 1
ATOM 2965 C C . ALA A 1 374 ? -15.883 16.641 5.34 1 79.81 374 ALA A C 1
ATOM 2967 O O . ALA A 1 374 ? -17.094 16.812 5.152 1 79.81 374 ALA A O 1
ATOM 2968 N N . ILE A 1 375 ? -15.352 16.156 6.352 1 70.06 375 ILE A N 1
ATOM 2969 C CA . ILE A 1 375 ? -16.203 15.898 7.508 1 70.06 375 ILE A CA 1
ATOM 2970 C C . ILE A 1 375 ? -16.109 17.062 8.492 1 70.06 375 ILE A C 1
ATOM 2972 O O . ILE A 1 375 ? -16.922 17.188 9.406 1 70.06 375 ILE A O 1
ATOM 2976 N N . TYR A 1 376 ? -15.148 17.984 8.234 1 66.5 376 TYR A N 1
ATOM 2977 C CA . TYR A 1 376 ? -14.945 19.031 9.227 1 66.5 376 TYR A CA 1
ATOM 2978 C C . TYR A 1 376 ? -15.195 20.406 8.625 1 66.5 376 TYR A C 1
ATOM 2980 O O . TYR A 1 376 ? -15.969 21.203 9.164 1 66.5 376 TYR A O 1
ATOM 2988 N N . GLN A 1 377 ? -14.484 20.734 7.609 1 69.44 377 GLN A N 1
ATOM 2989 C CA . GLN A 1 377 ? -14.57 22.094 7.082 1 69.44 377 GLN A CA 1
ATOM 2990 C C . GLN A 1 377 ? -14.641 22.094 5.559 1 69.44 377 GLN A C 1
ATOM 2992 O O . GLN A 1 377 ? -13.781 21.516 4.895 1 69.44 377 GLN A O 1
ATOM 2997 N N . LEU A 1 378 ? -15.562 22.859 5.133 1 75.81 378 LEU A N 1
ATOM 2998 C CA . LEU A 1 378 ? -15.727 22.984 3.688 1 75.81 378 LEU A CA 1
ATOM 2999 C C . LEU A 1 378 ? -14.773 24.016 3.117 1 75.81 378 LEU A C 1
ATOM 3001 O O . LEU A 1 378 ? -14.422 24.984 3.797 1 75.81 378 LEU A O 1
ATOM 3005 N N . PRO A 1 379 ? -14.391 23.859 1.863 1 81.69 379 PRO A N 1
ATOM 3006 C CA . PRO A 1 379 ? -13.352 24.672 1.237 1 81.69 379 PRO A CA 1
ATOM 3007 C C . PRO A 1 379 ? -13.711 26.156 1.193 1 81.69 379 PRO A C 1
ATOM 3009 O O . PRO A 1 379 ? -12.828 27.016 1.284 1 81.69 379 PRO A O 1
ATOM 3012 N N . ASP A 1 380 ? -14.867 26.484 1.075 1 79.44 380 ASP A N 1
ATOM 3013 C CA . ASP A 1 380 ? -15.25 27.891 0.978 1 79.44 380 ASP A CA 1
ATOM 3014 C C . ASP A 1 380 ? -14.914 28.641 2.264 1 79.44 380 ASP A C 1
ATOM 3016 O O . ASP A 1 380 ? -14.484 29.797 2.221 1 79.44 380 ASP A O 1
ATOM 3020 N N . ALA A 1 381 ? -14.992 27.984 3.328 1 79.69 381 ALA A N 1
ATOM 3021 C CA . ALA A 1 381 ? -14.836 28.625 4.633 1 79.69 381 ALA A CA 1
ATOM 3022 C C . ALA A 1 381 ? -13.359 28.688 5.031 1 79.69 381 ALA A C 1
ATOM 3024 O O . ALA A 1 381 ? -12.992 29.438 5.934 1 79.69 381 ALA A O 1
ATOM 3025 N N . SER A 1 382 ? -12.578 28.016 4.316 1 89.69 382 SER A N 1
ATOM 3026 C CA . SER A 1 382 ? -11.172 27.984 4.719 1 89.69 382 SER A CA 1
ATOM 3027 C C . SER A 1 382 ? -10.25 28.188 3.523 1 89.69 382 SER A C 1
ATOM 3029 O O . SER A 1 382 ? -9.734 29.281 3.311 1 89.69 382 SER A O 1
ATOM 3031 N N . THR A 1 383 ? -10.32 27.312 2.586 1 93.25 383 THR A N 1
ATOM 3032 C CA . THR A 1 383 ? -9.367 27.266 1.483 1 93.25 383 THR A CA 1
ATOM 3033 C C . THR A 1 383 ? -9.461 28.516 0.629 1 93.25 383 THR A C 1
ATOM 3035 O O . THR A 1 383 ? -8.461 29.203 0.409 1 93.25 383 THR A O 1
ATOM 3038 N N . GLN A 1 384 ? -10.625 28.859 0.203 1 93.44 384 GLN A N 1
ATOM 3039 C CA . GLN A 1 384 ? -10.805 30.016 -0.68 1 93.44 384 GLN A CA 1
ATOM 3040 C C . GLN A 1 384 ? -10.555 31.312 0.064 1 93.44 384 GLN A C 1
ATOM 3042 O O . GLN A 1 384 ? -9.977 32.25 -0.493 1 93.44 384 GLN A O 1
ATOM 3047 N N . ARG A 1 385 ? -10.984 31.375 1.262 1 93.06 385 ARG A N 1
ATOM 3048 C CA . ARG A 1 385 ? -10.75 32.562 2.084 1 93.06 385 ARG A CA 1
ATOM 3049 C C . ARG A 1 385 ? -9.258 32.812 2.275 1 93.06 385 ARG A C 1
ATOM 3051 O O . ARG A 1 385 ? -8.797 33.938 2.176 1 93.06 385 ARG A O 1
ATOM 3058 N N . ILE A 1 386 ? -8.547 31.766 2.557 1 96.25 386 ILE A N 1
ATOM 3059 C CA . ILE A 1 386 ? -7.102 31.875 2.742 1 96.25 386 ILE A CA 1
ATOM 3060 C C . ILE A 1 386 ? -6.453 32.375 1.459 1 96.25 386 ILE A C 1
ATOM 3062 O O . ILE A 1 386 ? -5.637 33.312 1.495 1 96.25 386 ILE A O 1
ATOM 3066 N N . MET A 1 387 ? -6.859 31.844 0.35 1 95.62 387 M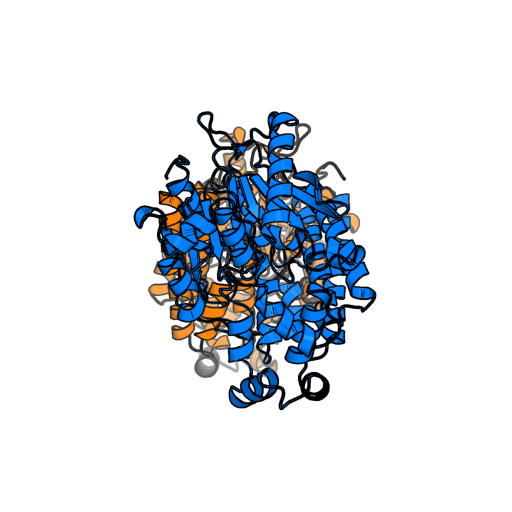ET A N 1
ATOM 3067 C CA . MET A 1 387 ? -6.312 32.25 -0.938 1 95.62 387 MET A CA 1
ATOM 3068 C C . MET A 1 387 ? -6.555 33.75 -1.179 1 95.62 387 MET A C 1
ATOM 3070 O O . MET A 1 387 ? -5.668 34.469 -1.654 1 95.62 387 MET A O 1
ATOM 3074 N N . ASP A 1 388 ? -7.711 34.188 -0.825 1 94.06 388 ASP A N 1
ATOM 3075 C CA . ASP A 1 388 ? -8.094 35.594 -1.031 1 94.06 388 ASP A CA 1
ATOM 3076 C C . ASP A 1 388 ? -7.297 36.531 -0.117 1 94.06 388 ASP A C 1
ATOM 3078 O O . ASP A 1 388 ? -7.023 37.656 -0.476 1 94.06 388 ASP A O 1
ATOM 3082 N N . GLU A 1 389 ? -6.914 36 1.037 1 94.56 389 GLU A N 1
ATOM 3083 C CA . GLU A 1 389 ? -6.297 36.844 2.051 1 94.56 389 GLU A CA 1
ATOM 3084 C C . GLU A 1 389 ? -4.777 36.812 1.964 1 94.56 389 GLU A C 1
ATOM 3086 O O . GLU A 1 389 ? -4.082 37.5 2.715 1 94.56 389 GLU A O 1
ATOM 3091 N N . LEU A 1 390 ? -4.266 35.938 1.049 1 95.69 390 LEU A N 1
ATOM 3092 C CA . LEU A 1 390 ? -2.848 36 0.71 1 95.69 390 LEU A CA 1
ATOM 3093 C C . LEU A 1 390 ? -2.549 37.156 -0.236 1 95.69 390 LEU A C 1
ATOM 3095 O O . LEU A 1 390 ? -2.107 36.938 -1.367 1 95.69 390 LEU A O 1
ATOM 3099 N N . VAL A 1 391 ? -2.582 38.344 0.223 1 92.94 391 VAL A N 1
ATOM 3100 C CA . VAL A 1 391 ? -2.676 39.562 -0.608 1 92.94 391 VAL A CA 1
ATOM 3101 C C . VAL A 1 391 ? -1.292 39.938 -1.133 1 92.94 391 VAL A C 1
ATOM 3103 O O . VAL A 1 391 ? -1.172 40.594 -2.166 1 92.94 391 VAL A O 1
ATOM 3106 N N . HIS A 1 392 ? -0.232 39.531 -0.471 1 92.94 392 HIS A N 1
ATOM 3107 C CA . HIS A 1 392 ? 1.104 39.906 -0.912 1 92.94 392 HIS A CA 1
ATOM 3108 C C . HIS A 1 392 ? 1.787 38.781 -1.662 1 92.94 392 HIS A C 1
ATOM 3110 O O . HIS A 1 392 ? 2.977 38.875 -1.98 1 92.94 392 HIS A O 1
ATOM 3116 N N . VAL A 1 393 ? 1.118 37.688 -1.833 1 96 393 VAL A N 1
ATOM 3117 C CA . VAL A 1 393 ? 1.593 36.594 -2.676 1 96 393 VAL A CA 1
ATOM 3118 C C . VAL A 1 393 ? 1.005 36.75 -4.078 1 96 393 VAL A C 1
ATOM 3120 O O . VAL A 1 393 ? -0.217 36.75 -4.246 1 96 393 VAL A O 1
ATOM 3123 N N . SER A 1 394 ? 1.824 36.875 -5.09 1 96 394 SER A N 1
ATOM 3124 C CA . SER A 1 394 ? 1.355 37.094 -6.457 1 96 394 SER A CA 1
ATOM 3125 C C . SER A 1 394 ? 0.59 35.875 -6.98 1 96 394 SER A C 1
ATOM 3127 O O . SER A 1 394 ? 0.738 34.781 -6.461 1 96 394 SER A O 1
ATOM 3129 N N . LEU A 1 395 ? -0.201 36.031 -7.961 1 95.31 395 LEU A N 1
ATOM 3130 C CA . LEU A 1 395 ? -1.088 35 -8.508 1 95.31 395 LEU A CA 1
ATOM 3131 C C . LEU A 1 395 ? -0.289 33.812 -9.031 1 95.31 395 LEU A C 1
ATOM 3133 O O . LEU A 1 395 ? -0.74 32.656 -8.93 1 95.31 395 LEU A O 1
ATOM 3137 N N . GLU A 1 396 ? 0.859 34.062 -9.531 1 95.94 396 GLU A N 1
ATOM 3138 C CA . GLU A 1 396 ? 1.68 33 -10.102 1 95.94 396 GLU A CA 1
ATOM 3139 C C . GLU A 1 396 ? 2.334 32.156 -9.008 1 95.94 396 GLU A C 1
ATOM 3141 O O . GLU A 1 396 ? 2.803 31.062 -9.273 1 95.94 396 GLU A O 1
ATOM 3146 N N . LYS A 1 397 ? 2.35 32.688 -7.762 1 97.81 397 LYS A N 1
ATOM 3147 C CA . LYS A 1 397 ? 3.033 32 -6.66 1 97.81 397 LYS A CA 1
ATOM 3148 C C . LYS A 1 397 ? 2.033 31.344 -5.719 1 97.81 397 LYS A C 1
ATOM 3150 O O . LYS A 1 397 ? 2.426 30.719 -4.73 1 97.81 397 LYS A O 1
ATOM 3155 N N . LYS A 1 398 ? 0.804 31.484 -5.953 1 97.12 398 LYS A N 1
ATOM 3156 C CA . LYS A 1 398 ? -0.164 30.781 -5.117 1 97.12 398 LYS A CA 1
ATOM 3157 C C . LYS A 1 398 ? -1.055 29.859 -5.961 1 97.12 398 LYS A C 1
ATOM 3159 O O . LYS A 1 398 ? -1.409 30.203 -7.09 1 97.12 398 LYS A O 1
ATOM 3164 N N . GLU A 1 399 ? -1.329 28.719 -5.527 1 98 399 GLU A N 1
ATOM 3165 C CA . GLU A 1 399 ? -2.119 27.688 -6.191 1 98 399 GLU A CA 1
ATOM 3166 C C . GLU A 1 399 ? -3.133 27.062 -5.234 1 98 399 GLU A C 1
ATOM 3168 O O . GLU A 1 399 ? -2.861 26.922 -4.039 1 98 399 GLU A O 1
ATOM 3173 N N . VAL A 1 400 ? -4.32 26.797 -5.762 1 97.69 400 VAL A N 1
ATOM 3174 C CA . VAL A 1 400 ? -5.367 26.125 -5 1 97.69 400 VAL A CA 1
ATOM 3175 C C . VAL A 1 400 ? -5.688 24.781 -5.641 1 97.69 400 VAL A C 1
ATOM 3177 O O . VAL A 1 400 ? -5.711 24.656 -6.871 1 97.69 400 VAL A O 1
ATOM 3180 N N . TRP A 1 401 ? -5.832 23.734 -4.871 1 97.25 401 TRP A N 1
ATOM 3181 C CA . TRP A 1 401 ? -6.191 22.391 -5.34 1 97.25 401 TRP A CA 1
ATOM 3182 C C . TRP A 1 401 ? -7.328 21.812 -4.504 1 97.25 401 TRP A C 1
ATOM 3184 O O . TRP A 1 401 ? -7.141 21.5 -3.328 1 97.25 401 TRP A O 1
ATOM 3194 N N . ILE A 1 402 ? -8.5 21.703 -5.051 1 96.56 402 ILE A N 1
ATOM 3195 C CA . ILE A 1 402 ? -9.688 21.141 -4.398 1 96.56 402 ILE A CA 1
ATOM 3196 C C . ILE A 1 402 ? -10.258 20 -5.242 1 96.56 402 ILE A C 1
ATOM 3198 O O . ILE A 1 402 ? -11.141 20.219 -6.07 1 96.56 402 ILE A O 1
ATOM 3202 N N . PRO A 1 403 ? -9.812 18.797 -4.969 1 95.44 403 PRO A N 1
ATOM 3203 C CA . PRO A 1 403 ? -10.312 17.672 -5.754 1 95.44 403 PRO A CA 1
ATOM 3204 C C . PRO A 1 403 ? -11.805 17.422 -5.539 1 95.44 403 PRO A C 1
ATOM 3206 O O . PRO A 1 403 ? -12.305 17.578 -4.418 1 95.44 403 PRO A O 1
ATOM 3209 N N . GLU A 1 404 ? -12.453 16.906 -6.555 1 93.5 404 GLU A N 1
ATOM 3210 C CA . GLU A 1 404 ? -13.898 16.734 -6.52 1 93.5 404 GLU A CA 1
ATOM 3211 C C . GLU A 1 404 ? -14.273 15.312 -6.098 1 93.5 404 GLU A C 1
ATOM 3213 O O . GLU A 1 404 ? -15.367 15.086 -5.578 1 93.5 404 GLU A O 1
ATOM 3218 N N . THR A 1 405 ? -13.391 14.383 -6.383 1 95.31 405 THR A N 1
ATOM 3219 C CA . THR A 1 405 ? -13.742 13 -6.117 1 95.31 405 THR A CA 1
ATOM 3220 C C . THR A 1 405 ? -12.812 12.398 -5.062 1 95.31 405 THR A C 1
ATOM 3222 O O . THR A 1 405 ? -11.703 12.891 -4.855 1 95.31 405 THR A O 1
ATOM 3225 N N . VAL A 1 406 ? -13.281 11.352 -4.461 1 95.19 406 VAL A N 1
ATOM 3226 C CA . VAL A 1 406 ? -12.531 10.68 -3.402 1 95.19 406 VAL A CA 1
ATOM 3227 C C . VAL A 1 406 ? -11.203 10.172 -3.953 1 95.19 406 VAL A C 1
ATOM 3229 O O . VAL A 1 406 ? -10.156 10.359 -3.334 1 95.19 406 VAL A O 1
ATOM 3232 N N . GLY A 1 407 ? -11.25 9.578 -5.09 1 95.75 407 GLY A N 1
ATOM 3233 C CA . GLY A 1 407 ? -10.047 9.023 -5.684 1 95.75 407 GLY A CA 1
ATOM 3234 C C . GLY A 1 407 ? -8.977 10.062 -5.949 1 95.75 407 GLY A C 1
ATOM 3235 O O . GLY A 1 407 ? -7.781 9.742 -5.938 1 95.75 407 GLY A O 1
ATOM 3236 N N . GLU A 1 408 ? -9.367 11.281 -6.074 1 95 408 GLU A N 1
ATOM 3237 C CA . GLU A 1 408 ? -8.43 12.359 -6.363 1 95 408 GLU A CA 1
ATOM 3238 C C . GLU A 1 408 ? -7.957 13.039 -5.078 1 95 408 GLU A C 1
ATOM 3240 O O . GLU A 1 408 ? -7.047 13.867 -5.109 1 95 408 GLU A O 1
ATOM 3245 N N . GLY A 1 409 ? -8.594 12.734 -3.973 1 96 409 GLY A N 1
ATOM 3246 C CA . GLY A 1 409 ? -8.156 13.305 -2.709 1 96 409 GLY A CA 1
ATOM 3247 C C . GLY A 1 409 ? -9.164 14.258 -2.1 1 96 409 GLY A C 1
ATOM 3248 O O . GLY A 1 409 ? -8.797 15.273 -1.51 1 96 409 GLY A O 1
ATOM 3249 N N . ALA A 1 410 ? -10.453 13.984 -2.211 1 95.75 410 ALA A N 1
ATOM 3250 C CA . ALA A 1 410 ? -11.508 14.891 -1.766 1 95.75 410 ALA A CA 1
ATOM 3251 C C . ALA A 1 410 ? -11.758 14.75 -0.267 1 95.75 410 ALA A C 1
ATOM 3253 O O . ALA A 1 410 ? -12.406 15.602 0.343 1 95.75 410 ALA A O 1
ATOM 3254 N N . LEU A 1 411 ? -11.219 13.727 0.36 1 94.56 411 LEU A N 1
ATOM 3255 C CA . LEU A 1 411 ? -11.477 13.5 1.778 1 94.56 411 LEU A CA 1
ATOM 3256 C C . LEU A 1 411 ? -10.609 14.414 2.639 1 94.56 411 LEU A C 1
ATOM 3258 O O . LEU A 1 411 ? -9.547 14.859 2.203 1 94.56 411 LEU A O 1
ATOM 3262 N N . THR A 1 412 ? -11.055 14.672 3.828 1 92.19 412 THR A N 1
ATOM 3263 C CA . THR A 1 412 ? -10.32 15.477 4.801 1 92.19 412 THR A CA 1
ATOM 3264 C C . THR A 1 412 ? -8.906 14.945 4.988 1 92.19 412 THR A C 1
ATOM 3266 O O . THR A 1 412 ? -8.703 13.742 5.188 1 92.19 412 THR A O 1
ATOM 3269 N N . GLY A 1 413 ? -7.961 15.875 4.879 1 93.44 413 GLY A N 1
ATOM 3270 C CA . GLY A 1 413 ? -6.574 15.508 5.098 1 93.44 413 GLY A CA 1
ATOM 3271 C C . GLY A 1 413 ? -5.996 14.672 3.969 1 93.44 413 GLY A C 1
ATOM 3272 O O . GLY A 1 413 ? -4.914 14.102 4.105 1 93.44 413 GLY A O 1
ATOM 3273 N N . LYS A 1 414 ? -6.84 14.539 2.863 1 96.19 414 LYS A N 1
ATOM 3274 C CA . LYS A 1 414 ? -6.426 13.734 1.72 1 96.19 414 LYS A CA 1
ATOM 3275 C C . LYS A 1 414 ? -6.184 12.281 2.133 1 96.19 414 LYS A C 1
ATOM 3277 O O . LYS A 1 414 ? -5.34 11.602 1.546 1 96.19 414 LYS A O 1
ATOM 3282 N N . VAL A 1 415 ? -6.844 11.797 3.176 1 95.19 415 VAL A N 1
ATOM 3283 C CA . VAL A 1 415 ? -6.652 10.422 3.617 1 95.19 415 VAL A CA 1
ATOM 3284 C C . VAL A 1 415 ? -6.949 9.461 2.467 1 95.19 415 VAL A C 1
ATOM 3286 O O . VAL A 1 415 ? -7.898 9.672 1.708 1 95.19 415 VAL A O 1
ATOM 3289 N N . GLY A 1 416 ? -6.09 8.5 2.344 1 96 416 GLY A N 1
ATOM 3290 C CA . GLY A 1 416 ? -6.242 7.52 1.278 1 96 416 GLY A CA 1
ATOM 3291 C C . GLY A 1 416 ? -5.609 7.961 -0.03 1 96 416 GLY A C 1
ATOM 3292 O O . GLY A 1 416 ? -5.406 7.148 -0.932 1 96 416 GLY A O 1
ATOM 3293 N N . ALA A 1 417 ? -5.246 9.266 -0.158 1 97.38 417 ALA A N 1
ATOM 3294 C CA . ALA A 1 417 ? -4.719 9.797 -1.414 1 97.38 417 ALA A CA 1
ATOM 3295 C C . ALA A 1 417 ? -3.434 10.578 -1.183 1 97.38 417 ALA A C 1
ATOM 3297 O O . ALA A 1 417 ? -3.23 11.641 -1.777 1 97.38 417 ALA A O 1
ATOM 3298 N N . TRP A 1 418 ? -2.584 10.117 -0.382 1 96.31 418 TRP A N 1
ATOM 3299 C CA . TRP A 1 418 ? -1.386 10.867 -0.026 1 96.31 418 TRP A CA 1
ATOM 3300 C C . TRP A 1 418 ? -0.371 10.844 -1.164 1 96.31 418 TRP A C 1
ATOM 3302 O O . TRP A 1 418 ? 0.517 11.703 -1.229 1 96.31 418 TRP A O 1
ATOM 3312 N N . ASN A 1 419 ? -0.472 9.875 -2.115 1 94.69 419 ASN A N 1
ATOM 3313 C CA . ASN A 1 419 ? 0.342 9.961 -3.322 1 94.69 419 ASN A CA 1
ATOM 3314 C C . ASN A 1 419 ? -0.041 11.172 -4.172 1 94.69 419 ASN A C 1
ATOM 3316 O O . ASN A 1 419 ? 0.825 11.828 -4.758 1 94.69 419 ASN A O 1
ATOM 3320 N N . SER A 1 420 ? -1.345 11.414 -4.242 1 96.38 420 SER A N 1
ATOM 3321 C CA . SER A 1 420 ? -1.817 12.594 -4.965 1 96.38 420 SER A CA 1
ATOM 3322 C C . SER A 1 420 ? -1.352 13.875 -4.293 1 96.38 420 SER A C 1
ATOM 3324 O O . SER A 1 420 ? -0.927 14.82 -4.965 1 96.38 420 SER A O 1
ATOM 3326 N N . LEU A 1 421 ? -1.457 13.898 -3.006 1 97.56 421 LEU A N 1
ATOM 3327 C CA . LEU A 1 421 ? -0.985 15.062 -2.268 1 97.56 421 LEU A CA 1
ATOM 3328 C C . LEU A 1 421 ? 0.506 15.281 -2.494 1 97.56 421 LEU A C 1
ATOM 3330 O O . LEU A 1 421 ? 0.943 16.406 -2.713 1 97.56 421 LEU A O 1
ATOM 3334 N N . ALA A 1 422 ? 1.291 14.234 -2.461 1 97.31 422 ALA A N 1
ATOM 3335 C CA . ALA A 1 422 ? 2.729 14.336 -2.697 1 97.31 422 ALA A CA 1
ATOM 3336 C C . ALA A 1 422 ? 3.016 14.836 -4.109 1 97.31 422 ALA A C 1
ATOM 3338 O O . ALA A 1 422 ? 3.898 15.68 -4.305 1 97.31 422 ALA A O 1
ATOM 3339 N N . THR A 1 423 ? 2.275 14.32 -5.031 1 96.75 423 THR A N 1
ATOM 3340 C CA . THR A 1 423 ? 2.471 14.727 -6.418 1 96.75 423 THR A CA 1
ATOM 3341 C C . THR A 1 423 ? 2.24 16.234 -6.574 1 96.75 423 THR A C 1
ATOM 3343 O O . THR A 1 423 ? 3.074 16.938 -7.148 1 96.75 423 THR A O 1
ATOM 3346 N N . LYS A 1 424 ? 1.122 16.688 -6.062 1 97.5 424 LYS A N 1
ATOM 3347 C CA . LYS A 1 424 ? 0.808 18.109 -6.145 1 97.5 424 LYS A CA 1
ATOM 3348 C C . LYS A 1 424 ? 1.838 18.953 -5.395 1 97.5 424 LYS A C 1
ATOM 3350 O O . LYS A 1 424 ? 2.25 20 -5.867 1 97.5 424 LYS A O 1
ATOM 3355 N N . THR A 1 425 ? 2.252 18.469 -4.266 1 98.31 425 THR A N 1
ATOM 3356 C CA . THR A 1 425 ? 3.18 19.188 -3.39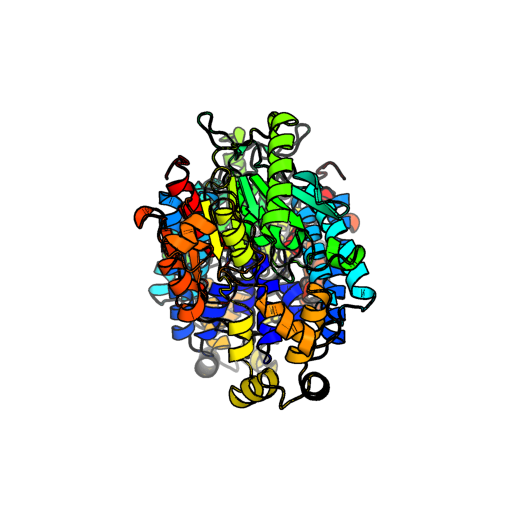5 1 98.31 425 THR A CA 1
ATOM 3357 C C . THR A 1 425 ? 4.539 19.344 -4.07 1 98.31 425 THR A C 1
ATOM 3359 O O . THR A 1 425 ? 5.039 20.453 -4.215 1 98.31 425 THR A O 1
ATOM 3362 N N . PHE A 1 426 ? 5.109 18.25 -4.527 1 98.19 426 PHE A N 1
ATOM 3363 C CA . PHE A 1 426 ? 6.48 18.312 -5.012 1 98.19 426 PHE A CA 1
ATOM 3364 C C . PHE A 1 426 ? 6.535 18.922 -6.41 1 98.19 426 PHE A C 1
ATOM 3366 O O . PHE A 1 426 ? 7.527 19.547 -6.785 1 98.19 426 PHE A O 1
ATOM 3373 N N . ALA A 1 427 ? 5.449 18.781 -7.199 1 97.31 427 ALA A N 1
ATOM 3374 C CA . ALA A 1 427 ? 5.371 19.516 -8.461 1 97.31 427 ALA A CA 1
ATOM 3375 C C . ALA A 1 427 ? 5.383 21.016 -8.219 1 97.31 427 ALA A C 1
ATOM 3377 O O . ALA A 1 427 ? 6.082 21.766 -8.914 1 97.31 427 ALA A O 1
ATOM 3378 N N . PHE A 1 428 ? 4.602 21.453 -7.266 1 98.25 428 PHE A N 1
ATOM 3379 C CA . PHE A 1 428 ? 4.523 22.875 -6.914 1 98.25 428 PHE A CA 1
ATOM 3380 C C . PHE A 1 428 ? 5.867 23.375 -6.402 1 98.25 428 PHE A C 1
ATOM 3382 O O . PHE A 1 428 ? 6.34 24.438 -6.824 1 98.25 428 PHE A O 1
ATOM 3389 N N . LEU A 1 429 ? 6.473 22.625 -5.492 1 98.44 429 LEU A N 1
ATOM 3390 C CA . LEU A 1 429 ? 7.738 23.047 -4.891 1 98.44 429 LEU A CA 1
ATOM 3391 C C . LEU A 1 429 ? 8.844 23.109 -5.941 1 98.44 429 LEU A C 1
ATOM 3393 O O . LEU A 1 429 ? 9.625 24.062 -5.953 1 98.44 429 LEU A O 1
ATOM 3397 N N . ASP A 1 430 ? 8.898 22.094 -6.801 1 97.69 430 ASP A N 1
ATOM 3398 C CA . ASP A 1 430 ? 9.914 22.109 -7.848 1 97.69 430 ASP A CA 1
ATOM 3399 C C . ASP A 1 430 ? 9.805 23.359 -8.711 1 97.69 430 ASP A C 1
ATOM 3401 O O . ASP A 1 430 ? 10.812 23.984 -9.039 1 97.69 430 ASP A O 1
ATOM 3405 N N . LYS A 1 431 ? 8.578 23.672 -9.062 1 96.88 431 LYS A N 1
ATOM 3406 C CA . LYS A 1 431 ? 8.328 24.844 -9.906 1 96.88 431 LYS A CA 1
ATOM 3407 C C . LYS A 1 431 ? 8.734 26.125 -9.195 1 96.88 431 LYS A C 1
ATOM 3409 O O . LYS A 1 431 ? 9.445 26.953 -9.758 1 96.88 431 LYS A O 1
ATOM 3414 N N . GLN A 1 432 ? 8.344 26.297 -7.965 1 98.06 432 GLN A N 1
ATOM 3415 C CA . GLN A 1 432 ? 8.508 27.562 -7.238 1 98.06 432 GLN A CA 1
ATOM 3416 C C . GLN A 1 432 ? 9.945 27.734 -6.758 1 98.06 432 GLN A C 1
ATOM 3418 O O . GLN A 1 432 ? 10.445 28.859 -6.66 1 98.06 432 GLN A O 1
ATOM 3423 N N . LEU A 1 433 ? 10.648 26.562 -6.484 1 97.69 433 LEU A N 1
ATOM 3424 C CA . LEU A 1 433 ? 12 26.625 -5.945 1 97.69 433 LEU A CA 1
ATOM 3425 C C . LEU A 1 433 ? 13.039 26.531 -7.062 1 97.69 433 LEU A C 1
ATOM 3427 O O . LEU A 1 433 ? 14.242 26.641 -6.812 1 97.69 433 LEU A O 1
ATOM 3431 N N . GLY A 1 434 ? 12.594 26.281 -8.258 1 96.06 434 GLY A N 1
ATOM 3432 C CA . GLY A 1 434 ? 13.5 26.188 -9.391 1 96.06 434 GLY A CA 1
ATOM 3433 C C . GLY A 1 434 ? 14.336 24.922 -9.383 1 96.06 434 GLY A C 1
ATOM 3434 O O . GLY A 1 434 ? 15.523 24.953 -9.711 1 96.06 434 GLY A O 1
ATOM 3435 N N . ILE A 1 435 ? 13.719 23.891 -8.883 1 95.62 435 ILE A N 1
ATOM 3436 C CA . ILE A 1 435 ? 14.406 22.594 -8.906 1 95.62 435 ILE A CA 1
ATOM 3437 C C . ILE A 1 435 ? 14.375 22.016 -10.312 1 95.62 435 ILE A C 1
ATOM 3439 O O . ILE A 1 435 ? 13.305 21.875 -10.906 1 95.62 435 ILE A O 1
ATOM 3443 N N . ASN A 1 436 ? 15.477 21.719 -10.867 1 88.75 436 ASN A N 1
ATOM 3444 C CA . ASN A 1 436 ? 15.586 21.156 -12.211 1 88.75 436 ASN A CA 1
ATOM 3445 C C . ASN A 1 436 ? 15.773 19.641 -12.18 1 88.75 436 ASN A C 1
ATOM 3447 O O . ASN A 1 436 ? 16.703 19.141 -11.547 1 88.75 436 ASN A O 1
ATOM 3451 N N . ARG A 1 437 ? 14.836 18.969 -12.75 1 90.69 437 ARG A N 1
ATOM 3452 C CA . ARG A 1 437 ? 14.914 17.516 -12.867 1 90.69 437 ARG A CA 1
ATOM 3453 C C . ARG A 1 437 ? 14.82 17.094 -14.328 1 90.69 437 ARG A C 1
ATOM 3455 O O . ARG A 1 437 ? 14.156 17.75 -15.133 1 90.69 437 ARG A O 1
ATOM 3462 N N . PRO A 1 438 ? 15.555 15.992 -14.648 1 82.62 438 PRO A N 1
ATOM 3463 C CA . PRO A 1 438 ? 15.391 15.469 -16.016 1 82.62 438 PRO A CA 1
ATOM 3464 C C . PRO A 1 438 ? 13.984 14.93 -16.266 1 82.62 438 PRO A C 1
ATOM 3466 O O . PRO A 1 438 ? 13.383 14.312 -15.383 1 82.62 438 PRO A O 1
ATOM 3469 N N . SER A 1 439 ? 13.453 15.414 -17.422 1 79.56 439 SER A N 1
ATOM 3470 C CA . SER A 1 439 ? 12.148 14.914 -17.844 1 79.56 439 SER A CA 1
ATOM 3471 C C . SER A 1 439 ? 12.289 13.727 -18.781 1 79.56 439 SER A C 1
ATOM 3473 O O . SER A 1 439 ? 13.32 13.57 -19.453 1 79.56 439 SER A O 1
ATOM 3475 N N . ARG A 1 440 ? 11.352 12.742 -18.688 1 73.38 440 ARG A N 1
ATOM 3476 C CA . ARG A 1 440 ? 11.312 11.625 -19.625 1 73.38 440 ARG A CA 1
ATOM 3477 C C . ARG A 1 440 ? 10.039 11.656 -20.469 1 73.38 440 ARG A C 1
ATOM 3479 O O . ARG A 1 440 ? 8.992 12.117 -20 1 73.38 440 ARG A O 1
ATOM 3486 N N . MET B 1 1 ? -13.297 -11.422 9.125 1 91.56 1 MET B N 1
ATOM 3487 C CA . MET B 1 1 ? -12.688 -10.289 8.43 1 91.56 1 MET B CA 1
ATOM 3488 C C . MET B 1 1 ? -13.758 -9.391 7.824 1 91.56 1 MET B C 1
ATOM 3490 O O . MET B 1 1 ? -14.906 -9.812 7.641 1 91.56 1 MET B O 1
ATOM 3494 N N . HIS B 1 2 ? -13.367 -8.164 7.512 1 92.62 2 HIS B N 1
ATOM 3495 C CA . HIS B 1 2 ? -14.266 -7.25 6.82 1 92.62 2 HIS B CA 1
ATOM 3496 C C . HIS B 1 2 ? -14.43 -7.641 5.355 1 92.62 2 HIS B C 1
ATOM 3498 O O . HIS B 1 2 ? -13.469 -8.039 4.703 1 92.62 2 HIS B O 1
ATOM 3504 N N . HIS B 1 3 ? -15.672 -7.5 4.859 1 92.38 3 HIS B N 1
ATOM 3505 C CA . HIS B 1 3 ? -15.984 -7.715 3.449 1 92.38 3 HIS B CA 1
ATOM 3506 C C . HIS B 1 3 ? -16.484 -6.43 2.793 1 92.38 3 HIS B C 1
ATOM 3508 O O . HIS B 1 3 ? -17.312 -5.719 3.352 1 92.38 3 HIS B O 1
ATOM 3514 N N . PHE B 1 4 ? -15.906 -6.105 1.588 1 90 4 PHE B N 1
ATOM 3515 C CA . PHE B 1 4 ? -16.297 -4.926 0.822 1 90 4 PHE B CA 1
ATOM 3516 C C . PHE B 1 4 ? -17.656 -5.129 0.16 1 90 4 PHE B C 1
ATOM 3518 O O . PHE B 1 4 ? -18.344 -4.16 -0.155 1 90 4 PHE B O 1
ATOM 3525 N N . PHE B 1 5 ? -17.906 -6.324 -0.08 1 87.44 5 PHE B N 1
ATOM 3526 C CA . PHE B 1 5 ? -19.031 -6.656 -0.949 1 87.44 5 PHE B CA 1
ATOM 3527 C C . PHE B 1 5 ? -19.734 -7.93 -0.477 1 87.44 5 PHE B C 1
ATOM 3529 O O . PHE B 1 5 ? -19.078 -8.82 0.072 1 87.44 5 PHE B O 1
ATOM 3536 N N . THR B 1 6 ? -20.922 -8.016 -0.696 1 86.81 6 THR B N 1
ATOM 3537 C CA . THR B 1 6 ? -21.719 -9.141 -0.228 1 86.81 6 THR B CA 1
ATOM 3538 C C . THR B 1 6 ? -21.406 -10.398 -1.033 1 86.81 6 THR B C 1
ATOM 3540 O O . THR B 1 6 ? -21.453 -11.516 -0.503 1 86.81 6 THR B O 1
ATOM 3543 N N . SER B 1 7 ? -21.094 -10.227 -2.271 1 88.94 7 SER B N 1
ATOM 3544 C CA . SER B 1 7 ? -20.672 -11.352 -3.105 1 88.94 7 SER B CA 1
ATOM 3545 C C . SER B 1 7 ? -19.25 -11.797 -2.768 1 88.94 7 SER B C 1
ATOM 3547 O O . SER B 1 7 ? -18.312 -11.023 -2.902 1 88.94 7 SER B O 1
ATOM 3549 N N . PRO B 1 8 ? -19.078 -13.062 -2.387 1 88.75 8 PRO B N 1
ATOM 3550 C CA . PRO B 1 8 ? -17.719 -13.547 -2.088 1 88.75 8 PRO B CA 1
ATOM 3551 C C . PRO B 1 8 ? -16.781 -13.438 -3.285 1 88.75 8 PRO B C 1
ATOM 3553 O O . PRO B 1 8 ? -15.586 -13.172 -3.115 1 88.75 8 PRO B O 1
ATOM 3556 N N . PHE B 1 9 ? -17.328 -13.617 -4.418 1 90 9 PHE B N 1
ATOM 3557 C CA . PHE B 1 9 ? -16.531 -13.523 -5.633 1 90 9 PHE B CA 1
ATOM 3558 C C . PHE B 1 9 ? -16.016 -12.102 -5.836 1 90 9 PHE B C 1
ATOM 3560 O O . PHE B 1 9 ? -14.828 -11.883 -6.043 1 90 9 PHE B O 1
ATOM 3567 N N . TYR B 1 10 ? -16.906 -11.125 -5.758 1 92.62 10 TYR B N 1
ATOM 3568 C CA . TYR B 1 10 ? -16.516 -9.734 -5.898 1 92.62 10 TYR B CA 1
ATOM 3569 C C . TYR B 1 10 ? -15.57 -9.312 -4.773 1 92.62 10 TYR B C 1
ATOM 3571 O O . TYR B 1 10 ? -14.594 -8.594 -5.008 1 92.62 10 TYR B O 1
ATOM 3579 N N . ASN B 1 11 ? -15.898 -9.82 -3.613 1 93.75 11 ASN B N 1
ATOM 3580 C CA . ASN B 1 11 ? -15.055 -9.469 -2.473 1 93.75 11 ASN B CA 1
ATOM 3581 C C . ASN B 1 11 ? -13.633 -9.984 -2.648 1 93.75 11 ASN B C 1
ATOM 3583 O O . ASN B 1 11 ? -12.672 -9.289 -2.301 1 93.75 11 ASN B O 1
ATOM 3587 N N . PHE B 1 12 ? -13.484 -11.164 -3.16 1 93.69 12 PHE B N 1
ATOM 3588 C CA . PHE B 1 12 ? -12.172 -11.75 -3.396 1 93.69 12 PHE B CA 1
ATOM 3589 C C . PHE B 1 12 ? -11.383 -10.93 -4.406 1 93.69 12 PHE B C 1
ATOM 3591 O O . PHE B 1 12 ? -10.219 -10.602 -4.176 1 93.69 12 PHE B O 1
ATOM 3598 N N . GLU B 1 13 ? -12 -10.594 -5.453 1 95.44 13 GLU B N 1
ATOM 3599 C CA . GLU B 1 13 ? -11.328 -9.859 -6.516 1 95.44 13 GLU B CA 1
ATOM 3600 C C . GLU B 1 13 ? -10.961 -8.445 -6.066 1 95.44 13 GLU B C 1
ATOM 3602 O O . GLU B 1 13 ? -9.906 -7.926 -6.438 1 95.44 13 GLU B O 1
ATOM 3607 N N . LEU B 1 14 ? -11.844 -7.879 -5.289 1 97.25 14 LEU B N 1
ATOM 3608 C CA . LEU B 1 14 ? -11.555 -6.559 -4.746 1 97.25 14 LEU B CA 1
ATOM 3609 C C . LEU B 1 14 ? -10.391 -6.617 -3.764 1 97.25 14 LEU B C 1
ATOM 3611 O O . LEU B 1 14 ? -9.523 -5.742 -3.771 1 97.25 14 LEU B O 1
ATOM 3615 N N . THR B 1 15 ? -10.344 -7.652 -2.932 1 97.25 15 THR B N 1
ATOM 3616 C CA . THR B 1 15 ? -9.227 -7.848 -2.012 1 97.25 15 THR B CA 1
ATOM 3617 C C . THR B 1 15 ? -7.926 -8.055 -2.775 1 97.25 15 THR B C 1
ATOM 3619 O O . THR B 1 15 ? -6.871 -7.566 -2.361 1 97.25 15 THR B O 1
ATOM 3622 N N . ARG B 1 16 ? -7.996 -8.75 -3.877 1 97.12 16 ARG B N 1
ATOM 3623 C CA . ARG B 1 16 ? -6.859 -8.984 -4.758 1 97.12 16 ARG B CA 1
ATOM 3624 C C . ARG B 1 16 ? -6.301 -7.672 -5.293 1 97.12 16 ARG B C 1
ATOM 3626 O O . ARG B 1 16 ? -5.086 -7.453 -5.277 1 97.12 16 ARG B O 1
ATOM 3633 N N . ILE B 1 17 ? -7.168 -6.789 -5.719 1 98.44 17 ILE B N 1
ATOM 3634 C CA . ILE B 1 17 ? -6.75 -5.504 -6.266 1 98.44 17 ILE B CA 1
ATOM 3635 C C . ILE B 1 17 ? -6.16 -4.637 -5.156 1 98.44 17 ILE B C 1
ATOM 3637 O O . ILE B 1 17 ? -5.051 -4.113 -5.289 1 98.44 17 ILE B O 1
ATOM 3641 N N . LEU B 1 18 ? -6.844 -4.543 -4.023 1 98.5 18 LEU B N 1
ATOM 3642 C CA . LEU B 1 18 ? -6.375 -3.729 -2.91 1 98.5 18 LEU B CA 1
ATOM 3643 C C . LEU B 1 18 ? -5.066 -4.277 -2.352 1 98.5 18 LEU B C 1
ATOM 3645 O O . LEU B 1 18 ? -4.207 -3.512 -1.908 1 98.5 18 LEU B O 1
ATOM 3649 N N . GLY B 1 19 ? -4.926 -5.559 -2.428 1 98.12 19 GLY B N 1
ATOM 3650 C CA . GLY B 1 19 ? -3.756 -6.238 -1.896 1 98.12 19 GLY B CA 1
ATOM 3651 C C . GLY B 1 19 ? -2.471 -5.848 -2.6 1 98.12 19 GLY B C 1
ATOM 3652 O O . GLY B 1 19 ? -1.376 -6.102 -2.092 1 98.12 19 GLY B O 1
ATOM 3653 N N . THR B 1 20 ? -2.545 -5.18 -3.73 1 98.38 20 THR B N 1
ATOM 3654 C CA . THR B 1 20 ? -1.357 -4.777 -4.477 1 98.38 20 THR B CA 1
ATOM 3655 C C . THR B 1 20 ? -0.854 -3.418 -4.004 1 98.38 20 THR B C 1
ATOM 3657 O O . THR B 1 20 ? 0.18 -2.936 -4.473 1 98.38 20 THR B O 1
ATOM 3660 N N . THR B 1 21 ? -1.525 -2.82 -3.064 1 98.5 21 THR B N 1
ATOM 3661 C CA . THR B 1 21 ? -1.243 -1.442 -2.676 1 98.5 21 THR B CA 1
ATOM 3662 C C . THR B 1 21 ? 0.18 -1.312 -2.141 1 98.5 21 THR B C 1
ATOM 3664 O O . THR B 1 21 ? 0.912 -0.398 -2.523 1 98.5 21 THR B O 1
ATOM 3667 N N . ALA B 1 22 ? 0.592 -2.244 -1.317 1 96.88 22 ALA B N 1
ATOM 3668 C CA . ALA B 1 22 ? 1.921 -2.166 -0.716 1 96.88 22 ALA B CA 1
ATOM 3669 C C . ALA B 1 22 ? 3.01 -2.287 -1.777 1 96.88 22 ALA B C 1
ATOM 3671 O O . ALA B 1 22 ? 4.117 -1.775 -1.6 1 96.88 22 ALA B O 1
ATOM 3672 N N . ALA B 1 23 ? 2.637 -2.887 -2.885 1 97.5 23 ALA B N 1
ATOM 3673 C CA . ALA B 1 23 ? 3.594 -3.084 -3.971 1 97.5 23 ALA B CA 1
ATOM 3674 C C . ALA B 1 23 ? 3.408 -2.033 -5.062 1 97.5 23 ALA B C 1
ATOM 3676 O O . ALA B 1 23 ? 4.074 -2.082 -6.098 1 97.5 23 ALA B O 1
ATOM 3677 N N . GLY B 1 24 ? 2.477 -1.126 -4.891 1 97.19 24 GLY B N 1
ATOM 3678 C CA . GLY B 1 24 ? 2.344 0.015 -5.785 1 97.19 24 GLY B CA 1
ATOM 3679 C C . GLY B 1 24 ? 1.228 -0.147 -6.797 1 97.19 24 GLY B C 1
ATOM 3680 O O . GLY B 1 24 ? 1.066 0.688 -7.691 1 97.19 24 GLY B O 1
ATOM 3681 N N . GLY B 1 25 ? 0.411 -1.18 -6.625 1 98.44 25 GLY B N 1
ATOM 3682 C CA . GLY B 1 25 ? -0.551 -1.495 -7.668 1 98.44 25 GLY B CA 1
ATOM 3683 C C . GLY B 1 25 ? -1.906 -0.851 -7.449 1 98.44 25 GLY B C 1
ATOM 3684 O O . GLY B 1 25 ? -2.801 -0.971 -8.289 1 98.44 25 GLY B O 1
ATOM 3685 N N . CYS B 1 26 ? -2.076 -0.153 -6.344 1 98.62 26 CYS B N 1
ATOM 3686 C CA . CYS B 1 26 ? -3.367 0.433 -6.008 1 98.62 26 CYS B CA 1
ATOM 3687 C C . CYS B 1 26 ? -3.201 1.598 -5.039 1 98.62 26 CYS B C 1
ATOM 3689 O O . CYS B 1 26 ? -2.162 1.728 -4.391 1 98.62 26 CYS B O 1
ATOM 3691 N N . ASP B 1 27 ? -4.086 2.502 -5.062 1 98.12 27 ASP B N 1
ATOM 3692 C CA . ASP B 1 27 ? -4.242 3.555 -4.062 1 98.12 27 ASP B CA 1
ATOM 3693 C C . ASP B 1 27 ? -5.586 3.436 -3.344 1 98.12 27 ASP B C 1
ATOM 3695 O O . ASP B 1 27 ? -6.613 3.186 -3.977 1 98.12 27 ASP B O 1
ATOM 3699 N N . VAL B 1 28 ? -5.613 3.652 -2.104 1 98.44 28 VAL B N 1
ATOM 3700 C CA . VAL B 1 28 ? -6.766 3.348 -1.261 1 98.44 28 VAL B CA 1
ATOM 3701 C C . VAL B 1 28 ? -7.949 4.219 -1.669 1 98.44 28 VAL B C 1
ATOM 3703 O O . VAL B 1 28 ? -9.07 3.727 -1.814 1 98.44 28 VAL B O 1
ATOM 3706 N N . ALA B 1 29 ? -7.723 5.516 -1.91 1 98.31 29 ALA B N 1
ATOM 3707 C CA . ALA B 1 29 ? -8.828 6.41 -2.262 1 98.31 29 ALA B CA 1
ATOM 3708 C C . ALA B 1 29 ? -9.422 6.043 -3.617 1 98.31 29 ALA B C 1
ATOM 3710 O O . ALA B 1 29 ? -10.641 6.078 -3.799 1 98.31 29 ALA B O 1
ATOM 3711 N N . GLU B 1 30 ? -8.586 5.73 -4.562 1 98.69 30 GLU B N 1
ATOM 3712 C CA . GLU B 1 30 ? -9.047 5.281 -5.875 1 98.69 30 GLU B CA 1
ATOM 3713 C C . GLU B 1 30 ? -9.867 4 -5.762 1 98.69 30 GLU B C 1
ATOM 3715 O O . GLU B 1 30 ? -10.906 3.861 -6.414 1 98.69 30 GLU B O 1
ATOM 3720 N N . PHE B 1 31 ? -9.391 3.115 -4.898 1 98.75 31 PHE B N 1
ATOM 3721 C CA . PHE B 1 31 ? -10.086 1.855 -4.656 1 98.75 31 PHE B CA 1
ATOM 3722 C C . PHE B 1 31 ? -11.461 2.102 -4.059 1 98.75 31 PHE B C 1
ATOM 3724 O O . PHE B 1 31 ? -12.461 1.556 -4.539 1 98.75 31 PHE B O 1
ATOM 3731 N N . LEU B 1 32 ? -11.523 2.908 -3.053 1 98 32 LEU B N 1
ATOM 3732 C CA . LEU B 1 32 ? -12.789 3.158 -2.371 1 98 32 LEU B CA 1
ATOM 3733 C C . LEU B 1 32 ? -13.797 3.814 -3.311 1 98 32 LEU B C 1
ATOM 3735 O O . LEU B 1 32 ? -14.992 3.514 -3.258 1 98 32 LEU B O 1
ATOM 3739 N N . GLU B 1 33 ? -13.328 4.734 -4.105 1 98.12 33 GLU B N 1
ATOM 3740 C CA . GLU B 1 33 ? -14.211 5.352 -5.094 1 98.12 33 GLU B CA 1
ATOM 3741 C C . GLU B 1 33 ? -14.75 4.312 -6.078 1 98.12 33 GLU B C 1
ATOM 3743 O O . GLU B 1 33 ? -15.945 4.281 -6.363 1 98.12 33 GLU B O 1
ATOM 3748 N N . ALA B 1 34 ? -13.883 3.467 -6.586 1 98.62 34 ALA B N 1
ATOM 3749 C CA . ALA B 1 34 ? -14.289 2.439 -7.543 1 98.62 34 ALA B CA 1
ATOM 3750 C C . ALA B 1 34 ? -15.336 1.506 -6.934 1 98.62 34 ALA B C 1
ATOM 3752 O O . ALA B 1 34 ? -16.375 1.243 -7.547 1 98.62 34 ALA B O 1
ATOM 3753 N N . VAL B 1 35 ? -15.062 1.01 -5.727 1 97.94 35 VAL B N 1
ATOM 3754 C CA . VAL B 1 35 ? -15.961 0.062 -5.078 1 97.94 35 VAL B CA 1
ATOM 3755 C C . VAL B 1 35 ? -17.328 0.704 -4.887 1 97.94 35 VAL B C 1
ATOM 3757 O O . VAL B 1 35 ? -18.359 0.036 -5.02 1 97.94 35 VAL B O 1
ATOM 3760 N N . GLY B 1 36 ? -17.344 1.992 -4.629 1 96.94 36 GLY B N 1
ATOM 3761 C CA . GLY B 1 36 ? -18.594 2.705 -4.438 1 96.94 36 GLY B CA 1
ATOM 3762 C C . GLY B 1 36 ? -19.438 2.773 -5.691 1 96.94 36 GLY B C 1
ATOM 3763 O O . GLY B 1 36 ? -20.656 3.021 -5.621 1 96.94 36 GLY B O 1
ATOM 3764 N N . GLU B 1 37 ? -18.891 2.496 -6.797 1 97.69 37 GLU B N 1
ATOM 3765 C CA . GLU B 1 37 ? -19.578 2.621 -8.07 1 97.69 37 GLU B CA 1
ATOM 3766 C C . GLU B 1 37 ? -19.953 1.253 -8.633 1 97.69 37 GLU B C 1
ATOM 3768 O O . GLU B 1 37 ? -20.641 1.16 -9.656 1 97.69 37 GLU B O 1
ATOM 3773 N N . ILE B 1 38 ? -19.5 0.203 -7.98 1 97.62 38 ILE B N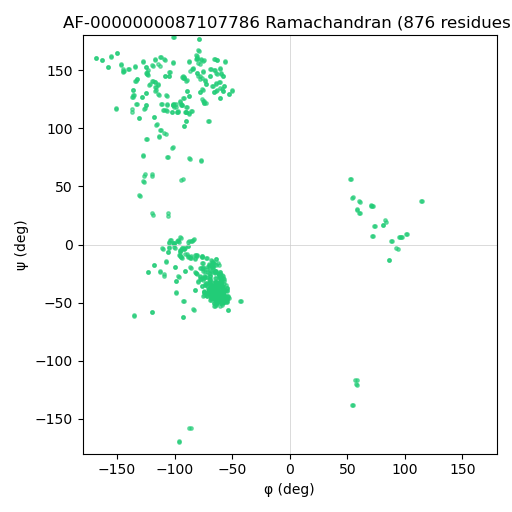 1
ATOM 3774 C CA . ILE B 1 38 ? -19.703 -1.153 -8.477 1 97.62 38 ILE B CA 1
ATOM 3775 C C . ILE B 1 38 ? -21.016 -1.708 -7.945 1 97.62 38 ILE B C 1
ATOM 3777 O O . ILE B 1 38 ? -21.328 -1.564 -6.758 1 97.62 38 ILE B O 1
ATOM 3781 N N . LYS B 1 39 ? -21.781 -2.268 -8.82 1 95.31 39 LYS B N 1
ATOM 3782 C CA . LYS B 1 39 ? -23.031 -2.947 -8.461 1 95.31 39 LYS B CA 1
ATOM 3783 C C . LYS B 1 39 ? -22.859 -4.461 -8.516 1 95.31 39 LYS B C 1
ATOM 3785 O O . LYS B 1 39 ? -22.141 -4.984 -9.367 1 95.31 39 LYS B O 1
ATOM 3790 N N . LYS B 1 40 ? -23.547 -5.133 -7.707 1 90.38 40 LYS B N 1
ATOM 3791 C CA . LYS B 1 40 ? -23.438 -6.582 -7.594 1 90.38 40 LYS B CA 1
ATOM 3792 C C . LYS B 1 40 ? -23.797 -7.27 -8.906 1 90.38 40 LYS B C 1
ATOM 3794 O O . LYS B 1 40 ? -24.844 -6.988 -9.492 1 90.38 40 LYS B O 1
ATOM 3799 N N . HIS B 1 41 ? -22.906 -8.078 -9.344 1 90 41 HIS B N 1
ATOM 3800 C CA . HIS B 1 41 ? -23.094 -8.914 -10.523 1 90 41 HIS B CA 1
ATOM 3801 C C . HIS B 1 41 ? -23.391 -8.07 -11.758 1 90 41 HIS B C 1
ATOM 3803 O O . HIS B 1 41 ? -24.219 -8.453 -12.586 1 90 41 HIS B O 1
ATOM 3809 N N . ASP B 1 42 ? -22.875 -6.883 -11.773 1 94.12 42 ASP B N 1
ATOM 3810 C CA . ASP B 1 42 ? -22.953 -6.004 -12.93 1 94.12 42 ASP B CA 1
ATOM 3811 C C . ASP B 1 42 ? -21.578 -5.762 -13.539 1 94.12 42 ASP B C 1
ATOM 3813 O O . ASP B 1 42 ? -20.906 -4.785 -13.195 1 94.12 42 ASP B O 1
ATOM 3817 N N . PRO B 1 43 ? -21.234 -6.562 -14.5 1 95.31 43 PRO B N 1
ATOM 3818 C CA . PRO B 1 43 ? -19.906 -6.453 -15.109 1 95.31 43 PRO B CA 1
ATOM 3819 C C . PRO B 1 43 ? -19.625 -5.066 -15.688 1 95.31 43 PRO B C 1
ATOM 3821 O O . PRO B 1 43 ? -18.484 -4.605 -15.672 1 95.31 43 PRO B O 1
ATOM 3824 N N . GLU B 1 44 ? -20.656 -4.387 -16.125 1 97.62 44 GLU B N 1
ATOM 3825 C CA . GLU B 1 44 ? -20.469 -3.08 -16.75 1 97.62 44 GLU B CA 1
ATOM 3826 C C . GLU B 1 44 ? -20.094 -2.023 -15.711 1 97.62 44 GLU B C 1
ATOM 3828 O O . GLU B 1 44 ? -19.25 -1.159 -15.969 1 97.62 44 GLU B O 1
ATOM 3833 N N . SER B 1 45 ? -20.734 -2.074 -14.594 1 98.19 45 SER B N 1
ATOM 3834 C CA . SER B 1 45 ? -20.375 -1.13 -13.547 1 98.19 45 SER B CA 1
ATOM 3835 C C . SER B 1 45 ? -18.953 -1.378 -13.039 1 98.19 45 SER B C 1
ATOM 3837 O O . SER B 1 45 ? -18.234 -0.434 -12.734 1 98.19 45 SER B O 1
ATOM 3839 N N . TRP B 1 46 ? -18.562 -2.662 -12.945 1 98.12 46 TRP B N 1
ATOM 3840 C CA . TRP B 1 46 ? -17.188 -3.01 -12.594 1 98.12 46 TRP B CA 1
ATOM 3841 C C . TRP B 1 46 ? -16.203 -2.416 -13.602 1 98.12 46 TRP B C 1
ATOM 3843 O O . TRP B 1 46 ? -15.234 -1.754 -13.219 1 98.12 46 TRP B O 1
ATOM 3853 N N . TYR B 1 47 ? -16.484 -2.611 -14.859 1 98.69 47 TYR B N 1
ATOM 3854 C CA . TYR B 1 47 ? -15.617 -2.133 -15.93 1 98.69 47 TYR B CA 1
ATOM 3855 C C . TYR B 1 47 ? -15.469 -0.617 -15.883 1 98.69 47 TYR B C 1
ATOM 3857 O O . TYR B 1 47 ? -14.352 -0.093 -15.914 1 98.69 47 TYR B O 1
ATOM 3865 N N . ARG B 1 48 ? -16.547 0.093 -15.742 1 98.69 48 ARG B N 1
ATOM 3866 C CA . ARG B 1 48 ? -16.531 1.553 -15.758 1 98.69 48 ARG B CA 1
ATOM 3867 C C . ARG B 1 48 ? -15.758 2.104 -14.562 1 98.69 48 ARG B C 1
ATOM 3869 O O . ARG B 1 48 ? -15.008 3.07 -14.695 1 98.69 48 ARG B O 1
ATOM 3876 N N . ALA B 1 49 ? -15.969 1.493 -13.422 1 98.69 49 ALA B N 1
ATOM 3877 C CA . ALA B 1 49 ? -15.32 1.959 -12.195 1 98.69 49 ALA B CA 1
ATOM 3878 C C . ALA B 1 49 ? -13.797 1.866 -12.312 1 98.69 49 ALA B C 1
ATOM 3880 O O . ALA B 1 49 ? -13.086 2.832 -12.023 1 98.69 49 ALA B O 1
ATOM 3881 N N . TRP B 1 50 ? -13.312 0.744 -12.758 1 98.88 50 TRP B N 1
ATOM 3882 C CA . TRP B 1 50 ? -11.867 0.548 -12.805 1 98.88 50 TRP B CA 1
ATOM 3883 C C . TRP B 1 50 ? -11.266 1.237 -14.031 1 98.88 50 TRP B C 1
ATOM 3885 O O . TRP B 1 50 ? -10.133 1.71 -13.984 1 98.88 50 TRP B O 1
ATOM 3895 N N . TRP B 1 51 ? -12.008 1.32 -15.117 1 98.81 51 TRP B N 1
ATOM 3896 C CA . TRP B 1 51 ? -11.547 2.092 -16.266 1 98.81 51 TRP B CA 1
ATOM 3897 C C . TRP B 1 51 ? -11.328 3.553 -15.883 1 98.81 51 TRP B C 1
ATOM 3899 O O . TRP B 1 51 ? -10.336 4.164 -16.297 1 98.81 51 TRP B O 1
ATOM 3909 N N . LYS B 1 52 ? -12.234 4.078 -15.18 1 98.62 52 LYS B N 1
ATOM 3910 C CA . LYS B 1 52 ? -12.133 5.457 -14.719 1 98.62 52 LYS B CA 1
ATOM 3911 C C . LYS B 1 52 ? -10.852 5.672 -13.914 1 98.62 52 LYS B C 1
ATOM 3913 O O . LYS B 1 52 ? -10.117 6.637 -14.148 1 98.62 52 LYS B O 1
ATOM 3918 N N . GLN B 1 53 ? -10.562 4.801 -12.969 1 98.75 53 GLN B N 1
ATOM 3919 C CA . GLN B 1 53 ? -9.352 4.902 -12.164 1 98.75 53 GLN B CA 1
ATOM 3920 C C . GLN B 1 53 ? -8.109 4.707 -13.023 1 98.75 53 GLN B C 1
ATOM 3922 O O . GLN B 1 53 ? -7.09 5.371 -12.812 1 98.75 53 GLN B O 1
ATOM 3927 N N . ALA B 1 54 ? -8.18 3.779 -13.984 1 98.88 54 ALA B N 1
ATOM 3928 C CA . ALA B 1 54 ? -7.043 3.525 -14.867 1 98.88 54 ALA B CA 1
ATOM 3929 C C . ALA B 1 54 ? -6.707 4.762 -15.695 1 98.88 54 ALA B C 1
ATOM 3931 O O . ALA B 1 54 ? -5.543 5.156 -15.789 1 98.88 54 ALA B O 1
ATOM 3932 N N . SER B 1 55 ? -7.699 5.352 -16.25 1 98.69 55 SER B N 1
ATOM 3933 C CA . SER B 1 55 ? -7.523 6.539 -17.078 1 98.69 55 SER B CA 1
ATOM 3934 C C . SER B 1 55 ? -6.949 7.695 -16.266 1 98.69 55 SER B C 1
ATOM 3936 O O . SER B 1 55 ? -6.062 8.414 -16.734 1 98.69 55 SER B O 1
ATOM 3938 N N . ARG B 1 56 ? -7.441 7.859 -15.148 1 98.19 56 ARG B N 1
ATOM 3939 C CA . ARG B 1 56 ? -6.953 8.914 -14.273 1 98.19 56 ARG B CA 1
ATOM 3940 C C . ARG B 1 56 ? -5.496 8.672 -13.883 1 98.19 56 ARG B C 1
ATOM 3942 O O . ARG B 1 56 ? -4.676 9.594 -13.938 1 98.19 56 ARG B O 1
ATOM 3949 N N . ALA B 1 57 ? -5.203 7.465 -13.422 1 98.62 57 ALA B N 1
ATOM 3950 C CA . ALA B 1 57 ? -3.828 7.133 -13.062 1 98.62 57 ALA B CA 1
ATOM 3951 C C . ALA B 1 57 ? -2.887 7.32 -14.242 1 98.62 57 ALA B C 1
ATOM 3953 O O . ALA B 1 57 ? -1.737 7.734 -14.078 1 98.62 57 ALA B O 1
ATOM 3954 N N . SER B 1 58 ? -3.381 6.969 -15.422 1 98.81 58 SER B N 1
ATOM 3955 C CA . SER B 1 58 ? -2.6 7.16 -16.641 1 98.81 58 SER B CA 1
ATOM 3956 C C . SER B 1 58 ? -2.234 8.625 -16.844 1 98.81 58 SER B C 1
ATOM 3958 O O . SER B 1 58 ? -1.084 8.945 -17.141 1 98.81 58 SER B O 1
ATOM 3960 N N . GLN B 1 59 ? -3.164 9.484 -16.672 1 98.25 59 GLN B N 1
ATOM 3961 C CA . GLN B 1 59 ? -2.918 10.914 -16.828 1 98.25 59 GLN B CA 1
ATOM 3962 C C . GLN B 1 59 ? -1.954 11.43 -15.766 1 98.25 59 GLN B C 1
ATOM 3964 O O . GLN B 1 59 ? -1.044 12.203 -16.062 1 98.25 59 GLN B O 1
ATOM 3969 N N . VAL B 1 60 ? -2.158 11.031 -14.562 1 97.81 60 VAL B N 1
ATOM 3970 C CA . VAL B 1 60 ? -1.277 11.422 -13.469 1 97.81 60 VAL B CA 1
ATOM 3971 C C . VAL B 1 60 ? 0.153 10.977 -13.773 1 97.81 60 VAL B C 1
ATOM 3973 O O . VAL B 1 60 ? 1.104 11.727 -13.523 1 97.81 60 VAL B O 1
ATOM 3976 N N . ALA B 1 61 ? 0.282 9.758 -14.281 1 98.44 61 ALA B N 1
ATOM 3977 C CA . ALA B 1 61 ? 1.597 9.211 -14.609 1 98.44 61 ALA B CA 1
ATOM 3978 C C . ALA B 1 61 ? 2.291 10.055 -15.672 1 98.44 61 ALA B C 1
ATOM 3980 O O . ALA B 1 61 ? 3.477 10.375 -15.547 1 98.44 61 ALA B O 1
ATOM 3981 N N . THR B 1 62 ? 1.573 10.406 -16.688 1 97.88 62 THR B N 1
ATOM 3982 C CA . THR B 1 62 ? 2.117 11.211 -17.781 1 97.88 62 THR B CA 1
ATOM 3983 C C . THR B 1 62 ? 2.561 12.586 -17.266 1 97.88 62 THR B C 1
ATOM 3985 O O . THR B 1 62 ? 3.648 13.055 -17.609 1 97.88 62 THR B O 1
ATOM 3988 N N . ASP B 1 63 ? 1.748 13.203 -16.453 1 96.75 63 ASP B N 1
ATOM 3989 C CA . ASP B 1 63 ? 2.066 14.516 -15.906 1 96.75 63 ASP B CA 1
ATOM 3990 C C . ASP B 1 63 ? 3.297 14.445 -15.008 1 96.75 63 ASP B C 1
ATOM 3992 O O . ASP B 1 63 ? 4.188 15.289 -15.102 1 96.75 63 ASP B O 1
ATOM 3996 N N . ALA B 1 64 ? 3.328 13.461 -14.117 1 97.19 64 ALA B N 1
ATOM 3997 C CA . ALA B 1 64 ? 4.469 13.297 -13.219 1 97.19 64 ALA B CA 1
ATOM 3998 C C . ALA B 1 64 ? 5.75 13.039 -14.008 1 97.19 64 ALA B C 1
ATOM 4000 O O . ALA B 1 64 ? 6.82 13.531 -13.641 1 97.19 64 ALA B O 1
ATOM 4001 N N . SER B 1 65 ? 5.605 12.227 -15.023 1 97.06 65 SER B N 1
ATOM 4002 C CA . SER B 1 65 ? 6.75 11.945 -15.883 1 97.06 65 SER B CA 1
ATOM 4003 C C . SER B 1 65 ? 7.277 13.219 -16.531 1 97.06 65 SER B C 1
ATOM 4005 O O . SER B 1 65 ? 8.484 13.469 -16.531 1 97.06 65 SER B O 1
ATOM 4007 N N . ARG B 1 66 ? 6.402 14.055 -17.031 1 95.56 66 ARG B N 1
ATOM 4008 C CA . ARG B 1 66 ? 6.77 15.305 -17.688 1 95.56 66 ARG B CA 1
ATOM 4009 C C . ARG B 1 66 ? 7.43 16.266 -16.703 1 95.56 66 ARG B C 1
ATOM 4011 O O . ARG B 1 66 ? 8.312 17.031 -17.078 1 95.56 66 ARG B O 1
ATOM 4018 N N . GLN B 1 67 ? 7.09 16.172 -15.469 1 94.94 67 GLN B N 1
ATOM 4019 C CA . GLN B 1 67 ? 7.586 17.078 -14.438 1 94.94 67 GLN B CA 1
ATOM 4020 C C . GLN B 1 67 ? 8.852 16.531 -13.781 1 94.94 67 GLN B C 1
ATOM 4022 O O . GLN B 1 67 ? 9.406 17.156 -12.883 1 94.94 67 GLN B O 1
ATOM 4027 N N . GLY B 1 68 ? 9.258 15.352 -14.148 1 94.88 68 GLY B N 1
ATOM 4028 C CA . GLY B 1 68 ? 10.492 14.758 -13.641 1 94.88 68 GLY B CA 1
ATOM 4029 C C . GLY B 1 68 ? 10.328 14.125 -12.273 1 94.88 68 GLY B C 1
ATOM 4030 O O . GLY B 1 68 ? 11.312 13.883 -11.578 1 94.88 68 GLY B O 1
ATOM 4031 N N . LEU B 1 69 ? 9.117 13.875 -11.859 1 96.81 69 LEU B N 1
ATOM 4032 C CA . LEU B 1 69 ? 8.852 13.234 -10.578 1 96.81 69 LEU B CA 1
ATOM 4033 C C . LEU B 1 69 ? 8.859 11.711 -10.727 1 96.81 69 LEU B C 1
ATOM 4035 O O . LEU B 1 69 ? 7.824 11.062 -10.586 1 96.81 69 LEU B O 1
ATOM 4039 N N . ALA B 1 70 ? 10.016 11.141 -10.867 1 96.31 70 ALA B N 1
ATOM 4040 C CA . ALA B 1 70 ? 10.234 9.766 -11.32 1 96.31 70 ALA B CA 1
ATOM 4041 C C . ALA B 1 70 ? 9.523 8.766 -10.414 1 96.31 70 ALA B C 1
ATOM 4043 O O . ALA B 1 70 ? 8.789 7.898 -10.891 1 96.31 70 ALA B O 1
ATOM 4044 N N . PRO B 1 71 ? 9.703 8.867 -9.047 1 96.31 71 PRO B N 1
ATOM 4045 C CA . PRO B 1 71 ? 9.039 7.863 -8.211 1 96.31 71 PRO B CA 1
ATOM 4046 C C . PRO B 1 71 ? 7.516 7.938 -8.297 1 96.31 71 PRO B C 1
ATOM 4048 O O . PRO B 1 71 ? 6.836 6.914 -8.195 1 96.31 71 PRO B O 1
ATOM 4051 N N . LEU B 1 72 ? 6.945 9.133 -8.469 1 97.38 72 LEU B N 1
ATOM 4052 C CA . LEU B 1 72 ? 5.5 9.305 -8.555 1 97.38 72 LEU B CA 1
ATOM 4053 C C . LEU B 1 72 ? 4.977 8.859 -9.922 1 97.38 72 LEU B C 1
ATOM 4055 O O . LEU B 1 72 ? 3.867 8.328 -10.016 1 97.38 72 LEU B O 1
ATOM 4059 N N . ALA B 1 73 ? 5.758 9.102 -10.969 1 97.94 73 ALA B N 1
ATOM 4060 C CA . ALA B 1 73 ? 5.406 8.586 -12.297 1 97.94 73 ALA B CA 1
ATOM 4061 C C . ALA B 1 73 ? 5.348 7.059 -12.289 1 97.94 73 ALA B C 1
ATOM 4063 O O . ALA B 1 73 ? 4.375 6.469 -12.766 1 97.94 73 ALA B O 1
ATOM 4064 N N . LYS B 1 74 ? 6.363 6.43 -11.742 1 98.06 74 LYS B N 1
ATOM 4065 C CA . LYS B 1 74 ? 6.398 4.973 -11.633 1 98.06 74 LYS B CA 1
ATOM 4066 C C . LYS B 1 74 ? 5.156 4.445 -10.922 1 98.06 74 LYS B C 1
ATOM 4068 O O . LYS B 1 74 ? 4.492 3.531 -11.414 1 98.06 74 LYS B O 1
ATOM 4073 N N . ALA B 1 75 ? 4.887 5.055 -9.789 1 98.06 75 ALA B N 1
ATOM 4074 C CA . ALA B 1 75 ? 3.754 4.625 -8.977 1 98.06 75 ALA B CA 1
ATOM 4075 C C . ALA B 1 75 ? 2.447 4.734 -9.758 1 98.06 75 ALA B C 1
ATOM 4077 O O . ALA B 1 75 ? 1.61 3.828 -9.711 1 98.06 75 ALA B O 1
ATOM 4078 N N . ALA B 1 76 ? 2.264 5.816 -10.461 1 98.69 76 ALA B N 1
ATOM 4079 C CA . ALA B 1 76 ? 1.021 6.051 -11.195 1 98.69 76 ALA B CA 1
ATOM 4080 C C . ALA B 1 76 ? 0.908 5.113 -12.391 1 98.69 76 ALA B C 1
ATOM 4082 O O . ALA B 1 76 ? -0.175 4.605 -12.688 1 98.69 76 ALA B O 1
ATOM 4083 N N . TYR B 1 77 ? 2.014 4.852 -13.086 1 98.88 77 TYR B N 1
ATOM 4084 C CA . TYR B 1 77 ? 1.996 3.912 -14.195 1 98.88 77 TYR B CA 1
ATOM 4085 C C . TYR B 1 77 ? 1.657 2.504 -13.719 1 98.88 77 TYR B C 1
ATOM 4087 O O . TYR B 1 77 ? 0.917 1.777 -14.383 1 98.88 77 TYR B O 1
ATOM 4095 N N . LEU B 1 78 ? 2.197 2.125 -12.602 1 98.88 78 LEU B N 1
ATOM 4096 C CA . LEU B 1 78 ? 1.905 0.805 -12.055 1 98.88 78 LEU B CA 1
ATOM 4097 C C . LEU B 1 78 ? 0.425 0.673 -11.711 1 98.88 78 LEU B C 1
ATOM 4099 O O . LEU B 1 78 ? -0.196 -0.349 -12.008 1 98.88 78 LEU B O 1
ATOM 4103 N N . ARG B 1 79 ? -0.162 1.7 -11.086 1 98.88 79 ARG B N 1
ATOM 4104 C CA . ARG B 1 79 ? -1.585 1.669 -10.766 1 98.88 79 ARG B CA 1
ATOM 4105 C C . ARG B 1 79 ? -2.432 1.604 -12.031 1 98.88 79 ARG B C 1
ATOM 4107 O O . ARG B 1 79 ? -3.379 0.819 -12.109 1 98.88 79 ARG B O 1
ATOM 4114 N N . ALA B 1 80 ? -2.029 2.436 -13.016 1 98.94 80 ALA B N 1
ATOM 4115 C CA . ALA B 1 80 ? -2.762 2.406 -14.281 1 98.94 80 ALA B CA 1
ATOM 4116 C C . ALA B 1 80 ? -2.73 1.012 -14.898 1 98.94 80 ALA B C 1
ATOM 4118 O O . ALA B 1 80 ? -3.764 0.49 -15.32 1 98.94 80 ALA B O 1
ATOM 4119 N N . SER B 1 81 ? -1.57 0.446 -14.938 1 98.94 81 SER B N 1
ATOM 4120 C CA . SER B 1 81 ? -1.419 -0.899 -15.484 1 98.94 81 SER B CA 1
ATOM 4121 C C . SER B 1 81 ? -2.346 -1.887 -14.781 1 98.94 81 SER B C 1
ATOM 4123 O O . SER B 1 81 ? -3.053 -2.654 -15.438 1 98.94 81 SER B O 1
ATOM 4125 N N . ASN B 1 82 ? -2.361 -1.867 -13.492 1 98.88 82 ASN B N 1
ATOM 4126 C CA . ASN B 1 82 ? -3.145 -2.828 -12.719 1 98.88 82 ASN B CA 1
ATOM 4127 C C . ASN B 1 82 ? -4.645 -2.58 -12.875 1 98.88 82 ASN B C 1
ATOM 4129 O O . ASN B 1 82 ? -5.434 -3.525 -12.891 1 98.88 82 ASN B O 1
ATOM 4133 N N . TYR B 1 83 ? -5.039 -1.295 -12.945 1 98.94 83 TYR B N 1
ATOM 4134 C CA . TYR B 1 83 ? -6.449 -0.965 -13.109 1 98.94 83 TYR B CA 1
ATOM 4135 C C . TYR B 1 83 ? -6.938 -1.346 -14.5 1 98.94 83 TYR B C 1
ATOM 4137 O O . TYR B 1 83 ? -8.07 -1.817 -14.664 1 98.94 83 TYR B O 1
ATOM 4145 N N . TYR B 1 84 ? -6.113 -1.157 -15.5 1 98.94 84 TYR B N 1
ATOM 4146 C CA . TYR B 1 84 ? -6.473 -1.611 -16.844 1 98.94 84 TYR B CA 1
ATOM 4147 C C . TYR B 1 84 ? -6.617 -3.129 -16.875 1 98.94 84 TYR B C 1
ATOM 4149 O O . TYR B 1 84 ? -7.461 -3.658 -17.609 1 98.94 84 TYR B O 1
ATOM 4157 N N . ARG B 1 85 ? -5.797 -3.834 -16.156 1 98.5 85 ARG B N 1
ATOM 4158 C CA . ARG B 1 85 ? -5.938 -5.281 -16.031 1 98.5 85 ARG B CA 1
ATOM 4159 C C . ARG B 1 85 ? -7.246 -5.648 -15.344 1 98.5 85 ARG B C 1
ATOM 4161 O O . ARG B 1 85 ? -7.914 -6.605 -15.734 1 98.5 85 ARG B O 1
ATOM 4168 N N . ALA B 1 86 ? -7.613 -4.918 -14.32 1 98.5 86 ALA B N 1
ATOM 4169 C CA . ALA B 1 86 ? -8.773 -5.215 -13.484 1 98.5 86 ALA B CA 1
ATOM 4170 C C . ALA B 1 86 ? -10.078 -4.891 -14.219 1 98.5 86 ALA B C 1
ATOM 4172 O O . ALA B 1 86 ? -11.086 -5.57 -14.023 1 98.5 86 ALA B O 1
ATOM 4173 N N . ALA B 1 87 ? -10.102 -3.898 -15.016 1 98.75 87 ALA B N 1
ATOM 4174 C CA . ALA B 1 87 ? -11.32 -3.326 -15.594 1 98.75 87 ALA B CA 1
ATOM 4175 C C . ALA B 1 87 ? -12.102 -4.379 -16.375 1 98.75 87 ALA B C 1
ATOM 4177 O O . ALA B 1 87 ? -13.297 -4.578 -16.141 1 98.75 87 ALA B O 1
ATOM 4178 N N . PRO B 1 88 ? -11.516 -5.129 -17.266 1 97.81 88 PRO B N 1
ATOM 4179 C CA . PRO B 1 88 ? -12.305 -6.047 -18.078 1 97.81 88 PRO B CA 1
ATOM 4180 C C . PRO B 1 88 ? -12.555 -7.387 -17.391 1 97.81 88 PRO B C 1
ATOM 4182 O O . PRO B 1 88 ? -13.164 -8.281 -17.984 1 97.81 88 PRO B O 1
ATOM 4185 N N . TYR B 1 89 ? -12.133 -7.559 -16.203 1 96.62 89 TYR B N 1
ATOM 4186 C CA . TYR B 1 89 ? -12.031 -8.867 -15.562 1 96.62 89 TYR B CA 1
ATOM 4187 C C . TYR B 1 89 ? -13.391 -9.547 -15.5 1 96.62 89 TYR B C 1
ATOM 4189 O O . TYR B 1 89 ? -13.484 -10.773 -15.609 1 96.62 89 TYR B O 1
ATOM 4197 N N . MET B 1 90 ? -14.492 -8.734 -15.312 1 95.56 90 MET B N 1
ATOM 4198 C CA . MET B 1 90 ? -15.82 -9.312 -15.141 1 95.56 90 MET B CA 1
ATOM 4199 C C . MET B 1 90 ? -16.531 -9.445 -16.484 1 95.56 90 MET B C 1
ATOM 4201 O O . MET B 1 90 ? -17.609 -10.039 -16.562 1 95.56 90 MET B O 1
ATOM 4205 N N . LEU B 1 91 ? -15.945 -9 -17.547 1 95.12 91 LEU B N 1
ATOM 4206 C CA . LEU B 1 91 ? -16.547 -9.07 -18.875 1 95.12 91 LEU B CA 1
ATOM 4207 C C . LEU B 1 91 ? -16.375 -10.453 -19.484 1 95.12 91 LEU B C 1
ATOM 4209 O O . LEU B 1 91 ? -15.492 -11.211 -19.078 1 95.12 91 LEU B O 1
ATOM 4213 N N . PRO B 1 92 ? -17.219 -10.711 -20.469 1 89.75 92 PRO B N 1
ATOM 4214 C CA . PRO B 1 92 ? -16.984 -11.945 -21.219 1 89.75 92 PRO B CA 1
ATOM 4215 C C . PRO B 1 92 ? -15.617 -11.984 -21.891 1 89.75 92 PRO B C 1
ATOM 4217 O O . PRO B 1 92 ? -15.141 -10.953 -22.375 1 89.75 92 PRO B O 1
ATOM 4220 N N . ALA B 1 93 ? -15.062 -13.109 -21.984 1 85.56 93 ALA B N 1
ATOM 4221 C CA . ALA B 1 93 ? -13.68 -13.305 -22.422 1 85.56 93 ALA B CA 1
ATOM 4222 C C . ALA B 1 93 ? -13.469 -12.773 -23.828 1 85.56 93 ALA B C 1
ATOM 4224 O O . ALA B 1 93 ? -12.383 -12.297 -24.156 1 85.56 93 ALA B O 1
ATOM 4225 N N . LEU B 1 94 ? -14.523 -12.805 -24.625 1 86.94 94 LEU B N 1
ATOM 4226 C CA . LEU B 1 94 ? -14.352 -12.445 -26.031 1 86.94 94 LEU B CA 1
ATOM 4227 C C . LEU B 1 94 ? -14.75 -10.992 -26.266 1 86.94 94 LEU B C 1
ATOM 4229 O O . LEU B 1 94 ? -14.688 -10.508 -27.406 1 86.94 94 LEU B O 1
ATOM 4233 N N . ASP B 1 95 ? -15.102 -10.312 -25.203 1 94.12 95 ASP B N 1
ATOM 4234 C CA . ASP B 1 95 ? -15.359 -8.883 -25.312 1 94.12 95 ASP B CA 1
ATOM 4235 C C . ASP B 1 95 ? -14.117 -8.141 -25.828 1 94.12 95 ASP B C 1
ATOM 4237 O O . ASP B 1 95 ? -13.008 -8.375 -25.344 1 94.12 95 ASP B O 1
ATOM 4241 N N . ARG B 1 96 ? -14.242 -7.258 -26.781 1 95.5 96 ARG B N 1
ATOM 4242 C CA . ARG B 1 96 ? -13.125 -6.555 -27.422 1 95.5 96 ARG B CA 1
ATOM 4243 C C . ARG B 1 96 ? -12.367 -5.711 -26.391 1 95.5 96 ARG B C 1
ATOM 4245 O O . ARG B 1 96 ? -11.164 -5.488 -26.547 1 95.5 96 ARG B O 1
ATOM 4252 N N . ARG B 1 97 ? -13.062 -5.375 -25.422 1 97.5 97 ARG B N 1
ATOM 4253 C CA . ARG B 1 97 ? -12.445 -4.547 -24.406 1 97.5 97 ARG B CA 1
ATOM 4254 C C . ARG B 1 97 ? -11.398 -5.332 -23.609 1 97.5 97 ARG B C 1
ATOM 4256 O O . ARG B 1 97 ? -10.516 -4.746 -22.984 1 97.5 97 ARG B O 1
ATOM 4263 N N . VAL B 1 98 ? -11.469 -6.598 -23.531 1 97.12 98 VAL B N 1
ATOM 4264 C CA . VAL B 1 98 ? -10.531 -7.441 -22.797 1 97.12 98 VAL B CA 1
ATOM 4265 C C . VAL B 1 98 ? -9.141 -7.328 -23.406 1 97.12 98 VAL B C 1
ATOM 4267 O O . VAL B 1 98 ? -8.164 -7.07 -22.703 1 97.12 98 VAL B O 1
ATOM 4270 N N . LEU B 1 99 ? -9.016 -7.48 -24.734 1 97.31 99 LEU B N 1
ATOM 4271 C CA . LEU B 1 99 ? -7.727 -7.363 -25.391 1 97.31 99 LEU B CA 1
ATOM 4272 C C . LEU B 1 99 ? -7.191 -5.938 -25.297 1 97.31 99 LEU B C 1
ATOM 4274 O O . LEU B 1 99 ? -6.016 -5.73 -24.984 1 97.31 99 LEU B O 1
ATOM 4278 N N . LYS B 1 100 ? -8.031 -4.977 -25.531 1 98.25 100 LYS B N 1
ATOM 4279 C CA . LYS B 1 100 ? -7.613 -3.578 -25.469 1 98.25 100 LYS B CA 1
ATOM 4280 C C . LYS B 1 100 ? -7.039 -3.236 -24.094 1 98.25 100 LYS B C 1
ATOM 4282 O O . LYS B 1 100 ? -5.977 -2.621 -23.984 1 98.25 100 LYS B O 1
ATOM 4287 N N . CYS B 1 101 ? -7.727 -3.633 -23.062 1 98.5 101 CYS B N 1
ATOM 4288 C CA . CYS B 1 101 ? -7.273 -3.365 -21.703 1 98.5 101 CYS B CA 1
ATOM 4289 C C . CYS B 1 101 ? -5.98 -4.113 -21.406 1 98.5 101 CYS B C 1
ATOM 4291 O O . CYS B 1 101 ? -5.117 -3.604 -20.688 1 98.5 101 CYS B O 1
ATOM 4293 N N . GLY B 1 102 ? -5.883 -5.355 -21.922 1 98.12 102 GLY B N 1
ATOM 4294 C CA . GLY B 1 102 ? -4.641 -6.09 -21.75 1 98.12 102 GLY B CA 1
ATOM 4295 C C . GLY B 1 102 ? -3.445 -5.379 -22.359 1 98.12 102 GLY B C 1
ATOM 4296 O O . GLY B 1 102 ? -2.373 -5.328 -21.766 1 98.12 102 GLY B O 1
ATOM 4297 N N . GLU B 1 103 ? -3.627 -4.816 -23.5 1 98.56 103 GLU B N 1
ATOM 4298 C CA . GLU B 1 103 ? -2.564 -4.086 -24.188 1 98.56 103 GLU B CA 1
ATOM 4299 C C . GLU B 1 103 ? -2.207 -2.805 -23.438 1 98.56 103 GLU B C 1
ATOM 4301 O O . GLU B 1 103 ? -1.028 -2.471 -23.297 1 98.56 103 GLU B O 1
ATOM 4306 N N . LEU B 1 104 ? -3.219 -2.111 -22.969 1 98.81 104 LEU B N 1
ATOM 4307 C CA . LEU B 1 104 ? -2.984 -0.896 -22.188 1 98.81 104 LEU B CA 1
ATOM 4308 C C . LEU B 1 104 ? -2.25 -1.21 -20.891 1 98.81 104 LEU B C 1
ATOM 4310 O O . LEU B 1 104 ? -1.362 -0.46 -20.484 1 98.81 104 LEU B O 1
ATOM 4314 N N . SER B 1 105 ? -2.668 -2.307 -20.234 1 98.88 105 SER B N 1
ATOM 4315 C CA . SER B 1 105 ? -1.991 -2.74 -19.031 1 98.88 105 SER B CA 1
ATOM 4316 C C . SER B 1 105 ? -0.508 -2.988 -19.281 1 98.88 105 SER B C 1
ATOM 4318 O O . SER B 1 105 ? 0.344 -2.494 -18.531 1 98.88 105 SER B O 1
ATOM 4320 N N . ALA B 1 106 ? -0.215 -3.709 -20.328 1 98.62 106 ALA B N 1
ATOM 4321 C CA . ALA B 1 106 ? 1.166 -4.027 -20.672 1 98.62 106 ALA B CA 1
ATOM 4322 C C . ALA B 1 106 ? 1.951 -2.766 -21.031 1 98.62 106 ALA B C 1
ATOM 4324 O O . ALA B 1 106 ? 3.109 -2.619 -20.625 1 98.62 106 ALA B O 1
ATOM 4325 N N . GLU B 1 107 ? 1.348 -1.89 -21.781 1 98.69 107 GLU B N 1
ATOM 4326 C CA . GLU B 1 107 ? 1.993 -0.647 -22.188 1 98.69 107 GLU B CA 1
ATOM 4327 C C . GLU B 1 107 ? 2.357 0.213 -20.984 1 98.69 107 GLU B C 1
ATOM 4329 O O . GLU B 1 107 ? 3.465 0.749 -20.906 1 98.69 107 GLU B O 1
ATOM 4334 N N . HIS B 1 108 ? 1.446 0.372 -20.078 1 98.88 108 HIS B N 1
ATOM 4335 C CA . HIS B 1 108 ? 1.696 1.206 -18.922 1 98.88 108 HIS B CA 1
ATOM 4336 C C . HIS B 1 108 ? 2.725 0.563 -17.984 1 98.88 108 HIS B C 1
ATOM 4338 O O . HIS B 1 108 ? 3.506 1.263 -17.344 1 98.88 108 HIS B O 1
ATOM 4344 N N . PHE B 1 109 ? 2.709 -0.755 -17.922 1 98.88 109 PHE B N 1
ATOM 4345 C CA . PHE B 1 109 ? 3.744 -1.43 -17.141 1 98.88 109 PHE B CA 1
ATOM 4346 C C . PHE B 1 109 ? 5.121 -1.184 -17.75 1 98.88 109 PHE B C 1
ATOM 4348 O O . PHE B 1 109 ? 6.086 -0.94 -17.031 1 98.88 109 PHE B O 1
ATOM 4355 N N . GLU B 1 110 ? 5.188 -1.269 -19.062 1 98.62 110 GLU B N 1
ATOM 4356 C CA . GLU B 1 110 ? 6.449 -0.994 -19.75 1 98.62 110 GLU B CA 1
ATOM 4357 C C . GLU B 1 110 ? 6.965 0.403 -19.406 1 98.62 110 GLU B C 1
ATOM 4359 O O . GLU B 1 110 ? 8.156 0.585 -19.156 1 98.62 110 GLU B O 1
ATOM 4364 N N . LYS B 1 111 ? 6.121 1.351 -19.406 1 98.44 111 LYS B N 1
ATOM 4365 C CA . LYS B 1 111 ? 6.508 2.711 -19.047 1 98.44 111 LYS B CA 1
ATOM 4366 C C . LYS B 1 111 ? 7 2.779 -17.609 1 98.44 111 LYS B C 1
ATOM 4368 O O . LYS B 1 111 ? 7.957 3.498 -17.312 1 98.44 111 LYS B O 1
ATOM 4373 N N . ALA B 1 112 ? 6.328 2.064 -16.719 1 98.69 112 ALA B N 1
ATOM 4374 C CA . ALA B 1 112 ? 6.746 2.043 -15.328 1 98.69 112 ALA B CA 1
ATOM 4375 C C . ALA B 1 112 ? 8.172 1.514 -15.188 1 98.69 112 ALA B C 1
ATOM 4377 O O . ALA B 1 112 ? 8.938 1.981 -14.336 1 98.69 112 ALA B O 1
ATOM 4378 N N . THR B 1 113 ? 8.555 0.52 -16.031 1 98.19 113 THR B N 1
ATOM 4379 C CA . THR B 1 113 ? 9.867 -0.108 -15.914 1 98.19 113 THR B CA 1
ATOM 4380 C C . THR B 1 113 ? 10.977 0.9 -16.203 1 98.19 113 THR B C 1
ATOM 4382 O O . THR B 1 113 ? 12.094 0.767 -15.68 1 98.19 113 THR B O 1
ATOM 4385 N N . GLU B 1 114 ? 10.695 1.938 -16.922 1 96.56 114 GLU B N 1
ATOM 4386 C CA . GLU B 1 114 ? 11.672 2.971 -17.25 1 96.56 114 GLU B CA 1
ATOM 4387 C C . GLU B 1 114 ? 12.094 3.744 -16 1 96.56 114 GLU B C 1
ATOM 4389 O O . GLU B 1 114 ? 13.156 4.371 -15.984 1 96.56 114 GLU B O 1
ATOM 4394 N N . PHE B 1 115 ? 11.297 3.654 -15.023 1 96.38 115 PHE B N 1
ATOM 4395 C CA . PHE B 1 115 ? 11.555 4.426 -13.812 1 96.38 115 PHE B CA 1
ATOM 4396 C C . PHE B 1 115 ? 12.094 3.523 -12.703 1 96.38 115 PHE B C 1
ATOM 4398 O O . PHE B 1 115 ? 12.305 3.979 -11.578 1 96.38 115 PHE B O 1
ATOM 4405 N N . MET B 1 116 ? 12.289 2.225 -12.945 1 96.5 116 MET B N 1
ATOM 4406 C CA . MET B 1 116 ? 12.789 1.293 -11.938 1 96.5 116 MET B CA 1
ATOM 4407 C C . MET B 1 116 ? 14.305 1.401 -11.812 1 96.5 116 MET B C 1
ATOM 4409 O O . MET B 1 116 ? 15 1.683 -12.789 1 96.5 116 MET B O 1
ATOM 4413 N N . GLU B 1 117 ? 14.828 1.193 -10.625 1 93.62 117 GLU B N 1
ATOM 4414 C CA . GLU B 1 117 ? 16.266 1.295 -10.367 1 93.62 117 GLU B CA 1
ATOM 4415 C C . GLU B 1 117 ? 17.016 0.091 -10.93 1 93.62 117 GLU B C 1
ATOM 4417 O O . GLU B 1 117 ? 18.094 0.238 -11.492 1 93.62 117 GLU B O 1
ATOM 4422 N N . GLY B 1 118 ? 16.422 -1.07 -10.703 1 96.19 118 GLY B N 1
ATOM 4423 C CA . GLY B 1 118 ? 17.016 -2.254 -11.312 1 96.19 118 GLY B CA 1
ATOM 4424 C C . GLY B 1 118 ? 16.688 -2.379 -12.797 1 96.19 118 GLY B C 1
ATOM 4425 O O . GLY B 1 118 ? 15.586 -2.049 -13.227 1 96.19 118 GLY B O 1
ATOM 4426 N N . ARG B 1 119 ? 17.703 -2.857 -13.516 1 96.25 119 ARG B N 1
ATOM 4427 C CA . ARG B 1 119 ? 17.484 -3.059 -14.945 1 96.25 119 ARG B CA 1
ATOM 4428 C C . ARG B 1 119 ? 16.422 -4.121 -15.188 1 96.25 119 ARG B C 1
ATOM 4430 O O . ARG B 1 119 ? 16.375 -5.141 -14.492 1 96.25 119 ARG B O 1
ATOM 4437 N N . VAL B 1 120 ? 15.547 -3.865 -16.141 1 98.44 120 VAL B N 1
ATOM 4438 C CA . VAL B 1 120 ? 14.555 -4.836 -16.609 1 98.44 120 VAL B CA 1
ATOM 4439 C C . VAL B 1 120 ? 14.891 -5.281 -18.031 1 98.44 120 VAL B C 1
ATOM 4441 O O . VAL B 1 120 ? 14.984 -4.453 -18.938 1 98.44 120 VAL B O 1
ATOM 4444 N N . LEU B 1 121 ? 15.094 -6.543 -18.188 1 97.88 121 LEU B N 1
ATOM 4445 C CA . LEU B 1 121 ? 15.398 -7.086 -19.516 1 97.88 121 LEU B CA 1
ATOM 4446 C C . LEU B 1 121 ? 14.164 -7.734 -20.125 1 97.88 121 LEU B C 1
ATOM 4448 O O . LEU B 1 121 ? 13.594 -8.664 -19.547 1 97.88 121 LEU B O 1
ATOM 4452 N N . ASN B 1 122 ? 13.758 -7.242 -21.234 1 96.88 122 ASN B N 1
ATOM 4453 C CA . ASN B 1 122 ? 12.695 -7.898 -22 1 96.88 122 ASN B CA 1
ATOM 4454 C C . ASN B 1 122 ? 13.219 -9.109 -22.766 1 96.88 122 ASN B C 1
ATOM 4456 O O . ASN B 1 122 ? 14.266 -9.039 -23.406 1 96.88 122 ASN B O 1
ATOM 4460 N N . MET B 1 123 ? 12.469 -10.141 -22.578 1 96 123 MET B N 1
ATOM 4461 C CA . MET B 1 123 ? 12.859 -11.391 -23.219 1 96 123 MET B CA 1
ATOM 4462 C C . MET B 1 123 ? 11.703 -11.969 -24.031 1 96 123 MET B C 1
ATOM 4464 O O . MET B 1 123 ? 10.547 -11.633 -23.797 1 96 123 MET B O 1
ATOM 4468 N N . THR B 1 124 ? 12.078 -12.781 -24.969 1 97.25 124 THR B N 1
ATOM 4469 C CA . THR B 1 124 ? 11.125 -13.617 -25.703 1 97.25 124 THR B CA 1
ATOM 4470 C C . THR B 1 124 ? 11.617 -15.055 -25.797 1 97.25 124 THR B C 1
ATOM 4472 O O . THR B 1 124 ? 12.703 -15.305 -26.328 1 97.25 124 THR B O 1
ATOM 4475 N N . PHE B 1 125 ? 10.867 -15.898 -25.297 1 97.56 125 PHE B N 1
ATOM 4476 C CA . PHE B 1 125 ? 11.141 -17.328 -25.422 1 97.56 125 PHE B CA 1
ATOM 4477 C C . PHE B 1 125 ? 10.273 -17.953 -26.5 1 97.56 125 PHE B C 1
ATOM 4479 O O . PHE B 1 125 ? 9.234 -17.391 -26.875 1 97.56 125 PHE B O 1
ATOM 4486 N N . HIS B 1 126 ? 10.742 -19.094 -27.031 1 95.88 126 HIS B N 1
ATOM 4487 C CA . HIS B 1 126 ? 10.008 -19.719 -28.109 1 95.88 126 HIS B CA 1
ATOM 4488 C C . HIS B 1 126 ? 9.695 -21.172 -27.797 1 95.88 126 HIS B C 1
ATOM 4490 O O . HIS B 1 126 ? 10.609 -21.984 -27.594 1 95.88 126 HIS B O 1
ATOM 4496 N N . PHE B 1 127 ? 8.5 -21.438 -27.703 1 96.88 127 PHE B N 1
ATOM 4497 C CA . PHE B 1 127 ? 7.992 -22.812 -27.609 1 96.88 127 PHE B CA 1
ATOM 4498 C C . PHE B 1 127 ? 7.305 -23.219 -28.906 1 96.88 127 PHE B C 1
ATOM 4500 O O . PHE B 1 127 ? 6.113 -22.953 -29.094 1 96.88 127 PHE B O 1
ATOM 4507 N N . GLY B 1 128 ? 8.055 -23.875 -29.75 1 95.31 128 GLY B N 1
ATOM 4508 C CA . GLY B 1 128 ? 7.559 -24.031 -31.109 1 95.31 128 GLY B CA 1
ATOM 4509 C C . GLY B 1 128 ? 7.285 -22.719 -31.812 1 95.31 128 GLY B C 1
ATOM 4510 O O . GLY B 1 128 ? 8.164 -21.844 -31.875 1 95.31 128 GLY B O 1
ATOM 4511 N N . ASN B 1 129 ? 6.117 -22.516 -32.219 1 95 129 ASN B N 1
ATOM 4512 C CA . ASN B 1 129 ? 5.75 -21.281 -32.906 1 95 129 ASN B CA 1
ATOM 4513 C C . ASN B 1 129 ? 5.145 -20.266 -31.938 1 95 129 ASN B C 1
ATOM 4515 O O . ASN B 1 129 ? 4.812 -19.141 -32.344 1 95 129 ASN B O 1
ATOM 4519 N N . ILE B 1 130 ? 5.102 -20.625 -30.703 1 97.06 130 ILE B N 1
ATOM 4520 C CA . ILE B 1 130 ? 4.5 -19.734 -29.719 1 97.06 130 ILE B CA 1
ATOM 4521 C C . ILE B 1 130 ? 5.574 -18.844 -29.109 1 97.06 130 ILE B C 1
ATOM 4523 O O . ILE B 1 130 ? 6.594 -19.328 -28.609 1 97.06 130 ILE B O 1
ATOM 4527 N N . GLU B 1 131 ? 5.336 -17.562 -29.172 1 96.81 131 GLU B N 1
ATOM 4528 C CA . GLU B 1 131 ? 6.207 -16.594 -28.516 1 96.81 131 GLU B CA 1
ATOM 4529 C C . GLU B 1 131 ? 5.777 -16.359 -27.062 1 96.81 131 GLU B C 1
ATOM 4531 O O . GLU B 1 131 ? 4.602 -16.141 -26.781 1 96.81 131 GLU B O 1
ATOM 4536 N N . ILE B 1 132 ? 6.711 -16.5 -26.203 1 97.75 132 ILE B N 1
ATOM 4537 C CA . ILE B 1 132 ? 6.488 -16.312 -24.766 1 97.75 132 ILE B CA 1
ATOM 4538 C C . ILE B 1 132 ? 7.23 -15.062 -24.297 1 97.75 132 ILE B C 1
ATOM 4540 O O . ILE B 1 132 ? 8.43 -15.117 -24.016 1 97.75 132 ILE B O 1
ATOM 4544 N N . PRO B 1 133 ? 6.492 -13.969 -24.188 1 97.94 133 PRO B N 1
ATOM 4545 C CA . PRO B 1 133 ? 7.152 -12.773 -23.656 1 97.94 133 PRO B CA 1
ATOM 4546 C C . PRO B 1 133 ? 7.5 -12.891 -22.172 1 97.94 133 PRO B C 1
ATOM 4548 O O . PRO B 1 133 ? 6.766 -13.516 -21.406 1 97.94 133 PRO B O 1
ATOM 4551 N N . GLY B 1 134 ? 8.625 -12.312 -21.781 1 98 134 GLY B N 1
ATOM 4552 C CA . GLY B 1 134 ? 9.062 -12.297 -20.391 1 98 134 GLY B CA 1
ATOM 4553 C C . GLY B 1 134 ? 9.805 -11.031 -20.016 1 98 134 GLY B C 1
ATOM 4554 O O . GLY B 1 134 ? 10.25 -10.281 -20.891 1 98 134 GLY B O 1
ATOM 4555 N N . ARG B 1 135 ? 9.773 -10.703 -18.781 1 98.31 135 ARG B N 1
ATOM 4556 C CA . ARG B 1 135 ? 10.539 -9.609 -18.188 1 98.31 135 ARG B CA 1
ATOM 4557 C C . ARG B 1 135 ? 11.391 -10.109 -17.016 1 98.31 135 ARG B C 1
ATOM 4559 O O . ARG B 1 135 ? 10.875 -10.688 -16.062 1 98.31 135 ARG B O 1
ATOM 4566 N N . LEU B 1 136 ? 12.695 -9.922 -17.172 1 98.69 136 LEU B N 1
ATOM 4567 C CA . LEU B 1 136 ? 13.625 -10.258 -16.109 1 98.69 136 LEU B CA 1
ATOM 4568 C C . LEU B 1 136 ? 14 -9.016 -15.305 1 98.69 136 LEU B C 1
ATOM 4570 O O . LEU B 1 136 ? 14.633 -8.094 -15.82 1 98.69 136 LEU B O 1
ATOM 4574 N N . PHE B 1 137 ? 13.609 -8.984 -14.055 1 98.75 137 PHE B N 1
ATOM 4575 C CA . PHE B 1 137 ? 13.938 -7.891 -13.141 1 98.75 137 PHE B CA 1
ATOM 4576 C C . PHE B 1 137 ? 15.234 -8.172 -12.406 1 98.75 137 PHE B C 1
ATOM 4578 O O . PHE B 1 137 ? 15.312 -9.109 -11.609 1 98.75 137 PHE B O 1
ATOM 4585 N N . LEU B 1 138 ? 16.234 -7.402 -12.656 1 98.56 138 LEU B N 1
ATOM 4586 C CA . LEU B 1 138 ? 17.516 -7.566 -11.977 1 98.56 138 LEU B CA 1
ATOM 4587 C C . LEU B 1 138 ? 17.594 -6.695 -10.734 1 98.56 138 LEU B C 1
ATOM 4589 O O . LEU B 1 138 ? 17 -5.609 -10.688 1 98.56 138 LEU B O 1
ATOM 4593 N N . PRO B 1 139 ? 18.234 -7.207 -9.68 1 98 139 PRO B N 1
ATOM 4594 C CA . PRO B 1 139 ? 18.469 -6.312 -8.539 1 98 139 PRO B CA 1
ATOM 4595 C C . PRO B 1 139 ? 19.312 -5.102 -8.906 1 98 139 PRO B C 1
ATOM 4597 O O . PRO B 1 139 ? 20.25 -5.219 -9.703 1 98 139 PRO B O 1
ATOM 4600 N N . PRO B 1 140 ? 18.906 -3.941 -8.344 1 95.69 140 PRO B N 1
ATOM 4601 C CA . PRO B 1 140 ? 19.844 -2.826 -8.484 1 95.69 140 PRO B CA 1
ATOM 4602 C C . PRO B 1 140 ? 21.234 -3.15 -7.934 1 95.69 140 PRO B C 1
ATOM 4604 O O . PRO B 1 140 ? 21.375 -4.023 -7.074 1 95.69 140 PRO B O 1
ATOM 4607 N N . GLU B 1 141 ? 22.188 -2.451 -8.406 1 93.62 141 GLU B N 1
ATOM 4608 C CA . GLU B 1 141 ? 23.578 -2.719 -8.031 1 93.62 141 GLU B CA 1
ATOM 4609 C C . GLU B 1 141 ? 23.734 -2.711 -6.512 1 93.62 141 GLU B C 1
ATOM 4611 O O . GLU B 1 141 ? 24.406 -3.59 -5.953 1 93.62 141 GLU B O 1
ATOM 4616 N N . ALA B 1 142 ? 23.062 -1.792 -5.918 1 91.62 142 ALA B N 1
ATOM 4617 C CA . ALA B 1 142 ? 23.219 -1.611 -4.48 1 91.62 142 ALA B CA 1
ATOM 4618 C C . ALA B 1 142 ? 22.562 -2.748 -3.705 1 91.62 142 ALA B C 1
ATOM 4620 O O . ALA B 1 142 ? 22.828 -2.934 -2.516 1 91.62 142 ALA B O 1
ATOM 4621 N N . LYS B 1 143 ? 21.766 -3.572 -4.387 1 94.94 143 LYS B N 1
ATOM 4622 C CA . LYS B 1 143 ? 21 -4.617 -3.713 1 94.94 143 LYS B CA 1
ATOM 4623 C C . LYS B 1 143 ? 21.531 -6.004 -4.07 1 94.94 143 LYS B C 1
ATOM 4625 O O . LYS B 1 143 ? 21.047 -7.012 -3.549 1 94.94 143 LYS B O 1
ATOM 4630 N N . ARG B 1 144 ? 22.5 -6.07 -4.934 1 95.56 144 ARG B N 1
ATOM 4631 C CA . ARG B 1 144 ? 23.094 -7.355 -5.297 1 95.56 144 ARG B CA 1
ATOM 4632 C C . ARG B 1 144 ? 23.781 -8 -4.094 1 95.56 144 ARG B C 1
ATOM 4634 O O . ARG B 1 144 ? 24.281 -7.301 -3.211 1 95.56 144 ARG B O 1
ATOM 4641 N N . LEU B 1 145 ? 23.719 -9.281 -4.113 1 95.75 145 LEU B N 1
ATOM 4642 C CA . LEU B 1 145 ? 24.344 -10.016 -3.02 1 95.75 145 LEU B CA 1
ATOM 4643 C C . LEU B 1 145 ? 25.844 -9.727 -2.965 1 95.75 145 LEU B C 1
ATOM 4645 O O . LEU B 1 145 ? 26.469 -9.477 -3.998 1 95.75 145 LEU B O 1
ATOM 4649 N N . ARG B 1 146 ? 26.375 -9.812 -1.771 1 91.31 146 ARG B N 1
ATOM 4650 C CA . ARG B 1 146 ? 27.766 -9.453 -1.548 1 91.31 146 ARG B CA 1
ATOM 4651 C C . ARG B 1 146 ? 28.656 -10.703 -1.473 1 91.31 146 ARG B C 1
ATOM 4653 O O . ARG B 1 146 ? 28.172 -11.82 -1.649 1 91.31 146 ARG B O 1
ATOM 4660 N N . ASN B 1 147 ? 29.938 -10.438 -1.297 1 91.06 147 ASN B N 1
ATOM 4661 C CA . ASN B 1 147 ? 30.922 -11.492 -1.112 1 91.06 147 ASN B CA 1
ATOM 4662 C C . ASN B 1 147 ? 30.984 -12.43 -2.312 1 91.06 147 ASN B C 1
ATOM 4664 O O . ASN B 1 147 ? 30.953 -13.656 -2.152 1 91.06 147 ASN B O 1
ATOM 4668 N N . GLU B 1 148 ? 30.828 -11.93 -3.477 1 89.12 148 GLU B N 1
ATOM 4669 C CA . GLU B 1 148 ? 31.047 -12.602 -4.754 1 89.12 148 GLU B CA 1
ATOM 4670 C C . GLU B 1 148 ? 29.922 -13.594 -5.047 1 89.12 148 GLU B C 1
ATOM 4672 O O . GLU B 1 148 ? 30.078 -14.484 -5.891 1 89.12 148 GLU B O 1
ATOM 4677 N N . GLN B 1 149 ? 28.953 -13.367 -4.305 1 94.56 149 GLN B N 1
ATOM 4678 C CA . GLN B 1 149 ? 27.797 -14.188 -4.633 1 94.56 149 GLN B CA 1
ATOM 4679 C C . GLN B 1 149 ? 27.141 -13.734 -5.938 1 94.56 149 GLN B C 1
ATOM 4681 O O . GLN B 1 149 ? 27.047 -12.531 -6.203 1 94.56 149 GLN B O 1
ATOM 4686 N N . LYS B 1 150 ? 26.781 -14.703 -6.711 1 97.44 150 LYS B N 1
ATOM 4687 C CA . LYS B 1 150 ? 26.047 -14.406 -7.945 1 97.44 150 LYS B CA 1
ATOM 4688 C C . LYS B 1 150 ? 24.578 -14.125 -7.668 1 97.44 150 LYS B C 1
ATOM 4690 O O . LYS B 1 150 ? 24.156 -14.109 -6.512 1 97.44 150 LYS B O 1
ATOM 4695 N N . THR B 1 151 ? 23.828 -13.773 -8.695 1 98.31 151 THR B N 1
ATOM 4696 C CA . THR B 1 151 ? 22.438 -13.391 -8.555 1 98.31 151 THR B CA 1
ATOM 4697 C C . THR B 1 151 ? 21.516 -14.609 -8.695 1 98.31 151 THR B C 1
ATOM 4699 O O . THR B 1 151 ? 21.344 -15.125 -9.797 1 98.31 151 THR B O 1
ATOM 4702 N N . PRO B 1 152 ? 20.969 -15.062 -7.582 1 98.69 152 PRO B N 1
ATOM 4703 C CA . PRO B 1 152 ? 19.984 -16.125 -7.727 1 98.69 152 PRO B CA 1
ATOM 4704 C C . PRO B 1 152 ? 18.75 -15.695 -8.523 1 98.69 152 PRO B C 1
ATOM 4706 O O . PRO B 1 152 ? 18.484 -14.5 -8.648 1 98.69 152 PRO B O 1
ATOM 4709 N N . LEU B 1 153 ? 18.047 -16.688 -9.055 1 98.81 153 LEU B N 1
ATOM 4710 C CA . LEU B 1 153 ? 16.922 -16.391 -9.945 1 98.81 153 LEU B CA 1
ATOM 4711 C C . LEU B 1 153 ? 15.641 -17.062 -9.445 1 98.81 153 LEU B C 1
ATOM 4713 O O . LEU B 1 153 ? 15.641 -18.234 -9.102 1 98.81 153 LEU B O 1
ATOM 4717 N N . LEU B 1 154 ? 14.594 -16.281 -9.359 1 98.88 154 LEU B N 1
ATOM 4718 C CA . LEU B 1 154 ? 13.25 -16.797 -9.109 1 98.88 154 LEU B CA 1
ATOM 4719 C C . LEU B 1 154 ? 12.375 -16.672 -10.344 1 98.88 154 LEU B C 1
ATOM 4721 O O . LEU B 1 154 ? 12.133 -15.555 -10.82 1 98.88 154 LEU B O 1
ATOM 4725 N N . ILE B 1 155 ? 11.953 -17.75 -10.891 1 98.81 155 ILE B N 1
ATOM 4726 C CA . ILE B 1 155 ? 11 -17.766 -12 1 98.81 155 ILE B CA 1
ATOM 4727 C C . ILE B 1 155 ? 9.57 -17.828 -11.453 1 98.81 155 ILE B C 1
ATOM 4729 O O . ILE B 1 155 ? 9.188 -18.812 -10.82 1 98.81 155 ILE B O 1
ATOM 4733 N N . ASN B 1 156 ? 8.836 -16.766 -11.695 1 98.19 156 ASN B N 1
ATOM 4734 C CA . ASN B 1 156 ? 7.469 -16.656 -11.203 1 98.19 156 ASN B CA 1
ATOM 4735 C C . ASN B 1 156 ? 6.469 -17.266 -12.188 1 98.19 156 ASN B C 1
ATOM 4737 O O . ASN B 1 156 ? 6.188 -16.688 -13.234 1 98.19 156 ASN B O 1
ATOM 4741 N N . CYS B 1 157 ? 5.848 -18.328 -11.805 1 95.31 157 CYS B N 1
ATOM 4742 C CA . CYS B 1 157 ? 4.887 -19.047 -12.648 1 95.31 157 CYS B CA 1
ATOM 4743 C C . CYS B 1 157 ? 3.479 -18.5 -12.445 1 95.31 157 CYS B C 1
ATOM 4745 O O . CYS B 1 157 ? 2.924 -18.594 -11.352 1 95.31 157 CYS B O 1
ATOM 4747 N N . GLY B 1 158 ? 2.924 -17.984 -13.469 1 93.81 158 GLY B N 1
ATOM 4748 C CA . GLY B 1 158 ? 1.571 -17.453 -13.406 1 93.81 158 GLY B CA 1
ATOM 4749 C C . GLY B 1 158 ? 0.506 -18.531 -13.375 1 93.81 158 GLY B C 1
ATOM 4750 O O . GLY B 1 158 ? 0.687 -19.609 -13.953 1 93.81 158 GLY B O 1
ATOM 4751 N N . GLY B 1 159 ? -0.549 -18.234 -12.734 1 90.06 159 GLY B N 1
ATOM 4752 C CA . GLY B 1 159 ? -1.695 -19.141 -12.719 1 90.06 159 GLY B CA 1
ATOM 4753 C C . GLY B 1 159 ? -2.637 -18.906 -13.891 1 90.06 159 GLY B C 1
ATOM 4754 O O . GLY B 1 159 ? -2.23 -18.391 -14.93 1 90.06 159 GLY B O 1
ATOM 4755 N N . ALA B 1 160 ? -3.928 -19.328 -13.766 1 84.38 160 ALA B N 1
ATOM 4756 C CA . ALA B 1 160 ? -4.895 -19.359 -14.859 1 84.38 160 ALA B CA 1
ATOM 4757 C C . ALA B 1 160 ? -5.234 -17.953 -15.344 1 84.38 160 ALA B C 1
ATOM 4759 O O . ALA B 1 160 ? -5.367 -17.719 -16.547 1 84.38 160 ALA B O 1
ATOM 4760 N N . ASP B 1 161 ? -5.398 -17.016 -14.461 1 87.5 161 ASP B N 1
ATOM 4761 C CA . ASP B 1 161 ? -5.836 -15.695 -14.891 1 87.5 161 ASP B CA 1
ATOM 4762 C C . ASP B 1 161 ? -4.797 -14.625 -14.547 1 87.5 161 ASP B C 1
ATOM 4764 O O . ASP B 1 161 ? -5.125 -13.438 -14.453 1 87.5 161 ASP B O 1
ATOM 4768 N N . SER B 1 162 ? -3.623 -15.102 -14.461 1 91.62 162 SER B N 1
ATOM 4769 C CA . SER B 1 162 ? -2.551 -14.172 -14.117 1 91.62 162 SER B CA 1
ATOM 4770 C C . SER B 1 162 ? -1.979 -13.5 -15.359 1 91.62 162 SER B C 1
ATOM 4772 O O . SER B 1 162 ? -2.143 -14 -16.469 1 91.62 162 SER B O 1
ATOM 4774 N N . THR B 1 163 ? -1.365 -12.375 -15.227 1 97.12 163 THR B N 1
ATOM 4775 C CA . THR B 1 163 ? -0.537 -11.703 -16.219 1 97.12 163 THR B CA 1
ATOM 4776 C C . THR B 1 163 ? 0.854 -11.414 -15.656 1 97.12 163 THR B C 1
ATOM 4778 O O . THR B 1 163 ? 1.03 -11.305 -14.445 1 97.12 163 THR B O 1
ATOM 4781 N N . MET B 1 164 ? 1.829 -11.344 -16.562 1 97.06 164 MET B N 1
ATOM 4782 C CA . MET B 1 164 ? 3.188 -11.094 -16.094 1 97.06 164 MET B CA 1
ATOM 4783 C C . MET B 1 164 ? 3.277 -9.75 -15.383 1 97.06 164 MET B C 1
ATOM 4785 O O . MET B 1 164 ? 4.078 -9.578 -14.461 1 97.06 164 MET B O 1
ATOM 4789 N N . GLU B 1 165 ? 2.348 -8.789 -15.719 1 98.06 165 GLU B N 1
ATOM 4790 C CA . GLU B 1 165 ? 2.32 -7.492 -15.047 1 98.06 165 GLU B CA 1
ATOM 4791 C C . GLU B 1 165 ? 1.846 -7.625 -13.609 1 98.06 165 GLU B C 1
ATOM 4793 O O . GLU B 1 165 ? 2.432 -7.035 -12.695 1 98.06 165 GLU B O 1
ATOM 4798 N N . GLU B 1 166 ? 0.83 -8.43 -13.406 1 97.38 166 GLU B N 1
ATOM 4799 C CA . GLU B 1 166 ? 0.305 -8.609 -12.055 1 97.38 166 GLU B CA 1
ATOM 4800 C C . GLU B 1 166 ? 1.303 -9.344 -11.172 1 97.38 166 GLU B C 1
ATOM 4802 O O . GLU B 1 166 ? 1.406 -9.062 -9.977 1 97.38 166 GLU B O 1
ATOM 4807 N N . LEU B 1 167 ? 2.002 -10.289 -11.742 1 97.81 167 LEU B N 1
ATOM 4808 C CA . LEU B 1 167 ? 2.951 -11.102 -10.992 1 97.81 167 LEU B CA 1
ATOM 4809 C C . LEU B 1 167 ? 4.043 -10.234 -10.383 1 97.81 167 LEU B C 1
ATOM 4811 O O . LEU B 1 167 ? 4.676 -10.625 -9.391 1 97.81 167 LEU B O 1
ATOM 4815 N N . TYR B 1 168 ? 4.277 -9.086 -11.008 1 98.44 168 TYR B N 1
ATOM 4816 C CA . TYR B 1 168 ? 5.258 -8.141 -10.477 1 98.44 168 TYR B CA 1
ATOM 4817 C C . TYR B 1 168 ? 4.949 -7.785 -9.031 1 98.44 168 TYR B C 1
ATOM 4819 O O . TYR B 1 168 ? 5.859 -7.637 -8.211 1 98.44 168 TYR B O 1
ATOM 4827 N N . PHE B 1 169 ? 3.723 -7.66 -8.656 1 97.75 169 PHE B N 1
ATOM 4828 C CA . PHE B 1 169 ? 3.314 -7.168 -7.344 1 97.75 169 PHE B CA 1
ATOM 4829 C C . PHE B 1 169 ? 3.502 -8.242 -6.277 1 97.75 169 PHE B C 1
ATOM 4831 O O . PHE B 1 169 ? 3.424 -7.953 -5.082 1 97.75 169 PHE B O 1
ATOM 4838 N N . VAL B 1 170 ? 3.775 -9.492 -6.641 1 95.62 170 VAL B N 1
ATOM 4839 C CA . VAL B 1 170 ? 3.936 -10.586 -5.684 1 95.62 170 VAL B CA 1
ATOM 4840 C C . VAL B 1 170 ? 5.41 -10.734 -5.316 1 95.62 170 VAL B C 1
ATOM 4842 O O . VAL B 1 170 ? 5.809 -10.414 -4.195 1 95.62 170 VAL B O 1
ATOM 4845 N N . PHE B 1 171 ? 6.258 -11.062 -6.348 1 97.12 171 PHE B N 1
ATOM 4846 C CA . PHE B 1 171 ? 7.668 -11.297 -6.066 1 97.12 171 PHE B CA 1
ATOM 4847 C C . PHE B 1 171 ? 8.539 -10.281 -6.801 1 97.12 171 PHE B C 1
ATOM 4849 O O . PHE B 1 171 ? 9.711 -10.094 -6.453 1 97.12 171 PHE B O 1
ATOM 4856 N N . GLY B 1 172 ? 8.016 -9.617 -7.801 1 97.19 172 GLY B N 1
ATOM 4857 C CA . GLY B 1 172 ? 8.797 -8.75 -8.664 1 97.19 172 GLY B CA 1
ATOM 4858 C C . GLY B 1 172 ? 9.273 -7.492 -7.965 1 97.19 172 GLY B C 1
ATOM 4859 O O . GLY B 1 172 ? 10.305 -6.922 -8.344 1 97.19 172 GLY B O 1
ATOM 4860 N N . THR B 1 173 ? 8.547 -7.055 -6.969 1 96.75 173 THR B N 1
ATOM 4861 C CA . THR B 1 173 ? 8.914 -5.848 -6.246 1 96.75 173 THR B CA 1
ATOM 4862 C C . THR B 1 173 ? 9.969 -6.156 -5.188 1 96.75 173 THR B C 1
ATOM 4864 O O . THR B 1 173 ? 10.953 -5.422 -5.047 1 96.75 173 THR B O 1
ATOM 4867 N N . LEU B 1 174 ? 9.859 -7.281 -4.504 1 97.19 174 LEU B N 1
ATOM 4868 C CA . LEU B 1 174 ? 10.672 -7.527 -3.316 1 97.19 174 LEU B CA 1
ATOM 4869 C C . LEU B 1 174 ? 11.875 -8.406 -3.652 1 97.19 174 LEU B C 1
ATOM 4871 O O . LEU B 1 174 ? 12.93 -8.289 -3.029 1 97.19 174 LEU B O 1
ATOM 4875 N N . GLY B 1 175 ? 11.75 -9.281 -4.598 1 98.38 175 GLY B N 1
ATOM 4876 C CA . GLY B 1 175 ? 12.859 -10.141 -4.98 1 98.38 175 GLY B CA 1
ATOM 4877 C C . GLY B 1 175 ? 14.125 -9.375 -5.309 1 98.38 175 GLY B C 1
ATOM 4878 O O . GLY B 1 175 ? 15.156 -9.578 -4.664 1 98.38 175 GLY B O 1
ATOM 4879 N N . PRO B 1 176 ? 14.039 -8.461 -6.242 1 98.38 176 PRO B N 1
ATOM 4880 C CA . PRO B 1 176 ? 15.227 -7.676 -6.602 1 98.38 176 PRO B CA 1
ATOM 4881 C C . PRO B 1 176 ? 15.781 -6.871 -5.426 1 98.38 176 PRO B C 1
ATOM 4883 O O . PRO B 1 176 ? 17 -6.699 -5.309 1 98.38 176 PRO B O 1
ATOM 4886 N N . GLU B 1 177 ? 14.898 -6.434 -4.535 1 97.06 177 GLU B N 1
ATOM 4887 C CA . GLU B 1 177 ? 15.344 -5.707 -3.352 1 97.06 177 GLU B CA 1
ATOM 4888 C C . GLU B 1 177 ? 16.125 -6.613 -2.408 1 97.06 177 GLU B C 1
ATOM 4890 O O . GLU B 1 177 ? 16.891 -6.133 -1.563 1 97.06 177 GLU B O 1
ATOM 4895 N N . LEU B 1 178 ? 15.938 -7.891 -2.59 1 97.62 178 LEU B N 1
ATOM 4896 C CA . LEU B 1 178 ? 16.609 -8.867 -1.747 1 97.62 178 LEU B CA 1
ATOM 4897 C C . LEU B 1 178 ? 17.781 -9.516 -2.492 1 97.62 178 LEU B C 1
ATOM 4899 O O . LEU B 1 178 ? 18.359 -10.492 -2.016 1 97.62 178 LEU B O 1
ATOM 4903 N N . GLY B 1 179 ? 18.047 -9.047 -3.703 1 97.69 179 GLY B N 1
ATOM 4904 C CA . GLY B 1 179 ? 19.219 -9.492 -4.438 1 97.69 179 GLY B CA 1
ATOM 4905 C C . GLY B 1 179 ? 18.922 -10.633 -5.398 1 97.69 179 GLY B C 1
ATOM 4906 O O . GLY B 1 179 ? 19.828 -11.203 -5.992 1 97.69 179 GLY B O 1
ATOM 4907 N N . TYR B 1 180 ? 17.656 -10.969 -5.535 1 98.62 180 TYR B N 1
ATOM 4908 C CA . TYR B 1 180 ? 17.234 -11.984 -6.504 1 98.62 180 TYR B CA 1
ATOM 4909 C C . TYR B 1 180 ? 16.875 -11.344 -7.836 1 98.62 180 TYR B C 1
ATOM 4911 O O . TYR B 1 180 ? 16.328 -10.234 -7.875 1 98.62 180 TYR B O 1
ATOM 4919 N N . ALA B 1 181 ? 17.172 -11.977 -8.914 1 98.81 181 ALA B N 1
ATOM 4920 C CA . ALA B 1 181 ? 16.469 -11.695 -10.156 1 98.81 181 ALA B CA 1
ATOM 4921 C C . ALA B 1 181 ? 15.109 -12.391 -10.188 1 98.81 181 ALA B C 1
ATOM 4923 O O . ALA B 1 181 ? 14.953 -13.484 -9.625 1 98.81 181 ALA B O 1
ATOM 4924 N N . VAL B 1 182 ? 14.133 -11.766 -10.781 1 98.81 182 VAL B N 1
ATOM 4925 C CA . VAL B 1 182 ? 12.805 -12.352 -10.891 1 98.81 182 VAL B CA 1
ATOM 4926 C C . VAL B 1 182 ? 12.336 -12.312 -12.344 1 98.81 182 VAL B C 1
ATOM 4928 O O . VAL B 1 182 ? 12.359 -11.266 -12.984 1 98.81 182 VAL B O 1
ATOM 4931 N N . LEU B 1 183 ? 11.953 -13.422 -12.812 1 98.88 183 LEU B N 1
ATOM 4932 C CA . LEU B 1 183 ? 11.43 -13.516 -14.172 1 98.88 183 LEU B CA 1
ATOM 4933 C C . LEU B 1 183 ? 9.922 -13.719 -14.156 1 98.88 183 LEU B C 1
ATOM 4935 O O . LEU B 1 183 ? 9.414 -14.656 -13.539 1 98.88 183 LEU B O 1
ATOM 4939 N N . ASN B 1 184 ? 9.211 -12.836 -14.75 1 98.62 184 ASN B N 1
ATOM 4940 C CA . ASN B 1 184 ? 7.797 -13 -15.086 1 98.62 184 ASN B CA 1
ATOM 4941 C C . ASN B 1 184 ? 7.602 -13.258 -16.578 1 98.62 184 ASN B C 1
ATOM 4943 O O . ASN B 1 184 ? 8.32 -12.711 -17.406 1 98.62 184 ASN B O 1
ATOM 4947 N N . PHE B 1 185 ? 6.625 -14.062 -16.906 1 98.25 185 PHE B N 1
ATOM 4948 C CA . PHE B 1 185 ? 6.355 -14.352 -18.312 1 98.25 185 PHE B CA 1
ATOM 4949 C C . PHE B 1 185 ? 4.902 -14.766 -18.516 1 98.25 185 PHE B C 1
ATOM 4951 O O . PHE B 1 185 ? 4.207 -15.086 -17.547 1 98.25 185 PHE B O 1
ATOM 4958 N N . ASP B 1 186 ? 4.449 -14.695 -19.719 1 97.94 186 ASP B N 1
ATOM 4959 C CA . ASP B 1 186 ? 3.139 -15.203 -20.125 1 97.94 186 ASP B CA 1
ATOM 4960 C C . ASP B 1 186 ? 3.271 -16.312 -21.156 1 97.94 186 ASP B C 1
ATOM 4962 O O . ASP B 1 186 ? 3.67 -16.047 -22.297 1 97.94 186 ASP B O 1
ATOM 4966 N N . GLY B 1 187 ? 2.961 -17.484 -20.734 1 97.19 187 GLY B N 1
ATOM 4967 C CA . GLY B 1 187 ? 2.904 -18.609 -21.656 1 97.19 187 GLY B CA 1
ATOM 4968 C C . GLY B 1 187 ? 1.502 -18.891 -22.156 1 97.19 187 GLY B C 1
ATOM 4969 O O . GLY B 1 187 ? 0.599 -18.062 -22 1 97.19 187 GLY B O 1
ATOM 4970 N N . PRO B 1 188 ? 1.374 -20.047 -22.828 1 97 188 PRO B N 1
ATOM 4971 C CA . PRO B 1 188 ? 0.034 -20.438 -23.266 1 97 188 PRO B CA 1
ATOM 4972 C C . PRO B 1 188 ? -1.001 -20.375 -22.141 1 97 188 PRO B C 1
ATOM 4974 O O . PRO B 1 188 ? -0.757 -20.875 -21.047 1 97 188 PRO B O 1
ATOM 4977 N N . GLY B 1 189 ? -2.123 -19.75 -22.5 1 96.44 189 GLY B N 1
ATOM 4978 C CA . GLY B 1 189 ? -3.207 -19.641 -21.531 1 96.44 189 GLY B CA 1
ATOM 4979 C C . GLY B 1 189 ? -3.102 -18.422 -20.641 1 96.44 189 GLY B C 1
ATOM 4980 O O . GLY B 1 189 ? -3.979 -18.172 -19.812 1 96.44 189 GLY B O 1
ATOM 4981 N N . GLN B 1 190 ? -2.049 -17.562 -20.906 1 96.5 190 GLN B N 1
ATOM 4982 C CA . GLN B 1 190 ? -1.799 -16.484 -19.953 1 96.5 190 GLN B CA 1
ATOM 4983 C C . GLN B 1 190 ? -1.615 -15.156 -20.688 1 96.5 190 GLN B C 1
ATOM 4985 O O . GLN B 1 190 ? -1.025 -15.109 -21.766 1 96.5 190 GLN B O 1
ATOM 4990 N N . GLY B 1 191 ? -2.129 -14.094 -20.078 1 96 191 GLY B N 1
ATOM 4991 C CA . GLY B 1 191 ? -1.864 -12.734 -20.531 1 96 191 GLY B CA 1
ATOM 4992 C C . GLY B 1 191 ? -2.184 -12.516 -22 1 96 191 GLY B C 1
ATOM 4993 O O . GLY B 1 191 ? -3.217 -12.977 -22.484 1 96 191 GLY B O 1
ATOM 4994 N N . LEU B 1 192 ? -1.317 -11.797 -22.672 1 95.94 192 LEU B N 1
ATOM 4995 C CA . LEU B 1 192 ? -1.532 -11.438 -24.078 1 95.94 192 LEU B CA 1
ATOM 4996 C C . LEU B 1 192 ? -1.282 -12.633 -24.984 1 95.94 192 LEU B C 1
ATOM 4998 O O . LEU B 1 192 ? -1.779 -12.664 -26.109 1 95.94 192 LEU B O 1
ATOM 5002 N N . THR B 1 193 ? -0.51 -13.594 -24.5 1 97.12 193 THR B N 1
ATOM 5003 C CA . THR B 1 193 ? -0.317 -14.82 -25.266 1 97.12 193 THR B CA 1
ATOM 5004 C C . THR B 1 193 ? -1.648 -15.523 -25.5 1 97.12 193 THR B C 1
ATOM 5006 O O . THR B 1 193 ? -1.862 -16.125 -26.562 1 97.12 193 THR B O 1
ATOM 5009 N N . LEU B 1 194 ? -2.51 -15.453 -24.547 1 96.38 194 LEU B N 1
ATOM 5010 C CA . LEU B 1 194 ? -3.863 -15.977 -24.703 1 96.38 194 LEU B CA 1
ATOM 5011 C C . LEU B 1 194 ? -4.758 -14.961 -25.406 1 96.38 194 LEU B C 1
ATOM 5013 O O . LEU B 1 194 ? -5.32 -15.242 -26.469 1 96.38 194 LEU B O 1
ATOM 5017 N N . LYS B 1 195 ? -4.859 -13.734 -24.844 1 95.31 195 LYS B N 1
ATOM 5018 C CA . LYS B 1 195 ? -5.852 -12.734 -25.234 1 95.31 195 LYS B CA 1
ATOM 5019 C C . LYS B 1 195 ? -5.605 -12.25 -26.672 1 95.31 195 LYS B C 1
ATOM 5021 O O . LYS B 1 195 ? -6.551 -11.984 -27.406 1 95.31 195 LYS B O 1
ATOM 5026 N N . ARG B 1 196 ? -4.398 -12.125 -27 1 95.94 196 ARG B N 1
ATOM 5027 C CA . ARG B 1 196 ? -4.043 -11.562 -28.312 1 95.94 196 ARG B CA 1
ATOM 5028 C C . ARG B 1 196 ? -3.721 -12.672 -29.312 1 95.94 196 ARG B C 1
ATOM 5030 O O . ARG B 1 196 ? -4.191 -12.641 -30.438 1 95.94 196 ARG B O 1
ATOM 5037 N N . ASP B 1 197 ? -2.992 -13.719 -28.891 1 96.06 197 ASP B N 1
ATOM 5038 C CA . ASP B 1 197 ? -2.463 -14.711 -29.812 1 96.06 197 ASP B CA 1
ATOM 5039 C C . ASP B 1 197 ? -3.336 -15.961 -29.828 1 96.06 197 ASP B C 1
ATOM 5041 O O . ASP B 1 197 ? -3.197 -16.812 -30.719 1 96.06 197 ASP B O 1
ATOM 5045 N N . GLY B 1 198 ? -4.133 -16.156 -28.828 1 94.88 198 GLY B N 1
ATOM 5046 C CA . GLY B 1 198 ? -5.125 -17.219 -28.844 1 94.88 198 GLY B CA 1
ATOM 5047 C C . GLY B 1 198 ? -4.559 -18.562 -28.438 1 94.88 198 GLY B C 1
ATOM 5048 O O . GLY B 1 198 ? -5.113 -19.609 -28.781 1 94.88 198 GLY B O 1
ATOM 5049 N N . GLU B 1 199 ? -3.434 -18.562 -27.766 1 96.88 199 GLU B N 1
ATOM 5050 C CA . GLU B 1 199 ? -2.811 -19.812 -27.328 1 96.88 199 GLU B CA 1
ATOM 5051 C C . GLU B 1 199 ? -3.389 -20.297 -26 1 96.88 199 GLU B C 1
ATOM 5053 O O . GLU B 1 199 ? -3.152 -19.688 -24.953 1 96.88 199 GLU B O 1
ATOM 5058 N N . PRO B 1 200 ? -4.066 -21.406 -25.922 1 96.06 200 PRO B N 1
ATOM 5059 C CA . PRO B 1 200 ? -4.695 -21.875 -24.688 1 96.06 200 PRO B CA 1
ATOM 5060 C C . PRO B 1 200 ? -3.701 -22.516 -23.734 1 96.06 200 PRO B C 1
ATOM 5062 O O . PRO B 1 200 ? -2.594 -22.875 -24.125 1 96.06 200 PRO B O 1
ATOM 5065 N N . MET B 1 201 ? -4.145 -22.688 -22.547 1 96.19 201 MET B N 1
ATOM 5066 C CA . MET B 1 201 ? -3.33 -23.312 -21.516 1 96.19 201 MET B CA 1
ATOM 5067 C C . MET B 1 201 ? -3.117 -24.797 -21.828 1 96.19 201 MET B C 1
ATOM 5069 O O . MET B 1 201 ? -3.957 -25.422 -22.469 1 96.19 201 MET B O 1
ATOM 5073 N N . ARG B 1 202 ? -2.055 -25.281 -21.406 1 94.19 202 ARG B N 1
ATOM 5074 C CA . ARG B 1 202 ? -1.742 -26.688 -21.562 1 94.19 202 ARG B CA 1
ATOM 5075 C C . ARG B 1 202 ? -1.434 -27.344 -20.219 1 94.19 202 ARG B C 1
ATOM 5077 O O . ARG B 1 202 ? -0.863 -26.703 -19.328 1 94.19 202 ARG B O 1
ATOM 5084 N N . PRO B 1 203 ? -1.768 -28.609 -20.031 1 92.88 203 PRO B N 1
ATOM 5085 C CA . PRO B 1 203 ? -1.576 -29.281 -18.75 1 92.88 203 PRO B CA 1
ATOM 5086 C C . PRO B 1 203 ? -0.113 -29.625 -18.469 1 92.88 203 PRO B C 1
ATOM 5088 O O . PRO B 1 203 ? 0.29 -29.734 -17.312 1 92.88 203 PRO B O 1
ATOM 5091 N N . ASP B 1 204 ? 0.711 -29.828 -19.547 1 94.31 204 ASP B N 1
ATOM 5092 C CA . ASP B 1 204 ? 2.123 -30.172 -19.391 1 94.31 204 ASP B CA 1
ATOM 5093 C C . ASP B 1 204 ? 2.998 -28.922 -19.438 1 94.31 204 ASP B C 1
ATOM 5095 O O . ASP B 1 204 ? 3.971 -28.875 -20.188 1 94.31 204 ASP B O 1
ATOM 5099 N N . TYR B 1 205 ? 2.664 -28.016 -18.562 1 95.62 205 TYR B N 1
ATOM 5100 C CA . TYR B 1 205 ? 3.277 -26.703 -18.594 1 95.62 205 TYR B CA 1
ATOM 5101 C C . TYR B 1 205 ? 4.773 -26.781 -18.297 1 95.62 205 TYR B C 1
ATOM 5103 O O . TYR B 1 205 ? 5.516 -25.844 -18.578 1 95.62 205 TYR B O 1
ATOM 5111 N N . GLU B 1 206 ? 5.316 -27.906 -17.719 1 96.56 206 GLU B N 1
ATOM 5112 C CA . GLU B 1 206 ? 6.75 -28.109 -17.516 1 96.56 206 GLU B CA 1
ATOM 5113 C C . GLU B 1 206 ? 7.516 -28.031 -18.828 1 96.56 206 GLU B C 1
ATOM 5115 O O . GLU B 1 206 ? 8.688 -27.641 -18.859 1 96.56 206 GLU B O 1
ATOM 5120 N N . LYS B 1 207 ? 6.855 -28.359 -19.922 1 96.25 207 LYS B N 1
ATOM 5121 C CA . LYS B 1 207 ? 7.504 -28.25 -21.219 1 96.25 207 LYS B CA 1
ATOM 5122 C C . LYS B 1 207 ? 7.758 -26.781 -21.594 1 96.25 207 LYS B C 1
ATOM 5124 O O . LYS B 1 207 ? 8.797 -26.453 -22.172 1 96.25 207 LYS B O 1
ATOM 5129 N N . VAL B 1 208 ? 6.789 -25.984 -21.281 1 97.12 208 VAL B N 1
ATOM 5130 C CA . VAL B 1 208 ? 6.945 -24.562 -21.5 1 97.12 208 VAL B CA 1
ATOM 5131 C C . VAL B 1 208 ? 8.094 -24.016 -20.641 1 97.12 208 VAL B C 1
ATOM 5133 O O . VAL B 1 208 ? 8.938 -23.266 -21.141 1 97.12 208 VAL B O 1
ATOM 5136 N N . LEU B 1 209 ? 8.125 -24.438 -19.391 1 97.94 209 LEU B N 1
ATOM 5137 C CA . LEU B 1 209 ? 9.148 -23.938 -18.469 1 97.94 209 LEU B CA 1
ATOM 5138 C C . LEU B 1 209 ? 10.523 -24.484 -18.859 1 97.94 209 LEU B C 1
ATOM 5140 O O . LEU B 1 209 ? 11.539 -23.812 -18.672 1 97.94 209 LEU B O 1
ATOM 5144 N N . SER B 1 210 ? 10.578 -25.719 -19.406 1 97.25 210 SER B N 1
ATOM 5145 C CA . SER B 1 210 ? 11.852 -26.203 -19.922 1 97.25 210 SER B CA 1
ATOM 5146 C C . SER B 1 210 ? 12.414 -25.281 -21 1 97.25 210 SER B C 1
ATOM 5148 O O . SER B 1 210 ? 13.609 -25 -21.031 1 97.25 210 SER B O 1
ATOM 5150 N N . CYS B 1 211 ? 11.539 -24.781 -21.828 1 97.5 211 CYS B N 1
ATOM 5151 C CA . CYS B 1 211 ? 11.938 -23.828 -22.859 1 97.5 211 CYS B CA 1
ATOM 5152 C C . CYS B 1 211 ? 12.391 -22.516 -22.234 1 97.5 211 CYS B C 1
ATOM 5154 O O . CYS B 1 211 ? 13.383 -21.922 -22.688 1 97.5 211 CYS B O 1
ATOM 5156 N N . VAL B 1 212 ? 11.664 -22.062 -21.266 1 98.38 212 VAL B N 1
ATOM 5157 C CA . VAL B 1 212 ? 12.023 -20.828 -20.562 1 98.38 212 VAL B CA 1
ATOM 5158 C C . VAL B 1 212 ? 13.398 -21 -19.922 1 98.38 212 VAL B C 1
ATOM 5160 O O . VAL B 1 212 ? 14.242 -20.094 -20 1 98.38 212 VAL B O 1
ATOM 5163 N N . LEU B 1 213 ? 13.656 -22.141 -19.281 1 98.44 213 LEU B N 1
ATOM 5164 C CA . LEU B 1 213 ? 14.938 -22.422 -18.656 1 98.44 213 LEU B CA 1
ATOM 5165 C C . LEU B 1 213 ? 16.062 -22.422 -19.688 1 98.44 213 LEU B C 1
ATOM 5167 O O . LEU B 1 213 ? 17.141 -21.906 -19.453 1 98.44 213 LEU B O 1
ATOM 5171 N N . ASP B 1 214 ? 15.789 -23.062 -20.875 1 98.25 214 ASP B N 1
ATOM 5172 C CA . ASP B 1 214 ? 16.766 -23 -21.969 1 98.25 214 ASP B CA 1
ATOM 5173 C C . ASP B 1 214 ? 17.141 -21.562 -22.297 1 98.25 214 ASP B C 1
ATOM 5175 O O . ASP B 1 214 ? 18.312 -21.25 -22.5 1 98.25 214 ASP B O 1
ATOM 5179 N N . GLY B 1 215 ? 16.109 -20.781 -22.344 1 97.81 215 GLY B N 1
ATOM 5180 C CA . GLY B 1 215 ? 16.328 -19.375 -22.641 1 97.81 215 GLY B CA 1
ATOM 5181 C C . GLY B 1 215 ? 17.156 -18.672 -21.578 1 97.81 215 GLY B C 1
ATOM 5182 O O . GLY B 1 215 ? 17.969 -17.812 -21.891 1 97.81 215 GLY B O 1
ATOM 5183 N N . ILE B 1 216 ? 16.984 -18.984 -20.344 1 98.06 216 ILE B N 1
ATOM 5184 C CA . ILE B 1 216 ? 17.719 -18.391 -19.234 1 98.06 216 ILE B CA 1
ATOM 5185 C C . ILE B 1 216 ? 19.188 -18.797 -19.328 1 98.06 216 ILE B C 1
ATOM 5187 O O . ILE B 1 216 ? 20.078 -17.969 -19.094 1 98.06 216 ILE B O 1
ATOM 5191 N N . TRP B 1 217 ? 19.453 -20.062 -19.594 1 97.94 217 TRP B N 1
ATOM 5192 C CA . TRP B 1 217 ? 20.828 -20.531 -19.766 1 97.94 217 TRP B CA 1
ATOM 5193 C C . TRP B 1 217 ? 21.516 -19.797 -20.906 1 97.94 217 TRP B C 1
ATOM 5195 O O . TRP B 1 217 ? 22.688 -19.422 -20.781 1 97.94 217 TRP B O 1
ATOM 5205 N N . ALA B 1 218 ? 20.781 -19.578 -21.953 1 97.62 218 ALA B N 1
ATOM 5206 C CA . ALA B 1 218 ? 21.328 -18.812 -23.078 1 97.62 218 ALA B CA 1
ATOM 5207 C C . ALA B 1 218 ? 21.578 -17.359 -22.688 1 97.62 218 ALA B C 1
ATOM 5209 O O . ALA B 1 218 ? 22.609 -16.797 -23.047 1 97.62 218 ALA B O 1
ATOM 5210 N N . LEU B 1 219 ? 20.656 -16.812 -21.984 1 96.81 219 LEU B N 1
ATOM 5211 C CA . LEU B 1 219 ? 20.766 -15.422 -21.547 1 96.81 219 LEU B CA 1
ATOM 5212 C C . LEU B 1 219 ? 21.984 -15.227 -20.656 1 96.81 219 LEU B C 1
ATOM 5214 O O . LEU B 1 219 ? 22.656 -14.203 -20.734 1 96.81 219 LEU B O 1
ATOM 5218 N N . ALA B 1 220 ? 22.156 -16.156 -19.719 1 96.94 220 ALA B N 1
ATOM 5219 C CA . ALA B 1 220 ? 23.266 -16.062 -18.797 1 96.94 220 ALA B CA 1
ATOM 5220 C C . ALA B 1 220 ? 24.609 -15.969 -19.531 1 96.94 220 ALA B C 1
ATOM 5222 O O . ALA B 1 220 ? 25.531 -15.297 -19.094 1 96.94 220 ALA B O 1
ATOM 5223 N N . LYS B 1 221 ? 24.688 -16.641 -20.641 1 96.75 221 LYS B N 1
ATOM 5224 C CA . LYS B 1 221 ? 25.891 -16.594 -21.469 1 96.75 221 LYS B CA 1
ATOM 5225 C C . LYS B 1 221 ? 26 -15.273 -22.219 1 96.75 221 LYS B C 1
ATOM 5227 O O . LYS B 1 221 ? 27.094 -14.719 -22.359 1 96.75 221 LYS B O 1
ATOM 5232 N N . GLU B 1 222 ? 24.922 -14.82 -22.688 1 96.56 222 GLU B N 1
ATOM 5233 C CA . GLU B 1 222 ? 24.891 -13.609 -23.5 1 96.56 222 GLU B CA 1
ATOM 5234 C C . GLU B 1 222 ? 25.047 -12.359 -22.656 1 96.56 222 GLU B C 1
ATOM 5236 O O . GLU B 1 222 ? 25.531 -11.336 -23.141 1 96.56 222 GLU B O 1
ATOM 5241 N N . ARG B 1 223 ? 24.609 -12.461 -21.453 1 95.75 223 ARG B N 1
ATOM 5242 C CA . ARG B 1 223 ? 24.609 -11.297 -20.562 1 95.75 223 ARG B CA 1
ATOM 5243 C C . ARG B 1 223 ? 25.297 -11.617 -19.25 1 95.75 223 ARG B C 1
ATOM 5245 O O . ARG B 1 223 ? 24.656 -11.656 -18.203 1 95.75 223 ARG B O 1
ATOM 5252 N N . PRO B 1 224 ? 26.594 -11.656 -19.281 1 95.06 224 PRO B N 1
ATOM 5253 C CA . PRO B 1 224 ? 27.328 -11.961 -18.047 1 95.06 224 PRO B CA 1
ATOM 5254 C C . PRO B 1 224 ? 27.188 -10.867 -17 1 95.06 224 PRO B C 1
ATOM 5256 O O . PRO B 1 224 ? 27.391 -11.125 -15.805 1 95.06 224 PRO B O 1
ATOM 5259 N N . ASP B 1 225 ? 26.75 -9.742 -17.438 1 93.56 225 ASP B N 1
ATOM 5260 C CA . ASP B 1 225 ? 26.578 -8.617 -16.531 1 93.56 225 ASP B CA 1
ATOM 5261 C C . ASP B 1 225 ? 25.391 -8.844 -15.594 1 93.56 225 ASP B C 1
ATOM 5263 O O . ASP B 1 225 ? 25.297 -8.234 -14.531 1 93.56 225 ASP B O 1
ATOM 5267 N N . ALA B 1 226 ? 24.484 -9.711 -15.969 1 95.81 226 ALA B N 1
ATOM 5268 C CA . ALA B 1 226 ? 23.375 -10.07 -15.094 1 95.81 226 ALA B CA 1
ATOM 5269 C C . ALA B 1 226 ? 23.859 -10.93 -13.93 1 95.81 226 ALA B C 1
ATOM 5271 O O . ALA B 1 226 ? 23.188 -11.008 -12.891 1 95.81 226 ALA B O 1
ATOM 5272 N N . ASN B 1 227 ? 24.969 -11.586 -14.141 1 97.25 227 ASN B N 1
ATOM 5273 C CA . ASN B 1 227 ? 25.625 -12.398 -13.117 1 97.25 227 ASN B CA 1
ATOM 5274 C C . ASN B 1 227 ? 24.672 -13.438 -12.523 1 97.25 227 ASN B C 1
ATOM 5276 O O . ASN B 1 227 ? 24.625 -13.617 -11.312 1 97.25 227 ASN B O 1
ATOM 5280 N N . LEU B 1 228 ? 23.875 -14.031 -13.359 1 98.31 228 LEU B N 1
ATOM 5281 C CA . LEU B 1 228 ? 22.891 -15 -12.906 1 98.31 228 LEU B CA 1
ATOM 5282 C C . LEU B 1 228 ? 23.562 -16.25 -12.352 1 98.31 228 LEU B C 1
ATOM 5284 O O . LEU B 1 228 ? 24.562 -16.734 -12.914 1 98.31 228 LEU B O 1
ATOM 5288 N N . ASP B 1 229 ? 23.078 -16.719 -11.258 1 98.44 229 ASP B N 1
ATOM 5289 C CA . ASP B 1 229 ? 23.547 -17.969 -10.656 1 98.44 229 ASP B CA 1
ATOM 5290 C C . ASP B 1 229 ? 22.719 -19.156 -11.141 1 98.44 229 ASP B C 1
ATOM 5292 O O . ASP B 1 229 ? 21.656 -19.438 -10.594 1 98.44 229 ASP B O 1
ATOM 5296 N N . LEU B 1 230 ? 23.234 -19.891 -12.023 1 98.31 230 LEU B N 1
ATOM 5297 C CA . LEU B 1 230 ? 22.484 -20.969 -12.648 1 98.31 230 LEU B CA 1
ATOM 5298 C C . LEU B 1 230 ? 22.375 -22.172 -11.711 1 98.31 230 LEU B C 1
ATOM 5300 O O . LEU B 1 230 ? 21.594 -23.094 -11.953 1 98.31 230 LEU B O 1
ATOM 5304 N N . ASP B 1 231 ? 23.094 -22.172 -10.602 1 98.06 231 ASP B N 1
ATOM 5305 C CA . ASP B 1 231 ? 22.969 -23.234 -9.594 1 98.06 231 ASP B CA 1
ATOM 5306 C C . ASP B 1 231 ? 21.875 -22.891 -8.578 1 98.06 231 ASP B C 1
ATOM 5308 O O . ASP B 1 231 ? 21.5 -23.734 -7.762 1 98.06 231 ASP B O 1
ATOM 5312 N N . ARG B 1 232 ? 21.375 -21.703 -8.609 1 98.5 232 ARG B N 1
ATOM 5313 C CA . ARG B 1 232 ? 20.359 -21.25 -7.672 1 98.5 232 ARG B CA 1
ATOM 5314 C C . ARG B 1 232 ? 19.156 -20.672 -8.406 1 98.5 232 ARG B C 1
ATOM 5316 O O . ARG B 1 232 ? 18.719 -19.547 -8.109 1 98.5 232 ARG B O 1
ATOM 5323 N N . VAL B 1 233 ? 18.609 -21.438 -9.289 1 98.81 233 VAL B N 1
ATOM 5324 C CA . VAL B 1 233 ? 17.391 -21.125 -10.023 1 98.81 233 VAL B CA 1
ATOM 5325 C C . VAL B 1 233 ? 16.188 -21.75 -9.336 1 98.81 233 VAL B C 1
ATOM 5327 O O . VAL B 1 233 ? 16.141 -22.969 -9.133 1 98.81 233 VAL B O 1
ATOM 5330 N N . CYS B 1 234 ? 15.203 -20.922 -8.969 1 98.81 234 CYS B N 1
ATOM 5331 C CA . CYS B 1 234 ? 14.016 -21.375 -8.25 1 98.81 234 CYS B CA 1
ATOM 5332 C C . CYS B 1 234 ? 12.758 -21.094 -9.055 1 98.81 234 CYS B C 1
ATOM 5334 O O . CYS B 1 234 ? 12.734 -20.188 -9.898 1 98.81 234 CYS B O 1
ATOM 5336 N N . VAL B 1 235 ? 11.727 -21.891 -8.797 1 98.88 235 VAL B N 1
ATOM 5337 C CA . VAL B 1 235 ? 10.422 -21.656 -9.398 1 98.88 235 VAL B CA 1
ATOM 5338 C C . VAL B 1 235 ? 9.383 -21.406 -8.297 1 98.88 235 VAL B C 1
ATOM 5340 O O . VAL B 1 235 ? 9.453 -22.016 -7.227 1 98.88 235 VAL B O 1
ATOM 5343 N N . ALA B 1 236 ? 8.5 -20.484 -8.547 1 98.81 236 ALA B N 1
ATOM 5344 C CA . ALA B 1 236 ? 7.438 -20.156 -7.609 1 98.81 236 ALA B CA 1
ATOM 5345 C C . ALA B 1 236 ? 6.121 -19.891 -8.336 1 98.81 236 ALA B C 1
ATOM 5347 O O . ALA B 1 236 ? 6.121 -19.438 -9.484 1 98.81 236 ALA B O 1
ATOM 5348 N N . GLY B 1 237 ? 5.059 -20.156 -7.664 1 97.94 237 GLY B N 1
ATOM 5349 C CA . GLY B 1 237 ? 3.754 -19.859 -8.227 1 97.94 237 GLY B CA 1
ATOM 5350 C C . GLY B 1 237 ? 2.627 -19.969 -7.219 1 97.94 237 GLY B C 1
ATOM 5351 O O . GLY B 1 237 ? 2.797 -20.562 -6.152 1 97.94 237 GLY B O 1
ATOM 5352 N N . ILE B 1 238 ? 1.523 -19.344 -7.539 1 96.56 238 ILE B N 1
ATOM 5353 C CA . ILE B 1 238 ? 0.335 -19.328 -6.691 1 96.56 238 ILE B CA 1
ATOM 5354 C C . ILE B 1 238 ? -0.806 -20.062 -7.395 1 96.56 238 ILE B C 1
ATOM 5356 O O . ILE B 1 238 ? -1.046 -19.844 -8.586 1 96.56 238 ILE B O 1
ATOM 5360 N N . SER B 1 239 ? -1.577 -20.891 -6.672 1 94.31 239 SER B N 1
ATOM 5361 C CA . SER B 1 239 ? -2.734 -21.625 -7.191 1 94.31 239 SER B CA 1
ATOM 5362 C C . SER B 1 239 ? -2.35 -22.5 -8.375 1 94.31 239 SER B C 1
ATOM 5364 O O . SER B 1 239 ? -1.454 -23.344 -8.258 1 94.31 239 SER B O 1
ATOM 5366 N N . MET B 1 240 ? -2.885 -22.234 -9.539 1 94.38 240 MET B N 1
ATOM 5367 C CA . MET B 1 240 ? -2.461 -22.969 -10.727 1 94.38 240 MET B CA 1
ATOM 5368 C C . MET B 1 240 ? -0.968 -22.781 -10.977 1 94.38 240 MET B C 1
ATOM 5370 O O . MET B 1 240 ? -0.298 -23.703 -11.453 1 94.38 240 MET B O 1
ATOM 5374 N N . GLY B 1 241 ? -0.473 -21.641 -10.609 1 96.75 241 GLY B N 1
ATOM 5375 C CA . GLY B 1 241 ? 0.963 -21.422 -10.688 1 96.75 241 GLY B CA 1
ATOM 5376 C C . GLY B 1 241 ? 1.757 -22.328 -9.773 1 96.75 241 GLY B C 1
ATOM 5377 O O . GLY B 1 241 ? 2.879 -22.719 -10.094 1 96.75 241 GLY B O 1
ATOM 5378 N N . GLY B 1 242 ? 1.177 -22.609 -8.586 1 97.06 242 GLY B N 1
ATOM 5379 C CA . GLY B 1 242 ? 1.805 -23.562 -7.699 1 97.06 242 GLY B CA 1
ATOM 5380 C C . GLY B 1 242 ? 1.864 -24.969 -8.281 1 97.06 242 GLY B C 1
ATOM 5381 O O . GLY B 1 242 ? 2.85 -25.688 -8.094 1 97.06 242 GLY B O 1
ATOM 5382 N N . TYR B 1 243 ? 0.812 -25.375 -9 1 96.06 243 TYR B N 1
ATOM 5383 C CA . TYR B 1 243 ? 0.778 -26.625 -9.758 1 96.06 243 TYR B CA 1
ATOM 5384 C C . TYR B 1 243 ? 1.878 -26.656 -10.812 1 96.06 243 TYR B C 1
ATOM 5386 O O . TYR B 1 243 ? 2.617 -27.641 -10.914 1 96.06 243 TYR B O 1
ATOM 5394 N N . ILE B 1 244 ? 2.012 -25.578 -11.484 1 97.38 244 ILE B N 1
ATOM 5395 C CA . ILE B 1 244 ? 2.996 -25.469 -12.562 1 97.38 244 ILE B CA 1
ATOM 5396 C C . ILE B 1 244 ? 4.406 -25.531 -11.977 1 97.38 244 ILE B C 1
ATOM 5398 O O . ILE B 1 244 ? 5.281 -26.203 -12.531 1 97.38 244 ILE B O 1
ATOM 5402 N N . ALA B 1 245 ? 4.613 -24.891 -10.891 1 98.56 245 ALA B N 1
ATOM 5403 C CA . ALA B 1 245 ? 5.922 -24.875 -10.242 1 98.56 245 ALA B CA 1
ATOM 5404 C C . ALA B 1 245 ? 6.34 -26.297 -9.836 1 98.56 245 ALA B C 1
ATOM 5406 O O . ALA B 1 245 ? 7.48 -26.703 -10.07 1 98.56 245 ALA B O 1
ATOM 5407 N N . LEU B 1 246 ? 5.41 -27.031 -9.273 1 98.12 246 LEU B N 1
ATOM 5408 C CA . LEU B 1 246 ? 5.711 -28.375 -8.828 1 98.12 246 LEU B CA 1
ATOM 5409 C C . LEU B 1 246 ? 6.02 -29.281 -10.016 1 98.12 246 LEU B C 1
ATOM 5411 O O . LEU B 1 246 ? 6.965 -30.078 -9.977 1 98.12 246 LEU B O 1
ATOM 5415 N N . ARG B 1 247 ? 5.254 -29.188 -11.047 1 97.19 247 ARG B N 1
ATOM 5416 C CA . ARG B 1 247 ? 5.508 -30 -12.234 1 97.19 247 ARG B CA 1
ATOM 5417 C C . ARG B 1 247 ? 6.855 -29.656 -12.852 1 97.19 247 ARG B C 1
ATOM 5419 O O . ARG B 1 247 ? 7.562 -30.531 -13.352 1 97.19 247 ARG B O 1
ATOM 5426 N N . THR B 1 248 ? 7.18 -28.391 -12.828 1 97.88 248 THR B N 1
ATOM 5427 C CA . THR B 1 248 ? 8.461 -27.953 -13.359 1 97.88 248 THR B CA 1
ATOM 5428 C C . THR B 1 248 ? 9.617 -28.516 -12.531 1 97.88 248 THR B C 1
ATOM 5430 O O . THR B 1 248 ? 10.602 -29 -13.086 1 97.88 248 THR B O 1
ATOM 5433 N N . ALA B 1 249 ? 9.5 -28.422 -11.219 1 98.19 249 ALA B N 1
ATOM 5434 C CA . ALA B 1 249 ? 10.523 -28.969 -10.336 1 98.19 249 ALA B CA 1
ATOM 5435 C C . ALA B 1 249 ? 10.719 -30.469 -10.578 1 98.19 249 ALA B C 1
ATOM 5437 O O . ALA B 1 249 ? 11.836 -30.984 -10.508 1 98.19 249 ALA B O 1
ATOM 5438 N N . ALA B 1 250 ? 9.664 -31.172 -10.859 1 96.5 250 ALA B N 1
ATOM 5439 C CA . ALA B 1 250 ? 9.711 -32.594 -11.133 1 96.5 250 ALA B CA 1
ATOM 5440 C C . ALA B 1 250 ? 10.414 -32.875 -12.461 1 96.5 250 ALA B C 1
ATOM 5442 O O . ALA B 1 250 ? 11.188 -33.812 -12.57 1 96.5 250 ALA B O 1
ATOM 5443 N N . ALA B 1 251 ? 10.156 -32.062 -13.422 1 95.81 251 ALA B N 1
ATOM 5444 C CA . ALA B 1 251 ? 10.641 -32.281 -14.781 1 95.81 251 ALA B CA 1
ATOM 5445 C C . ALA B 1 251 ? 12.102 -31.844 -14.93 1 95.81 251 ALA B C 1
ATOM 5447 O O . ALA B 1 251 ? 12.812 -32.344 -15.805 1 95.81 251 ALA B O 1
ATOM 5448 N N . GLU B 1 252 ? 12.508 -30.906 -14.062 1 96.69 252 GLU B N 1
ATOM 5449 C CA . GLU B 1 252 ? 13.836 -30.297 -14.203 1 96.69 252 GLU B CA 1
ATOM 5450 C C . GLU B 1 252 ? 14.633 -30.406 -12.906 1 96.69 252 GLU B C 1
ATOM 5452 O O . GLU B 1 252 ? 15.086 -29.406 -12.367 1 96.69 252 GLU B O 1
ATOM 5457 N N . PRO B 1 253 ? 14.867 -31.625 -12.422 1 95.06 253 PRO B N 1
ATOM 5458 C CA . PRO B 1 253 ? 15.516 -31.797 -11.117 1 95.06 253 PRO B CA 1
ATOM 5459 C C . PRO B 1 253 ? 16.953 -31.281 -11.094 1 95.06 253 PRO B C 1
ATOM 5461 O O . PRO B 1 253 ? 17.469 -30.922 -10.031 1 95.06 253 PRO B O 1
ATOM 5464 N N . SER B 1 254 ? 17.625 -31.203 -12.258 1 96.31 254 SER B N 1
ATOM 5465 C CA . SER B 1 254 ? 19.016 -30.766 -12.289 1 96.31 254 SER B CA 1
ATOM 5466 C C . SER B 1 254 ? 19.125 -29.25 -12.367 1 96.31 254 SER B C 1
ATOM 5468 O O . SER B 1 254 ? 20.156 -28.672 -12.008 1 96.31 254 SER B O 1
ATOM 5470 N N . ARG B 1 255 ? 18.047 -28.578 -12.797 1 98.25 255 ARG B N 1
ATOM 5471 C CA . ARG B 1 255 ? 18.156 -27.141 -13.055 1 98.25 255 ARG B CA 1
ATOM 5472 C C . ARG B 1 255 ? 17.406 -26.344 -12 1 98.25 255 ARG B C 1
ATOM 5474 O O . ARG B 1 255 ? 17.719 -25.172 -11.758 1 98.25 255 ARG B O 1
ATOM 5481 N N . VAL B 1 256 ? 16.375 -26.938 -11.391 1 98.62 256 VAL B N 1
ATOM 5482 C CA . VAL B 1 256 ? 15.586 -26.219 -10.391 1 98.62 256 VAL B CA 1
ATOM 5483 C C . VAL B 1 256 ? 16.141 -26.5 -9 1 98.62 256 VAL B C 1
ATOM 5485 O O . VAL B 1 256 ? 16.141 -27.656 -8.539 1 98.62 256 VAL B O 1
ATOM 5488 N N . ALA B 1 257 ? 16.547 -25.422 -8.352 1 98.81 257 ALA B N 1
ATOM 5489 C CA . ALA B 1 257 ? 17.25 -25.562 -7.082 1 98.81 257 ALA B CA 1
ATOM 5490 C C . ALA B 1 257 ? 16.281 -25.531 -5.906 1 98.81 257 ALA B C 1
ATOM 5492 O O . ALA B 1 257 ? 16.594 -26.016 -4.816 1 98.81 257 ALA B O 1
ATOM 5493 N N . ALA B 1 258 ? 15.125 -24.969 -6.059 1 98.88 258 ALA B N 1
ATOM 5494 C CA . ALA B 1 258 ? 14.078 -24.906 -5.039 1 98.88 258 ALA B CA 1
ATOM 5495 C C . ALA B 1 258 ? 12.734 -24.562 -5.66 1 98.88 258 ALA B C 1
ATOM 5497 O O . ALA B 1 258 ? 12.672 -24.016 -6.758 1 98.88 258 ALA B O 1
ATOM 5498 N N . CYS B 1 259 ? 11.656 -24.906 -4.922 1 98.88 259 CYS B N 1
ATOM 5499 C CA . CYS B 1 259 ? 10.297 -24.719 -5.434 1 98.88 259 CYS B CA 1
ATOM 5500 C C . CYS B 1 259 ? 9.391 -24.141 -4.355 1 98.88 259 CYS B C 1
ATOM 5502 O O . CYS B 1 259 ? 9.352 -24.641 -3.232 1 98.88 259 CYS B O 1
ATOM 5504 N N . ILE B 1 260 ? 8.734 -23.047 -4.68 1 98.88 260 ILE B N 1
ATOM 5505 C CA . ILE B 1 260 ? 7.691 -22.453 -3.846 1 98.88 260 ILE B CA 1
ATOM 5506 C C . ILE B 1 260 ? 6.324 -22.703 -4.484 1 98.88 260 ILE B C 1
ATOM 5508 O O . ILE B 1 260 ? 6.027 -22.156 -5.551 1 98.88 260 ILE B O 1
ATOM 5512 N N . SER B 1 261 ? 5.52 -23.438 -3.854 1 98.44 261 SER B N 1
ATOM 5513 C CA . SER B 1 261 ? 4.164 -23.719 -4.316 1 98.44 261 SER B CA 1
ATOM 5514 C C . SER B 1 261 ? 3.123 -23.156 -3.354 1 98.44 261 SER B C 1
ATOM 5516 O O . SER B 1 261 ? 2.775 -23.812 -2.365 1 98.44 261 SER B O 1
ATOM 5518 N N . ALA B 1 262 ? 2.529 -22.047 -3.756 1 97.06 262 ALA B N 1
ATOM 5519 C CA . ALA B 1 262 ? 1.596 -21.359 -2.865 1 97.06 262 ALA B CA 1
ATOM 5520 C C . ALA B 1 262 ? 0.153 -21.734 -3.184 1 97.06 262 ALA B C 1
ATOM 5522 O O . ALA B 1 262 ? -0.352 -21.438 -4.266 1 97.06 262 ALA B O 1
ATOM 5523 N N . ASP B 1 263 ? -0.481 -22.391 -2.273 1 95.19 263 ASP B N 1
ATOM 5524 C CA . ASP B 1 263 ? -1.881 -22.781 -2.375 1 95.19 263 ASP B CA 1
ATOM 5525 C C . ASP B 1 263 ? -2.146 -23.531 -3.678 1 95.19 263 ASP B C 1
ATOM 5527 O O . ASP B 1 263 ? -3.062 -23.188 -4.426 1 95.19 263 ASP B O 1
ATOM 5531 N N . PRO B 1 264 ? -1.451 -24.578 -3.898 1 95.12 264 PRO B N 1
ATOM 5532 C CA . PRO B 1 264 ? -1.543 -25.266 -5.191 1 95.12 264 PRO B CA 1
ATOM 5533 C C . PRO B 1 264 ? -2.809 -26.109 -5.324 1 95.12 264 PRO B C 1
ATOM 5535 O O . PRO B 1 264 ? -3.422 -26.469 -4.316 1 95.12 264 PRO B O 1
ATOM 5538 N N . LEU B 1 265 ? -3.092 -26.344 -6.578 1 90.88 265 LEU B N 1
ATOM 5539 C CA . LEU B 1 265 ? -4.078 -27.391 -6.879 1 90.88 265 LEU B CA 1
ATOM 5540 C C . LEU B 1 265 ? -3.408 -28.75 -7.027 1 90.88 265 LEU B C 1
ATOM 5542 O O . LEU B 1 265 ? -2.299 -28.844 -7.555 1 90.88 265 LEU B O 1
ATOM 5546 N N . TYR B 1 266 ? -4.086 -29.75 -6.527 1 93.25 266 TYR B N 1
ATOM 5547 C CA . TYR B 1 266 ? -3.572 -31.109 -6.641 1 93.25 266 TYR B CA 1
ATOM 5548 C C . TYR B 1 266 ? -4.125 -31.797 -7.883 1 93.25 266 TYR B C 1
ATOM 5550 O O . TYR B 1 266 ? -3.375 -32.375 -8.656 1 93.25 266 TYR B O 1
ATOM 5558 N N . ASP B 1 267 ? -5.391 -31.688 -8.023 1 92.25 267 ASP B N 1
ATOM 5559 C CA . ASP B 1 267 ? -6.137 -32.312 -9.109 1 92.25 267 ASP B CA 1
ATOM 5560 C C . ASP B 1 267 ? -7.391 -31.5 -9.445 1 92.25 267 ASP B C 1
ATOM 5562 O O . ASP B 1 267 ? -8.328 -31.438 -8.648 1 92.25 267 ASP B O 1
ATOM 5566 N N . MET B 1 268 ? -7.395 -31 -10.672 1 90.88 268 MET B N 1
ATOM 5567 C CA . MET B 1 268 ? -8.484 -30.094 -11.039 1 90.88 268 MET B CA 1
ATOM 5568 C C . MET B 1 268 ? -9.789 -30.859 -11.203 1 90.88 268 MET B C 1
ATOM 5570 O O . MET B 1 268 ? -10.867 -30.328 -10.922 1 90.88 268 MET B O 1
ATOM 5574 N N . TRP B 1 269 ? -9.695 -32.031 -11.695 1 88 269 TRP B N 1
ATOM 5575 C CA . TRP B 1 269 ? -10.883 -32.844 -11.828 1 88 269 TRP B CA 1
ATOM 5576 C C . TRP B 1 269 ? -11.508 -33.125 -10.469 1 88 269 TRP B C 1
ATOM 5578 O O . TRP B 1 269 ? -12.719 -32.969 -10.289 1 88 269 TRP B O 1
ATOM 5588 N N . GLU B 1 270 ? -10.695 -33.531 -9.562 1 84.62 270 GLU B N 1
ATOM 5589 C CA . GLU B 1 270 ? -11.188 -33.781 -8.211 1 84.62 270 GLU B CA 1
ATOM 5590 C C . GLU B 1 270 ? -11.828 -32.531 -7.613 1 84.62 270 GLU B C 1
ATOM 5592 O O . GLU B 1 270 ? -12.859 -32.625 -6.949 1 84.62 270 GLU B O 1
ATOM 5597 N N . LEU B 1 271 ? -11.18 -31.438 -7.84 1 83.12 271 LEU B N 1
ATOM 5598 C CA . LEU B 1 271 ? -11.695 -30.156 -7.336 1 83.12 271 LEU B CA 1
ATOM 5599 C C . LEU B 1 271 ? -13.055 -29.844 -7.957 1 83.12 271 LEU B C 1
ATOM 5601 O O . LEU B 1 271 ? -13.984 -29.438 -7.254 1 83.12 271 LEU B O 1
ATOM 5605 N N . ALA B 1 272 ? -13.203 -30.047 -9.195 1 83.19 272 ALA B N 1
ATOM 5606 C CA . ALA B 1 272 ? -14.453 -29.781 -9.906 1 83.19 272 ALA B CA 1
ATOM 5607 C C . ALA B 1 272 ? -15.562 -30.719 -9.438 1 83.19 272 ALA B C 1
ATOM 5609 O O . ALA B 1 272 ? -16.719 -30.312 -9.328 1 83.19 272 ALA B O 1
ATOM 5610 N N . MET B 1 273 ? -15.234 -31.875 -9.195 1 80.69 273 MET B N 1
ATOM 5611 C CA . MET B 1 273 ? -16.219 -32.875 -8.805 1 80.69 273 MET B CA 1
ATOM 5612 C C . MET B 1 273 ? -16.797 -32.562 -7.426 1 80.69 273 MET B C 1
ATOM 5614 O O . MET B 1 273 ? -17.953 -32.906 -7.145 1 80.69 273 MET B O 1
ATOM 5618 N N . THR B 1 274 ? -15.945 -31.984 -6.629 1 75.62 274 THR B N 1
ATOM 5619 C CA . THR B 1 274 ? -16.438 -31.641 -5.293 1 75.62 274 THR B CA 1
ATOM 5620 C C . THR B 1 274 ? -17.469 -30.531 -5.355 1 75.62 274 THR B C 1
ATOM 5622 O O . THR B 1 274 ? -18.25 -30.344 -4.422 1 75.62 274 THR B O 1
ATOM 5625 N N . ARG B 1 275 ? -17.516 -29.828 -6.441 1 75.75 275 ARG B N 1
ATOM 5626 C CA . ARG B 1 275 ? -18.422 -28.688 -6.566 1 75.75 275 ARG B CA 1
ATOM 5627 C C . ARG B 1 275 ? -19.734 -29.094 -7.23 1 75.75 275 ARG B C 1
ATOM 5629 O O . ARG B 1 275 ? -20.688 -28.312 -7.273 1 75.75 275 ARG B O 1
ATOM 5636 N N . LEU B 1 276 ? -19.734 -30.297 -7.762 1 76.12 276 LEU B N 1
ATOM 5637 C CA . LEU B 1 276 ? -20.938 -30.844 -8.375 1 76.12 276 LEU B CA 1
ATOM 5638 C C . LEU B 1 276 ? -21.531 -31.953 -7.508 1 76.12 276 LEU B C 1
ATOM 5640 O O . LEU B 1 276 ? -20.812 -32.656 -6.797 1 76.12 276 LEU B O 1
ATOM 5644 N N . PRO B 1 277 ? -22.906 -31.984 -7.551 1 75.19 277 PRO B N 1
ATOM 5645 C CA . PRO B 1 277 ? -23.484 -33.094 -6.805 1 75.19 277 PRO B CA 1
ATOM 5646 C C . PRO B 1 277 ? -22.984 -34.469 -7.297 1 75.19 277 PRO B C 1
ATOM 5648 O O . PRO B 1 277 ? -22.875 -34.688 -8.508 1 75.19 277 PRO B O 1
ATOM 5651 N N . GLY B 1 278 ? -22.609 -35.25 -6.344 1 77.25 278 GLY B N 1
ATOM 5652 C CA . GLY B 1 278 ? -22.016 -36.562 -6.652 1 77.25 278 GLY B CA 1
ATOM 5653 C C . GLY B 1 278 ? -22.875 -37.406 -7.582 1 77.25 278 GLY B C 1
ATOM 5654 O O . GLY B 1 278 ? -22.359 -38 -8.523 1 77.25 278 GLY B O 1
ATOM 5655 N N . TRP B 1 279 ? -24.094 -37.438 -7.281 1 79.06 279 TRP B N 1
ATOM 5656 C CA . TRP B 1 279 ? -25 -38.219 -8.109 1 79.06 279 TRP B CA 1
ATOM 5657 C C . TRP B 1 279 ? -25.016 -37.719 -9.547 1 79.06 279 TRP B C 1
ATOM 5659 O O . TRP B 1 279 ? -25.094 -38.5 -10.492 1 79.06 279 TRP B O 1
ATOM 5669 N N . TYR B 1 280 ? -24.906 -36.5 -9.711 1 81.19 280 TYR B N 1
ATOM 5670 C CA . TYR B 1 280 ? -24.922 -35.875 -11.031 1 81.19 280 TYR B CA 1
ATOM 5671 C C . TYR B 1 280 ? -23.656 -36.219 -11.812 1 81.19 280 TYR B C 1
ATOM 5673 O O . TYR B 1 280 ? -23.719 -36.562 -12.992 1 81.19 280 TYR B O 1
ATOM 5681 N N . VAL B 1 281 ? -22.625 -36.219 -11.109 1 80.62 281 VAL B N 1
ATOM 5682 C CA . VAL B 1 281 ? -21.344 -36.562 -11.719 1 80.62 281 VAL B CA 1
ATOM 5683 C C . VAL B 1 281 ? -21.328 -38 -12.156 1 80.62 281 VAL B C 1
ATOM 5685 O O . VAL B 1 281 ? -20.891 -38.344 -13.258 1 80.62 281 VAL B O 1
ATOM 5688 N N . ARG B 1 282 ? -21.781 -38.781 -11.289 1 79.69 282 ARG B N 1
ATOM 5689 C CA . ARG B 1 282 ? -21.828 -40.219 -11.594 1 79.69 282 ARG B CA 1
ATOM 5690 C C . ARG B 1 282 ? -22.703 -40.5 -12.812 1 79.69 282 ARG B C 1
ATOM 5692 O O . ARG B 1 282 ? -22.328 -41.281 -13.68 1 79.69 282 ARG B O 1
ATOM 5699 N N . MET B 1 283 ? -23.766 -39.906 -12.852 1 82.88 283 MET B N 1
ATOM 5700 C CA . MET B 1 283 ? -24.703 -40.125 -13.953 1 82.88 283 MET B CA 1
ATOM 5701 C C . MET B 1 283 ? -24.125 -39.594 -15.266 1 82.88 283 MET B C 1
ATOM 5703 O O . MET B 1 283 ? -24.359 -40.156 -16.328 1 82.88 283 MET B O 1
ATOM 5707 N N . TRP B 1 284 ? -23.438 -38.594 -15.18 1 85.81 284 TRP B N 1
ATOM 5708 C CA . TRP B 1 284 ? -22.828 -38.031 -16.375 1 85.81 284 TRP B CA 1
ATOM 5709 C C . TRP B 1 284 ? -21.688 -38.906 -16.891 1 85.81 284 TRP B C 1
ATOM 5711 O O . TRP B 1 284 ? -21.625 -39.219 -18.078 1 85.81 284 TRP B O 1
ATOM 5721 N N . LEU B 1 285 ? -20.875 -39.406 -16.016 1 81.38 285 LEU B N 1
ATOM 5722 C CA . LEU B 1 285 ? -19.719 -40.219 -16.375 1 81.38 285 LEU B CA 1
ATOM 5723 C C . LEU B 1 285 ? -20.141 -41.594 -16.875 1 81.38 285 LEU B C 1
ATOM 5725 O O . LEU B 1 285 ? -19.469 -42.188 -17.703 1 81.38 285 LEU B O 1
ATOM 5729 N N . SER B 1 286 ? -21.281 -41.969 -16.359 1 84.5 286 SER B N 1
ATOM 5730 C CA . SER B 1 286 ? -21.781 -43.25 -16.781 1 84.5 286 SER B CA 1
ATOM 5731 C C . SER B 1 286 ? -22.5 -43.156 -18.109 1 84.5 286 SER B C 1
ATOM 5733 O O . SER B 1 286 ? -22.875 -44.188 -18.703 1 84.5 286 SER B O 1
ATOM 5735 N N . GLY B 1 287 ? -22.703 -41.969 -18.531 1 83.75 287 GLY B N 1
ATOM 5736 C CA . GLY B 1 287 ? -23.328 -41.812 -19.844 1 83.75 287 GLY B CA 1
ATOM 5737 C C . GLY B 1 287 ? -24.844 -41.656 -19.766 1 83.75 287 GLY B C 1
ATOM 5738 O O . GLY B 1 287 ? -25.484 -41.406 -20.781 1 83.75 287 GLY B O 1
ATOM 5739 N N . TRP B 1 288 ? -25.359 -41.75 -18.609 1 84.94 288 TRP B N 1
ATOM 5740 C CA . TRP B 1 288 ? -26.797 -41.594 -18.453 1 84.94 288 TRP B CA 1
ATOM 5741 C C . TRP B 1 288 ? -27.219 -40.156 -18.719 1 84.94 288 TRP B C 1
ATOM 5743 O O . TRP B 1 288 ? -28.344 -39.938 -19.188 1 84.94 288 TRP B O 1
ATOM 5753 N N . ILE B 1 289 ? -26.391 -39.375 -18.312 1 84.12 289 ILE B N 1
ATOM 5754 C CA . ILE B 1 289 ? -26.578 -37.969 -18.672 1 84.12 289 ILE B CA 1
ATOM 5755 C C . ILE B 1 289 ? -25.672 -37.594 -19.844 1 84.12 289 ILE B C 1
ATOM 5757 O O . ILE B 1 289 ? -24.469 -37.781 -19.781 1 84.12 289 ILE B O 1
ATOM 5761 N N . SER B 1 290 ? -26.25 -37.156 -20.906 1 86.56 290 SER B N 1
ATOM 5762 C CA . SER B 1 290 ? -25.484 -36.844 -22.109 1 86.56 290 SER B CA 1
ATOM 5763 C C . SER B 1 290 ? -24.734 -35.531 -21.953 1 86.56 290 SER B C 1
ATOM 5765 O O . SER B 1 290 ? -25.062 -34.719 -21.078 1 86.56 290 SER B O 1
ATOM 5767 N N . ASP B 1 291 ? -23.719 -35.406 -22.75 1 87.31 291 ASP B N 1
ATOM 5768 C CA . ASP B 1 291 ? -22.984 -34.156 -22.781 1 87.31 291 ASP B CA 1
ATOM 5769 C C . ASP B 1 291 ? -23.922 -32.969 -23.094 1 87.31 291 ASP B C 1
ATOM 5771 O O . ASP B 1 291 ? -23.75 -31.875 -22.547 1 87.31 291 ASP B O 1
ATOM 5775 N N . GLY B 1 292 ? -24.828 -33.219 -23.969 1 87.12 292 GLY B N 1
ATOM 5776 C CA . GLY B 1 292 ? -25.781 -32.156 -24.312 1 87.12 292 GLY B CA 1
ATOM 5777 C C . GLY B 1 292 ? -26.594 -31.688 -23.125 1 87.12 292 GLY B C 1
ATOM 5778 O O . GLY B 1 292 ? -26.797 -30.469 -22.953 1 87.12 292 GLY B O 1
ATOM 5779 N N . PHE B 1 293 ? -27.031 -32.625 -22.406 1 86.88 293 PHE B N 1
ATOM 5780 C CA . PHE B 1 293 ? -27.797 -32.281 -21.219 1 86.88 293 PHE B CA 1
ATOM 5781 C C . PHE B 1 293 ? -26.922 -31.594 -20.188 1 86.88 293 PHE B C 1
ATOM 5783 O O . PHE B 1 293 ? -27.359 -30.641 -19.531 1 86.88 293 PHE B O 1
ATOM 5790 N N . PHE B 1 294 ? -25.812 -32.125 -20 1 87.44 294 PHE B N 1
ATOM 5791 C CA . PHE B 1 294 ? -24.859 -31.5 -19.109 1 87.44 294 PHE B CA 1
ATOM 5792 C C . PHE B 1 294 ? -24.594 -30.047 -19.5 1 87.44 294 PHE B C 1
ATOM 5794 O O . PHE B 1 294 ? -24.625 -29.156 -18.672 1 87.44 294 PHE B O 1
ATOM 5801 N N . ASP B 1 295 ? -24.375 -29.859 -20.734 1 89.75 295 ASP B N 1
ATOM 5802 C CA . ASP B 1 295 ? -24.125 -28.516 -21.25 1 89.75 295 ASP B CA 1
ATOM 5803 C C . ASP B 1 295 ? -25.328 -27.609 -21.031 1 89.75 295 ASP B C 1
ATOM 5805 O O . ASP B 1 295 ? -25.172 -26.453 -20.625 1 89.75 295 ASP B O 1
ATOM 5809 N N . TRP B 1 296 ? -26.406 -28.156 -21.312 1 86.5 296 TRP B N 1
ATOM 5810 C CA . TRP B 1 296 ? -27.641 -27.391 -21.109 1 86.5 296 TRP B CA 1
ATOM 5811 C C . TRP B 1 296 ? -27.797 -26.984 -19.641 1 86.5 296 TRP B C 1
ATOM 5813 O O . TRP B 1 296 ? -28.141 -25.844 -19.344 1 86.5 296 TRP B O 1
ATOM 5823 N N . SER B 1 297 ? -27.609 -27.906 -18.766 1 86.5 297 SER B N 1
ATOM 5824 C CA . SER B 1 297 ? -27.734 -27.656 -17.328 1 86.5 297 SER B CA 1
ATOM 5825 C C . SER B 1 297 ? -26.75 -26.594 -16.859 1 86.5 297 SER B C 1
ATOM 5827 O O . SER B 1 297 ? -27.094 -25.719 -16.078 1 86.5 297 SER B O 1
ATOM 5829 N N . CYS B 1 298 ? -25.562 -26.734 -17.328 1 84.5 298 CYS B N 1
ATOM 5830 C CA . CYS B 1 298 ? -24.547 -25.75 -16.984 1 84.5 298 CYS B CA 1
ATOM 5831 C C . CYS B 1 298 ? -24.891 -24.375 -17.531 1 84.5 298 CYS B C 1
ATOM 5833 O O . CYS B 1 298 ? -24.797 -23.375 -16.828 1 84.5 298 CYS B O 1
ATOM 5835 N N . ASN B 1 299 ? -25.312 -24.375 -18.734 1 86.94 299 ASN B N 1
ATOM 5836 C CA . ASN B 1 299 ? -25.703 -23.109 -19.359 1 86.94 299 ASN B CA 1
ATOM 5837 C C . ASN B 1 299 ? -26.875 -22.469 -18.625 1 86.94 299 ASN B C 1
ATOM 5839 O O . ASN B 1 299 ? -26.922 -21.234 -18.5 1 86.94 299 ASN B O 1
ATOM 5843 N N . SER B 1 300 ? -27.75 -23.266 -18.172 1 86.62 300 SER B N 1
ATOM 5844 C CA . SER B 1 300 ? -28.875 -22.75 -17.406 1 86.62 300 SER B CA 1
ATOM 5845 C C . SER B 1 300 ? -28.422 -22.141 -16.078 1 86.62 300 SER B C 1
ATOM 5847 O O . SER B 1 300 ? -28.891 -21.078 -15.688 1 86.62 300 SER B O 1
ATOM 5849 N N . HIS B 1 301 ? -27.578 -22.844 -15.461 1 84.31 301 HIS B N 1
ATOM 5850 C CA . HIS B 1 301 ? -27.062 -22.328 -14.203 1 84.31 301 HIS B CA 1
ATOM 5851 C C . HIS B 1 301 ? -26.25 -21.047 -14.414 1 84.31 301 HIS B C 1
ATOM 5853 O O . HIS B 1 301 ? -26.312 -20.125 -13.602 1 84.31 301 HIS B O 1
ATOM 5859 N N . MET B 1 302 ? -25.547 -21.047 -15.43 1 84.12 302 MET B N 1
ATOM 5860 C CA . MET B 1 302 ? -24.734 -19.875 -15.781 1 84.12 302 MET B CA 1
ATOM 5861 C C . MET B 1 302 ? -25.625 -18.672 -16.031 1 84.12 302 MET B C 1
ATOM 5863 O O . MET B 1 302 ? -25.25 -17.531 -15.711 1 84.12 302 MET B O 1
ATOM 5867 N N . SER B 1 303 ? -26.719 -18.906 -16.547 1 85.19 303 SER B N 1
ATOM 5868 C CA . SER B 1 303 ? -27.641 -17.797 -16.844 1 85.19 303 SER B CA 1
ATOM 5869 C C . SER B 1 303 ? -28.219 -17.203 -15.555 1 85.19 303 SER B C 1
ATOM 5871 O O . SER B 1 303 ? -28.656 -16.062 -15.539 1 85.19 303 SER B O 1
ATOM 5873 N N . LEU B 1 304 ? -28.109 -17.984 -14.453 1 84.25 304 LEU B N 1
ATOM 5874 C CA . LEU B 1 304 ? -28.766 -17.578 -13.211 1 84.25 304 LEU B CA 1
ATOM 5875 C C . LEU B 1 304 ? -27.734 -17.109 -12.188 1 84.25 304 LEU B C 1
ATOM 5877 O O . LEU B 1 304 ? -28.094 -16.469 -11.195 1 84.25 304 LEU B O 1
ATOM 5881 N N . ASP B 1 305 ? -26.547 -17.438 -12.477 1 87.19 305 ASP B N 1
ATOM 5882 C CA . ASP B 1 305 ? -25.5 -17.188 -11.484 1 87.19 305 ASP B CA 1
ATOM 5883 C C . ASP B 1 305 ? -24.25 -16.609 -12.133 1 87.19 305 ASP B C 1
ATOM 5885 O O . ASP B 1 305 ? -23.469 -17.328 -12.75 1 87.19 305 ASP B O 1
ATOM 5889 N N . PHE B 1 306 ? -23.938 -15.422 -11.812 1 88.06 306 PHE B N 1
ATOM 5890 C CA . PHE B 1 306 ? -22.859 -14.703 -12.477 1 88.06 306 PHE B CA 1
ATOM 5891 C C . PHE B 1 306 ? -21.516 -15.328 -12.172 1 88.06 306 PHE B C 1
ATOM 5893 O O . PHE B 1 306 ? -20.719 -15.594 -13.078 1 88.06 306 PHE B O 1
ATOM 5900 N N . PRO B 1 307 ? -21.219 -15.648 -10.93 1 85.19 307 PRO B N 1
ATOM 5901 C CA . PRO B 1 307 ? -19.922 -16.25 -10.664 1 85.19 307 PRO B CA 1
ATOM 5902 C C . PRO B 1 307 ? -19.688 -17.547 -11.445 1 85.19 307 PRO B C 1
ATOM 5904 O O . PRO B 1 307 ? -18.594 -17.766 -11.977 1 85.19 307 PRO B O 1
ATOM 5907 N N . THR B 1 308 ? -20.672 -18.312 -11.516 1 85.88 308 THR B N 1
ATOM 5908 C CA . THR B 1 308 ? -20.578 -19.547 -12.281 1 85.88 308 THR B CA 1
ATOM 5909 C C . THR B 1 308 ? -20.359 -19.25 -13.758 1 85.88 308 THR B C 1
ATOM 5911 O O . THR B 1 308 ? -19.562 -19.922 -14.414 1 85.88 308 THR B O 1
ATOM 5914 N N . LYS B 1 309 ? -21.125 -18.359 -14.258 1 87.75 309 LYS B N 1
ATOM 5915 C CA . LYS B 1 309 ? -20.953 -17.969 -15.648 1 87.75 309 LYS B CA 1
ATOM 5916 C C . LYS B 1 309 ? -19.531 -17.5 -15.922 1 87.75 309 LYS B C 1
ATOM 5918 O O . LYS B 1 309 ? -18.906 -17.922 -16.906 1 87.75 309 LYS B O 1
ATOM 5923 N N . TRP B 1 310 ? -19.047 -16.688 -15.062 1 89.19 310 TRP B N 1
ATOM 5924 C CA . TRP B 1 310 ? -17.703 -16.156 -15.219 1 89.19 310 TRP B CA 1
ATOM 5925 C C . TRP B 1 310 ? -16.672 -17.281 -15.172 1 89.19 310 TRP B C 1
ATOM 5927 O O . TRP B 1 310 ? -15.766 -17.328 -16.016 1 89.19 310 TRP B O 1
ATOM 5937 N N . GLU B 1 311 ? -16.766 -18.172 -14.234 1 86.06 311 GLU B N 1
ATOM 5938 C CA . GLU B 1 311 ? -15.805 -19.266 -14.047 1 86.06 311 GLU B CA 1
ATOM 5939 C C . GLU B 1 311 ? -15.758 -20.172 -15.273 1 86.06 311 GLU B C 1
ATOM 5941 O O . GLU B 1 311 ? -14.68 -20.516 -15.758 1 86.06 311 GLU B O 1
ATOM 5946 N N . PHE B 1 312 ? -16.906 -20.484 -15.766 1 85.81 312 PHE B N 1
ATOM 5947 C CA . PHE B 1 312 ? -16.969 -21.391 -16.891 1 85.81 312 PHE B CA 1
ATOM 5948 C C . PHE B 1 312 ? -16.469 -20.719 -18.172 1 85.81 312 PHE B C 1
ATOM 5950 O O . PHE B 1 312 ? -15.711 -21.297 -18.938 1 85.81 312 PHE B O 1
ATOM 5957 N N . THR B 1 313 ? -16.906 -19.531 -18.359 1 87.56 313 THR B N 1
ATOM 5958 C CA . THR B 1 313 ? -16.531 -18.844 -19.594 1 87.56 313 THR B CA 1
ATOM 5959 C C . THR B 1 313 ? -15.031 -18.547 -19.594 1 87.56 313 THR B C 1
ATOM 5961 O O . THR B 1 313 ? -14.367 -18.672 -20.625 1 87.56 313 THR B O 1
ATOM 5964 N N . THR B 1 314 ? -14.562 -18.203 -18.469 1 89.69 314 THR B N 1
ATOM 5965 C CA . THR B 1 314 ? -13.133 -17.922 -18.359 1 89.69 314 THR B CA 1
ATOM 5966 C C . THR B 1 314 ? -12.312 -19.188 -18.547 1 89.69 314 THR B C 1
ATOM 5968 O O . THR B 1 314 ? -11.312 -19.188 -19.266 1 89.69 314 THR B O 1
ATOM 5971 N N . THR B 1 315 ? -12.758 -20.188 -17.906 1 90.75 315 THR B N 1
ATOM 5972 C CA . THR B 1 315 ? -12.031 -21.453 -18 1 90.75 315 THR B CA 1
ATOM 5973 C C . THR B 1 315 ? -12.07 -21.984 -19.438 1 90.75 315 THR B C 1
ATOM 5975 O O . THR B 1 315 ? -11.078 -22.531 -19.922 1 90.75 315 THR B O 1
ATOM 5978 N N . MET B 1 316 ? -13.211 -21.875 -20.062 1 91.25 316 MET B N 1
ATOM 5979 C CA . MET B 1 316 ? -13.328 -22.281 -21.469 1 91.25 316 MET B CA 1
ATOM 5980 C C . MET B 1 316 ? -12.352 -21.516 -22.344 1 91.25 316 MET B C 1
ATOM 5982 O O . MET B 1 316 ? -11.711 -22.094 -23.219 1 91.25 316 MET B O 1
ATOM 5986 N N . HIS B 1 317 ? -12.266 -20.281 -22.031 1 92.44 317 HIS B N 1
ATOM 5987 C CA . HIS B 1 317 ? -11.352 -19.438 -22.797 1 92.44 317 HIS B CA 1
ATOM 5988 C C . HIS B 1 317 ? -9.898 -19.828 -22.531 1 92.44 317 HIS B C 1
ATOM 5990 O O . HIS B 1 317 ? -9.117 -20.016 -23.484 1 92.44 317 HIS B O 1
ATOM 5996 N N . VAL B 1 318 ? -9.508 -20.031 -21.312 1 93.88 318 VAL B N 1
ATOM 5997 C CA . VAL B 1 318 ? -8.141 -20.312 -20.906 1 93.88 318 VAL B CA 1
ATOM 5998 C C . VAL B 1 318 ? -7.719 -21.672 -21.453 1 93.88 318 VAL B C 1
ATOM 6000 O O . VAL B 1 318 ? -6.582 -21.844 -21.906 1 93.88 318 VAL B O 1
ATOM 6003 N N . MET B 1 319 ? -8.672 -22.578 -21.484 1 93.38 319 MET B N 1
ATOM 6004 C CA . MET B 1 319 ? -8.32 -23.938 -21.859 1 93.38 319 MET B CA 1
ATOM 6005 C C . MET B 1 319 ? -8.68 -24.219 -23.328 1 93.38 319 MET B C 1
ATOM 6007 O O . MET B 1 319 ? -8.469 -25.328 -23.812 1 93.38 319 MET B O 1
ATOM 6011 N N . GLY B 1 320 ? -9.273 -23.234 -24 1 92.75 320 GLY B N 1
ATOM 6012 C CA . GLY B 1 320 ? -9.578 -23.359 -25.406 1 92.75 320 GLY B CA 1
ATOM 6013 C C . GLY B 1 320 ? -10.703 -24.344 -25.703 1 92.75 320 GLY B C 1
ATOM 6014 O O . GLY B 1 320 ? -10.641 -25.094 -26.672 1 92.75 320 GLY B O 1
ATOM 6015 N N . GLN B 1 321 ? -11.609 -24.391 -24.781 1 91.38 321 GLN B N 1
ATOM 6016 C CA . GLN B 1 321 ? -12.766 -25.266 -24.953 1 91.38 321 GLN B CA 1
ATOM 6017 C C . GLN B 1 321 ? -14.031 -24.453 -25.234 1 91.38 321 GLN B C 1
ATOM 6019 O O . GLN B 1 321 ? -14.094 -23.266 -24.922 1 91.38 321 GLN B O 1
ATOM 6024 N N . ARG B 1 322 ? -15.008 -25.078 -25.812 1 90.31 322 ARG B N 1
ATOM 6025 C CA . ARG B 1 322 ? -16.203 -24.344 -26.234 1 90.31 322 ARG B CA 1
ATOM 6026 C C . ARG B 1 322 ? -17.422 -24.75 -25.406 1 90.31 322 ARG B C 1
ATOM 6028 O O . ARG B 1 322 ? -18.375 -24 -25.297 1 90.31 322 ARG B O 1
ATOM 6035 N N . LYS B 1 323 ? -17.328 -25.984 -24.844 1 91.88 323 LYS B N 1
ATOM 6036 C CA . LYS B 1 323 ? -18.484 -26.484 -24.109 1 91.88 323 LYS B CA 1
ATOM 6037 C C . LYS B 1 323 ? -18.109 -26.844 -22.672 1 91.88 323 LYS B C 1
ATOM 6039 O O . LYS B 1 323 ? -16.984 -27.297 -22.422 1 91.88 323 LYS B O 1
ATOM 6044 N N . PRO B 1 324 ? -19.094 -26.703 -21.75 1 89.12 324 PRO B N 1
ATOM 6045 C CA . PRO B 1 324 ? -18.828 -27.016 -20.359 1 89.12 324 PRO B CA 1
ATOM 6046 C C . PRO B 1 324 ? -18.375 -28.469 -20.141 1 89.12 324 PRO B C 1
ATOM 6048 O O . PRO B 1 324 ? -17.469 -28.719 -19.359 1 89.12 324 PRO B O 1
ATOM 6051 N N . ALA B 1 325 ? -18.969 -29.312 -20.812 1 88.06 325 ALA B N 1
ATOM 6052 C CA . ALA B 1 325 ? -18.609 -30.734 -20.672 1 88.06 325 ALA B CA 1
ATOM 6053 C C . ALA B 1 325 ? -17.156 -30.969 -21.062 1 88.06 325 ALA B C 1
ATOM 6055 O O . ALA B 1 325 ? -16.453 -31.75 -20.438 1 88.06 325 ALA B O 1
ATOM 6056 N N . ASP B 1 326 ? -16.766 -30.344 -22.109 1 90.62 326 ASP B N 1
ATOM 6057 C CA . ASP B 1 326 ? -15.391 -30.484 -22.578 1 90.62 326 ASP B CA 1
ATOM 6058 C C . ASP B 1 326 ? -14.406 -29.891 -21.578 1 90.62 326 ASP B C 1
ATOM 6060 O O . ASP B 1 326 ? -13.312 -30.438 -21.391 1 90.62 326 ASP B O 1
ATOM 6064 N N . VAL B 1 327 ? -14.766 -28.844 -20.953 1 89.56 327 VAL B N 1
ATOM 6065 C CA . VAL B 1 327 ? -13.914 -28.203 -19.953 1 89.56 327 VAL B CA 1
ATOM 6066 C C . VAL B 1 327 ? -13.711 -29.141 -18.766 1 89.56 327 VAL B C 1
ATOM 6068 O O . VAL B 1 327 ? -12.594 -29.328 -18.297 1 89.56 327 VAL B O 1
ATOM 6071 N N . VAL B 1 328 ? -14.758 -29.656 -18.344 1 87.56 328 VAL B N 1
ATOM 6072 C CA . VAL B 1 328 ? -14.688 -30.547 -17.172 1 87.56 328 VAL B CA 1
ATOM 6073 C C . VAL B 1 328 ? -13.844 -31.766 -17.5 1 87.56 328 VAL B C 1
ATOM 6075 O O . VAL B 1 328 ? -13.078 -32.25 -16.672 1 87.56 328 VAL B O 1
ATOM 6078 N N . ARG B 1 329 ? -13.961 -32.281 -18.688 1 88.25 329 ARG B N 1
ATOM 6079 C CA . ARG B 1 329 ? -13.125 -33.406 -19.109 1 88.25 329 ARG B CA 1
ATOM 6080 C C . ARG B 1 329 ? -11.656 -32.969 -19.188 1 88.25 329 ARG B C 1
ATOM 6082 O O . ARG B 1 329 ? -10.766 -33.781 -18.875 1 88.25 329 ARG B O 1
ATOM 6089 N N . GLU B 1 330 ? -11.484 -31.766 -19.688 1 91 330 GLU B N 1
ATOM 6090 C CA . GLU B 1 330 ? -10.125 -31.234 -19.797 1 91 330 GLU B CA 1
ATOM 6091 C C . GLU B 1 330 ? -9.461 -31.156 -18.422 1 91 330 GLU B C 1
ATOM 6093 O O . GLU B 1 330 ? -8.25 -31.312 -18.297 1 91 330 GLU B O 1
ATOM 6098 N N . PHE B 1 331 ? -10.211 -31 -17.344 1 92 331 PHE B N 1
ATOM 6099 C CA . PHE B 1 331 ? -9.695 -30.891 -15.984 1 92 331 PHE B CA 1
ATOM 6100 C C . PHE B 1 331 ? -8.938 -32.156 -15.586 1 92 331 PHE B C 1
ATOM 6102 O O . PHE B 1 331 ? -8.016 -32.094 -14.773 1 92 331 PHE B O 1
ATOM 6109 N N . ARG B 1 332 ? -9.273 -33.219 -16.188 1 89.25 332 ARG B N 1
ATOM 6110 C CA . ARG B 1 332 ? -8.633 -34.5 -15.867 1 89.25 332 ARG B CA 1
ATOM 6111 C C . ARG B 1 332 ? -7.148 -34.469 -16.219 1 89.25 332 ARG B C 1
ATOM 6113 O O . ARG B 1 332 ? -6.352 -35.188 -15.633 1 89.25 332 ARG B O 1
ATOM 6120 N N . ARG B 1 333 ? -6.879 -33.594 -17.094 1 93.12 333 ARG B N 1
ATOM 6121 C CA . ARG B 1 333 ? -5.504 -33.531 -17.578 1 93.12 333 ARG B CA 1
ATOM 6122 C C . ARG B 1 333 ? -4.641 -32.656 -16.672 1 93.12 333 ARG B C 1
ATOM 6124 O O . ARG B 1 333 ? -3.41 -32.688 -16.75 1 93.12 333 ARG B O 1
ATOM 6131 N N . TYR B 1 334 ? -5.195 -31.922 -15.789 1 93.81 334 TYR B N 1
ATOM 6132 C CA . TYR B 1 334 ? -4.477 -31.062 -14.859 1 93.81 334 TYR B CA 1
ATOM 6133 C C . TYR B 1 334 ? -4.379 -31.703 -13.484 1 93.81 334 TYR B C 1
ATOM 6135 O O . TYR B 1 334 ? -5.156 -31.391 -12.578 1 93.81 334 TYR B O 1
ATOM 6143 N N . SER B 1 335 ? -3.412 -32.531 -13.359 1 92.94 335 SER B N 1
ATOM 6144 C CA . SER B 1 335 ? -3.244 -33.344 -12.148 1 92.94 335 SER B CA 1
ATOM 6145 C C . SER B 1 335 ? -1.769 -33.531 -11.828 1 92.94 335 SER B C 1
ATOM 6147 O O . SER B 1 335 ? -0.927 -33.562 -12.727 1 92.94 335 SER B O 1
ATOM 6149 N N . LEU B 1 336 ? -1.479 -33.688 -10.547 1 94.69 336 LEU B N 1
ATOM 6150 C CA . LEU B 1 336 ? -0.131 -34.031 -10.109 1 94.69 336 LEU B CA 1
ATOM 6151 C C . LEU B 1 336 ? 0.053 -35.531 -10.078 1 94.69 336 LEU B C 1
ATOM 6153 O O . LEU B 1 336 ? 1.145 -36.031 -9.773 1 94.69 336 LEU B O 1
ATOM 6157 N N . ARG B 1 337 ? -0.994 -36.219 -10.477 1 90.38 337 ARG B N 1
ATOM 6158 C CA . ARG B 1 337 ? -0.893 -37.656 -10.656 1 90.38 337 ARG B CA 1
ATOM 6159 C C . ARG B 1 337 ? -0.257 -38 -12 1 90.38 337 ARG B C 1
ATOM 6161 O O . ARG B 1 337 ? -0.289 -37.188 -12.93 1 90.38 337 ARG B O 1
ATOM 6168 N N . TRP B 1 338 ? 0.232 -39.188 -12.031 1 87 338 TRP B N 1
ATOM 6169 C CA . TRP B 1 338 ? 0.766 -39.656 -13.305 1 87 338 TRP B CA 1
ATOM 6170 C C . TRP B 1 338 ? -0.336 -39.75 -14.359 1 87 338 TRP B C 1
ATOM 6172 O O . TRP B 1 338 ? -1.445 -40.188 -14.07 1 87 338 TRP B O 1
ATOM 6182 N N . ARG B 1 339 ? -0.003 -39.188 -15.5 1 82 339 ARG B N 1
ATOM 6183 C CA . ARG B 1 339 ? -0.881 -39.344 -16.656 1 82 339 ARG B CA 1
ATOM 6184 C C . ARG B 1 339 ? -0.218 -40.188 -17.75 1 82 339 ARG B C 1
ATOM 6186 O O . ARG B 1 339 ? 1.01 -40.219 -17.859 1 82 339 ARG B O 1
ATOM 6193 N N . PRO B 1 340 ? -1.072 -40.812 -18.531 1 75.75 340 PRO B N 1
ATOM 6194 C CA . PRO B 1 340 ? -0.496 -41.625 -19.594 1 75.75 340 PRO B CA 1
ATOM 6195 C C . PRO B 1 340 ? 0.405 -40.812 -20.531 1 75.75 340 PRO B C 1
ATOM 6197 O O . PRO B 1 340 ? 1.417 -41.344 -21.016 1 75.75 340 PRO B O 1
ATOM 6200 N N . ASP B 1 341 ? 0.113 -39.531 -20.672 1 75.94 341 ASP B N 1
ATOM 6201 C CA . ASP B 1 341 ? 0.842 -38.719 -21.641 1 75.94 341 ASP B CA 1
ATOM 6202 C C . ASP B 1 341 ? 2.008 -38 -20.984 1 75.94 341 ASP B C 1
ATOM 6204 O O . ASP B 1 341 ? 2.736 -37.25 -21.641 1 75.94 341 ASP B O 1
ATOM 6208 N N . ASP B 1 342 ? 2.24 -38.281 -19.75 1 78 342 ASP B N 1
ATOM 6209 C CA . ASP B 1 342 ? 3.355 -37.625 -19.078 1 78 342 ASP B CA 1
ATOM 6210 C C . ASP B 1 342 ? 4.691 -38.219 -19.547 1 78 342 ASP B C 1
ATOM 6212 O O . ASP B 1 342 ? 4.855 -39.438 -19.656 1 78 342 ASP B O 1
ATOM 6216 N N . ASP B 1 343 ? 5.555 -37.344 -20.047 1 73.31 343 ASP B N 1
ATOM 6217 C CA . ASP B 1 343 ? 6.871 -37.719 -20.531 1 73.31 343 ASP B CA 1
ATOM 6218 C C . ASP B 1 343 ? 7.969 -37.281 -19.562 1 73.31 343 ASP B C 1
ATOM 6220 O O . ASP B 1 343 ? 8.586 -36.219 -19.766 1 73.31 343 ASP B O 1
ATOM 6224 N N . PHE B 1 344 ? 8.102 -37.969 -18.5 1 74.81 344 PHE B N 1
ATOM 6225 C CA . PHE B 1 344 ? 9.164 -37.719 -17.531 1 74.81 344 PHE B CA 1
ATOM 6226 C C . PHE B 1 344 ? 10.227 -38.812 -17.594 1 74.81 344 PHE B C 1
ATOM 6228 O O . PHE B 1 344 ? 9.906 -39.969 -17.859 1 74.81 344 PHE B O 1
ATOM 6235 N N . LYS B 1 345 ? 11.5 -38.438 -17.719 1 64.88 345 LYS B N 1
ATOM 6236 C CA . LYS B 1 345 ? 12.609 -39.375 -17.953 1 64.88 345 LYS B CA 1
ATOM 6237 C C . LYS B 1 345 ? 12.492 -40.594 -17.094 1 64.88 345 LYS B C 1
ATOM 6239 O O . LYS B 1 345 ? 12.648 -41.719 -17.578 1 64.88 345 LYS B O 1
ATOM 6244 N N . ASP B 1 346 ? 12.258 -40.5 -15.781 1 61.44 346 ASP B N 1
ATOM 6245 C CA . ASP B 1 346 ? 12.32 -41.656 -14.883 1 61.44 346 ASP B CA 1
ATOM 6246 C C . ASP B 1 346 ? 10.922 -42.094 -14.477 1 61.44 346 ASP B C 1
ATOM 6248 O O . ASP B 1 346 ? 10.742 -42.719 -13.414 1 61.44 346 ASP B O 1
ATOM 6252 N N . LYS B 1 347 ? 10.016 -41.844 -15.281 1 67.5 347 LYS B N 1
ATOM 6253 C CA . LYS B 1 347 ? 8.633 -42.156 -14.953 1 67.5 347 LYS B CA 1
ATOM 6254 C C . LYS B 1 347 ? 8.461 -43.656 -14.703 1 67.5 347 LYS B C 1
ATOM 6256 O O . LYS B 1 347 ? 7.879 -44.062 -13.695 1 67.5 347 LYS B O 1
ATOM 6261 N N . ASP B 1 348 ? 8.898 -44.406 -15.625 1 58.22 348 ASP B N 1
ATOM 6262 C CA . ASP B 1 348 ? 8.68 -45.875 -15.578 1 58.22 348 ASP B CA 1
ATOM 6263 C C . ASP B 1 348 ? 9.32 -46.469 -14.336 1 58.22 348 ASP B C 1
ATOM 6265 O O . ASP B 1 348 ? 8.703 -47.312 -13.656 1 58.22 348 ASP B O 1
ATOM 6269 N N . VAL B 1 349 ? 10.477 -45.969 -14.102 1 57.81 349 VAL B N 1
ATOM 6270 C CA . VAL B 1 349 ? 11.195 -46.469 -12.945 1 57.81 349 VAL B CA 1
ATOM 6271 C C . VAL B 1 349 ? 10.461 -46.094 -11.664 1 57.81 349 VAL B C 1
ATOM 6273 O O . VAL B 1 349 ? 10.336 -46.875 -10.742 1 57.81 349 VAL B O 1
ATOM 6276 N N . ASP B 1 350 ? 9.945 -44.938 -11.648 1 62.72 350 ASP B N 1
ATOM 6277 C CA . ASP B 1 350 ? 9.273 -44.438 -10.461 1 62.72 350 ASP B CA 1
ATOM 6278 C C . ASP B 1 350 ? 7.91 -45.094 -10.266 1 62.72 350 ASP B C 1
ATOM 6280 O O . ASP B 1 350 ? 7.52 -45.406 -9.141 1 62.72 350 ASP B O 1
ATOM 6284 N N . GLU B 1 351 ? 7.293 -45.219 -11.328 1 60.69 351 GLU B N 1
ATOM 6285 C CA . GLU B 1 351 ? 6.008 -45.906 -11.234 1 60.69 351 GLU B CA 1
ATOM 6286 C C . GLU B 1 351 ? 6.172 -47.344 -10.719 1 60.69 351 GLU B C 1
ATOM 6288 O O . GLU B 1 351 ? 5.383 -47.812 -9.891 1 60.69 351 GLU B O 1
ATOM 6293 N N . GLU B 1 352 ? 7.18 -47.875 -11.25 1 55.81 352 GLU B N 1
ATOM 6294 C CA . GLU B 1 352 ? 7.477 -49.219 -10.828 1 55.81 352 GLU B CA 1
ATOM 6295 C C . GLU B 1 352 ? 7.824 -49.281 -9.344 1 55.81 352 GLU B C 1
ATOM 6297 O O . GLU B 1 352 ? 7.516 -50.281 -8.664 1 55.81 352 GLU B O 1
ATOM 6302 N N . ARG B 1 353 ? 8.469 -48.219 -8.961 1 56.31 353 ARG B N 1
ATOM 6303 C CA . ARG B 1 353 ? 8.906 -48.188 -7.57 1 56.31 353 ARG B CA 1
ATOM 6304 C C . ARG B 1 353 ? 7.781 -47.719 -6.656 1 56.31 353 ARG B C 1
ATOM 6306 O O . ARG B 1 353 ? 8.008 -47.438 -5.48 1 56.31 353 ARG B O 1
ATOM 6313 N N . GLY B 1 354 ? 6.602 -47.531 -7.273 1 56.44 354 GLY B N 1
ATOM 6314 C CA . GLY B 1 354 ? 5.453 -47.188 -6.453 1 56.44 354 GLY B CA 1
ATOM 6315 C C . GLY B 1 354 ? 5.172 -45.688 -6.391 1 56.44 354 GLY B C 1
ATOM 6316 O O . GLY B 1 354 ? 4.406 -45.25 -5.543 1 56.44 354 GLY B O 1
ATOM 6317 N N . GLY B 1 355 ? 5.961 -45.031 -7.207 1 60.91 355 GLY B N 1
ATOM 6318 C CA . GLY B 1 355 ? 5.68 -43.625 -7.176 1 60.91 355 GLY B CA 1
ATOM 6319 C C . GLY B 1 355 ? 4.359 -43.25 -7.828 1 60.91 355 GLY B C 1
ATOM 6320 O O . GLY B 1 355 ? 4.18 -43.469 -9.031 1 60.91 355 GLY B O 1
ATOM 6321 N N . ALA B 1 356 ? 3.348 -42.906 -7 1 66.06 356 ALA B N 1
ATOM 6322 C CA . ALA B 1 356 ? 1.963 -42.781 -7.441 1 66.06 356 ALA B CA 1
ATOM 6323 C C . ALA B 1 356 ? 1.748 -41.406 -8.125 1 66.06 356 ALA B C 1
ATOM 6325 O O . ALA B 1 356 ? 0.822 -41.25 -8.922 1 66.06 356 ALA B O 1
ATOM 6326 N N . THR B 1 357 ? 2.836 -40.5 -8.016 1 90.31 357 THR B N 1
ATOM 6327 C CA . THR B 1 357 ? 2.547 -39.188 -8.555 1 90.31 357 THR B CA 1
ATOM 6328 C C . THR B 1 357 ? 3.82 -38.531 -9.086 1 90.31 357 THR B C 1
ATOM 6330 O O . THR B 1 357 ? 4.922 -39.031 -8.859 1 90.31 357 THR B O 1
ATOM 6333 N N . ILE B 1 358 ? 3.713 -37.531 -9.844 1 92.62 358 ILE B N 1
ATOM 6334 C CA . ILE B 1 358 ? 4.836 -36.812 -10.422 1 92.62 358 ILE B CA 1
ATOM 6335 C C . ILE B 1 358 ? 5.688 -36.188 -9.305 1 92.62 358 ILE B C 1
ATOM 6337 O O . ILE B 1 358 ? 6.859 -35.875 -9.516 1 92.62 358 ILE B O 1
ATOM 6341 N N . LEU B 1 359 ? 5.168 -36.094 -8.109 1 95.25 359 LEU B N 1
ATOM 6342 C CA . LEU B 1 359 ? 5.844 -35.469 -6.98 1 95.25 359 LEU B CA 1
ATOM 6343 C C . LEU B 1 359 ? 7.035 -36.281 -6.52 1 95.25 359 LEU B C 1
ATOM 6345 O O . LEU B 1 359 ? 7.941 -35.781 -5.867 1 95.25 359 LEU B O 1
ATOM 6349 N N . SER B 1 360 ? 7.039 -37.562 -6.82 1 92.38 360 SER B N 1
ATOM 6350 C CA . SER B 1 360 ? 8.156 -38.406 -6.469 1 92.38 360 SER B CA 1
ATOM 6351 C C . SER B 1 360 ? 9.406 -38.062 -7.27 1 92.38 360 SER B C 1
ATOM 6353 O O . SER B 1 360 ? 10.516 -38.469 -6.906 1 92.38 360 SER B O 1
ATOM 6355 N N . GLN B 1 361 ? 9.203 -37.25 -8.336 1 93.25 361 GLN B N 1
ATOM 6356 C CA . GLN B 1 361 ? 10.336 -36.844 -9.172 1 93.25 361 GLN B CA 1
ATOM 6357 C C . GLN B 1 361 ? 10.977 -35.562 -8.664 1 93.25 361 GLN B C 1
ATOM 6359 O O . GLN B 1 361 ? 12.039 -35.156 -9.148 1 93.25 361 GLN B O 1
ATOM 6364 N N . VAL B 1 362 ? 10.383 -34.938 -7.734 1 96.25 362 VAL B N 1
ATOM 6365 C CA . VAL B 1 362 ? 10.922 -33.688 -7.191 1 96.25 362 VAL B CA 1
ATOM 6366 C C . VAL B 1 362 ? 12.094 -34 -6.262 1 96.25 362 VAL B C 1
ATOM 6368 O O . VAL B 1 362 ? 12 -34.875 -5.406 1 96.25 362 VAL B O 1
ATOM 6371 N N . ARG B 1 363 ? 13.188 -33.25 -6.441 1 95.38 363 ARG B N 1
ATOM 6372 C CA . ARG B 1 363 ? 14.398 -33.5 -5.66 1 95.38 363 ARG B CA 1
ATOM 6373 C C . ARG B 1 363 ? 14.82 -32.25 -4.891 1 95.38 363 ARG B C 1
ATOM 6375 O O . ARG B 1 363 ? 15.523 -32.344 -3.883 1 95.38 363 ARG B O 1
ATOM 6382 N N . CYS B 1 364 ? 14.438 -31.125 -5.336 1 98.25 364 CYS B N 1
ATOM 6383 C CA . CYS B 1 364 ? 14.852 -29.859 -4.73 1 98.25 364 CYS B CA 1
ATOM 6384 C C . CYS B 1 364 ? 14.016 -29.547 -3.496 1 98.25 364 CYS B C 1
ATOM 6386 O O . CYS B 1 364 ? 12.969 -30.172 -3.271 1 98.25 364 CYS B O 1
ATOM 6388 N N . PRO B 1 365 ? 14.484 -28.625 -2.594 1 98.75 365 PRO B N 1
ATOM 6389 C CA . PRO B 1 365 ? 13.656 -28.156 -1.478 1 98.75 365 PRO B CA 1
ATOM 6390 C C . PRO B 1 365 ? 12.336 -27.531 -1.938 1 98.75 365 PRO B C 1
ATOM 6392 O O . PRO B 1 365 ? 12.297 -26.859 -2.971 1 98.75 365 PRO B O 1
ATOM 6395 N N . VAL B 1 366 ? 11.258 -27.766 -1.101 1 98.88 366 VAL B N 1
ATOM 6396 C CA . VAL B 1 366 ? 9.938 -27.297 -1.502 1 98.88 366 VAL B CA 1
ATOM 6397 C C . VAL B 1 366 ? 9.242 -26.641 -0.314 1 98.88 366 VAL B C 1
ATOM 6399 O O . VAL B 1 366 ? 9.219 -27.188 0.788 1 98.88 366 VAL B O 1
ATOM 6402 N N . LEU B 1 367 ? 8.75 -25.438 -0.507 1 98.81 367 LEU B N 1
ATOM 6403 C CA . LEU B 1 367 ? 7.785 -24.812 0.392 1 98.81 367 LEU B CA 1
ATOM 6404 C C . LEU B 1 367 ? 6.371 -24.891 -0.18 1 98.81 367 LEU B C 1
ATOM 6406 O O . LEU B 1 367 ? 6.121 -24.422 -1.294 1 98.81 367 LEU B O 1
ATOM 6410 N N . VAL B 1 368 ? 5.473 -25.516 0.515 1 98.38 368 VAL B N 1
ATOM 6411 C CA . VAL B 1 368 ? 4.07 -25.578 0.117 1 98.38 368 VAL B CA 1
ATOM 6412 C C . VAL B 1 368 ? 3.211 -24.812 1.121 1 98.38 368 VAL B C 1
ATOM 6414 O O . VAL B 1 368 ? 3.363 -24.984 2.334 1 98.38 368 VAL B O 1
ATOM 6417 N N . THR B 1 369 ? 2.383 -23.922 0.6 1 97.56 369 THR B N 1
ATOM 6418 C CA . THR B 1 369 ? 1.49 -23.219 1.506 1 97.56 369 THR B CA 1
ATOM 6419 C C . THR B 1 369 ? 0.039 -23.625 1.271 1 97.56 369 THR B C 1
ATOM 6421 O O . THR B 1 369 ? -0.285 -24.219 0.241 1 97.56 369 THR B O 1
ATOM 6424 N N . GLY B 1 370 ? -0.789 -23.359 2.262 1 95.75 370 GLY B N 1
ATOM 6425 C CA . GLY B 1 370 ? -2.223 -23.594 2.166 1 95.75 370 GLY B CA 1
ATOM 6426 C C . GLY B 1 370 ? -3.045 -22.422 2.682 1 95.75 370 GLY B C 1
ATOM 6427 O O . GLY B 1 370 ? -2.562 -21.625 3.482 1 95.75 370 GLY B O 1
ATOM 6428 N N . ALA B 1 371 ? -4.242 -22.312 2.152 1 93.88 371 ALA B N 1
ATOM 6429 C CA . ALA B 1 371 ? -5.195 -21.297 2.602 1 93.88 371 ALA B CA 1
ATOM 6430 C C . ALA B 1 371 ? -6.25 -21.906 3.52 1 93.88 371 ALA B C 1
ATOM 6432 O O . ALA B 1 371 ? -7.129 -22.641 3.062 1 93.88 371 ALA B O 1
ATOM 6433 N N . SER B 1 372 ? -6.258 -21.516 4.754 1 92.56 372 SER B N 1
ATOM 6434 C CA . SER B 1 372 ? -7.199 -22.094 5.711 1 92.56 372 SER B CA 1
ATOM 6435 C C . SER B 1 372 ? -8.594 -21.5 5.539 1 92.56 372 SER B C 1
ATOM 6437 O O . SER B 1 372 ? -9.586 -22.078 5.988 1 92.56 372 SER B O 1
ATOM 6439 N N . GLN B 1 373 ? -8.664 -20.406 4.941 1 89.38 373 GLN B N 1
ATOM 6440 C CA . GLN B 1 373 ? -9.938 -19.766 4.617 1 89.38 373 GLN B CA 1
ATOM 6441 C C . GLN B 1 373 ? -10.094 -19.578 3.111 1 89.38 373 GLN B C 1
ATOM 6443 O O . GLN B 1 373 ? -10.359 -18.484 2.641 1 89.38 373 GLN B O 1
ATOM 6448 N N . ALA B 1 374 ? -10.062 -20.719 2.502 1 79.12 374 ALA B N 1
ATOM 6449 C CA . ALA B 1 374 ? -10.062 -20.75 1.042 1 79.12 374 ALA B CA 1
ATOM 6450 C C . ALA B 1 374 ? -11.484 -20.719 0.492 1 79.12 374 ALA B C 1
ATOM 6452 O O . ALA B 1 374 ? -12.422 -21.188 1.146 1 79.12 374 ALA B O 1
ATOM 6453 N N . ILE B 1 375 ? -11.562 -20.156 -0.613 1 69.88 375 ILE B N 1
ATOM 6454 C CA . ILE B 1 375 ? -12.836 -20.219 -1.31 1 69.88 375 ILE B CA 1
ATOM 6455 C C . ILE B 1 375 ? -12.836 -21.375 -2.307 1 69.88 375 ILE B C 1
ATOM 6457 O O . ILE B 1 375 ? -13.883 -21.781 -2.811 1 69.88 375 ILE B O 1
ATOM 6461 N N . TYR B 1 376 ? -11.648 -21.984 -2.523 1 65.69 376 TYR B N 1
ATOM 6462 C CA . TYR B 1 376 ? -11.586 -22.984 -3.57 1 65.69 376 TYR B CA 1
ATOM 6463 C C . TYR B 1 376 ? -11.172 -24.344 -3 1 65.69 376 TYR B C 1
ATOM 6465 O O . TYR B 1 376 ? -11.836 -25.359 -3.238 1 65.69 376 TYR B O 1
ATOM 6473 N N . GLN B 1 377 ? -10.047 -24.391 -2.385 1 69.06 377 GLN B N 1
ATOM 6474 C CA . GLN B 1 377 ? -9.531 -25.688 -1.953 1 69.06 377 GLN B CA 1
ATOM 6475 C C . GLN B 1 377 ? -8.984 -25.609 -0.529 1 69.06 377 GLN B C 1
ATOM 6477 O O . GLN B 1 377 ? -8.141 -24.766 -0.224 1 69.06 377 GLN B O 1
ATOM 6482 N N . LEU B 1 378 ? -9.414 -26.594 0.17 1 75.25 378 LEU B N 1
ATOM 6483 C CA . LEU B 1 378 ? -8.938 -26.688 1.547 1 75.25 378 LEU B CA 1
ATOM 6484 C C . LEU B 1 378 ? -7.586 -27.375 1.612 1 75.25 378 LEU B C 1
ATOM 6486 O O . LEU B 1 378 ? -7.289 -28.25 0.789 1 75.25 378 LEU B O 1
ATOM 6490 N N . PRO B 1 379 ? -6.789 -27.031 2.598 1 81.19 379 PRO B N 1
ATOM 6491 C CA . PRO B 1 379 ? -5.398 -27.5 2.691 1 81.19 379 PRO B CA 1
ATOM 6492 C C . PRO B 1 379 ? -5.281 -29.016 2.789 1 81.19 379 PRO B C 1
ATOM 6494 O O . PRO B 1 379 ? -4.312 -29.594 2.299 1 81.19 379 PRO B O 1
ATOM 6497 N N . ASP B 1 380 ? -6.152 -29.641 3.357 1 78.62 380 ASP B N 1
ATOM 6498 C CA . ASP B 1 380 ? -6.055 -31.094 3.518 1 78.62 380 ASP B CA 1
ATOM 6499 C C . ASP B 1 380 ? -6.082 -31.797 2.164 1 78.62 380 ASP B C 1
ATOM 6501 O O . ASP B 1 380 ? -5.371 -32.781 1.959 1 78.62 380 ASP B O 1
ATOM 6505 N N . ALA B 1 381 ? -6.758 -31.25 1.271 1 79.44 381 ALA B N 1
ATOM 6506 C CA . ALA B 1 381 ? -6.977 -31.906 -0.022 1 79.44 381 ALA B CA 1
ATOM 6507 C C . ALA B 1 381 ? -5.836 -31.594 -0.988 1 79.44 381 ALA B C 1
ATOM 6509 O O . ALA B 1 381 ? -5.68 -32.281 -2.008 1 79.44 381 ALA B O 1
ATOM 6510 N N . SER B 1 382 ? -5.051 -30.688 -0.617 1 89.62 382 SER B N 1
ATOM 6511 C CA . SER B 1 382 ? -4.004 -30.297 -1.557 1 89.62 382 SER B CA 1
ATOM 6512 C C . SER B 1 382 ? -2.654 -30.156 -0.859 1 89.62 382 SER B C 1
ATOM 6514 O O . SER B 1 382 ? -1.814 -31.062 -0.944 1 89.62 382 SER B O 1
ATOM 6516 N N . THR B 1 383 ? -2.568 -29.281 0.071 1 93.25 383 THR B N 1
ATOM 6517 C CA . THR B 1 383 ? -1.301 -28.906 0.688 1 93.25 383 THR B CA 1
ATOM 6518 C C . THR B 1 383 ? -0.69 -30.094 1.429 1 93.25 383 THR B C 1
ATOM 6520 O O . THR B 1 383 ? 0.459 -30.453 1.181 1 93.25 383 THR B O 1
ATOM 6523 N N . GLN B 1 384 ? -1.443 -30.719 2.275 1 93.38 384 GLN B N 1
ATOM 6524 C CA . GLN B 1 384 ? -0.921 -31.812 3.082 1 93.38 384 GLN B CA 1
ATOM 6525 C C . GLN B 1 384 ? -0.648 -33.031 2.223 1 93.38 384 GLN B C 1
ATOM 6527 O O . GLN B 1 384 ? 0.339 -33.75 2.438 1 93.38 384 GLN B O 1
ATOM 6532 N N . ARG B 1 385 ? -1.492 -33.281 1.302 1 93 385 ARG B N 1
ATOM 6533 C CA . ARG B 1 385 ? -1.303 -34.406 0.387 1 93 385 ARG B CA 1
ATOM 6534 C C . ARG B 1 385 ? -0.014 -34.25 -0.412 1 93 385 ARG B C 1
ATOM 6536 O O . ARG B 1 385 ? 0.739 -35.219 -0.581 1 93 385 ARG B O 1
ATOM 6543 N N . ILE B 1 386 ? 0.211 -33.062 -0.893 1 96.19 386 ILE B N 1
ATOM 6544 C CA . ILE B 1 386 ? 1.419 -32.781 -1.658 1 96.19 386 ILE B CA 1
ATOM 6545 C C . ILE B 1 386 ? 2.65 -33.031 -0.786 1 96.19 386 ILE B C 1
ATOM 6547 O O . ILE B 1 386 ? 3.598 -33.688 -1.205 1 96.19 386 ILE B O 1
ATOM 6551 N N . MET B 1 387 ? 2.604 -32.562 0.422 1 95.56 387 MET B N 1
ATOM 6552 C CA . MET B 1 387 ? 3.721 -32.719 1.347 1 95.56 387 MET B CA 1
ATOM 6553 C C . MET B 1 387 ? 4.016 -34.219 1.575 1 95.56 387 MET B C 1
ATOM 6555 O O . MET B 1 387 ? 5.176 -34.625 1.603 1 95.56 387 MET B O 1
ATOM 6559 N N . ASP B 1 388 ? 2.982 -34.969 1.698 1 94 388 ASP B N 1
ATOM 6560 C CA . ASP B 1 388 ? 3.115 -36.406 1.958 1 94 388 ASP B CA 1
ATOM 6561 C C . ASP B 1 388 ? 3.689 -37.125 0.744 1 94 388 ASP B C 1
ATOM 6563 O O . ASP B 1 388 ? 4.391 -38.125 0.889 1 94 388 ASP B O 1
ATOM 6567 N N . GLU B 1 389 ? 3.416 -36.594 -0.433 1 94.5 389 GLU B N 1
ATOM 6568 C CA . GLU B 1 389 ? 3.771 -37.312 -1.659 1 94.5 389 GLU B CA 1
ATOM 6569 C C . GLU B 1 389 ? 5.121 -36.844 -2.197 1 94.5 389 GLU B C 1
ATOM 6571 O O . GLU B 1 389 ? 5.609 -37.375 -3.201 1 94.5 389 GLU B O 1
ATOM 6576 N N . LEU B 1 390 ? 5.691 -35.812 -1.526 1 95.69 390 LEU B N 1
ATOM 6577 C CA . LEU B 1 390 ? 7.078 -35.438 -1.798 1 95.69 390 LEU B CA 1
ATOM 6578 C C . LEU B 1 390 ? 8.039 -36.406 -1.125 1 95.69 390 LEU B C 1
ATOM 6580 O O . LEU B 1 390 ? 8.828 -36.031 -0.265 1 95.69 390 LEU B O 1
ATOM 6584 N N . VAL B 1 391 ? 8.148 -37.594 -1.599 1 92.88 391 VAL B N 1
ATOM 6585 C CA . VAL B 1 391 ? 8.727 -38.719 -0.872 1 92.88 391 VAL B CA 1
ATOM 6586 C C . VAL B 1 391 ? 10.25 -38.688 -0.978 1 92.88 391 VAL B C 1
ATOM 6588 O O . VAL B 1 391 ? 10.961 -39.219 -0.123 1 92.88 391 VAL B O 1
ATOM 6591 N N . HIS B 1 392 ? 10.797 -38.062 -1.993 1 92.75 392 HIS B N 1
ATOM 6592 C CA . HIS B 1 392 ? 12.242 -38.031 -2.156 1 92.75 392 HIS B CA 1
ATOM 6593 C C . HIS B 1 392 ? 12.836 -36.719 -1.684 1 92.75 392 HIS B C 1
ATOM 6595 O O . HIS B 1 392 ? 14.023 -36.469 -1.885 1 92.75 392 HIS B O 1
ATOM 6601 N N . VAL B 1 393 ? 12.031 -35.844 -1.194 1 96 393 VAL B N 1
ATOM 6602 C CA . VAL B 1 393 ? 12.492 -34.625 -0.556 1 96 393 VAL B CA 1
ATOM 6603 C C . VAL B 1 393 ? 12.586 -34.812 0.954 1 96 393 VAL B C 1
ATOM 6605 O O . VAL B 1 393 ? 11.594 -35.156 1.605 1 96 393 VAL B O 1
ATOM 6608 N N . SER B 1 394 ? 13.758 -34.656 1.535 1 96 394 SER B N 1
ATOM 6609 C CA . SER B 1 394 ? 13.969 -34.906 2.957 1 96 394 SER B CA 1
ATOM 6610 C C . SER B 1 394 ? 13.18 -33.938 3.818 1 96 394 SER B C 1
ATOM 6612 O O . SER B 1 394 ? 12.789 -32.844 3.348 1 96 394 SER B O 1
ATOM 6614 N N . LEU B 1 395 ? 12.93 -34.219 5.023 1 95.25 395 LEU B N 1
ATOM 6615 C CA . LEU B 1 395 ? 12.102 -33.469 5.945 1 95.25 395 LEU B CA 1
ATOM 6616 C C . LEU B 1 395 ? 12.68 -32.062 6.164 1 95.25 395 LEU B C 1
ATOM 6618 O O . LEU B 1 395 ? 11.938 -31.094 6.332 1 95.25 395 LEU B O 1
ATOM 6622 N N . GLU B 1 396 ? 13.961 -31.969 6.145 1 95.94 396 GLU B N 1
ATOM 6623 C CA . GLU B 1 396 ? 14.617 -30.688 6.391 1 95.94 396 GLU B CA 1
ATOM 6624 C C . GLU B 1 396 ? 14.508 -29.766 5.18 1 95.94 396 GLU B C 1
ATOM 6626 O O . GLU B 1 396 ? 14.719 -28.562 5.289 1 95.94 396 GLU B O 1
ATOM 6631 N N . LYS B 1 397 ? 14.156 -30.328 4.004 1 97.81 397 LYS B N 1
ATOM 6632 C CA . LYS B 1 397 ? 14.117 -29.578 2.758 1 97.81 397 LYS B CA 1
ATOM 6633 C C . LYS B 1 397 ? 12.68 -29.266 2.352 1 97.81 397 LYS B C 1
ATOM 6635 O O . LYS B 1 397 ? 12.445 -28.609 1.326 1 97.81 397 LYS B O 1
ATOM 6640 N N . LYS B 1 398 ? 11.742 -29.719 3.057 1 97.12 398 LYS B N 1
ATOM 6641 C CA . LYS B 1 398 ? 10.367 -29.359 2.732 1 97.12 398 LYS B CA 1
ATOM 6642 C C . LYS B 1 398 ? 9.68 -28.672 3.918 1 97.12 398 LYS B C 1
ATOM 6644 O O . LYS B 1 398 ? 9.922 -29.047 5.07 1 97.12 398 LYS B O 1
ATOM 6649 N N . GLU B 1 399 ? 8.961 -27.672 3.703 1 98 399 GLU B N 1
ATOM 6650 C CA . GLU B 1 399 ? 8.258 -26.859 4.691 1 98 399 GLU B CA 1
ATOM 6651 C C . GLU B 1 399 ? 6.816 -26.594 4.273 1 98 399 GLU B C 1
ATOM 6653 O O . GLU B 1 399 ? 6.523 -26.453 3.084 1 98 399 GLU B O 1
ATOM 6658 N N . VAL B 1 400 ? 5.926 -26.625 5.25 1 97.69 400 VAL B N 1
ATOM 6659 C CA . VAL B 1 400 ? 4.52 -26.312 5.023 1 97.69 400 VAL B CA 1
ATOM 6660 C C . VAL B 1 400 ? 4.129 -25.078 5.824 1 97.69 400 VAL B C 1
ATOM 6662 O O . VAL B 1 400 ? 4.582 -24.891 6.953 1 97.69 400 VAL B O 1
ATOM 6665 N N . TRP B 1 401 ? 3.402 -24.156 5.242 1 97.25 401 TRP B N 1
ATOM 6666 C CA . TRP B 1 401 ? 2.912 -22.953 5.895 1 97.25 401 TRP B CA 1
ATOM 6667 C C . TRP B 1 401 ? 1.423 -22.75 5.633 1 97.25 401 TRP B C 1
ATOM 6669 O O . TRP B 1 401 ? 1.017 -22.469 4.508 1 97.25 401 TRP B O 1
ATOM 6679 N N . ILE B 1 402 ? 0.588 -22.938 6.609 1 96.5 402 ILE B N 1
ATOM 6680 C CA . ILE B 1 402 ? -0.859 -22.766 6.535 1 96.5 402 ILE B CA 1
ATOM 6681 C C . ILE B 1 402 ? -1.32 -21.781 7.605 1 96.5 402 ILE B C 1
ATOM 6683 O O . ILE B 1 402 ? -1.688 -22.188 8.711 1 96.5 402 ILE B O 1
ATOM 6687 N N . PRO B 1 403 ? -1.373 -20.531 7.254 1 95.44 403 PRO B N 1
ATOM 6688 C CA . PRO B 1 403 ? -1.796 -19.531 8.242 1 95.44 403 PRO B CA 1
ATOM 6689 C C . PRO B 1 403 ? -3.252 -19.719 8.672 1 95.44 403 PRO B C 1
ATOM 6691 O O . PRO B 1 403 ? -4.102 -20.062 7.852 1 95.44 403 PRO B O 1
ATOM 6694 N N . GLU B 1 404 ? -3.539 -19.328 9.898 1 93.5 404 GLU B N 1
ATOM 6695 C CA . GLU B 1 404 ? -4.863 -19.562 10.469 1 93.5 404 GLU B CA 1
ATOM 6696 C C . GLU B 1 404 ? -5.746 -18.328 10.328 1 93.5 404 GLU B C 1
ATOM 6698 O O . GLU B 1 404 ? -6.977 -18.438 10.32 1 93.5 404 GLU B O 1
ATOM 6703 N N . THR B 1 405 ? -5.113 -17.172 10.281 1 95.31 405 THR B N 1
ATOM 6704 C CA . THR B 1 405 ? -5.91 -15.953 10.266 1 95.31 405 THR B CA 1
ATOM 6705 C C . THR B 1 405 ? -5.695 -15.188 8.969 1 95.31 405 THR B C 1
ATOM 6707 O O . THR B 1 405 ? -4.68 -15.359 8.289 1 95.31 405 THR B O 1
ATOM 6710 N N . VAL B 1 406 ? -6.637 -14.352 8.672 1 95.25 406 VAL B N 1
ATOM 6711 C CA . VAL B 1 406 ? -6.605 -13.57 7.441 1 95.25 406 VAL B CA 1
ATOM 6712 C C . VAL B 1 406 ? -5.363 -12.68 7.426 1 95.25 406 VAL B C 1
ATOM 6714 O O . VAL B 1 406 ? -4.652 -12.609 6.422 1 95.25 406 VAL B O 1
ATOM 6717 N N . GLY B 1 407 ? -5.098 -12.055 8.516 1 95.88 407 GLY B N 1
ATOM 6718 C CA . GLY B 1 407 ? -3.961 -11.148 8.594 1 95.88 407 GLY B CA 1
ATOM 6719 C C . GLY B 1 407 ? -2.633 -11.836 8.328 1 95.88 407 GLY B C 1
ATOM 6720 O O . GLY B 1 407 ? -1.689 -11.203 7.84 1 95.88 407 GLY B O 1
ATOM 6721 N N . GLU B 1 408 ? -2.59 -13.102 8.531 1 95.06 408 GLU B N 1
ATOM 6722 C CA . GLU B 1 408 ? -1.357 -13.859 8.344 1 95.06 408 GLU B CA 1
ATOM 6723 C C . GLU B 1 408 ? -1.285 -14.453 6.941 1 95.06 408 GLU B C 1
ATOM 6725 O O . GLU B 1 408 ? -0.249 -14.984 6.539 1 95.06 408 GLU B O 1
ATOM 6730 N N . GLY B 1 409 ? -2.379 -14.422 6.219 1 96.06 409 GLY B N 1
ATOM 6731 C CA . GLY B 1 409 ? -2.359 -14.922 4.852 1 96.06 409 GLY B CA 1
ATOM 6732 C C . GLY B 1 409 ? -3.227 -16.141 4.652 1 96.06 409 GLY B C 1
ATOM 6733 O O . GLY B 1 409 ? -2.865 -17.047 3.896 1 96.06 409 GLY B O 1
ATOM 6734 N N . ALA B 1 410 ? -4.375 -16.219 5.293 1 95.81 410 ALA B N 1
ATOM 6735 C CA . ALA B 1 410 ? -5.223 -17.406 5.266 1 95.81 410 ALA B CA 1
ATOM 6736 C C . ALA B 1 410 ? -6.09 -17.438 4.008 1 95.81 410 ALA B C 1
ATOM 6738 O O . ALA B 1 410 ? -6.676 -18.469 3.668 1 95.81 410 ALA B O 1
ATOM 6739 N N . LEU B 1 411 ? -6.172 -16.359 3.291 1 94.56 411 LEU B N 1
ATOM 6740 C CA . LEU B 1 411 ? -7.035 -16.281 2.117 1 94.56 411 LEU B CA 1
ATOM 6741 C C . LEU B 1 411 ? -6.383 -16.984 0.923 1 94.56 411 LEU B C 1
ATOM 6743 O O . LEU B 1 411 ? -5.156 -17.094 0.859 1 94.56 411 LEU B O 1
ATOM 6747 N N . THR B 1 412 ? -7.188 -17.422 0.011 1 92.19 412 THR B N 1
ATOM 6748 C CA . THR B 1 412 ? -6.727 -18.047 -1.22 1 92.19 412 THR B CA 1
ATOM 6749 C C . THR B 1 412 ? -5.715 -17.172 -1.94 1 92.19 412 THR B C 1
ATOM 6751 O O . THR B 1 412 ? -5.957 -15.969 -2.135 1 92.19 412 THR B O 1
ATOM 6754 N N . GLY B 1 413 ? -4.598 -17.797 -2.293 1 93.44 413 GLY B N 1
ATOM 6755 C CA . GLY B 1 413 ? -3.578 -17.078 -3.035 1 93.44 413 GLY B CA 1
ATOM 6756 C C . GLY B 1 413 ? -2.846 -16.047 -2.195 1 93.44 413 GLY B C 1
ATOM 6757 O O . GLY B 1 413 ? -2.119 -15.203 -2.729 1 93.44 413 GLY B O 1
ATOM 6758 N N . LYS B 1 414 ? -3.166 -16.078 -0.839 1 96.19 414 LYS B N 1
ATOM 6759 C CA . LYS B 1 414 ? -2.562 -15.125 0.081 1 96.19 414 LYS B CA 1
ATOM 6760 C C . LYS B 1 414 ? -2.918 -13.688 -0.308 1 96.19 414 LYS B C 1
ATOM 6762 O O . LYS B 1 414 ? -2.133 -12.766 -0.079 1 96.19 414 LYS B O 1
ATOM 6767 N N . VAL B 1 415 ? -4.051 -13.469 -0.96 1 95.25 415 VAL B N 1
ATOM 6768 C CA . VAL B 1 415 ? -4.441 -12.125 -1.364 1 95.25 415 VAL B CA 1
ATOM 6769 C C . VAL B 1 415 ? -4.492 -11.211 -0.141 1 95.25 415 VAL B C 1
ATOM 6771 O O . VAL B 1 415 ? -4.961 -11.617 0.925 1 95.25 415 VAL B O 1
ATOM 6774 N N . GLY B 1 416 ? -3.957 -10.039 -0.316 1 96.12 416 GLY B N 1
ATOM 6775 C CA . GLY B 1 416 ? -3.922 -9.078 0.771 1 96.12 416 GLY B CA 1
ATOM 6776 C C . GLY B 1 416 ? -2.719 -9.25 1.68 1 96.12 416 GLY B C 1
ATOM 6777 O O . GLY B 1 416 ? -2.395 -8.352 2.465 1 96.12 416 GLY B O 1
ATOM 6778 N N . ALA B 1 417 ? -1.989 -10.391 1.566 1 97.5 417 ALA B N 1
ATOM 6779 C CA . ALA B 1 417 ? -0.875 -10.672 2.467 1 97.5 417 ALA B CA 1
ATOM 6780 C C . ALA B 1 417 ? 0.367 -11.094 1.687 1 97.5 417 ALA B C 1
ATOM 6782 O O . ALA B 1 417 ? 1.074 -12.023 2.084 1 97.5 417 ALA B O 1
ATOM 6783 N N . TRP B 1 418 ? 0.659 -10.461 0.643 1 96.44 418 TRP B N 1
ATOM 6784 C CA . TRP B 1 418 ? 1.765 -10.883 -0.214 1 96.44 418 TRP B CA 1
ATOM 6785 C C . TRP B 1 418 ? 3.105 -10.516 0.411 1 96.44 418 TRP B C 1
ATOM 6787 O O . TRP B 1 418 ? 4.141 -11.086 0.058 1 96.44 418 TRP B O 1
ATOM 6797 N N . ASN B 1 419 ? 3.143 -9.547 1.373 1 94.81 419 ASN B N 1
ATOM 6798 C CA . ASN B 1 419 ? 4.367 -9.336 2.135 1 94.81 419 ASN B CA 1
ATOM 6799 C C . ASN B 1 419 ? 4.711 -10.555 2.992 1 94.81 419 ASN B C 1
ATOM 6801 O O . ASN B 1 419 ? 5.883 -10.906 3.139 1 94.81 419 ASN B O 1
ATOM 6805 N N . SER B 1 420 ? 3.664 -11.141 3.572 1 96.5 420 SER B N 1
ATOM 6806 C CA . SER B 1 420 ? 3.869 -12.352 4.355 1 96.5 420 SER B CA 1
ATOM 6807 C C . SER B 1 420 ? 4.355 -13.5 3.475 1 96.5 420 SER B C 1
ATOM 6809 O O . SER B 1 420 ? 5.258 -14.242 3.859 1 96.5 420 SER B O 1
ATOM 6811 N N . LEU B 1 421 ? 3.744 -13.625 2.35 1 97.62 421 LEU B N 1
ATOM 6812 C CA . LEU B 1 421 ? 4.172 -14.664 1.413 1 97.62 421 LEU B CA 1
ATOM 6813 C C . LEU B 1 421 ? 5.625 -14.453 1 1 97.62 421 LEU B C 1
ATOM 6815 O O . LEU B 1 421 ? 6.406 -15.406 0.954 1 97.62 421 LEU B O 1
ATOM 6819 N N . ALA B 1 422 ? 6.008 -13.234 0.703 1 97.38 422 ALA B N 1
ATOM 6820 C CA . ALA B 1 422 ? 7.383 -12.922 0.327 1 97.38 422 ALA B CA 1
ATOM 6821 C C . ALA B 1 422 ? 8.344 -13.242 1.465 1 97.38 422 ALA B C 1
ATOM 6823 O O . ALA B 1 422 ? 9.422 -13.797 1.236 1 97.38 422 ALA B O 1
ATOM 6824 N N . THR B 1 423 ? 7.938 -12.883 2.646 1 96.88 423 THR B N 1
ATOM 6825 C CA . THR B 1 423 ? 8.789 -13.141 3.805 1 96.88 423 THR B CA 1
ATOM 6826 C C . THR B 1 423 ? 9.062 -14.633 3.953 1 96.88 423 THR B C 1
ATOM 6828 O O . THR B 1 423 ? 10.211 -15.047 4.094 1 96.88 423 THR B O 1
ATOM 6831 N N . LYS B 1 424 ? 8.008 -15.414 3.914 1 97.56 424 LYS B N 1
ATOM 6832 C CA . LYS B 1 424 ? 8.156 -16.859 4.035 1 97.56 424 LYS B CA 1
ATOM 6833 C C . LYS B 1 424 ? 8.977 -17.438 2.881 1 97.56 424 LYS B C 1
ATOM 6835 O O . LYS B 1 424 ? 9.82 -18.297 3.082 1 97.56 424 LYS B O 1
ATOM 6840 N N . THR B 1 425 ? 8.75 -16.938 1.712 1 98.38 425 THR B N 1
ATOM 6841 C CA . THR B 1 425 ? 9.398 -17.422 0.496 1 98.38 425 THR B CA 1
ATOM 6842 C C . THR B 1 425 ? 10.898 -17.156 0.542 1 98.38 425 THR B C 1
ATOM 6844 O O . THR B 1 425 ? 11.703 -18.078 0.409 1 98.38 425 THR B O 1
ATOM 6847 N N . PHE B 1 426 ? 11.273 -15.93 0.786 1 98.25 426 PHE B N 1
ATOM 6848 C CA . PHE B 1 426 ? 12.688 -15.586 0.66 1 98.25 426 PHE B CA 1
ATOM 6849 C C . PHE B 1 426 ? 13.469 -16.062 1.876 1 98.25 426 PHE B C 1
ATOM 6851 O O . PHE B 1 426 ? 14.656 -16.375 1.771 1 98.25 426 PHE B O 1
ATOM 6858 N N . ALA B 1 427 ? 12.805 -16.172 3.051 1 97.44 427 ALA B N 1
ATOM 6859 C CA . ALA B 1 427 ? 13.453 -16.812 4.188 1 97.44 427 ALA B CA 1
ATOM 6860 C C . ALA B 1 427 ? 13.781 -18.266 3.873 1 97.44 427 ALA B C 1
ATOM 6862 O O . ALA B 1 427 ? 14.875 -18.75 4.176 1 97.44 427 ALA B O 1
ATOM 6863 N N . PHE B 1 428 ? 12.836 -18.984 3.295 1 98.25 428 PHE B N 1
ATOM 6864 C CA . PHE B 1 428 ? 13.008 -20.375 2.924 1 98.25 428 PHE B CA 1
ATOM 6865 C C . PHE B 1 428 ? 14.109 -20.531 1.88 1 98.25 428 PHE B C 1
ATOM 6867 O O . PHE B 1 428 ? 14.984 -21.375 2.01 1 98.25 428 PHE B O 1
ATOM 6874 N N . LEU B 1 429 ? 14.062 -19.703 0.844 1 98.44 429 LEU B N 1
ATOM 6875 C CA . LEU B 1 429 ? 15.031 -19.781 -0.245 1 98.44 429 LEU B CA 1
ATOM 6876 C C . LEU B 1 429 ? 16.438 -19.484 0.256 1 98.44 429 LEU B C 1
ATOM 6878 O O . LEU B 1 429 ? 17.391 -20.188 -0.104 1 98.44 429 LEU B O 1
ATOM 6882 N N . ASP B 1 430 ? 16.562 -18.438 1.077 1 97.69 430 ASP B N 1
ATOM 6883 C CA . ASP B 1 430 ? 17.875 -18.109 1.618 1 97.69 430 ASP B CA 1
ATOM 6884 C C . ASP B 1 430 ? 18.469 -19.297 2.379 1 97.69 430 ASP B C 1
ATOM 6886 O O . ASP B 1 430 ? 19.656 -19.594 2.223 1 97.69 430 ASP B O 1
ATOM 6890 N N . LYS B 1 431 ? 17.625 -19.906 3.182 1 96.94 431 LYS B N 1
ATOM 6891 C CA . LYS B 1 431 ? 18.078 -21.047 3.982 1 96.94 431 LYS B CA 1
ATOM 6892 C C . LYS B 1 431 ? 18.5 -22.203 3.092 1 96.94 431 LYS B C 1
ATOM 6894 O O . LYS B 1 431 ? 19.578 -22.766 3.268 1 96.94 431 LYS B O 1
ATOM 6899 N N . GLN B 1 432 ? 17.703 -22.562 2.121 1 98.06 432 GLN B N 1
ATOM 6900 C CA . GLN B 1 432 ? 17.891 -23.766 1.318 1 98.06 432 GLN B CA 1
ATOM 6901 C C . GLN B 1 432 ? 19 -23.562 0.284 1 98.06 432 GLN B C 1
ATOM 6903 O O . GLN B 1 432 ? 19.703 -24.5 -0.073 1 98.06 432 GLN B O 1
ATOM 6908 N N . LEU B 1 433 ? 19.188 -22.266 -0.189 1 97.69 433 LEU B N 1
ATOM 6909 C CA . LEU B 1 433 ? 20.156 -21.984 -1.235 1 97.69 433 LEU B CA 1
ATOM 6910 C C . LEU B 1 433 ? 21.484 -21.531 -0.633 1 97.69 433 LEU B C 1
ATOM 6912 O O . LEU B 1 433 ? 22.453 -21.312 -1.357 1 97.69 433 LEU B O 1
ATOM 6916 N N . GLY B 1 434 ? 21.531 -21.359 0.659 1 96.19 434 GLY B N 1
ATOM 6917 C CA . GLY B 1 434 ? 22.75 -20.953 1.326 1 96.19 434 GLY B CA 1
ATOM 6918 C C . GLY B 1 434 ? 23.125 -19.5 1.052 1 96.19 434 GLY B C 1
ATOM 6919 O O . GLY B 1 434 ? 24.297 -19.172 0.863 1 96.19 434 GLY B O 1
ATOM 6920 N N . ILE B 1 435 ? 22.094 -18.703 0.907 1 95.62 435 ILE B N 1
ATOM 6921 C CA . ILE B 1 435 ? 22.359 -17.281 0.72 1 95.62 435 ILE B CA 1
ATOM 6922 C C . ILE B 1 435 ? 22.75 -16.656 2.055 1 95.62 435 ILE B C 1
ATOM 6924 O O . ILE B 1 435 ? 22.016 -16.766 3.039 1 95.62 435 ILE B O 1
ATOM 6928 N N . ASN B 1 436 ? 23.844 -16.016 2.131 1 88.75 436 ASN B N 1
ATOM 6929 C CA . ASN B 1 436 ? 24.328 -15.359 3.34 1 88.75 436 ASN B CA 1
ATOM 6930 C C . ASN B 1 436 ? 24.062 -13.859 3.316 1 88.75 436 ASN B C 1
ATOM 6932 O O . ASN B 1 436 ? 24.469 -13.164 2.387 1 88.75 436 ASN B O 1
ATOM 6936 N N . ARG B 1 437 ? 23.297 -13.438 4.266 1 90.62 437 ARG B N 1
ATOM 6937 C CA . ARG B 1 437 ? 23.031 -12.016 4.43 1 90.62 437 ARG B CA 1
ATOM 6938 C C . ARG B 1 437 ? 23.406 -11.539 5.828 1 90.62 437 ARG B C 1
ATOM 6940 O O . ARG B 1 437 ? 23.328 -12.297 6.793 1 90.62 437 ARG B O 1
ATOM 6947 N N . PRO B 1 438 ? 23.875 -10.258 5.875 1 83.06 438 PRO B N 1
ATOM 6948 C CA . PRO B 1 438 ? 24.141 -9.719 7.211 1 83.06 438 PRO B CA 1
ATOM 6949 C C . PRO B 1 438 ? 22.859 -9.57 8.047 1 83.06 438 PRO B C 1
ATOM 6951 O O . PRO B 1 438 ? 21.812 -9.195 7.516 1 83.06 438 PRO B O 1
ATOM 6954 N N . SER B 1 439 ? 22.984 -10.094 9.289 1 80 439 SER B N 1
ATOM 6955 C CA . SER B 1 439 ? 21.891 -9.945 10.234 1 80 439 SER B CA 1
ATOM 6956 C C . SER B 1 439 ? 22.078 -8.711 11.109 1 80 439 SER B C 1
ATOM 6958 O O . SER B 1 439 ? 23.203 -8.242 11.305 1 80 439 SER B O 1
ATOM 6960 N N . ARG B 1 440 ? 20.953 -8.023 11.461 1 73.88 440 ARG B N 1
ATOM 6961 C CA . ARG B 1 440 ? 20.984 -6.91 12.398 1 73.88 440 ARG B CA 1
ATOM 6962 C C . ARG B 1 440 ? 20.219 -7.238 13.672 1 73.88 440 ARG B C 1
ATOM 6964 O O . ARG B 1 440 ? 19.25 -7.992 13.641 1 73.88 440 ARG B O 1
#

InterPro domains:
  IPR000073 Alpha/beta hydrolase fold-1 [PF12697] (155-320)
  IPR029058 Alpha/Beta hydrolase fold [G3DSA:3.40.50.1820] (122-434)
  IPR029058 Alpha/Beta hydrolase fold [SSF53474] (10-435)
  IPR050261 FrsA esterase [PTHR22946] (55-371)

Radius of gyration: 29.25 Å; Cα contacts (8 Å, |Δi|>4): 1826; chains: 2; bounding box: 60×99×67 Å

Sequence (880 aa):
MHHFFTSPFYNFELTRILGTTAAGGCDVAEFLEAVGEIKKHDPESWYRAWWKQASRASQVATDASRQGLAPLAKAAYLRASNYYRAAPYMLPALDRRVLKCGELSAEHFEKATEFMEGRVLNMTFHFGNIEIPGRLFLPPEAKRLRNEQKTPLLINCGGADSTMEELYFVFGTLGPELGYAVLNFDGPGQGLTLKRDGEPMRPDYEKVLSCVLDGIWALAKERPDANLDLDRVCVAGISMGGYIALRTAAAEPSRVAACISADPLYDMWELAMTRLPGWYVRMWLSGWISDGFFDWSCNSHMSLDFPTKWEFTTTMHVMGQRKPADVVREFRRYSLRWRPDDDFKDKDVDEERGGATILSQVRCPVLVTGASQAIYQLPDASTQRIMDELVHVSLEKKEVWIPETVGEGALTGKVGAWNSLATKTFAFLDKQLGINRPSRMHHFFTSPFYNFELTRILGTTAAGGCDVAEFLEAVGEIKKHDPESWYRAWWKQASRASQVATDASRQGLAPLAKAAYLRASNYYRAAPYMLPALDRRVLKCGELSAEHFEKATEFMEGRVLNMTFHFGNIEIPGRLFLPPEAKRLRNEQKTPLLINCGGADSTMEELYFVFGTLGPELGYAVLNFDGPGQGLTLKRDGEPMRPDYEKVLSCVLDGIWALAKERPDANLDLDRVCVAGISMGGYIALRTAAAEPSRVAACISADPLYDMWELAMTRLPGWYVRMWLSGWISDGFFDWSCNSHMSLDFPTKWEFTTTMHVMGQRKPADVVREFRRYSLRWRPDDDFKDKDVDEERGGATILSQVRCPVLVTGASQAIYQLPDASTQRIMDELVHVSLEKKEVWIPETVGEGALTGKVGAWNSLATKTFAFLDKQLGINRPSR

pLDDT: mean 93.06, std 8.01, range [55.81, 98.94]

Solvent-accessible surface area (backbone atoms only — not comparable to full-atom values): 42647 Å² total; per-residue (Å²): 97,56,70,91,41,89,47,66,68,59,26,49,55,49,40,44,48,54,29,21,12,62,58,34,34,34,49,50,16,40,48,30,35,27,56,46,54,42,50,88,90,32,42,65,36,42,24,52,28,27,40,53,50,12,54,50,26,41,50,51,12,53,54,27,24,58,66,28,38,46,72,59,13,27,38,23,16,32,22,14,13,44,22,25,51,52,14,40,65,66,46,63,77,82,42,70,58,38,45,53,25,48,50,50,15,51,51,29,39,55,58,21,53,75,56,47,82,28,58,69,45,79,44,75,34,66,58,84,90,43,68,25,47,31,40,36,36,36,32,28,79,91,31,43,50,63,92,83,44,54,24,32,32,38,38,46,37,56,26,67,86,34,34,38,74,63,48,31,49,50,48,50,64,53,32,16,65,70,14,22,27,27,35,30,36,24,46,58,19,11,40,59,32,22,64,71,68,63,33,37,39,62,66,67,44,32,59,56,48,52,40,46,50,53,46,48,59,51,43,43,71,76,37,60,86,66,35,61,27,74,80,40,22,27,32,25,17,42,26,56,1,7,36,41,22,52,46,29,35,25,70,32,45,91,53,30,46,30,34,36,22,32,34,35,56,42,36,44,35,62,56,53,50,72,76,40,61,64,70,57,51,51,34,38,76,70,55,77,38,45,60,66,56,51,30,50,53,49,52,53,48,28,76,76,31,59,69,56,31,50,54,49,48,44,47,20,56,29,54,65,36,92,47,62,50,55,40,57,59,51,24,62,58,37,45,49,50,69,50,92,82,62,87,50,94,60,44,67,61,34,44,70,71,62,39,74,33,47,42,46,48,25,56,38,36,36,40,37,22,23,12,69,58,37,88,81,56,54,31,71,75,18,38,52,47,51,61,67,44,31,70,58,35,54,74,93,40,45,47,77,50,64,32,86,41,50,44,61,17,4,28,54,69,23,44,19,17,40,68,51,52,41,50,55,48,52,54,49,48,30,64,76,69,65,56,84,57,74,61,106,97,56,70,91,42,90,47,66,68,61,27,50,54,50,40,45,49,54,29,21,12,62,58,36,34,33,50,49,15,40,47,29,34,26,56,45,53,44,49,86,90,33,41,64,35,42,24,52,27,27,40,52,50,14,54,50,25,42,51,52,13,53,51,27,24,57,67,29,38,47,72,59,13,24,39,22,16,33,24,14,12,44,23,26,50,54,14,40,65,67,45,62,76,82,42,70,59,37,47,54,26,48,52,49,14,52,51,28,38,55,59,21,53,74,55,46,84,28,59,69,44,80,43,74,34,63,59,83,90,43,70,25,48,30,41,36,36,35,31,28,80,90,30,44,50,62,93,85,43,54,24,32,33,38,37,46,37,57,27,69,87,35,34,39,74,61,50,31,50,53,48,51,63,53,32,16,66,70,15,22,26,27,34,30,37,23,45,59,19,11,41,59,31,22,64,72,68,64,33,38,38,61,67,67,45,33,59,56,48,51,40,47,50,53,45,49,59,51,43,44,69,76,37,58,86,66,36,61,27,73,79,40,23,27,31,26,18,42,25,56,2,7,34,43,21,51,47,30,33,26,71,32,47,90,53,30,48,31,33,35,22,32,34,34,57,44,35,44,33,62,55,54,48,71,77,40,60,64,70,58,50,51,36,38,76,70,55,77,37,44,60,66,54,50,31,49,54,50,51,53,46,28,75,74,29,60,68,56,32,50,52,51,50,46,47,20,57,30,55,65,38,91,45,63,52,56,39,56,58,51,24,62,57,38,46,49,49,69,50,94,83,61,85,50,95,60,44,69,60,33,46,72,70,61,38,75,31,48,42,46,48,26,55,39,34,36,40,39,23,22,12,68,57,38,88,81,56,54,31,71,76,18,36,52,48,51,59,67,43,32,69,58,35,54,73,91,40,44,48,78,50,63,31,85,41,50,44,62,17,4,28,53,70,23,43,17,15,40,69,52,51,44,51,56,50,52,55,50,46,29,64,78,68,66,56,82,58,76,60,105